Protein 3N3Y (pdb70)

InterPro domains:
  IPR003669 Thymidylate synthase ThyX [MF_01408] (1-208)
  IPR003669 Thymidylate synthase ThyX [PF02511] (9-193)
  IPR003669 Thymidylate synthase ThyX [PS51331] (1-208)
  IPR003669 Thymidylate synthase ThyX [PTHR34934] (7-204)
  IPR003669 Thymidylate synthase ThyX [TIGR02170] (8-204)
  IPR003669 Thymidylate synthase ThyX [cd20175] (8-194)
  IPR036098 Thymidylate synthase ThyX superfamily [G3DSA:3.30.1360.170] (1-208)
  IPR036098 Thymidylate synthase ThyX superfamily [SSF69796] (1-206)

Nearest PDB structures (foldseek):
  3n3y-assembly1_D  TM=1.003E+00  e=6.667E-36  Helicobacter pylori SS1
  3n3y-assembly1_C  TM=1.003E+00  e=1.849E-35  Helicobacter pylori SS1
  3ah5-assembly2_E  TM=1.001E+00  e=2.858E-34  Helicobacter pylori 26695
  3gwc-assembly1_B  TM=7.736E-01  e=7.427E-09  Mycobacterium tuberculosis
  6j61-assembly1_B  TM=7.685E-01  e=5.100E-09  Thermus thermophilus HB8

Sequence (834 aa):
FMEVICKHYTPLDIASQAIRTCWQSFEYSDDGGCKDKELIHRVGNIFRHSSTLEHLYYNFEIKGLSRGALQELSRHRIASLSVKSSRYTLRELKEVESFLPLNETNLERAREFLVFVDNEKVNAMSVLALENLRVLLSEHNIKNDLAKYAMPESYKTHLAYSINARSLQNLLTLRSSNKALKEMQDLAKALFDALPGEHQYLFEDCLKHFMEVICKHYTPLDIASQAIRTCWQSFEYSDDGGCKDKELIHRVGNIFRHSSTLEHLYYNFEIKGLSRGALQELSRHRIASLSVKSSRYTLRELKEVESFLPLNETNLERAREFLVFVDNEKVNAMSVLALENLRVLLSEHNIKNDLAKYAMPESYKTHLAYSINARSLQNLLTLRSSNKALKEMQDLAKALFDALPGEHQYLFEDCLKHFMEVICKHYTPLDIASQAIRTCWQSFEYSDGGCKDKELIHRVGNIFRHSSTLEHLYYNFEIKGLSRGALQELSRHRIASLSVKSSRYTLRELKEVESFLPLNETNLERAREFLVFVDNEKVNAMSVLALENLRVLLSEHNIKNDLAKYAMPESYKTHLAYSINARSLQNLLTLRSSNKALKEMQDLAKALFDALPGEHQYLFEDCLKHMEVICKHYTPLDIASQAIRTCWQSFEYSDDGGCKDKELIHRVGNIFRHSSTLEHLYYNFEIKGLSRGALQELSRHRIASLSVKSSRYTLRELKEVESFLPLNETNLERAREFLVFVDNEKVNAMSVLALENLRVLLSEHNIKNDLAKYAMPESYKTHLAYSINARSSLQNLLTLRSSNKALKEMQDLAKALFDALPGEHQYLFEDCLKH

Organism: Helicobacter pylori (NCBI:txid210)

CATH classification: 3.30.1360.170

Foldseek 3Di:
DKAKAFPDKDPLVQLLVLVCVVVVVCVPDDPSDPVSLVVSQPQCPPVVRVVSQQSMKIKMKIWQAFLLVVVVVVVLPQKDKDKDDLQPCVLVLLPDDALPPPDDVSLVVCSVFFDDDPDPVVSNVQSVLVRVLSCCCHVVVDHSVPSVVSHDRRTIMIMIMMHTPSSLLVQLLVQCDPVHDPSSVVVSVNNLVNDDPSPSVNRVCSNPD/DKAKAWPDKDDQVQLLVVVCVVVVVPVQDDPCPPSSLVCCLVQCVVVVRVVSQQSMKTKMKIWQAFLLVVVVVVVLPQKDKDKDDLLPCVCVLQPDDALPPVDPVSLVVCSVFFADDDDPVVSVVLSVLVRVLSCCCHVVVDHSVVSCVSHDRRTIMIMMMMHTRSSLLVQLLVQCDPPHDPSSVVVSVNVLVNDDPSCNVNRVVSNPD/DWAKAWPDKDDLVQLLVLLCVVVVVCVPDDVDDCRLVVCLVQCPPVVRVCSQQRMKTKMKIWFAFLLVVVVVVVLPQKDKDKDDLQPCVCVLQPDDALPPPDPVSLVVCSVFFDDDPDVVVSNVLSVLVRVLSCCCHVVVDHSVVSVVSHDRRTIMIMMMMHTLSSLLVQLLVQLDPPHDPSSVVVSVNNLVNDDPSCNVNRPVSNPD/DAKAWPDKDDLVQLLVLLCVVVVPVVPDDRPDPVSLVSCQVQCPPVVRVVSQQSMKIKMKDWQAFLLVVVVVVVLPQKDKDKDDLQPPVCVLLDDDALPPVDPVSLVVCSVFFDDDPDPVVSVVQSVLVRVLSCCCHVVVDHSVPSVVSHDRRTIMIMIMMHTLSSLLVQLLVQLDPVHDVSSVVVSVNNLVNDDPSCNVNRVVSNPD

Structure (mmCIF, N/CA/C/O backbone):
data_3N3Y
#
_entry.id   3N3Y
#
_cell.length_a   65.525
_cell.length_b   79.956
_cell.length_c   96.405
_cell.angle_alpha   90.000
_cell.angle_beta   103.140
_cell.angle_gamma   90.000
#
_symmetry.space_group_name_H-M   'P 1 21 1'
#
loop_
_entity.id
_entity.type
_entity.pdbx_description
1 polymer 'Thymidylate synthase thyX'
2 non-polymer "2'-DEOXYURIDINE 5'-MONOPHOSPHATE"
3 non-polymer 'FLAVIN-ADENINE DINUCLEOTIDE'
4 water water
#
loop_
_atom_site.group_PDB
_atom_site.id
_atom_site.type_symbol
_atom_site.label_atom_id
_atom_site.label_alt_id
_atom_site.label_comp_id
_atom_site.label_asym_id
_atom_site.label_entity_id
_atom_site.label_seq_id
_atom_site.pdbx_PDB_ins_code
_atom_site.Cartn_x
_atom_site.Cartn_y
_atom_site.Cartn_z
_atom_site.occupancy
_atom_site.B_iso_or_equiv
_atom_site.auth_seq_id
_atom_site.auth_comp_id
_atom_site.auth_asym_id
_atom_site.auth_atom_id
_atom_site.pdbx_PDB_model_num
ATOM 1 N N . PHE A 1 8 ? 3.371 6.518 34.354 1.00 57.77 0 PHE A N 1
ATOM 2 C CA . PHE A 1 8 ? 2.821 5.895 33.153 1.00 55.66 0 PHE A CA 1
ATOM 3 C C . PHE A 1 8 ? 2.005 4.645 33.516 1.00 53.86 0 PHE A C 1
ATOM 4 O O . PHE A 1 8 ? 1.202 4.169 32.711 1.00 53.78 0 PHE A O 1
ATOM 12 N N . MET A 1 9 ? 2.210 4.110 34.721 1.00 47.57 1 MET A N 1
ATOM 13 C CA . MET A 1 9 ? 1.341 3.035 35.215 1.00 48.12 1 MET A CA 1
ATOM 14 C C . MET A 1 9 ? 0.057 3.625 35.824 1.00 43.42 1 MET A C 1
ATOM 15 O O . MET A 1 9 ? 0.089 4.700 36.411 1.00 45.19 1 MET A O 1
ATOM 20 N N . GLU A 1 10 ? -1.066 2.936 35.642 1.00 37.60 2 GLU A N 1
ATOM 21 C CA . GLU A 1 10 ? -2.373 3.430 36.091 1.00 42.45 2 GLU A CA 1
ATOM 22 C C . GLU A 1 10 ? -2.778 2.916 37.486 1.00 40.98 2 GLU A C 1
ATOM 23 O O . GLU A 1 10 ? -2.913 1.705 37.705 1.00 37.58 2 GLU A O 1
ATOM 29 N N . VAL A 1 11 ? -2.972 3.843 38.422 1.00 39.83 3 VAL A N 1
ATOM 30 C CA . VAL A 1 11 ? -3.431 3.507 39.769 1.00 36.41 3 VAL A CA 1
ATOM 31 C C . VAL A 1 11 ? -4.796 4.108 40.101 1.00 40.47 3 VAL A C 1
ATOM 32 O O . VAL A 1 11 ? -4.965 5.324 40.060 1.00 41.48 3 VAL A O 1
ATOM 36 N N . ILE A 1 12 ? -5.753 3.248 40.449 1.00 38.50 4 ILE A N 1
ATOM 37 C CA . ILE A 1 12 ? -7.078 3.664 40.906 1.00 40.40 4 ILE A CA 1
ATOM 38 C C . ILE A 1 12 ? -7.270 3.312 42.378 1.00 38.92 4 ILE A C 1
ATOM 39 O O . ILE A 1 12 ? -6.989 2.183 42.795 1.00 37.45 4 ILE A O 1
ATOM 44 N N . CYS A 1 13 ? -7.755 4.262 43.167 1.00 36.90 5 CYS A N 1
ATOM 45 C CA . CYS A 1 13 ? -8.235 3.929 44.504 1.00 35.46 5 CYS A CA 1
ATOM 46 C C . CYS A 1 13 ? -9.714 3.582 44.419 1.00 42.50 5 CYS A C 1
ATOM 47 O O . CYS A 1 13 ? -10.537 4.453 44.158 1.00 46.90 5 CYS A O 1
ATOM 50 N N . LYS A 1 14 ? -10.044 2.308 44.622 1.00 35.02 6 LYS A N 1
ATOM 51 C CA . LYS A 1 14 ? -11.396 1.820 44.410 1.00 34.63 6 LYS A CA 1
ATOM 52 C C . LYS A 1 14 ? -12.268 1.921 45.672 1.00 39.69 6 LYS A C 1
ATOM 53 O O . LYS A 1 14 ? -13.492 1.988 45.596 1.00 37.90 6 LYS A O 1
ATOM 59 N N . HIS A 1 15 ? -11.641 1.909 46.836 1.00 37.53 7 HIS A N 1
ATOM 60 C CA . HIS A 1 15 ? -12.387 2.093 48.064 1.00 33.56 7 HIS A CA 1
ATOM 61 C C . HIS A 1 15 ? -11.477 2.554 49.165 1.00 31.69 7 HIS A C 1
ATOM 62 O O . HIS A 1 15 ? -10.311 2.178 49.215 1.00 29.46 7 HIS A O 1
ATOM 69 N N . TYR A 1 16 ? -12.011 3.394 50.040 1.00 31.44 8 TYR A N 1
ATOM 70 C CA . TYR A 1 16 ? -11.250 3.858 51.190 1.00 33.30 8 TYR A CA 1
ATOM 71 C C . TYR A 1 16 ? -12.143 4.002 52.406 1.00 36.41 8 TYR A C 1
ATOM 72 O O . TYR A 1 16 ? -13.371 3.997 52.306 1.00 36.23 8 TYR A O 1
ATOM 81 N N . THR A 1 17 ? -11.498 4.126 53.556 1.00 39.71 9 THR A N 1
ATOM 82 C CA . THR A 1 17 ? -12.172 4.211 54.833 1.00 34.63 9 THR A CA 1
ATOM 83 C C . THR A 1 17 ? -12.415 5.674 55.169 1.00 38.88 9 THR A C 1
ATOM 84 O O . THR A 1 17 ? -11.475 6.476 55.183 1.00 39.73 9 THR A O 1
ATOM 88 N N . PRO A 1 18 ? -13.680 6.029 55.441 1.00 39.16 10 PRO A N 1
ATOM 89 C CA . PRO A 1 18 ? -14.009 7.400 55.847 1.00 38.52 10 PRO A CA 1
ATOM 90 C C . PRO A 1 18 ? -13.074 7.820 56.966 1.00 36.27 10 PRO A C 1
ATOM 91 O O . PRO A 1 18 ? -12.805 7.000 57.841 1.00 37.28 10 PRO A O 1
ATOM 95 N N . LEU A 1 19 ? -12.572 9.050 56.925 1.00 31.80 11 LEU A N 1
ATOM 96 C CA . LEU A 1 19 ? -11.675 9.572 57.963 1.00 39.30 11 LEU A CA 1
ATOM 97 C C . LEU A 1 19 ? -12.224 9.500 59.397 1.00 40.45 11 LEU A C 1
ATOM 98 O O . LEU A 1 19 ? -11.467 9.360 60.353 1.00 41.93 11 LEU A O 1
ATOM 103 N N . ASP A 1 20 ? -13.531 9.651 59.557 1.00 40.70 12 ASP A N 1
ATOM 104 C CA . ASP A 1 20 ? -14.109 9.686 60.896 1.00 44.26 12 ASP A CA 1
ATOM 105 C C . ASP A 1 20 ? -13.818 8.384 61.640 1.00 42.30 12 ASP A C 1
ATOM 106 O O . ASP A 1 20 ? -13.712 8.382 62.862 1.00 42.99 12 ASP A O 1
ATOM 111 N N . ILE A 1 21 ? -13.692 7.278 60.910 1.00 37.98 13 ILE A N 1
ATOM 112 C CA . ILE A 1 21 ? -13.299 6.027 61.545 1.00 41.35 13 ILE A CA 1
ATOM 113 C C . ILE A 1 21 ? -12.027 6.238 62.364 1.00 39.13 13 ILE A C 1
ATOM 114 O O . ILE A 1 21 ? -11.920 5.778 63.505 1.00 40.30 13 ILE A O 1
ATOM 119 N N . ALA A 1 22 ? -11.073 6.955 61.784 1.00 37.68 14 ALA A N 1
ATOM 120 C CA . ALA A 1 22 ? -9.812 7.225 62.458 1.00 35.08 14 ALA A CA 1
ATOM 121 C C . ALA A 1 22 ? -10.003 8.114 63.676 1.00 36.09 14 ALA A C 1
ATOM 122 O O . ALA A 1 22 ? -9.537 7.776 64.758 1.00 37.96 14 ALA A O 1
ATOM 124 N N . SER A 1 23 ? -10.693 9.244 63.520 1.00 38.95 15 SER A N 1
ATOM 125 C CA . SER A 1 23 ? -10.858 10.168 64.663 1.00 43.46 15 SER A CA 1
ATOM 126 C C . SER A 1 23 ? -11.686 9.585 65.825 1.00 37.81 15 SER A C 1
ATOM 127 O O . SER A 1 23 ? -11.375 9.812 66.984 1.00 37.71 15 SER A O 1
ATOM 130 N N . GLN A 1 24 ? -12.730 8.825 65.516 1.00 38.66 16 GLN A N 1
ATOM 131 C CA . GLN A 1 24 ? -13.457 8.110 66.559 1.00 39.58 16 GLN A CA 1
ATOM 132 C C . GLN A 1 24 ? -12.524 7.145 67.308 1.00 42.86 16 GLN A C 1
ATOM 133 O O . GLN A 1 24 ? -12.617 7.001 68.526 1.00 42.50 16 GLN A O 1
ATOM 139 N N . ALA A 1 25 ? -11.618 6.493 66.580 1.00 41.18 17 ALA A N 1
ATOM 140 C CA . ALA A 1 25 ? -10.668 5.567 67.192 1.00 40.48 17 ALA A CA 1
ATOM 141 C C . ALA A 1 25 ? -9.713 6.284 68.138 1.00 38.82 17 ALA A C 1
ATOM 142 O O . ALA A 1 25 ? -9.375 5.778 69.208 1.00 37.75 17 ALA A O 1
ATOM 144 N N . ILE A 1 26 ? -9.264 7.460 67.732 1.00 36.91 18 ILE A N 1
ATOM 145 C CA . ILE A 1 26 ? -8.311 8.204 68.534 1.00 42.05 18 ILE A CA 1
ATOM 146 C C . ILE A 1 26 ? -8.951 8.688 69.841 1.00 45.99 18 ILE A C 1
ATOM 147 O O . ILE A 1 26 ? -8.335 8.643 70.915 1.00 39.78 18 ILE A O 1
ATOM 152 N N . ARG A 1 27 ? -10.198 9.136 69.735 1.00 40.00 19 ARG A N 1
ATOM 153 C CA . ARG A 1 27 ? -10.903 9.684 70.875 1.00 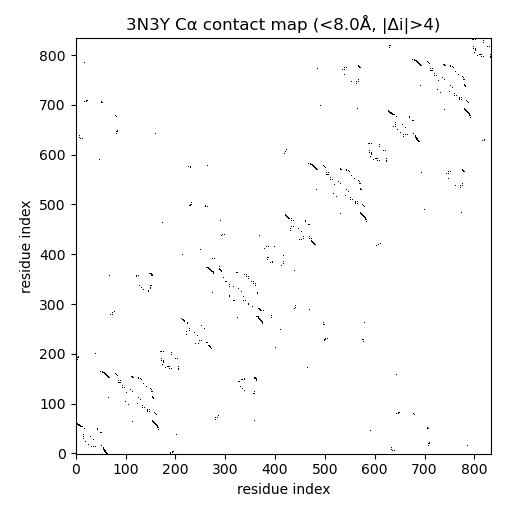41.57 19 ARG A CA 1
ATOM 154 C C . ARG A 1 27 ? -11.290 8.582 71.856 1.00 44.37 19 ARG A C 1
ATOM 155 O O . ARG A 1 27 ? -11.439 8.837 73.049 1.00 44.11 19 ARG A O 1
ATOM 163 N N . THR A 1 28 ? -11.435 7.358 71.349 1.00 42.39 20 THR A N 1
ATOM 164 C CA . THR A 1 28 ? -11.746 6.217 72.190 1.00 40.52 20 THR A CA 1
ATOM 165 C C . THR A 1 28 ? -10.681 6.005 73.265 1.00 41.09 20 THR A C 1
ATOM 166 O O . THR A 1 28 ? -10.998 5.605 74.381 1.00 38.58 20 THR A O 1
ATOM 170 N N . CYS A 1 29 ? -9.425 6.282 72.928 1.00 38.54 21 CYS A N 1
ATOM 171 C CA . CYS A 1 29 ? -8.317 5.992 73.835 1.00 39.96 21 CYS A CA 1
ATOM 172 C C . CYS A 1 29 ? -8.389 6.823 75.103 1.00 39.72 21 CYS A C 1
ATOM 173 O O . CYS A 1 29 ? -8.219 6.299 76.196 1.00 41.38 21 CYS A O 1
ATOM 176 N N . TRP A 1 30 ? -8.636 8.120 74.949 1.00 46.42 22 TRP A N 1
ATOM 177 C CA . TRP A 1 30 ? -8.719 9.029 76.087 1.00 47.05 22 TRP A CA 1
ATOM 178 C C . TRP A 1 30 ? -10.152 9.445 76.360 1.00 44.09 22 TRP A C 1
ATOM 179 O O . TRP A 1 30 ? -10.394 10.308 77.192 1.00 43.07 22 TRP A O 1
ATOM 190 N N . GLN A 1 31 ? -11.095 8.831 75.649 1.00 45.05 23 GLN A N 1
ATOM 191 C CA . GLN A 1 31 ? -12.523 9.071 75.877 1.00 51.43 23 GLN A CA 1
ATOM 192 C C . GLN A 1 31 ? -12.889 10.561 75.809 1.00 49.10 23 GLN A C 1
ATOM 193 O O . GLN A 1 31 ? -13.616 11.068 76.662 1.00 58.17 23 GLN A O 1
ATOM 199 N N . SER A 1 32 ? -12.392 11.243 74.785 1.00 42.57 24 SER A N 1
ATOM 200 C CA . SER A 1 32 ? -12.518 12.688 74.656 1.00 45.50 24 SER A CA 1
ATOM 201 C C . SER A 1 32 ? -13.561 13.080 73.609 1.00 49.05 24 SER A C 1
ATOM 202 O O . SER A 1 32 ? -13.409 14.086 72.922 1.00 48.14 24 SER A O 1
ATOM 205 N N . PHE A 1 33 ? -14.615 12.280 73.481 1.00 45.87 25 PHE A N 1
ATOM 206 C CA . PHE A 1 33 ? -15.667 12.557 72.507 1.00 52.87 25 PHE A CA 1
ATOM 207 C C . PHE A 1 33 ? -16.303 13.938 72.713 1.00 57.79 25 PHE A C 1
ATOM 208 O O . PHE A 1 33 ? -16.851 14.518 71.783 1.00 60.95 25 PHE A O 1
ATOM 216 N N . GLU A 1 34 ? -16.224 14.451 73.937 1.00 59.06 26 GLU A N 1
ATOM 217 C CA . GLU A 1 34 ? -16.752 15.768 74.266 1.00 65.55 26 GLU A CA 1
ATOM 218 C C . GLU A 1 34 ? -16.103 16.845 73.400 1.00 62.82 26 GLU A C 1
ATOM 219 O O . GLU A 1 34 ? -16.745 17.837 73.054 1.00 61.54 26 GLU A O 1
ATOM 225 N N . TYR A 1 35 ? -14.830 16.648 73.058 1.00 58.20 27 TYR A N 1
ATOM 226 C CA . TYR A 1 35 ? -14.084 17.631 72.276 1.00 58.69 27 TYR A CA 1
ATOM 227 C C . TYR A 1 35 ? -14.294 17.467 70.768 1.00 56.97 27 TYR A C 1
ATOM 228 O O . TYR A 1 35 ? -13.745 18.230 69.968 1.00 52.53 27 TYR A O 1
ATOM 237 N N . SER A 1 36 ? -15.091 16.472 70.390 1.00 55.91 28 SER A N 1
ATOM 238 C CA . SER A 1 36 ? -15.304 16.130 68.983 1.00 53.55 28 SER A CA 1
ATOM 239 C C . SER A 1 36 ? -16.191 17.157 68.281 1.00 57.15 28 SER A C 1
ATOM 240 O O . SER A 1 36 ? -17.107 17.708 68.884 1.00 56.07 28 SER A O 1
ATOM 243 N N . ASP A 1 37 ? -15.923 17.413 67.007 1.00 53.68 29 ASP A N 1
ATOM 244 C CA . ASP A 1 37 ? -16.767 18.329 66.249 1.00 58.10 29 ASP A CA 1
ATOM 245 C C . ASP A 1 37 ? -17.531 17.671 65.088 1.00 57.08 29 ASP A C 1
ATOM 246 O O . ASP A 1 37 ? -17.832 18.325 64.081 1.00 55.77 29 ASP A O 1
ATOM 251 N N . ASP A 1 38 ? -17.845 16.384 65.237 1.00 51.80 30 ASP A N 1
ATOM 252 C CA . ASP A 1 38 ? -18.785 15.714 64.342 1.00 54.03 30 ASP A CA 1
ATOM 253 C C . ASP A 1 38 ? -18.171 15.519 62.946 1.00 58.02 30 ASP A C 1
ATOM 254 O O . ASP A 1 38 ? -18.876 15.565 61.931 1.00 52.80 30 ASP A O 1
ATOM 259 N N . GLY A 1 39 ? -16.855 15.304 62.906 1.00 56.09 31 GLY A N 1
ATOM 260 C CA . GLY A 1 39 ? -16.139 15.114 61.654 1.00 58.07 31 GLY A CA 1
ATOM 261 C C . GLY A 1 39 ? -15.633 16.402 61.015 1.00 60.81 31 GLY A C 1
ATOM 262 O O . GLY A 1 39 ? -15.217 16.399 59.854 1.00 60.95 31 GLY A O 1
ATOM 263 N N . GLY A 1 40 ? -15.669 17.502 61.767 1.00 57.74 32 GLY A N 1
ATOM 264 C CA . GLY A 1 40 ? -15.186 18.789 61.286 1.00 55.93 32 GLY A CA 1
ATOM 265 C C . GLY A 1 40 ? -13.667 18.914 61.256 1.00 52.32 32 GLY A C 1
ATOM 266 O O . GLY A 1 40 ? -12.948 17.923 61.414 1.00 52.89 32 GLY A O 1
ATOM 267 N N . CYS A 1 41 ? -13.177 20.138 61.063 1.00 52.00 33 CYS A N 1
ATOM 268 C CA . CYS A 1 41 ? -11.744 20.374 60.876 1.00 51.42 33 CYS A CA 1
ATOM 269 C C . CYS A 1 41 ? -10.891 20.007 62.098 1.00 48.34 33 CYS A C 1
ATOM 270 O O . CYS A 1 41 ? -9.745 19.591 61.958 1.00 45.72 33 CYS A O 1
ATOM 273 N N . LYS A 1 42 ? -11.456 20.156 63.293 1.00 51.64 34 LYS A N 1
ATOM 274 C CA . LYS A 1 42 ? -10.754 19.765 64.518 1.00 54.77 34 LYS A CA 1
ATOM 275 C C . LYS A 1 42 ? -10.592 18.249 64.617 1.00 51.59 34 LYS A C 1
ATOM 276 O O . LYS A 1 42 ? -9.608 17.762 65.171 1.00 49.64 34 LYS A O 1
ATOM 282 N N . ASP A 1 43 ? -11.558 17.505 64.088 1.00 48.34 35 ASP A N 1
ATOM 283 C CA . ASP A 1 43 ? -11.422 16.052 64.028 1.00 50.67 35 ASP A CA 1
ATOM 284 C C . ASP A 1 43 ? -10.342 15.654 63.012 1.00 51.34 35 ASP A C 1
ATOM 285 O O . ASP A 1 43 ? -9.521 14.775 63.297 1.00 42.76 35 ASP A O 1
ATOM 290 N N . LYS A 1 44 ? -10.336 16.306 61.842 1.00 47.47 36 LYS A N 1
ATOM 291 C CA . LYS A 1 44 ? -9.308 16.045 60.828 1.00 48.21 36 LYS A CA 1
ATOM 292 C C . LYS A 1 44 ? -7.937 16.387 61.379 1.00 48.02 36 LYS A C 1
ATOM 293 O O . LYS A 1 44 ? -6.967 15.670 61.157 1.00 42.65 36 LYS A O 1
ATOM 299 N N . GLU A 1 45 ? -7.864 17.502 62.094 1.00 46.98 37 GLU A N 1
ATOM 300 C CA . GLU A 1 45 ? -6.606 17.952 62.654 1.00 46.41 37 GLU A CA 1
ATOM 301 C C . GLU A 1 45 ? -6.057 16.913 63.612 1.00 51.02 37 GLU A C 1
ATOM 302 O O . GLU A 1 45 ? -4.849 16.676 63.657 1.00 54.23 37 GLU A O 1
ATOM 308 N N . LEU A 1 46 ? -6.954 16.290 64.371 1.00 41.67 38 LEU A N 1
ATOM 309 C CA . LEU A 1 46 ? -6.571 15.307 65.384 1.00 49.08 38 LEU A CA 1
ATOM 310 C C . LEU A 1 46 ? -5.897 14.059 64.791 1.00 46.05 38 LEU A C 1
ATOM 311 O O . LEU A 1 46 ? -4.911 13.554 65.336 1.00 41.24 38 LEU A O 1
ATOM 316 N N . ILE A 1 47 ? -6.430 13.573 63.673 1.00 42.69 39 ILE A N 1
ATOM 317 C CA . ILE A 1 47 ? -5.883 12.394 63.024 1.00 44.59 39 ILE A CA 1
ATOM 318 C C . ILE A 1 47 ? -4.431 12.647 62.647 1.00 48.73 39 ILE A C 1
ATOM 319 O O . ILE A 1 47 ? -3.557 11.804 62.847 1.00 46.43 39 ILE A O 1
ATOM 324 N N . HIS A 1 48 ? -4.178 13.840 62.130 1.00 49.13 40 HIS A N 1
ATOM 325 C CA . HIS A 1 48 ? -2.856 14.202 61.664 1.00 48.55 40 HIS A CA 1
ATOM 326 C C . HIS A 1 48 ? -1.856 14.345 62.804 1.00 49.11 40 HIS A C 1
ATOM 327 O O . HIS A 1 48 ? -0.740 13.840 62.722 1.00 51.57 40 HIS A O 1
ATOM 334 N N . ARG A 1 49 ? -2.251 15.031 63.871 1.00 48.79 41 ARG A N 1
ATOM 335 C CA . ARG A 1 49 ? -1.321 15.308 64.959 1.00 50.08 41 ARG A CA 1
ATOM 336 C C . ARG A 1 49 ? -0.968 14.068 65.783 1.00 49.51 41 ARG A C 1
ATOM 337 O O . ARG A 1 49 ? 0.207 13.825 66.071 1.00 50.88 41 ARG A O 1
ATOM 345 N N . VAL A 1 50 ? -1.983 13.293 66.160 1.00 45.47 42 VAL A N 1
ATOM 346 C CA . VAL A 1 50 ? -1.770 12.059 66.930 1.00 48.98 42 VAL A CA 1
ATOM 347 C C . VAL A 1 50 ? -1.208 10.926 66.057 1.00 45.88 42 VAL A C 1
ATOM 348 O O . VAL A 1 50 ? -0.287 10.212 66.457 1.00 45.32 42 VAL A O 1
ATOM 352 N N . GLY A 1 51 ? -1.771 10.764 64.866 1.00 45.05 43 GLY A N 1
ATOM 353 C CA . GLY A 1 51 ? -1.282 9.776 63.922 1.00 45.83 43 GLY A CA 1
ATOM 354 C C . GLY A 1 51 ? 0.219 9.853 63.673 1.00 47.45 43 GLY A C 1
ATOM 355 O O . GLY A 1 51 ? 0.830 8.873 63.258 1.00 51.52 43 GLY A O 1
ATOM 356 N N . ASN A 1 52 ? 0.822 11.009 63.939 1.00 51.39 44 ASN A N 1
ATOM 357 C CA . ASN A 1 52 ? 2.250 11.199 63.675 1.00 47.88 44 ASN A CA 1
ATOM 358 C C . ASN A 1 52 ? 3.140 11.206 64.919 1.00 48.34 44 ASN A C 1
ATOM 359 O O . ASN A 1 52 ? 4.347 11.396 64.812 1.00 50.57 44 ASN A O 1
ATOM 364 N N . ILE A 1 53 ? 2.547 11.024 66.097 1.00 47.39 45 ILE A N 1
ATOM 365 C CA . ILE A 1 53 ? 3.333 10.678 67.273 1.00 47.85 45 ILE A CA 1
ATOM 366 C C . ILE A 1 53 ? 3.605 9.194 67.124 1.00 48.33 45 ILE A C 1
ATOM 367 O O . ILE A 1 53 ? 2.664 8.414 66.952 1.00 43.41 45 ILE A O 1
ATOM 372 N N . PHE A 1 54 ? 4.870 8.787 67.187 1.00 49.76 46 PHE A N 1
ATOM 373 C CA . PHE A 1 54 ? 5.169 7.394 66.895 1.00 45.11 46 PHE A CA 1
ATOM 374 C C . PHE A 1 54 ? 4.398 6.408 67.767 1.00 46.75 46 PHE A C 1
ATOM 375 O O . PHE A 1 54 ? 3.804 5.456 67.247 1.00 42.96 46 PHE A O 1
ATOM 383 N N . ARG A 1 55 ? 4.397 6.635 69.079 1.00 41.50 47 ARG A N 1
ATOM 384 C CA . ARG A 1 55 ? 3.750 5.700 69.994 1.00 44.83 47 ARG A CA 1
ATOM 385 C C . ARG A 1 55 ? 2.270 5.517 69.661 1.00 44.07 47 ARG A C 1
ATOM 386 O O . ARG A 1 55 ? 1.664 4.526 70.053 1.00 42.14 47 ARG A O 1
ATOM 394 N N . HIS A 1 56 ? 1.696 6.463 68.919 1.00 42.54 48 HIS A N 1
ATOM 395 C CA . HIS A 1 56 ? 0.268 6.420 68.632 1.00 38.99 48 HIS A CA 1
ATOM 396 C C . HIS A 1 56 ? -0.081 6.236 67.156 1.00 36.80 48 HIS A C 1
ATOM 397 O O . HIS A 1 56 ? -1.245 6.389 66.772 1.00 36.64 48 HIS A O 1
ATOM 404 N N . SER A 1 57 ? 0.913 5.898 66.337 1.00 35.95 49 SER A N 1
ATOM 405 C CA . SER A 1 57 ? 0.689 5.732 64.896 1.00 36.68 49 SER A CA 1
ATOM 406 C C . SER A 1 57 ? -0.187 4.530 64.529 1.00 33.68 49 SER A C 1
ATOM 407 O O . SER A 1 57 ? -0.712 4.453 63.414 1.00 36.54 49 SER A O 1
ATOM 410 N N . SER A 1 58 ? -0.355 3.608 65.466 1.00 33.12 50 SER A N 1
ATOM 411 C CA . SER A 1 58 ? -1.248 2.471 65.266 1.00 34.76 50 SER A CA 1
ATOM 412 C C . SER A 1 58 ? -2.724 2.868 65.118 1.00 35.01 50 SER A C 1
ATOM 413 O O . SER A 1 58 ? -3.537 2.078 64.651 1.00 33.79 50 SER A O 1
ATOM 416 N N . THR A 1 59 ? -3.079 4.087 65.511 1.00 34.43 51 THR A N 1
ATOM 417 C CA . THR A 1 59 ? -4.431 4.591 65.245 1.00 36.79 51 THR A CA 1
ATOM 418 C C . THR A 1 59 ? -4.712 4.750 63.745 1.00 35.54 51 THR A C 1
ATOM 419 O O . THR A 1 59 ? -5.869 4.678 63.315 1.00 37.17 51 THR A O 1
ATOM 423 N N . LEU A 1 60 ? -3.661 4.976 62.958 1.00 30.30 52 LEU A N 1
ATOM 424 C CA . LEU A 1 60 ? -3.799 5.145 61.504 1.00 32.23 52 LEU A CA 1
ATOM 425 C C . LEU A 1 60 ? -4.165 3.841 60.793 1.00 33.01 52 LEU A C 1
ATOM 426 O O . LEU A 1 60 ? -4.682 3.857 59.676 1.00 32.04 52 LEU A O 1
ATOM 431 N N . GLU A 1 61 ? -3.901 2.717 61.450 1.00 30.42 53 GLU A N 1
ATOM 432 C CA . GLU A 1 61 ? -4.155 1.414 60.864 1.00 31.48 53 GLU A CA 1
ATOM 433 C C . GLU A 1 61 ? -5.631 1.178 60.597 1.00 31.05 53 GLU A C 1
ATOM 434 O O . GLU A 1 61 ? -5.986 0.256 59.870 1.00 31.98 53 GLU A O 1
ATOM 440 N N . HIS A 1 62 ? -6.494 2.000 61.183 1.00 28.74 54 HIS A N 1
ATOM 441 C CA . HIS A 1 62 ? -7.929 1.827 60.958 1.00 32.47 54 HIS A CA 1
ATOM 442 C C . HIS A 1 62 ? -8.358 2.306 59.582 1.00 29.52 54 HIS A C 1
ATOM 443 O O . HIS A 1 62 ? -9.424 1.927 59.106 1.00 31.35 54 HIS A O 1
ATOM 450 N N . LEU A 1 63 ? -7.532 3.148 58.961 1.00 27.95 55 LEU A N 1
ATOM 451 C CA . LEU A 1 63 ? -7.759 3.586 57.576 1.00 30.92 55 LEU A CA 1
ATOM 452 C C . LEU A 1 63 ? -7.157 2.596 56.583 1.00 27.79 55 LEU A C 1
ATOM 453 O O . LEU A 1 63 ? -5.955 2.344 56.606 1.00 29.79 55 LEU A O 1
ATOM 458 N N . TYR A 1 64 ? -8.006 2.056 55.716 1.00 27.20 56 TYR A N 1
ATOM 459 C CA . TYR A 1 64 ? -7.629 1.038 54.748 1.00 29.04 56 TYR A CA 1
ATOM 460 C C . TYR A 1 64 ? -7.916 1.492 53.315 1.00 29.87 56 TYR A C 1
ATOM 461 O O . TYR A 1 64 ? -8.962 2.064 53.040 1.00 30.45 56 TYR A O 1
ATOM 470 N N . TYR A 1 65 ? -7.008 1.199 52.396 1.00 28.73 57 TYR A N 1
ATOM 471 C CA . TYR A 1 65 ? -7.189 1.607 50.995 1.00 30.43 57 TYR A CA 1
ATOM 472 C C . TYR A 1 65 ? -7.097 0.436 50.030 1.00 28.95 57 TYR A C 1
ATOM 473 O O . TYR A 1 65 ? -6.126 -0.312 50.059 1.00 28.46 57 TYR A O 1
ATOM 482 N N . ASN A 1 66 ? -8.115 0.282 49.192 1.00 28.74 58 ASN A N 1
ATOM 483 C CA . ASN A 1 66 ? -8.102 -0.694 48.109 1.00 25.92 58 ASN A CA 1
ATOM 484 C C . ASN A 1 66 ? -7.754 -0.066 46.758 1.00 32.49 58 ASN A C 1
ATOM 485 O O . ASN A 1 66 ? -8.543 0.687 46.194 1.00 35.60 58 ASN A O 1
ATOM 490 N N . PHE A 1 67 ? -6.586 -0.411 46.230 1.00 29.72 59 PHE A N 1
ATOM 491 C CA . PHE A 1 67 ? -6.124 0.115 44.954 1.00 29.06 59 PHE A CA 1
ATOM 492 C C . PHE A 1 67 ? -6.170 -0.897 43.833 1.00 35.26 59 PHE A C 1
ATOM 493 O O . PHE A 1 67 ? -6.229 -2.107 44.051 1.00 31.89 59 PHE A O 1
ATOM 501 N N . GLU A 1 68 ? -6.114 -0.372 42.616 1.0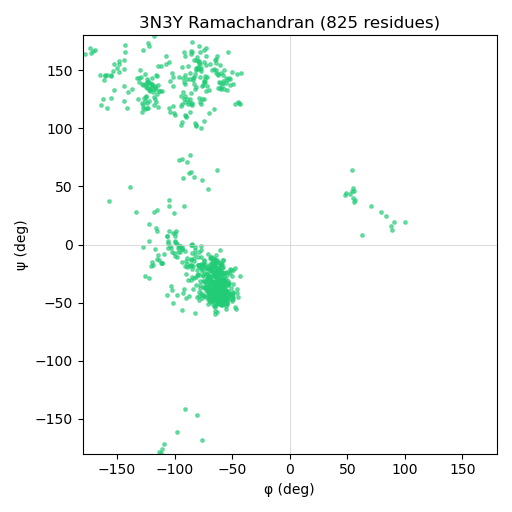0 35.85 60 GLU A N 1
ATOM 502 C CA . GLU A 1 68 ? -5.875 -1.190 41.448 1.00 36.71 60 GLU A CA 1
ATOM 503 C C . GLU A 1 68 ? -4.631 -0.625 40.770 1.00 34.31 60 GLU A C 1
ATOM 504 O O . GLU A 1 68 ? -4.514 0.582 40.605 1.00 33.76 60 GLU A O 1
ATOM 510 N N . ILE A 1 69 ? -3.694 -1.495 40.402 1.00 31.80 61 ILE A N 1
ATOM 511 C CA . ILE A 1 69 ? -2.468 -1.065 39.736 1.00 32.99 61 ILE A CA 1
ATOM 512 C C . ILE A 1 69 ? -2.306 -1.799 38.413 1.00 33.71 61 ILE A C 1
ATOM 513 O O . ILE A 1 69 ? -2.287 -3.034 38.382 1.00 31.01 61 ILE A O 1
ATOM 518 N N . LYS A 1 70 ? -2.215 -1.039 37.323 1.00 34.13 62 LYS A N 1
ATOM 519 C CA . LYS A 1 70 ? -2.037 -1.621 35.988 1.00 37.80 62 LYS A CA 1
ATOM 520 C C . LYS A 1 70 ? -0.743 -1.129 35.353 1.00 33.30 62 LYS A C 1
ATOM 521 O O . LYS A 1 70 ? -0.396 0.043 35.457 1.00 33.38 62 LYS A O 1
ATOM 527 N N . GLY A 1 71 ? -0.019 -2.042 34.721 1.00 32.03 63 GLY A N 1
ATOM 528 C CA . GLY A 1 71 ? 1.162 -1.670 33.962 1.00 31.95 63 GLY A CA 1
ATOM 529 C C . GLY A 1 71 ? 2.437 -1.518 34.769 1.00 32.13 63 GLY A C 1
ATOM 530 O O . GLY A 1 71 ? 3.346 -0.807 34.372 1.00 33.17 63 GLY A O 1
ATOM 531 N N . LEU A 1 72 ? 2.505 -2.185 35.912 1.00 30.94 64 LEU A N 1
ATOM 532 C CA . LEU A 1 72 ? 3.716 -2.204 36.708 1.00 28.61 64 LEU A CA 1
ATOM 533 C C . LEU A 1 72 ? 4.586 -3.357 36.179 1.00 30.47 64 LEU A C 1
ATOM 534 O O . LEU A 1 72 ? 4.063 -4.413 35.789 1.00 35.57 64 LEU A O 1
ATOM 539 N N . SER A 1 73 ? 5.897 -3.165 36.131 1.00 24.61 65 SER A N 1
ATOM 540 C CA . SER A 1 73 ? 6.776 -4.224 35.654 1.00 26.65 65 SER A CA 1
ATOM 541 C C . SER A 1 73 ? 6.906 -5.318 36.717 1.00 29.18 65 SER A C 1
ATOM 542 O O . SER A 1 73 ? 6.681 -5.065 37.905 1.00 25.11 65 SER A O 1
ATOM 545 N N . ARG A 1 74 ? 7.267 -6.526 36.286 1.00 26.52 66 ARG A N 1
ATOM 546 C CA . ARG A 1 74 ? 7.539 -7.624 37.214 1.00 26.72 66 ARG A CA 1
ATOM 547 C C . ARG A 1 74 ? 8.710 -7.273 38.122 1.00 27.78 66 ARG A C 1
ATOM 548 O O . ARG A 1 74 ? 8.733 -7.664 39.299 1.00 27.51 66 ARG A O 1
ATOM 556 N N . GLY A 1 75 ? 9.692 -6.560 37.563 1.00 26.84 67 GLY A N 1
ATOM 557 C CA . GLY A 1 75 ? 10.837 -6.114 38.328 1.00 25.25 67 GLY A CA 1
ATOM 558 C C . GLY A 1 75 ? 10.411 -5.255 39.507 1.00 29.51 67 GLY A C 1
ATOM 559 O O . GLY A 1 75 ? 10.925 -5.414 40.619 1.00 30.85 67 GLY A O 1
ATOM 560 N N . ALA A 1 76 ? 9.459 -4.354 39.274 1.00 23.98 68 ALA A N 1
ATOM 561 C CA . ALA A 1 76 ? 8.951 -3.491 40.351 1.00 30.15 68 ALA A CA 1
ATOM 562 C C . ALA A 1 76 ? 8.051 -4.271 41.308 1.00 28.86 68 ALA A C 1
ATOM 563 O O . ALA A 1 76 ? 7.988 -3.969 42.499 1.00 25.79 68 ALA A O 1
ATOM 565 N N . LEU A 1 77 ? 7.345 -5.267 40.778 1.00 25.37 69 LEU A N 1
ATOM 566 C CA . LEU A 1 77 ? 6.570 -6.174 41.615 1.00 26.80 69 LEU A CA 1
ATOM 567 C C . LEU A 1 77 ? 7.476 -6.869 42.644 1.00 28.79 69 LEU A C 1
ATOM 568 O O . LEU A 1 77 ? 7.082 -7.066 43.778 1.00 26.00 69 LEU A O 1
ATOM 573 N N . GLN A 1 78 ? 8.687 -7.242 42.234 1.00 28.90 70 GLN A N 1
ATOM 574 C CA . GLN A 1 78 ? 9.649 -7.873 43.148 1.00 29.25 70 GLN A CA 1
ATOM 575 C C . GLN A 1 78 ? 9.849 -7.005 44.379 1.00 28.16 70 GLN A C 1
ATOM 576 O O . GLN A 1 78 ? 9.911 -7.511 45.497 1.00 28.86 70 GLN A O 1
ATOM 582 N N . GLU A 1 79 ? 9.956 -5.695 44.171 1.00 25.40 71 GLU A N 1
ATOM 583 C CA . GLU A 1 79 ? 10.183 -4.763 45.274 1.00 27.60 71 GLU A CA 1
ATOM 584 C C . GLU A 1 79 ? 8.910 -4.449 46.068 1.00 26.62 71 GLU A C 1
ATOM 585 O O . GLU A 1 79 ? 8.940 -4.367 47.294 1.00 31.91 71 GLU A O 1
ATOM 591 N N . LEU A 1 80 ? 7.789 -4.268 45.381 1.00 26.65 72 LEU A N 1
ATOM 592 C CA . LEU A 1 80 ? 6.531 -3.999 46.075 1.00 27.52 72 LEU A CA 1
ATOM 593 C C . LEU A 1 80 ? 6.153 -5.171 46.994 1.00 28.49 72 LEU A C 1
ATOM 594 O O . LEU A 1 80 ? 5.755 -4.965 48.135 1.00 23.60 72 LEU A O 1
ATOM 599 N N . SER A 1 81 ? 6.303 -6.398 46.489 1.00 27.73 73 SER A N 1
ATOM 600 C CA . SER A 1 81 ? 6.109 -7.628 47.279 1.00 27.06 73 SER A CA 1
ATOM 601 C C . SER A 1 81 ? 6.846 -7.678 48.618 1.00 28.08 73 SER A C 1
ATOM 602 O O . SER A 1 81 ? 6.393 -8.366 49.536 1.00 28.77 73 SER A O 1
ATOM 605 N N . ARG A 1 82 ? 7.969 -6.962 48.731 1.00 24.91 74 ARG A N 1
ATOM 606 C CA . ARG A 1 82 ? 8.761 -6.957 49.976 1.00 28.26 74 ARG A CA 1
ATOM 607 C C . ARG A 1 82 ? 8.141 -6.137 51.121 1.00 28.09 74 ARG A C 1
ATOM 608 O O . ARG A 1 82 ? 8.559 -6.254 52.286 1.00 27.53 74 ARG A O 1
ATOM 616 N N . HIS A 1 83 ? 7.156 -5.305 50.802 1.00 25.16 75 HIS A N 1
ATOM 617 C CA . HIS A 1 83 ? 6.372 -4.657 51.858 1.00 28.33 75 HIS A CA 1
ATOM 618 C C . HIS A 1 83 ? 5.305 -5.619 52.365 1.00 25.68 75 HIS A C 1
ATOM 619 O O . HIS A 1 83 ? 4.285 -5.842 51.723 1.00 25.30 75 HIS A O 1
ATOM 626 N N . ARG A 1 84 ? 5.579 -6.206 53.522 1.00 22.03 76 ARG A N 1
ATOM 627 C CA . ARG A 1 84 ? 4.835 -7.353 53.998 1.00 27.55 76 ARG A CA 1
ATOM 628 C C . ARG A 1 84 ? 3.489 -6.983 54.622 1.00 27.90 76 ARG A C 1
ATOM 629 O O . ARG A 1 84 ? 2.555 -7.797 54.655 1.00 25.75 76 ARG A O 1
ATOM 637 N N . ILE A 1 85 ? 3.386 -5.762 55.124 1.00 25.03 77 ILE A N 1
ATOM 638 C CA . ILE A 1 85 ? 2.149 -5.362 55.765 1.00 26.36 77 ILE A CA 1
ATOM 639 C C . ILE A 1 85 ? 1.199 -4.753 54.756 1.00 28.17 77 ILE A C 1
ATOM 640 O O . ILE A 1 85 ? 0.956 -3.545 54.750 1.00 26.58 77 ILE A O 1
ATOM 645 N N . ALA A 1 86 ? 0.683 -5.631 53.893 1.00 25.50 78 ALA A N 1
ATOM 646 C CA . ALA A 1 86 ? -0.221 -5.264 52.821 1.00 28.33 78 ALA A CA 1
ATOM 647 C C . ALA A 1 86 ? -0.805 -6.542 52.227 1.00 27.56 78 ALA A C 1
ATOM 648 O O . ALA A 1 86 ? -0.330 -7.630 52.513 1.00 27.47 78 ALA A O 1
ATOM 650 N N . SER A 1 87 ? -1.837 -6.394 51.406 1.00 28.35 79 SER A N 1
ATOM 651 C CA . SER A 1 87 ? -2.488 -7.511 50.740 1.00 28.11 79 SER A CA 1
ATOM 652 C C . SER A 1 87 ? -2.410 -7.305 49.230 1.00 29.00 79 SER A C 1
ATOM 653 O O . SER A 1 87 ? -2.700 -6.220 48.738 1.00 29.83 79 SER A O 1
ATOM 656 N N . LEU A 1 88 ? -2.004 -8.345 48.507 1.00 28.00 80 LEU A N 1
ATOM 657 C CA . LEU A 1 88 ? -1.856 -8.282 47.054 1.00 27.10 80 LEU A CA 1
ATOM 658 C C . LEU A 1 88 ? -2.605 -9.432 46.413 1.00 27.43 80 LEU A C 1
ATOM 659 O O . LEU A 1 88 ? -2.536 -10.559 46.907 1.00 28.32 80 LEU A O 1
ATOM 664 N N . SER A 1 89 ? -3.296 -9.154 45.310 1.00 23.85 81 SER A N 1
ATOM 665 C CA . SER A 1 89 ? -3.742 -10.199 44.392 1.00 26.32 81 SER A CA 1
ATOM 666 C C . SER A 1 89 ? -3.234 -9.850 42.994 1.00 28.08 81 SER A C 1
ATOM 667 O O . SER A 1 89 ? -3.609 -8.836 42.411 1.00 26.07 81 SER A O 1
ATOM 670 N N . VAL A 1 90 ? -2.381 -10.713 42.464 1.00 27.05 82 VAL A N 1
ATOM 671 C CA . VAL A 1 90 ? -1.587 -10.401 41.293 1.00 25.93 82 VAL A CA 1
ATOM 672 C C . VAL A 1 90 ? -1.896 -11.335 40.147 1.00 25.39 82 VAL A C 1
ATOM 673 O O . VAL A 1 90 ? -1.933 -12.555 40.323 1.00 27.66 82 VAL A O 1
ATOM 677 N N . LYS A 1 91 ? -2.121 -10.745 38.977 1.00 26.94 83 LYS A N 1
ATOM 678 C CA . LYS A 1 91 ? -2.164 -11.465 37.702 1.00 28.23 83 LYS A CA 1
ATOM 679 C C . LYS A 1 91 ? -1.033 -12.486 37.625 1.00 30.77 83 LYS A C 1
ATOM 680 O O . LYS A 1 91 ? 0.144 -12.132 37.703 1.00 30.56 83 LYS A O 1
ATOM 686 N N . SER A 1 92 ? -1.394 -13.749 37.453 1.00 26.77 84 SER A N 1
ATOM 687 C CA . SER A 1 92 ? -0.430 -14.841 37.482 1.00 29.20 84 SER A CA 1
ATOM 688 C C . SER A 1 92 ? 0.069 -15.186 36.085 1.00 32.20 84 SER A C 1
ATOM 689 O O . SER A 1 92 ? -0.708 -15.551 35.202 1.00 31.07 84 SER A O 1
ATOM 692 N N . SER A 1 93 ? 1.373 -15.075 35.886 1.00 29.49 85 SER A N 1
ATOM 693 C CA . SER A 1 93 ? 1.956 -15.472 34.615 1.00 33.80 85 SER A CA 1
ATOM 694 C C . SER A 1 93 ? 1.772 -16.978 34.355 1.00 34.12 85 SER A C 1
ATOM 695 O O . SER A 1 93 ? 1.672 -17.401 33.206 1.00 31.82 85 SER A O 1
ATOM 698 N N . ARG A 1 94 ? 1.740 -17.783 35.416 1.00 29.33 86 ARG A N 1
ATOM 699 C CA . ARG A 1 94 ? 1.519 -19.220 35.259 1.00 32.83 86 ARG A CA 1
ATOM 700 C C . ARG A 1 94 ? 0.176 -19.523 34.576 1.00 36.46 86 ARG A C 1
ATOM 701 O O . ARG A 1 94 ? 0.007 -20.579 33.971 1.00 39.76 86 ARG A O 1
ATOM 709 N N . TYR A 1 95 ? -0.784 -18.611 34.671 1.00 34.89 87 TYR A N 1
ATOM 710 C CA . TYR A 1 95 ? -2.104 -18.887 34.116 1.00 37.31 87 TYR A CA 1
ATOM 711 C C . TYR A 1 95 ? -2.610 -17.901 33.069 1.00 37.59 87 TYR A C 1
ATOM 712 O O . TYR A 1 95 ? -3.719 -18.051 32.578 1.00 41.67 87 TYR A O 1
ATOM 721 N N . THR A 1 96 ? -1.800 -16.913 32.707 1.00 33.11 88 THR A N 1
ATOM 722 C CA . THR A 1 96 ? -2.254 -15.902 31.761 1.00 35.71 88 THR A CA 1
ATOM 723 C C . THR A 1 96 ? -1.317 -15.691 30.565 1.00 37.87 88 THR A C 1
ATOM 724 O O . THR A 1 96 ? -1.608 -14.870 29.690 1.00 37.76 88 THR A O 1
ATOM 728 N N . LEU A 1 97 ? -0.188 -16.397 30.540 1.00 35.95 89 LEU A N 1
ATOM 729 C CA . LEU A 1 97 ? 0.830 -16.170 29.503 1.00 37.16 89 LEU A CA 1
ATOM 730 C C . LEU A 1 97 ? 0.326 -16.455 28.091 1.00 38.89 89 LEU A C 1
ATOM 731 O O . LEU A 1 97 ? 0.827 -15.891 27.124 1.00 42.13 89 LEU A O 1
ATOM 736 N N . ARG A 1 98 ? -0.667 -17.330 27.979 1.00 39.71 90 ARG A N 1
ATOM 737 C CA . ARG A 1 98 ? -1.269 -17.668 26.691 1.00 47.05 90 ARG A CA 1
ATOM 738 C C . ARG A 1 98 ? -1.859 -16.447 25.952 1.00 52.60 90 ARG A C 1
ATOM 739 O O . ARG A 1 98 ? -2.167 -16.511 24.754 1.00 48.22 90 ARG A O 1
ATOM 747 N N . GLU A 1 99 ? -2.004 -15.335 26.668 1.00 45.01 91 GLU A N 1
ATOM 748 C CA . GLU A 1 99 ? -2.370 -14.068 26.041 1.00 48.21 91 GLU A CA 1
ATOM 749 C C . GLU A 1 99 ? -1.458 -13.710 24.853 1.00 49.35 91 GLU A C 1
ATOM 750 O O . GLU A 1 99 ? -1.856 -12.946 23.965 1.00 51.34 91 GLU A O 1
ATOM 756 N N . LEU A 1 100 ? -0.237 -14.247 24.851 1.00 46.21 92 LEU A N 1
ATOM 757 C CA . LEU A 1 100 ? 0.756 -13.967 23.797 1.00 48.01 92 LEU A CA 1
ATOM 758 C C . LEU A 1 100 ? 0.591 -14.865 22.567 1.00 49.83 92 LEU A C 1
ATOM 759 O O . LEU A 1 100 ? 1.074 -14.549 21.481 1.00 50.11 92 LEU A O 1
ATOM 764 N N . LYS A 1 101 ? -0.070 -15.997 22.759 1.00 50.98 93 LYS A N 1
ATOM 765 C CA . LYS A 1 101 ? -0.310 -16.951 21.691 1.00 57.05 93 LYS A CA 1
ATOM 766 C C . LYS A 1 101 ? -0.982 -16.262 20.510 1.00 59.78 93 LYS A C 1
ATOM 767 O O . LYS A 1 101 ? -0.762 -16.618 19.353 1.00 59.96 93 LYS A O 1
ATOM 773 N N . GLU A 1 102 ? -1.778 -15.246 20.816 1.00 60.26 94 GLU A N 1
ATOM 774 C CA . GLU A 1 102 ? -2.685 -14.662 19.843 1.00 60.69 94 GLU A CA 1
ATOM 775 C C . GLU A 1 102 ? -2.139 -13.459 19.073 1.00 58.64 94 GLU A C 1
ATOM 776 O O . GLU A 1 102 ? -2.806 -12.951 18.179 1.00 69.55 94 GLU A O 1
ATOM 782 N N . VAL A 1 103 ? -0.936 -12.999 19.398 1.00 58.18 95 VAL A N 1
ATOM 783 C CA . VAL A 1 103 ? -0.429 -11.764 18.788 1.00 52.07 95 VAL A CA 1
ATOM 784 C C . VAL A 1 103 ? 0.632 -11.985 17.707 1.00 51.54 95 VAL A C 1
ATOM 785 O O . VAL A 1 103 ? 1.309 -13.019 17.691 1.00 52.77 95 VAL A O 1
ATOM 789 N N . GLU A 1 104 ? 0.769 -11.001 16.814 1.00 52.01 96 GLU A N 1
ATOM 790 C CA . GLU A 1 104 ? 1.724 -11.057 15.702 1.00 51.98 96 GLU A CA 1
ATOM 791 C C . GLU A 1 104 ? 3.131 -10.744 16.170 1.00 49.66 96 GLU A C 1
ATOM 792 O O . GLU A 1 104 ? 3.312 -10.061 17.178 1.00 40.33 96 GLU A O 1
ATOM 798 N N . SER A 1 105 ? 4.117 -11.225 15.412 1.00 48.55 97 SER A N 1
ATOM 799 C CA . SER A 1 105 ? 5.526 -11.003 15.722 1.00 46.65 97 SER A CA 1
ATOM 800 C C . SER A 1 105 ? 5.825 -9.533 15.981 1.00 41.38 97 SER A C 1
ATOM 801 O O . SER A 1 105 ? 5.185 -8.660 15.407 1.00 37.39 97 SER A O 1
ATOM 804 N N . PHE A 1 106 ? 6.798 -9.267 16.849 1.00 41.81 98 PHE A N 1
ATOM 805 C CA . PHE A 1 106 ? 7.240 -7.894 17.113 1.00 37.57 98 PHE A CA 1
ATOM 806 C C . PHE A 1 106 ? 8.515 -7.546 16.328 1.00 42.19 98 PHE A C 1
ATOM 807 O O . PHE A 1 106 ? 9.051 -6.444 16.456 1.00 42.17 98 PHE A O 1
ATOM 815 N N . LEU A 1 107 ? 9.004 -8.500 15.535 1.00 42.14 99 LEU A N 1
ATOM 816 C CA . LEU A 1 107 ? 10.141 -8.270 14.644 1.00 43.39 99 LEU A CA 1
ATOM 817 C C . LEU A 1 107 ? 9.644 -8.057 13.212 1.00 41.53 99 LEU A C 1
ATOM 818 O O . LEU A 1 107 ? 8.675 -8.682 12.790 1.00 43.32 99 LEU A O 1
ATOM 823 N N . PRO A 1 108 ? 10.308 -7.168 12.464 1.00 41.07 100 PRO A N 1
ATOM 824 C CA . PRO A 1 108 ? 11.516 -6.478 12.911 1.00 38.44 100 PRO A CA 1
ATOM 825 C C . PRO A 1 108 ? 11.179 -5.314 13.821 1.00 38.62 100 PRO A C 1
ATOM 826 O O . PRO A 1 108 ? 10.057 -4.806 13.801 1.00 40.63 100 PRO A O 1
ATOM 830 N N . LEU A 1 109 ? 12.148 -4.909 14.628 1.00 35.44 101 LEU A N 1
ATOM 831 C CA . LEU A 1 109 ? 11.995 -3.728 15.454 1.00 37.67 101 LEU A CA 1
ATOM 832 C C . LEU A 1 109 ? 11.759 -2.559 14.529 1.00 43.50 101 LEU A C 1
ATOM 833 O O . LEU A 1 109 ? 12.432 -2.419 13.505 1.00 42.39 101 LEU A O 1
ATOM 838 N N . ASN A 1 110 ? 10.776 -1.745 14.873 1.00 40.18 102 ASN A N 1
ATOM 839 C CA . ASN A 1 110 ? 10.503 -0.511 14.167 1.00 42.60 102 ASN A CA 1
ATOM 840 C C . ASN A 1 110 ? 9.424 0.197 14.956 1.00 44.96 102 ASN A C 1
ATOM 841 O O . ASN A 1 110 ? 8.832 -0.401 15.859 1.00 44.58 102 ASN A O 1
ATOM 846 N N . GLU A 1 111 ? 9.171 1.459 14.629 1.00 43.79 103 GLU A N 1
ATOM 847 C CA . GLU A 1 111 ? 8.304 2.305 15.440 1.00 47.36 103 GLU A CA 1
ATOM 848 C C . GLU A 1 111 ? 6.952 1.680 15.789 1.00 46.54 103 GLU A C 1
ATOM 849 O O . GLU A 1 111 ? 6.492 1.777 16.932 1.00 45.78 103 GLU A O 1
ATOM 855 N N . THR A 1 112 ? 6.325 1.045 14.807 1.00 40.18 104 THR A N 1
ATOM 856 C CA . THR A 1 112 ? 5.030 0.411 15.002 1.00 38.70 104 THR A CA 1
ATOM 857 C C . THR A 1 112 ? 5.111 -0.790 15.946 1.00 40.59 104 THR A C 1
ATOM 858 O O . THR A 1 112 ? 4.290 -0.937 16.844 1.00 38.50 104 THR A O 1
ATOM 862 N N . ASN A 1 113 ? 6.078 -1.669 15.714 1.00 40.87 105 ASN A N 1
ATOM 863 C CA . ASN A 1 113 ? 6.238 -2.853 16.553 1.00 40.55 105 ASN A CA 1
ATOM 864 C C . ASN A 1 113 ? 6.696 -2.499 17.964 1.00 36.18 105 ASN A C 1
ATOM 865 O O . ASN A 1 113 ? 6.343 -3.174 18.916 1.00 36.79 105 ASN A O 1
ATOM 870 N N . LEU A 1 114 ? 7.476 -1.433 18.084 1.00 39.45 106 LEU A N 1
ATOM 871 C CA . LEU A 1 114 ? 7.919 -0.955 19.383 1.00 36.57 106 LEU A CA 1
ATOM 872 C C . LEU A 1 114 ? 6.717 -0.424 20.158 1.00 41.61 106 LEU A C 1
ATOM 873 O O . LEU A 1 114 ? 6.615 -0.627 21.363 1.00 41.56 106 LEU A O 1
ATOM 878 N N . GLU A 1 115 ? 5.796 0.241 19.466 1.00 43.14 107 GLU A N 1
ATOM 879 C CA . GLU A 1 115 ? 4.596 0.722 20.125 1.00 43.60 107 GLU A CA 1
ATOM 880 C C . GLU A 1 115 ? 3.736 -0.459 20.540 1.00 40.18 107 GLU A C 1
ATOM 881 O O . GLU A 1 115 ? 3.253 -0.509 21.666 1.00 40.86 107 GLU A O 1
ATOM 887 N N . ARG A 1 116 ? 3.556 -1.415 19.635 1.00 37.86 108 ARG A N 1
ATOM 888 C CA . ARG A 1 116 ? 2.781 -2.618 19.941 1.00 39.54 108 ARG A CA 1
ATOM 889 C C . ARG A 1 116 ? 3.286 -3.356 21.198 1.00 39.24 108 ARG A C 1
ATOM 890 O O . ARG A 1 116 ? 2.499 -3.838 22.003 1.00 37.57 108 ARG A O 1
ATOM 898 N N . ALA A 1 117 ? 4.604 -3.447 21.343 1.00 39.42 109 ALA A N 1
ATOM 899 C CA . ALA A 1 117 ? 5.215 -4.183 22.436 1.00 37.82 109 ALA A CA 1
ATOM 900 C C . ALA A 1 117 ? 4.990 -3.509 23.786 1.00 34.30 109 ALA A C 1
ATOM 901 O O . ALA A 1 117 ? 5.065 -4.158 24.822 1.00 31.19 109 ALA A O 1
ATOM 903 N N . ARG A 1 118 ? 4.710 -2.211 23.768 1.00 36.17 110 ARG A N 1
ATOM 904 C CA . ARG A 1 118 ? 4.499 -1.478 25.010 1.00 38.05 110 ARG A CA 1
ATOM 905 C C . ARG A 1 118 ? 3.230 -1.897 25.710 1.00 36.73 110 ARG A C 1
ATOM 906 O O . ARG A 1 118 ? 3.019 -1.541 26.857 1.00 40.42 110 ARG A O 1
ATOM 914 N N . GLU A 1 119 ? 2.380 -2.647 25.025 1.00 31.79 111 GLU A N 1
ATOM 915 C CA . GLU A 1 119 ? 1.218 -3.209 25.695 1.00 36.95 111 GLU A CA 1
ATOM 916 C C . GLU A 1 119 ? 1.647 -4.248 26.725 1.00 33.41 111 GLU A C 1
ATOM 917 O O . GLU A 1 119 ? 0.945 -4.486 27.696 1.00 37.44 111 GLU A O 1
ATOM 923 N N . PHE A 1 120 ? 2.792 -4.878 26.503 1.00 33.21 112 PHE A N 1
ATOM 924 C CA . PHE A 1 120 ? 3.225 -5.979 27.350 1.00 30.90 112 PHE A CA 1
ATOM 925 C C . PHE A 1 120 ? 4.470 -5.661 28.155 1.00 29.47 112 PHE A C 1
ATOM 926 O O . PHE A 1 120 ? 4.819 -6.400 29.061 1.00 29.21 112 PHE A O 1
ATOM 934 N N . LEU A 1 121 ? 5.156 -4.579 27.810 1.00 29.01 113 LEU A N 1
ATOM 935 C CA . LEU A 1 121 ? 6.434 -4.265 28.441 1.00 27.55 113 LEU A CA 1
ATOM 936 C C . LEU A 1 121 ? 6.455 -2.873 29.024 1.00 27.13 113 LEU A C 1
ATOM 937 O O . LEU A 1 121 ? 5.854 -1.963 28.480 1.00 31.91 113 LEU A O 1
ATOM 942 N N . VAL A 1 122 ? 7.175 -2.705 30.122 1.00 29.60 114 VAL A N 1
ATOM 943 C CA . VAL A 1 122 ? 7.467 -1.379 30.644 1.00 24.76 114 VAL A CA 1
ATOM 944 C C . VAL A 1 122 ? 8.749 -0.862 29.997 1.00 29.65 114 VAL A C 1
ATOM 945 O O . VAL A 1 122 ? 9.806 -1.478 30.108 1.00 32.83 114 VAL A O 1
ATOM 949 N N . PHE A 1 123 ? 8.667 0.273 29.321 1.00 31.40 115 PHE A N 1
ATOM 950 C CA . PHE A 1 123 ? 9.861 0.854 28.713 1.00 33.53 115 PHE A CA 1
ATOM 951 C C . PHE A 1 123 ? 10.505 1.798 29.696 1.00 34.64 115 PHE A C 1
ATOM 952 O O . PHE A 1 123 ? 9.814 2.448 30.482 1.00 36.45 115 PHE A O 1
ATOM 960 N N . VAL A 1 124 ? 11.828 1.857 29.667 1.00 31.80 116 VAL A N 1
ATOM 961 C CA . VAL A 1 124 ? 12.558 2.824 30.475 1.00 36.19 116 VAL A CA 1
ATOM 962 C C . VAL A 1 124 ? 13.223 3.852 29.566 1.00 38.24 116 VAL A C 1
ATOM 963 O O . VAL A 1 124 ? 13.083 3.790 28.340 1.00 33.78 116 VAL A O 1
ATOM 967 N N . ASP A 1 125 ? 13.945 4.801 30.135 1.00 40.51 117 ASP A N 1
ATOM 968 C CA . ASP A 1 125 ? 14.578 5.818 29.328 1.00 41.93 117 ASP A CA 1
ATOM 969 C C . ASP A 1 125 ? 15.951 5.438 28.814 1.00 46.80 117 ASP A C 1
ATOM 970 O O . ASP A 1 125 ? 16.943 6.048 29.139 1.00 49.42 117 ASP A O 1
ATOM 975 N N . ASN A 1 126 ? 15.982 4.382 28.034 1.00 42.50 118 ASN A N 1
ATOM 976 C CA . ASN A 1 126 ? 17.083 4.003 27.224 1.00 40.33 118 ASN A CA 1
ATOM 977 C C . ASN A 1 126 ? 16.549 3.177 26.095 1.00 39.35 118 ASN A C 1
ATOM 978 O O . ASN A 1 126 ? 15.918 2.195 26.312 1.00 37.91 118 ASN A O 1
ATOM 983 N N . GLU A 1 127 ? 16.848 3.552 24.881 1.00 37.84 119 GLU A N 1
ATOM 984 C CA . GLU A 1 127 ? 16.364 2.840 23.721 1.00 40.35 119 GLU A CA 1
ATOM 985 C C . GLU A 1 127 ? 16.882 1.427 23.559 1.00 35.21 119 GLU A C 1
ATOM 986 O O . GLU A 1 127 ? 16.207 0.581 23.049 1.00 34.42 119 GLU A O 1
ATOM 992 N N . LYS A 1 128 ? 18.123 1.232 23.935 1.00 31.50 120 LYS A N 1
ATOM 993 C CA . LYS A 1 128 ? 18.794 -0.051 23.789 1.00 32.57 120 LYS A CA 1
ATOM 994 C C . LYS A 1 128 ? 18.173 -1.084 24.715 1.00 32.80 120 LYS A C 1
ATOM 995 O O . LYS A 1 128 ? 17.867 -2.207 24.295 1.00 33.34 120 LYS A O 1
ATOM 1001 N N . VAL A 1 129 ? 17.999 -0.708 25.978 1.00 31.42 121 VAL A N 1
ATOM 1002 C CA . VAL A 1 129 ? 17.390 -1.611 26.953 1.00 32.00 121 VAL A CA 1
ATOM 1003 C C . VAL A 1 129 ? 16.011 -2.035 26.460 1.00 27.27 121 VAL A C 1
ATOM 1004 O O . VAL A 1 129 ? 15.682 -3.204 26.473 1.00 26.71 121 VAL A O 1
ATOM 1008 N N . ASN A 1 130 ? 15.227 -1.075 25.986 1.00 28.19 122 ASN A N 1
ATOM 1009 C CA . ASN A 1 130 ? 13.884 -1.362 25.517 1.00 27.86 122 ASN A CA 1
ATOM 1010 C C . ASN A 1 130 ? 13.884 -2.333 24.334 1.00 31.48 122 ASN A C 1
ATOM 1011 O O . ASN A 1 130 ? 13.027 -3.235 24.241 1.00 27.21 122 ASN A O 1
ATOM 1016 N N . ALA A 1 131 ? 14.855 -2.157 23.442 1.00 28.20 123 ALA A N 1
ATOM 1017 C CA . ALA A 1 131 ? 15.010 -3.063 22.307 1.00 33.53 123 ALA A CA 1
ATOM 1018 C C . ALA A 1 131 ? 15.267 -4.488 22.785 1.00 28.88 123 ALA A C 1
ATOM 1019 O O . ALA A 1 131 ? 14.654 -5.441 22.284 1.00 29.59 123 ALA A O 1
ATOM 1021 N N . MET A 1 132 ? 16.168 -4.642 23.752 1.00 28.46 124 MET A N 1
ATOM 1022 C CA . MET A 1 132 ? 16.386 -5.961 24.346 1.00 28.38 124 MET A CA 1
ATOM 1023 C C . MET A 1 132 ? 15.106 -6.548 24.988 1.00 30.59 124 MET A C 1
ATOM 1024 O O . MET A 1 132 ? 14.835 -7.754 24.865 1.00 32.18 124 MET A O 1
ATOM 1029 N N . SER A 1 133 ? 14.302 -5.720 25.645 1.00 25.19 125 SER A N 1
ATOM 1030 C CA . SER A 1 133 ? 13.085 -6.265 26.255 1.00 29.26 125 SER A CA 1
ATOM 1031 C C . SER A 1 133 ? 12.174 -6.834 25.190 1.00 27.43 125 SER A C 1
ATOM 1032 O O . SER A 1 133 ? 11.603 -7.908 25.372 1.00 29.06 125 SER A O 1
ATOM 1035 N N . VAL A 1 134 ? 12.046 -6.114 24.080 1.00 26.72 126 VAL A N 1
ATOM 1036 C CA . VAL A 1 134 ? 11.248 -6.592 22.949 1.00 26.15 126 VAL A CA 1
ATOM 1037 C C . VAL A 1 134 ? 11.816 -7.883 22.348 1.00 29.03 126 VAL A C 1
ATOM 1038 O O . VAL A 1 134 ? 11.066 -8.811 22.056 1.00 27.95 126 VAL A O 1
ATOM 1042 N N . LEU A 1 135 ? 13.136 -7.958 22.196 1.00 26.67 127 LEU A N 1
ATOM 1043 C CA . LEU A 1 135 ? 13.752 -9.202 21.739 1.00 29.54 127 LEU A CA 1
ATOM 1044 C C . LEU A 1 135 ? 13.334 -10.368 22.639 1.00 27.92 127 LEU A C 1
ATOM 1045 O O . LEU A 1 135 ? 12.947 -11.430 22.150 1.00 26.79 127 LEU A O 1
ATOM 1050 N N . ALA A 1 136 ? 13.408 -10.150 23.954 1.00 29.28 128 ALA A N 1
ATOM 1051 C CA . ALA A 1 136 ? 13.043 -11.165 24.945 1.00 26.12 128 ALA A CA 1
ATOM 1052 C C . ALA A 1 136 ? 11.570 -11.514 24.846 1.00 23.93 128 ALA A C 1
ATOM 1053 O O . ALA A 1 136 ? 11.192 -12.677 24.967 1.00 25.35 128 ALA A O 1
ATOM 1055 N N . LEU A 1 137 ? 10.745 -10.496 24.630 1.00 24.03 129 LEU A N 1
ATOM 1056 C CA . LEU A 1 137 ? 9.310 -10.687 24.503 1.00 25.91 129 LEU A CA 1
ATOM 1057 C C . LEU A 1 137 ? 9.004 -11.513 23.267 1.00 30.93 129 LEU A C 1
ATOM 1058 O O . LEU A 1 137 ? 8.148 -12.396 23.299 1.00 30.25 129 LEU A O 1
ATOM 1063 N N . GLU A 1 138 ? 9.714 -11.225 22.176 1.00 32.06 130 GLU A N 1
ATOM 1064 C CA . GLU A 1 138 ? 9.554 -11.987 20.940 1.00 33.79 130 GLU A CA 1
ATOM 1065 C C . GLU A 1 138 ? 9.929 -13.465 21.133 1.00 32.17 130 GLU A C 1
ATOM 1066 O O . GLU A 1 138 ? 9.164 -14.341 20.763 1.00 33.33 130 GLU A O 1
ATOM 1072 N N . ASN A 1 139 ? 11.087 -13.744 21.727 1.00 30.12 131 ASN A N 1
ATOM 1073 C CA . ASN A 1 139 ? 11.423 -15.133 22.060 1.00 31.11 131 ASN A CA 1
ATOM 1074 C C . ASN A 1 139 ? 10.361 -15.824 22.917 1.00 33.47 131 ASN A C 1
ATOM 1075 O O . ASN A 1 139 ? 10.043 -16.996 22.687 1.00 30.41 131 ASN A O 1
ATOM 1080 N N . LEU A 1 140 ? 9.817 -15.094 23.893 1.00 29.35 132 LEU A N 1
ATOM 1081 C CA . LEU A 1 140 ? 8.753 -15.607 24.754 1.00 28.49 132 LEU A CA 1
ATOM 1082 C C . LEU A 1 140 ? 7.523 -15.945 23.920 1.00 33.09 132 LEU A C 1
ATOM 1083 O O . LEU A 1 140 ? 6.909 -16.995 24.097 1.00 31.66 132 LEU A O 1
ATOM 1088 N N . ARG A 1 141 ? 7.168 -15.040 23.010 1.00 35.86 133 ARG A N 1
ATOM 1089 C CA . ARG A 1 141 ? 6.024 -15.248 22.126 1.00 39.37 133 ARG A CA 1
ATOM 1090 C C . ARG A 1 141 ? 6.204 -16.517 21.299 1.00 41.17 133 ARG A C 1
ATOM 1091 O O . ARG A 1 141 ? 5.298 -17.337 21.211 1.00 41.10 133 ARG A O 1
ATOM 1099 N N . VAL A 1 142 ? 7.385 -16.678 20.712 1.00 37.36 134 VAL A N 1
ATOM 1100 C CA . VAL A 1 142 ? 7.700 -17.882 19.958 1.00 38.22 134 VAL A CA 1
ATOM 1101 C C . VAL A 1 142 ? 7.571 -19.180 20.789 1.00 43.32 134 VAL A C 1
ATOM 1102 O O . VAL A 1 142 ? 6.985 -20.158 20.322 1.00 41.95 134 VAL A O 1
ATOM 1106 N N . LEU A 1 143 ? 8.095 -19.189 22.015 1.00 37.61 135 LEU A N 1
ATOM 1107 C CA . LEU A 1 143 ? 8.012 -20.383 22.857 1.00 38.97 135 LEU A CA 1
ATOM 1108 C C . LEU A 1 143 ? 6.574 -20.819 23.042 1.00 40.11 135 LEU A C 1
ATOM 1109 O O . LEU A 1 143 ? 6.252 -22.004 22.952 1.00 39.72 135 LEU A O 1
ATOM 1114 N N . LEU A 1 144 ? 5.717 -19.842 23.304 1.00 39.11 136 LEU A N 1
ATOM 1115 C CA . LEU A 1 144 ? 4.308 -20.084 23.570 1.00 42.15 136 LEU A CA 1
ATOM 1116 C C . LEU A 1 144 ? 3.484 -20.414 22.327 1.00 50.74 136 LEU A C 1
ATOM 1117 O O . LEU A 1 144 ? 2.500 -21.155 22.410 1.00 51.79 136 LEU A O 1
ATOM 1122 N N . SER A 1 145 ? 3.879 -19.848 21.188 1.00 45.19 137 SER A N 1
ATOM 1123 C CA . SER A 1 145 ? 2.998 -19.750 20.034 1.00 48.58 137 SER A CA 1
ATOM 1124 C C . SER A 1 145 ? 3.312 -20.770 18.953 1.00 54.04 137 SER A C 1
ATOM 1125 O O . SER A 1 145 ? 2.417 -21.284 18.282 1.00 60.01 137 SER A O 1
ATOM 1128 N N . GLU A 1 146 ? 4.590 -21.062 18.781 1.00 53.45 138 GLU A N 1
ATOM 1129 C CA . GLU A 1 146 ? 5.005 -21.978 17.743 1.00 48.89 138 GLU A CA 1
ATOM 1130 C C . GLU A 1 146 ? 5.335 -23.348 18.329 1.00 51.35 138 GLU A C 1
ATOM 1131 O O . GLU A 1 146 ? 4.997 -24.373 17.747 1.00 57.51 138 GLU A O 1
ATOM 1137 N N . HIS A 1 147 ? 5.960 -23.373 19.498 1.00 47.61 139 HIS A N 1
ATOM 1138 C CA . HIS A 1 147 ? 6.303 -24.646 20.132 1.00 44.64 139 HIS A CA 1
ATOM 1139 C C . HIS A 1 147 ? 5.272 -25.084 21.178 1.00 43.37 139 HIS A C 1
ATOM 1140 O O . HIS A 1 147 ? 5.357 -26.181 21.726 1.00 42.12 139 HIS A O 1
ATOM 1147 N N . ASN A 1 148 ? 4.305 -24.221 21.457 1.00 42.38 140 ASN A N 1
ATOM 1148 C CA . ASN A 1 148 ? 3.275 -24.531 22.437 1.00 46.11 140 ASN A CA 1
ATOM 1149 C C . ASN A 1 148 ? 3.807 -25.062 23.767 1.00 44.45 140 ASN A C 1
ATOM 1150 O O . ASN A 1 148 ? 3.272 -26.028 24.314 1.00 42.41 140 ASN A O 1
ATOM 1155 N N . ILE A 1 149 ? 4.854 -24.434 24.290 1.00 41.16 141 ILE A N 1
ATOM 1156 C CA . ILE A 1 149 ? 5.408 -24.854 25.576 1.00 40.94 141 ILE A CA 1
ATOM 1157 C C . ILE A 1 149 ? 4.528 -24.327 26.718 1.00 34.60 141 ILE A C 1
ATOM 1158 O O . ILE A 1 149 ? 3.941 -23.252 26.613 1.00 36.81 141 ILE A O 1
ATOM 1163 N N . LYS A 1 150 ? 4.392 -25.122 27.772 1.00 36.89 142 LYS A N 1
ATOM 1164 C CA . LYS A 1 150 ? 3.583 -24.754 28.929 1.00 38.20 142 LYS A CA 1
ATOM 1165 C C . LYS A 1 150 ? 4.049 -23.446 29.577 1.00 34.31 142 LYS A C 1
ATOM 1166 O O . LYS A 1 150 ? 5.247 -23.147 29.602 1.00 31.51 142 LYS A O 1
ATOM 1172 N N . ASN A 1 151 ? 3.095 -22.686 30.105 1.00 31.54 143 ASN A N 1
ATOM 1173 C CA . ASN A 1 151 ? 3.381 -21.457 30.850 1.00 33.52 143 ASN A CA 1
ATOM 1174 C C . ASN A 1 151 ? 4.444 -21.607 31.938 1.00 34.79 143 ASN A C 1
ATOM 1175 O O . ASN A 1 151 ? 5.349 -20.781 32.021 1.00 28.67 143 ASN A O 1
ATOM 1180 N N . ASP A 1 152 ? 4.326 -22.660 32.757 1.00 30.78 144 ASP A N 1
ATOM 1181 C CA . ASP A 1 152 ? 5.263 -22.942 33.856 1.00 32.21 144 ASP A CA 1
ATOM 1182 C C . ASP A 1 152 ? 6.736 -23.026 33.438 1.00 31.57 144 ASP A C 1
ATOM 1183 O O . ASP A 1 152 ? 7.625 -22.805 34.263 1.00 33.51 144 ASP A O 1
ATOM 1188 N N . LEU A 1 153 ? 6.982 -23.378 32.178 1.00 28.85 145 LEU A N 1
ATOM 1189 C CA . LEU A 1 153 ? 8.330 -23.487 31.640 1.00 32.12 145 LEU A CA 1
ATOM 1190 C C . LEU A 1 153 ? 8.676 -22.222 30.884 1.00 29.90 145 LEU A C 1
ATOM 1191 O O . LEU A 1 153 ? 9.777 -21.684 31.010 1.00 30.87 145 LEU A O 1
ATOM 1196 N N . ALA A 1 154 ? 7.732 -21.742 30.092 1.00 29.35 146 ALA A N 1
ATOM 1197 C CA . ALA A 1 154 ? 8.013 -20.588 29.256 1.00 31.59 146 ALA A CA 1
ATOM 1198 C C . ALA A 1 154 ? 8.328 -19.347 30.104 1.00 30.96 146 ALA A C 1
ATOM 1199 O O . ALA A 1 154 ? 9.219 -18.572 29.758 1.00 31.08 146 ALA A O 1
ATOM 1201 N N . LYS A 1 155 ? 7.631 -19.181 31.229 1.00 30.77 147 LYS A N 1
ATOM 1202 C CA . LYS A 1 155 ? 7.847 -18.011 32.093 1.00 30.33 147 LYS A CA 1
ATOM 1203 C C . LYS A 1 155 ? 9.325 -17.760 32.479 1.00 28.81 147 LYS A C 1
ATOM 1204 O O . LYS A 1 155 ? 9.683 -16.645 32.828 1.00 34.10 147 LYS A O 1
ATOM 1210 N N . TYR A 1 156 ? 10.170 -18.789 32.388 1.00 29.36 148 TYR A N 1
ATOM 1211 C CA . TYR A 1 156 ? 11.614 -18.662 32.606 1.00 30.38 148 TYR A CA 1
ATOM 1212 C C . TYR A 1 156 ? 12.328 -17.755 31.600 1.00 31.12 148 TYR A C 1
ATOM 1213 O O . TYR A 1 156 ? 13.401 -17.226 31.885 1.00 31.56 148 TYR A O 1
ATOM 1222 N N . ALA A 1 157 ? 11.720 -17.549 30.441 1.00 24.67 149 ALA A N 1
ATOM 1223 C CA . ALA A 1 157 ? 12.321 -16.694 29.425 1.00 28.42 149 ALA A CA 1
ATOM 1224 C C . ALA A 1 157 ? 11.801 -15.255 29.484 1.00 28.24 149 ALA A C 1
ATOM 1225 O O . ALA A 1 157 ? 12.206 -14.417 28.708 1.00 29.32 149 ALA A O 1
ATOM 1227 N N . MET A 1 158 ? 10.885 -14.977 30.395 1.00 26.15 150 MET A N 1
ATOM 1228 C CA . MET A 1 158 ? 10.234 -13.682 30.427 1.00 27.25 150 MET A CA 1
ATOM 1229 C C . MET A 1 158 ? 11.136 -12.587 31.028 1.00 28.73 150 MET A C 1
ATOM 1230 O O . MET A 1 158 ? 11.794 -12.804 32.042 1.00 26.38 150 MET A O 1
ATOM 1235 N N . PRO A 1 159 ? 11.172 -11.401 30.398 1.00 25.85 151 PRO A N 1
ATOM 1236 C CA . PRO A 1 159 ? 11.991 -10.31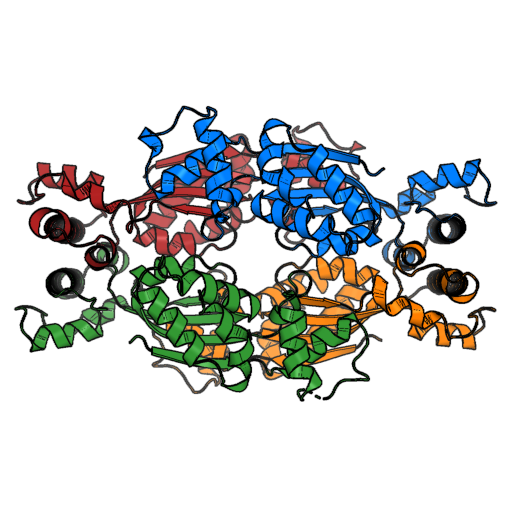9 30.946 1.00 26.56 151 PRO A CA 1
ATOM 1237 C C . PRO A 1 159 ? 11.287 -9.655 32.135 1.00 30.52 151 PRO A C 1
ATOM 1238 O O . PRO A 1 159 ? 10.056 -9.693 32.235 1.00 31.07 151 PRO A O 1
ATOM 1242 N N . GLU A 1 160 ? 12.059 -9.042 33.019 1.00 28.82 152 GLU A N 1
ATOM 1243 C CA . GLU A 1 160 ? 11.483 -8.365 34.183 1.00 31.12 152 GLU A CA 1
ATOM 1244 C C . GLU A 1 160 ? 10.638 -7.143 33.825 1.00 26.10 152 GLU A C 1
ATOM 1245 O O . GLU A 1 160 ? 9.835 -6.700 34.629 1.00 31.14 152 GLU A O 1
ATOM 1251 N N . SER A 1 161 ? 10.805 -6.603 32.626 1.00 24.15 153 SER A N 1
ATOM 1252 C CA . SER A 1 161 ? 9.997 -5.466 32.227 1.00 26.62 153 SER A CA 1
ATOM 1253 C C . SER A 1 161 ? 8.580 -5.872 31.833 1.00 26.35 153 SER A C 1
ATOM 1254 O O . SER A 1 161 ? 7.761 -5.029 31.498 1.00 30.35 153 SER A O 1
ATOM 1257 N N . TYR A 1 162 ? 8.290 -7.163 31.873 1.00 28.19 154 TYR A N 1
ATOM 1258 C CA . TYR A 1 162 ? 6.962 -7.635 31.524 1.00 27.68 154 TYR A CA 1
ATOM 1259 C C . TYR A 1 162 ? 5.900 -7.045 32.462 1.00 29.08 154 TYR A C 1
ATOM 1260 O O . TYR A 1 162 ? 6.074 -7.021 33.677 1.00 25.27 154 TYR A O 1
ATOM 1269 N N . LYS A 1 163 ? 4.798 -6.584 31.888 1.00 25.87 155 LYS A N 1
ATOM 1270 C CA . LYS A 1 163 ? 3.752 -5.943 32.675 1.00 32.18 155 LYS A CA 1
ATOM 1271 C C . LYS A 1 163 ? 2.902 -6.888 33.520 1.00 29.04 155 LYS A C 1
ATOM 1272 O O . LYS A 1 163 ? 2.543 -7.981 33.106 1.00 30.52 155 LYS A O 1
ATOM 1278 N N . THR A 1 164 ? 2.591 -6.435 34.719 1.00 28.91 156 THR A N 1
ATOM 1279 C CA . THR A 1 164 ? 1.672 -7.147 35.581 1.00 33.72 156 THR A CA 1
ATOM 1280 C C . THR A 1 164 ? 0.506 -6.224 35.980 1.00 31.28 156 THR A C 1
ATOM 1281 O O . THR A 1 164 ? 0.519 -5.024 35.688 1.00 32.54 156 THR A O 1
ATOM 1285 N N . HIS A 1 165 ? -0.478 -6.798 36.666 1.00 31.09 157 HIS A N 1
ATOM 1286 C CA . HIS A 1 165 ? -1.703 -6.114 37.068 1.00 28.72 157 HIS A CA 1
ATOM 1287 C C . HIS A 1 165 ? -2.068 -6.675 38.443 1.00 31.05 157 HIS A C 1
ATOM 1288 O O . HIS A 1 165 ? -1.945 -7.882 38.682 1.00 29.80 157 HIS A O 1
ATOM 1295 N N . LEU A 1 166 ? -2.466 -5.809 39.368 1.00 27.36 158 LEU A N 1
ATOM 1296 C CA . LEU A 1 166 ? -2.809 -6.289 40.696 1.00 29.25 158 LEU A CA 1
ATOM 1297 C C . LEU A 1 166 ? -3.820 -5.439 41.443 1.00 26.75 158 LEU A C 1
ATOM 1298 O O . LEU A 1 166 ? -3.977 -4.250 41.184 1.00 26.30 158 LEU A O 1
ATOM 1303 N N . ALA A 1 167 ? -4.514 -6.086 42.369 1.00 26.79 159 ALA A N 1
ATOM 1304 C CA . ALA A 1 167 ? -5.219 -5.395 43.428 1.00 26.15 159 ALA A CA 1
ATOM 1305 C C . ALA A 1 167 ? -4.269 -5.325 44.626 1.00 27.62 159 ALA A C 1
ATOM 1306 O O . ALA A 1 167 ? -3.642 -6.321 45.021 1.00 27.16 159 ALA A O 1
ATOM 1308 N N . TYR A 1 168 ? -4.149 -4.136 45.185 1.00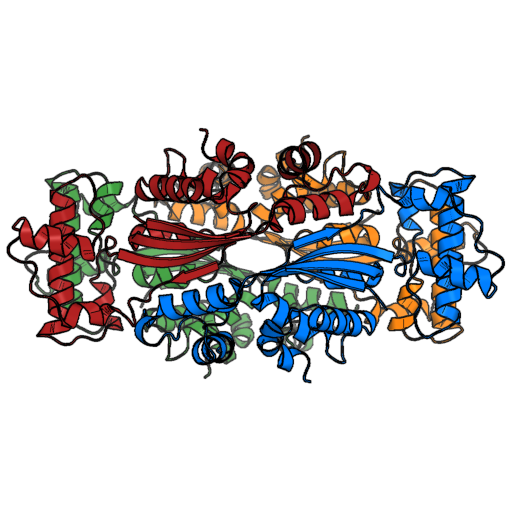 24.96 160 TYR A N 1
ATOM 1309 C CA . TYR A 1 168 ? -3.255 -3.897 46.296 1.00 26.39 160 TYR A CA 1
ATOM 1310 C C . TYR A 1 168 ? -4.044 -3.213 47.408 1.00 27.57 160 TYR A C 1
ATOM 1311 O O . TYR A 1 168 ? -4.610 -2.149 47.194 1.00 28.33 160 TYR A O 1
ATOM 1320 N N . SER A 1 169 ? -4.084 -3.810 48.594 1.00 25.76 161 SER A N 1
ATOM 1321 C CA . SER A 1 169 ? -4.763 -3.175 49.724 1.00 26.13 161 SER A CA 1
ATOM 1322 C C . SER A 1 169 ? -3.800 -2.941 50.864 1.00 29.38 161 SER A C 1
ATOM 1323 O O . SER A 1 169 ? -2.978 -3.799 51.189 1.00 30.69 161 SER A O 1
ATOM 1326 N N . ILE A 1 170 ? -3.913 -1.779 51.486 1.00 28.37 162 ILE A N 1
ATOM 1327 C CA . ILE A 1 170 ? -2.949 -1.377 52.486 1.00 25.25 162 ILE A CA 1
ATOM 1328 C C . ILE A 1 170 ? -3.579 -0.368 53.465 1.00 28.98 162 ILE A C 1
ATOM 1329 O O . ILE A 1 170 ? -4.426 0.456 53.075 1.00 25.50 162 ILE A O 1
ATOM 1334 N N . ASN A 1 171 ? -3.187 -0.443 54.735 1.00 26.70 163 ASN A N 1
ATOM 1335 C CA . ASN A 1 171 ? -3.670 0.529 55.713 1.00 29.26 163 ASN A CA 1
ATOM 1336 C C . ASN A 1 171 ? -2.810 1.799 55.727 1.00 28.08 163 ASN A C 1
ATOM 1337 O O . ASN A 1 171 ? -1.721 1.813 55.157 1.00 27.72 163 ASN A O 1
ATOM 1342 N N . ALA A 1 172 ? -3.296 2.862 56.366 1.00 28.78 164 ALA A N 1
ATOM 1343 C CA . ALA A 1 172 ? -2.644 4.185 56.264 1.00 26.04 164 ALA A CA 1
ATOM 1344 C C . ALA A 1 172 ? -1.274 4.252 56.907 1.00 27.38 164 ALA A C 1
ATOM 1345 O O . ALA A 1 172 ? -0.401 4.951 56.423 1.00 33.93 164 ALA A O 1
ATOM 1347 N N . ARG A 1 173 ? -1.074 3.523 57.995 1.00 29.30 165 ARG A N 1
ATOM 1348 C CA . ARG A 1 173 ? 0.228 3.490 58.637 1.00 25.51 165 ARG A CA 1
ATOM 1349 C C . ARG A 1 173 ? 1.274 2.783 57.770 1.00 28.85 165 ARG A C 1
ATOM 1350 O O . ARG A 1 173 ? 2.424 3.214 57.673 1.00 29.42 165 ARG A O 1
ATOM 1358 N N . SER A 1 174 ? 0.884 1.677 57.154 1.00 29.70 166 SER A N 1
ATOM 1359 C CA . SER A 1 174 ? 1.804 0.963 56.278 1.00 29.77 166 SER A CA 1
ATOM 1360 C C . SER A 1 174 ? 2.024 1.767 55.005 1.00 27.58 166 SER A C 1
ATOM 1361 O O . SER A 1 174 ? 3.141 1.850 54.503 1.00 28.19 166 SER A O 1
ATOM 1364 N N . LEU A 1 175 ? 0.957 2.370 54.496 1.00 26.93 167 LEU A N 1
ATOM 1365 C CA . LEU A 1 175 ? 1.074 3.222 53.312 1.00 29.49 167 LEU A CA 1
ATOM 1366 C C . LEU A 1 175 ? 2.056 4.361 53.543 1.00 30.25 167 LEU A C 1
ATOM 1367 O O . LEU A 1 175 ? 2.823 4.695 52.645 1.00 31.10 167 LEU A O 1
ATOM 1372 N N . GLN A 1 176 ? 2.065 4.936 54.746 1.00 28.03 168 GLN A N 1
ATOM 1373 C CA . GLN A 1 176 ? 3.041 5.993 55.032 1.00 34.07 168 GLN A CA 1
ATOM 1374 C C . GLN A 1 176 ? 4.461 5.475 54.888 1.00 31.89 168 GLN A C 1
ATOM 1375 O O . GLN A 1 176 ? 5.296 6.145 54.300 1.00 30.35 168 GLN A O 1
ATOM 1381 N N . ASN A 1 177 ? 4.731 4.306 55.478 1.00 30.08 169 ASN A N 1
ATOM 1382 C CA . ASN A 1 177 ? 6.032 3.651 55.389 1.00 30.68 169 ASN A CA 1
ATOM 1383 C C . ASN A 1 177 ? 6.425 3.448 53.910 1.00 32.22 169 ASN A C 1
ATOM 1384 O O . ASN A 1 177 ? 7.469 3.908 53.473 1.00 33.16 169 ASN A O 1
ATOM 1389 N N . LEU A 1 178 ? 5.558 2.784 53.149 1.00 31.51 170 LEU A N 1
ATOM 1390 C CA . LEU A 1 178 ? 5.753 2.589 51.718 1.00 31.72 170 LEU A CA 1
ATOM 1391 C C . LEU A 1 178 ? 6.146 3.888 50.994 1.00 35.46 170 LEU A C 1
ATOM 1392 O O . LEU A 1 178 ? 7.165 3.925 50.297 1.00 33.39 170 LEU A O 1
ATOM 1397 N N . LEU A 1 179 ? 5.342 4.940 51.167 1.00 34.02 171 LEU A N 1
ATOM 1398 C CA . LEU A 1 179 ? 5.573 6.209 50.482 1.00 33.45 171 LEU A CA 1
ATOM 1399 C C . LEU A 1 179 ? 6.921 6.805 50.834 1.00 35.93 171 LEU A C 1
ATOM 1400 O O . LEU A 1 179 ? 7.623 7.313 49.962 1.00 39.64 171 LEU A O 1
ATOM 1405 N N . THR A 1 180 ? 7.298 6.717 52.101 1.00 32.57 172 THR A N 1
ATOM 1406 C CA . THR A 1 180 ? 8.595 7.219 52.535 1.00 38.94 172 THR A CA 1
ATOM 1407 C C . THR A 1 180 ? 9.773 6.470 51.896 1.00 40.53 172 THR A C 1
ATOM 1408 O O . THR A 1 180 ? 10.679 7.088 51.340 1.00 41.17 172 THR A O 1
ATOM 1412 N N . LEU A 1 181 ? 9.759 5.141 51.984 1.00 41.17 173 LEU A N 1
ATOM 1413 C CA . LEU A 1 181 ? 10.854 4.317 51.455 1.00 37.73 173 LEU A CA 1
ATOM 1414 C C . LEU A 1 181 ? 10.988 4.406 49.923 1.00 38.56 173 LEU A C 1
ATOM 1415 O O . LEU A 1 181 ? 12.094 4.393 49.393 1.00 41.32 173 LEU A O 1
ATOM 1420 N N . ARG A 1 182 ? 9.864 4.499 49.219 1.00 33.80 174 ARG A N 1
ATOM 1421 C CA . ARG A 1 182 ? 9.871 4.341 47.771 1.00 37.25 174 ARG A CA 1
ATOM 1422 C C . ARG A 1 182 ? 9.840 5.656 46.983 1.00 37.84 174 ARG A C 1
ATOM 1423 O O . ARG A 1 182 ? 10.037 5.641 45.777 1.00 37.80 174 ARG A O 1
ATOM 1431 N N . SER A 1 183 ? 9.602 6.775 47.662 1.00 37.33 175 SER A N 1
ATOM 1432 C CA . SER A 1 183 ? 9.671 8.089 47.037 1.00 39.31 175 SER A CA 1
ATOM 1433 C C . SER A 1 183 ? 11.069 8.677 47.229 1.00 44.50 175 SER A C 1
ATOM 1434 O O . SER A 1 183 ? 11.379 9.761 46.731 1.00 48.30 175 SER A O 1
ATOM 1437 N N . SER A 1 184 ? 11.904 7.957 47.968 1.00 41.76 176 SER A N 1
ATOM 1438 C CA . SER A 1 184 ? 13.285 8.364 48.199 1.00 41.30 176 SER A CA 1
ATOM 1439 C C . SER A 1 184 ? 14.130 8.369 46.917 1.00 43.26 176 SER A C 1
ATOM 1440 O O . SER A 1 184 ? 13.797 7.690 45.932 1.00 40.33 176 SER A O 1
ATOM 1443 N N . ASN A 1 185 ? 15.238 9.108 46.927 1.00 38.90 177 ASN A N 1
ATOM 1444 C CA . ASN A 1 185 ? 16.124 9.123 45.757 1.00 39.53 177 ASN A CA 1
ATOM 1445 C C . ASN A 1 185 ? 16.996 7.871 45.663 1.00 35.48 177 ASN A C 1
ATOM 1446 O O . ASN A 1 185 ? 17.661 7.666 44.671 1.00 40.28 177 ASN A O 1
ATOM 1451 N N . LYS A 1 186 ? 17.020 7.059 46.713 1.00 39.30 178 LYS A N 1
ATOM 1452 C CA . LYS A 1 186 ? 17.716 5.774 46.676 1.00 42.52 178 LYS A CA 1
ATOM 1453 C C . LYS A 1 186 ? 16.866 4.731 45.952 1.00 40.26 178 LYS A C 1
ATOM 1454 O O . LYS A 1 186 ? 17.371 3.708 45.509 1.00 36.85 178 LYS A O 1
ATOM 1460 N N . ALA A 1 187 ? 15.567 4.999 45.848 1.00 40.25 179 ALA A N 1
ATOM 1461 C CA . ALA A 1 187 ? 14.622 4.044 45.287 1.00 35.90 179 ALA A CA 1
ATOM 1462 C C . ALA A 1 187 ? 14.654 3.974 43.754 1.00 37.02 179 ALA A C 1
ATOM 1463 O O . ALA A 1 187 ? 14.965 4.953 43.059 1.00 39.13 179 ALA A O 1
ATOM 1465 N N . LEU A 1 188 ? 14.310 2.803 43.239 1.00 34.08 180 LEU A N 1
ATOM 1466 C CA . LEU A 1 188 ? 14.201 2.593 41.804 1.00 37.73 180 LEU A CA 1
ATOM 1467 C C . LEU A 1 188 ? 13.203 3.576 41.190 1.00 34.31 180 LEU A C 1
ATOM 1468 O O . LEU A 1 188 ? 12.099 3.770 41.714 1.00 33.24 180 LEU A O 1
ATOM 1473 N N . LYS A 1 189 ? 13.596 4.197 40.081 1.00 32.71 181 LYS A N 1
ATOM 1474 C CA . LYS A 1 189 ? 12.756 5.188 39.418 1.00 30.20 181 LYS A CA 1
ATOM 1475 C C . LYS A 1 189 ? 11.297 4.741 39.284 1.00 35.47 181 LYS A C 1
ATOM 1476 O O . LYS A 1 189 ? 10.382 5.532 39.486 1.00 36.09 181 LYS A O 1
ATOM 1482 N N . GLU A 1 190 ? 11.072 3.476 38.937 1.00 35.66 182 GLU A N 1
ATOM 1483 C CA . GLU A 1 190 ? 9.707 3.011 38.730 1.00 34.52 182 GLU A CA 1
ATOM 1484 C C . GLU A 1 190 ? 8.919 2.996 40.036 1.00 32.60 182 GLU A C 1
ATOM 1485 O O . GLU A 1 190 ? 7.711 3.225 40.045 1.00 32.50 182 GLU A O 1
ATOM 1491 N N . MET A 1 191 ? 9.611 2.702 41.129 1.00 29.43 183 MET A N 1
ATOM 1492 C CA . MET A 1 191 ? 9.001 2.705 42.448 1.00 31.89 183 MET A CA 1
ATOM 1493 C C . MET A 1 191 ? 8.701 4.127 42.942 1.00 34.68 183 MET A C 1
ATOM 1494 O O . MET A 1 191 ? 7.738 4.342 43.687 1.00 32.60 183 MET A O 1
ATOM 1499 N N . GLN A 1 192 ? 9.514 5.096 42.530 1.00 33.08 184 GLN A N 1
ATOM 1500 C CA . GLN A 1 192 ? 9.216 6.494 42.853 1.00 36.86 184 GLN A CA 1
ATOM 1501 C C . GLN A 1 192 ? 7.957 6.926 42.105 1.00 33.21 184 GLN A C 1
ATOM 1502 O O . GLN A 1 192 ? 7.092 7.593 42.663 1.00 35.25 184 GLN A O 1
ATOM 1508 N N . ASP A 1 193 ? 7.836 6.514 40.853 1.00 28.68 185 ASP A N 1
ATOM 1509 C CA . ASP A 1 193 ? 6.626 6.802 40.102 1.00 30.96 185 ASP A CA 1
ATOM 1510 C C . ASP A 1 193 ? 5.401 6.099 40.694 1.00 33.26 185 ASP A C 1
ATOM 1511 O O . ASP A 1 193 ? 4.301 6.648 40.687 1.00 31.87 185 ASP A O 1
ATOM 1516 N N . LEU A 1 194 ? 5.583 4.876 41.187 1.00 31.38 186 LEU A N 1
ATOM 1517 C CA . LEU A 1 194 ? 4.471 4.158 41.800 1.00 31.84 186 LEU A CA 1
ATOM 1518 C C . LEU A 1 194 ? 4.029 4.873 43.069 1.00 33.66 186 LEU A C 1
ATOM 1519 O O . LEU A 1 194 ? 2.832 5.010 43.320 1.00 30.82 186 LEU A O 1
ATOM 1524 N N . ALA A 1 195 ? 4.998 5.330 43.860 1.00 28.74 187 ALA A N 1
ATOM 1525 C CA . ALA A 1 195 ? 4.681 6.059 45.072 1.00 34.03 187 ALA A CA 1
ATOM 1526 C C . ALA A 1 195 ? 3.850 7.299 44.715 1.00 36.98 187 ALA A C 1
ATOM 1527 O O . ALA A 1 195 ? 2.780 7.534 45.288 1.00 34.56 187 ALA A O 1
ATOM 1529 N N . LYS A 1 196 ? 4.317 8.062 43.735 1.00 34.51 188 LYS A N 1
ATOM 1530 C CA . LYS A 1 196 ? 3.606 9.261 43.325 1.00 34.21 188 LYS A CA 1
ATOM 1531 C C . LYS A 1 196 ? 2.221 8.905 42.807 1.00 37.50 188 LYS A C 1
ATOM 1532 O O . LYS A 1 196 ? 1.234 9.546 43.156 1.00 37.08 188 LYS A O 1
ATOM 1538 N N . ALA A 1 197 ? 2.143 7.883 41.966 1.00 30.61 189 ALA A N 1
ATOM 1539 C CA . ALA A 1 197 ? 0.853 7.474 41.428 1.00 32.73 189 ALA A CA 1
ATOM 1540 C C . ALA A 1 197 ? -0.149 7.028 42.521 1.00 35.33 189 ALA A C 1
ATOM 1541 O O . ALA A 1 197 ? -1.362 7.205 42.371 1.00 35.47 189 ALA A O 1
ATOM 1543 N N . LEU A 1 198 ? 0.357 6.453 43.613 1.00 32.11 190 LEU A N 1
ATOM 1544 C CA . LEU A 1 198 ? -0.510 5.981 44.700 1.00 34.81 190 LEU A CA 1
ATOM 1545 C C . LEU A 1 198 ? -1.023 7.179 45.500 1.00 34.13 190 LEU A C 1
ATOM 1546 O O . LEU A 1 198 ? -2.187 7.238 45.859 1.00 33.23 190 LEU A O 1
ATOM 1551 N N . PHE A 1 199 ? -0.130 8.116 45.787 1.00 32.50 191 PHE A N 1
ATOM 1552 C CA . PHE A 1 199 ? -0.511 9.353 46.432 1.00 39.05 191 PHE A CA 1
ATOM 1553 C C . PHE A 1 199 ? -1.611 10.034 45.639 1.00 42.46 191 PHE A C 1
ATOM 1554 O O . PHE A 1 199 ? -2.644 10.419 46.189 1.00 40.77 191 PHE A O 1
ATOM 1562 N N . ASP A 1 200 ? -1.397 10.170 44.337 1.00 35.29 192 ASP A N 1
ATOM 1563 C CA . ASP A 1 200 ? -2.360 10.885 43.516 1.00 37.71 192 ASP A CA 1
ATOM 1564 C C . ASP A 1 200 ? -3.707 10.171 43.418 1.00 40.16 192 ASP A C 1
ATOM 1565 O O . ASP A 1 200 ? -4.722 10.819 43.137 1.00 37.99 192 ASP A O 1
ATOM 1570 N N . ALA A 1 201 ? -3.725 8.852 43.641 1.00 35.56 193 ALA A N 1
ATOM 1571 C CA . ALA A 1 201 ? -4.988 8.097 43.583 1.00 35.62 193 ALA A CA 1
ATOM 1572 C C . ALA A 1 201 ? -5.824 8.272 44.853 1.00 33.48 193 ALA A C 1
ATOM 1573 O O . ALA A 1 201 ? -7.015 7.976 44.869 1.00 34.86 193 ALA A O 1
ATOM 1575 N N . LEU A 1 202 ? -5.194 8.739 45.922 1.00 31.77 194 LEU A N 1
ATOM 1576 C CA . LEU A 1 202 ? -5.906 8.908 47.185 1.00 37.06 194 LEU A CA 1
ATOM 1577 C C . LEU A 1 202 ? -7.002 9.960 47.041 1.00 37.82 194 LEU A C 1
ATOM 1578 O O . LEU A 1 202 ? -6.862 10.896 46.246 1.00 40.90 194 LEU A O 1
ATOM 1583 N N . PRO A 1 203 ? -8.089 9.819 47.817 1.00 43.88 195 PRO A N 1
ATOM 1584 C CA . PRO A 1 203 ? -9.076 10.906 47.858 1.00 43.30 195 PRO A CA 1
ATOM 1585 C C . PRO A 1 203 ? -8.372 12.158 48.369 1.00 37.54 195 PRO A C 1
ATOM 1586 O O . PRO A 1 203 ? -7.560 12.037 49.280 1.00 37.53 195 PRO A O 1
ATOM 1590 N N . GLY A 1 204 ? -8.650 13.321 47.781 1.00 39.68 196 GLY A N 1
ATOM 1591 C CA . GLY A 1 204 ? -8.019 14.560 48.213 1.00 40.98 196 GLY A CA 1
ATOM 1592 C C . GLY A 1 204 ? -8.168 14.825 49.706 1.00 37.41 196 GLY A C 1
ATOM 1593 O O . GLY A 1 204 ? -7.268 15.374 50.345 1.00 38.78 196 GLY A O 1
ATOM 1594 N N . GLU A 1 205 ? -9.307 14.420 50.263 1.00 37.67 197 GLU A N 1
ATOM 1595 C CA . GLU A 1 205 ? -9.597 14.664 51.676 1.00 42.71 197 GLU A CA 1
ATOM 1596 C C . GLU A 1 205 ? -8.659 13.904 52.623 1.00 45.93 197 GLU A C 1
ATOM 1597 O O . GLU A 1 205 ? -8.446 14.338 53.758 1.00 45.41 197 GLU A O 1
ATOM 1603 N N . HIS A 1 206 ? -8.087 12.788 52.150 1.00 39.92 198 HIS A N 1
ATOM 1604 C CA . HIS A 1 206 ? -7.113 12.023 52.942 1.00 40.43 198 HIS A CA 1
ATOM 1605 C C . HIS A 1 206 ? -5.656 12.418 52.653 1.00 38.66 198 HIS A C 1
ATOM 1606 O O . HIS A 1 206 ? -4.746 12.060 53.402 1.00 29.99 198 HIS A O 1
ATOM 1613 N N . GLN A 1 207 ? -5.421 13.130 51.555 1.00 38.51 199 GLN A N 1
ATOM 1614 C CA . GLN A 1 207 ? -4.040 13.330 51.114 1.00 38.32 199 GLN A CA 1
ATOM 1615 C C . GLN A 1 207 ? -3.147 14.088 52.098 1.00 41.59 199 GLN A C 1
ATOM 1616 O O . GLN A 1 207 ? -1.931 13.958 52.046 1.00 42.23 199 GLN A O 1
ATOM 1622 N N . TYR A 1 208 ? -3.737 14.843 53.021 1.00 43.12 200 TYR A N 1
ATOM 1623 C CA . TYR A 1 208 ? -2.925 15.601 53.978 1.00 44.08 200 TYR A CA 1
ATOM 1624 C C . TYR A 1 208 ? -2.176 14.725 54.978 1.00 43.91 200 TYR A C 1
ATOM 1625 O O . TYR A 1 208 ? -1.185 15.155 55.567 1.00 43.76 200 TYR A O 1
ATOM 1634 N N . LEU A 1 209 ? -2.647 13.497 55.170 1.00 40.89 201 LEU A N 1
ATOM 1635 C CA . LEU A 1 209 ? -2.011 12.589 56.122 1.00 45.55 201 LEU A CA 1
ATOM 1636 C C . LEU A 1 209 ? -0.694 12.081 55.574 1.00 42.48 201 LEU A C 1
ATOM 1637 O O . LEU A 1 209 ? 0.195 11.700 56.328 1.00 46.58 201 LEU A O 1
ATOM 1642 N N . PHE A 1 210 ? -0.583 12.083 54.249 1.00 42.83 202 PHE A N 1
ATOM 1643 C CA . PHE A 1 210 ? 0.539 11.458 53.569 1.00 49.09 202 PHE A CA 1
ATOM 1644 C C . PHE A 1 210 ? 1.440 12.470 52.897 1.00 54.17 202 PHE A C 1
ATOM 1645 O O . PHE A 1 210 ? 2.566 12.145 52.535 1.00 58.12 202 PHE A O 1
ATOM 1653 N N . GLU A 1 211 ? 0.943 13.694 52.737 1.00 52.21 203 GLU A N 1
ATOM 1654 C CA . GLU A 1 211 ? 1.629 14.700 51.923 1.00 64.01 203 GLU A CA 1
ATOM 1655 C C . GLU A 1 211 ? 3.137 14.785 52.191 1.00 67.20 203 GLU A C 1
ATOM 1656 O O . GLU A 1 211 ? 3.933 14.958 51.261 1.00 67.63 203 GLU A O 1
ATOM 1662 N N . ASP A 1 212 ? 3.521 14.640 53.456 1.00 63.08 204 ASP A N 1
ATOM 1663 C CA . ASP A 1 212 ? 4.899 14.884 53.882 1.00 70.44 204 ASP A CA 1
ATOM 1664 C C . ASP A 1 212 ? 5.827 13.658 53.815 1.00 69.98 204 ASP A C 1
ATOM 1665 O O . ASP A 1 212 ? 7.046 13.793 53.957 1.00 70.43 204 ASP A O 1
ATOM 1670 N N . CYS A 1 213 ? 5.252 12.471 53.611 1.00 64.64 205 CYS A N 1
ATOM 1671 C CA . CYS A 1 213 ? 6.044 11.259 53.356 1.00 65.83 205 CYS A CA 1
ATOM 1672 C C . CYS A 1 213 ? 6.928 11.432 52.119 1.00 60.27 205 CYS A C 1
ATOM 1673 O O . CYS A 1 213 ? 8.089 11.015 52.109 1.00 55.86 205 CYS A O 1
ATOM 1676 N N . LEU A 1 214 ? 6.354 12.054 51.090 1.00 64.27 206 LEU A N 1
ATOM 1677 C CA . LEU A 1 214 ? 7.011 12.262 49.799 1.00 64.83 206 LEU A CA 1
ATOM 1678 C C . LEU A 1 214 ? 8.082 13.353 49.851 1.00 69.06 206 LEU A C 1
ATOM 1679 O O . LEU A 1 214 ? 8.875 13.502 48.917 1.00 65.62 206 LEU A O 1
ATOM 1684 N N . LYS A 1 215 ? 8.084 14.125 50.936 1.00 71.25 207 LYS A N 1
ATOM 1685 C CA . LYS A 1 215 ? 9.085 15.169 51.143 1.00 74.94 207 LYS A CA 1
ATOM 1686 C C . LYS A 1 215 ? 10.403 14.563 51.622 1.00 78.42 207 LYS A C 1
ATOM 1687 O O . LYS A 1 215 ? 10.453 13.874 52.650 1.00 79.76 207 LYS A O 1
ATOM 1693 N N . HIS A 1 216 ? 11.469 14.819 50.869 1.00 80.37 208 HIS A N 1
ATOM 1694 C CA . HIS A 1 216 ? 12.802 14.355 51.242 1.00 84.82 208 HIS A CA 1
ATOM 1695 C C . HIS A 1 216 ? 13.808 15.506 51.128 1.00 91.69 208 HIS A C 1
ATOM 1696 O O . HIS A 1 216 ? 13.611 16.442 50.343 1.00 87.05 208 HIS A O 1
ATOM 1704 N N . PHE B 1 8 ? 19.653 -29.241 41.863 1.00 60.31 0 PHE B N 1
ATOM 1705 C CA . PHE B 1 8 ? 20.633 -28.285 41.339 1.00 62.27 0 PHE B CA 1
ATOM 1706 C C . PHE B 1 8 ? 20.729 -26.971 42.144 1.00 62.82 0 PHE B C 1
ATOM 1707 O O . PHE B 1 8 ? 21.569 -26.113 41.859 1.00 60.67 0 PHE B O 1
ATOM 1715 N N . MET B 1 9 ? 19.868 -26.816 43.142 1.00 53.92 1 MET B N 1
ATOM 1716 C CA . MET B 1 9 ? 19.884 -25.631 43.998 1.00 49.39 1 MET B CA 1
ATOM 1717 C C . MET B 1 9 ? 20.224 -26.036 45.438 1.00 47.42 1 MET B C 1
ATOM 1718 O O . MET B 1 9 ? 19.881 -27.128 45.885 1.00 43.09 1 MET B O 1
ATOM 1723 N N . GLU B 1 10 ? 20.930 -25.175 46.158 1.00 42.20 2 GLU B N 1
ATOM 1724 C CA . GLU B 1 10 ? 21.430 -25.582 47.463 1.00 44.00 2 GLU B CA 1
ATOM 1725 C C . GLU B 1 10 ? 20.863 -24.749 48.592 1.00 37.08 2 GLU B C 1
ATOM 1726 O O . GLU B 1 10 ? 20.928 -23.521 48.565 1.00 37.56 2 GLU B O 1
ATOM 1732 N N . VAL B 1 11 ? 20.310 -25.438 49.580 1.00 36.78 3 VAL B N 1
ATOM 1733 C CA . VAL B 1 11 ? 19.812 -24.817 50.793 1.00 32.87 3 VAL B CA 1
ATOM 1734 C C . VAL B 1 11 ? 20.611 -25.285 52.002 1.00 36.17 3 VAL B C 1
ATOM 1735 O O . VAL B 1 11 ? 20.777 -26.483 52.211 1.00 38.67 3 VAL B O 1
ATOM 1739 N N . ILE B 1 12 ? 21.085 -24.344 52.812 1.00 35.99 4 ILE B N 1
ATOM 1740 C CA . ILE B 1 12 ? 21.775 -24.687 54.055 1.00 35.84 4 ILE B CA 1
ATOM 1741 C C . ILE B 1 12 ? 21.108 -24.080 55.303 1.00 34.19 4 ILE B C 1
ATOM 1742 O O . ILE B 1 12 ? 20.699 -22.914 55.320 1.00 30.46 4 ILE B O 1
ATOM 1747 N N . CYS B 1 13 ? 20.968 -24.900 56.335 1.00 34.67 5 CYS B N 1
ATOM 1748 C CA . CYS B 1 13 ? 20.468 -24.427 57.614 1.00 34.94 5 CYS B CA 1
ATOM 1749 C C . CYS B 1 13 ? 21.656 -23.993 58.443 1.00 36.19 5 CYS B C 1
ATOM 1750 O O . CYS B 1 13 ? 22.452 -24.814 58.873 1.00 36.46 5 CYS B O 1
ATOM 1753 N N . LYS B 1 14 ? 21.786 -22.693 58.641 1.00 32.21 6 LYS B N 1
ATOM 1754 C CA . LYS B 1 14 ? 22.940 -22.158 59.330 1.00 32.19 6 LYS B CA 1
ATOM 1755 C C . LYS B 1 14 ? 22.762 -22.149 60.844 1.00 36.84 6 LYS B C 1
ATOM 1756 O O . LYS B 1 14 ? 23.732 -22.279 61.578 1.00 39.21 6 LYS B O 1
ATOM 1762 N N . HIS B 1 15 ? 21.530 -22.007 61.313 1.00 33.54 7 HIS B N 1
ATOM 1763 C CA . HIS B 1 15 ? 21.281 -21.994 62.747 1.00 32.91 7 HIS B CA 1
ATOM 1764 C C . HIS B 1 15 ? 19.833 -22.290 63.007 1.00 31.31 7 HIS B C 1
ATOM 1765 O O . HIS B 1 15 ? 18.974 -21.893 62.228 1.00 31.62 7 HIS B O 1
ATOM 1772 N N . TYR B 1 16 ? 19.566 -22.994 64.100 1.00 31.13 8 TYR B N 1
ATOM 1773 C CA . TYR B 1 16 ? 18.203 -23.321 64.478 1.00 32.31 8 TYR B CA 1
ATOM 1774 C C . TYR B 1 16 ? 18.045 -23.295 65.998 1.00 36.29 8 TYR B C 1
ATOM 1775 O O . TYR B 1 16 ? 18.998 -23.519 66.728 1.00 38.56 8 TYR B O 1
ATOM 1784 N N . THR B 1 17 ? 16.835 -22.990 66.451 1.00 32.66 9 THR B N 1
ATOM 1785 C CA . THR B 1 17 ? 16.497 -22.969 67.861 1.00 32.47 9 THR B CA 1
ATOM 1786 C C . THR B 1 17 ? 16.423 -24.401 68.397 1.00 35.19 9 THR B C 1
ATOM 1787 O O . THR B 1 17 ? 15.816 -25.278 67.767 1.00 33.32 9 THR B O 1
ATOM 1791 N N . PRO B 1 18 ? 17.067 -24.650 69.550 1.00 33.54 10 PRO B N 1
ATOM 1792 C CA . PRO B 1 18 ? 16.996 -25.973 70.182 1.00 32.33 10 PRO B CA 1
ATOM 1793 C C . PRO B 1 18 ? 15.547 -26.344 70.468 1.00 37.94 10 PRO B C 1
ATOM 1794 O O . PRO B 1 18 ? 14.783 -25.467 70.839 1.00 35.99 10 PRO B O 1
ATOM 1798 N N . LEU B 1 19 ? 15.177 -27.607 70.273 1.00 40.61 11 LEU B N 1
ATOM 1799 C CA . LEU B 1 19 ? 13.801 -28.068 70.484 1.00 39.39 11 LEU B CA 1
ATOM 1800 C C . LEU B 1 19 ? 13.219 -27.818 71.890 1.00 48.11 11 LEU B C 1
ATOM 1801 O O . LEU B 1 19 ? 12.008 -27.627 72.047 1.00 45.93 11 LEU B O 1
ATOM 1806 N N . ASP B 1 20 ? 14.060 -27.851 72.918 1.00 46.70 12 ASP B N 1
ATOM 1807 C CA . ASP B 1 20 ? 13.539 -27.718 74.270 1.00 50.11 12 ASP B CA 1
ATOM 1808 C C . ASP B 1 20 ? 13.021 -26.309 74.547 1.00 48.46 12 ASP B C 1
ATOM 1809 O O . ASP B 1 20 ? 12.209 -26.119 75.452 1.00 49.31 12 ASP B O 1
ATOM 1814 N N . ILE B 1 21 ? 13.478 -25.331 73.766 1.00 44.16 13 ILE B N 1
ATOM 1815 C CA . ILE B 1 21 ? 12.913 -23.984 73.826 1.00 46.44 13 ILE B CA 1
ATOM 1816 C C . ILE B 1 21 ? 11.397 -23.994 73.606 1.00 43.41 13 ILE B C 1
ATOM 1817 O O . ILE B 1 21 ? 10.661 -23.274 74.276 1.00 44.53 13 ILE B O 1
ATOM 1822 N N . ALA B 1 22 ? 10.927 -24.807 72.669 1.00 41.73 14 ALA B N 1
ATOM 1823 C CA . ALA B 1 22 ? 9.494 -24.918 72.446 1.00 43.90 14 ALA B CA 1
ATOM 1824 C C . ALA B 1 22 ? 8.788 -25.700 73.552 1.00 47.71 14 ALA B C 1
ATOM 1825 O O . ALA B 1 22 ? 7.672 -25.365 73.936 1.00 47.44 14 ALA B O 1
ATOM 1827 N N . SER B 1 23 ? 9.419 -26.746 74.071 1.00 52.45 15 SER B N 1
ATOM 1828 C CA . SER B 1 23 ? 8.773 -27.509 75.146 1.00 54.97 15 SER B CA 1
ATOM 1829 C C . SER B 1 23 ? 8.635 -26.680 76.431 1.00 50.34 15 SER B C 1
ATOM 1830 O O . SER B 1 23 ? 7.604 -26.732 77.097 1.00 50.23 15 SER B O 1
ATOM 1833 N N . GLN B 1 24 ? 9.660 -25.897 76.755 1.00 48.46 16 GLN B N 1
ATOM 1834 C CA . GLN B 1 24 ? 9.614 -25.021 77.922 1.00 51.26 16 GLN B CA 1
ATOM 1835 C C . GLN B 1 24 ? 8.515 -23.968 77.802 1.00 54.56 16 GLN B C 1
ATOM 1836 O O . GLN B 1 24 ? 8.000 -23.490 78.806 1.00 60.29 16 GLN B O 1
ATOM 1842 N N . ALA B 1 25 ? 8.161 -23.601 76.577 1.00 47.95 17 ALA B N 1
ATOM 1843 C CA . ALA B 1 25 ? 7.083 -22.645 76.363 1.00 50.15 17 ALA B CA 1
ATOM 1844 C C . ALA B 1 25 ? 5.695 -23.270 76.548 1.00 56.04 17 ALA B C 1
ATOM 1845 O O . ALA B 1 25 ? 4.812 -22.653 77.144 1.00 58.85 17 ALA B O 1
ATOM 1847 N N . ILE B 1 26 ? 5.497 -24.485 76.042 1.00 55.05 18 ILE B N 1
ATOM 1848 C CA . ILE B 1 26 ? 4.207 -25.154 76.193 1.00 57.74 18 ILE B CA 1
ATOM 1849 C C . ILE B 1 26 ? 3.884 -25.341 77.672 1.00 61.56 18 ILE B C 1
ATOM 1850 O O . ILE B 1 26 ? 2.769 -25.064 78.117 1.00 57.62 18 ILE B O 1
ATOM 1855 N N . ARG B 1 27 ? 4.880 -25.798 78.427 1.00 60.52 19 ARG B N 1
ATOM 1856 C CA . ARG B 1 27 ? 4.711 -26.074 79.850 1.00 67.85 19 ARG B CA 1
ATOM 1857 C C . ARG B 1 27 ? 4.497 -24.814 80.701 1.00 68.09 19 ARG B C 1
ATOM 1858 O O . ARG B 1 27 ? 4.156 -24.915 81.883 1.00 69.28 19 ARG B O 1
ATOM 1866 N N . THR B 1 28 ? 4.700 -23.640 80.103 1.00 62.52 20 THR B N 1
ATOM 1867 C CA . THR B 1 28 ? 4.539 -22.368 80.813 1.00 62.53 20 THR B CA 1
ATOM 1868 C C . THR B 1 28 ? 3.075 -21.934 80.879 1.00 59.34 20 THR B C 1
ATOM 1869 O O . THR B 1 28 ? 2.670 -21.233 81.813 1.00 57.81 20 THR B O 1
ATOM 1873 N N . CYS B 1 29 ? 2.290 -22.357 79.887 1.00 60.14 21 CYS B N 1
ATOM 1874 C CA . CYS B 1 29 ? 0.870 -21.999 79.805 1.00 59.27 21 CYS B CA 1
ATOM 1875 C C . CYS B 1 29 ? 0.061 -22.605 80.950 1.00 59.41 21 CYS B C 1
ATOM 1876 O O . CYS B 1 29 ? -0.667 -21.903 81.666 1.00 51.50 21 CYS B O 1
ATOM 1879 N N . TRP B 1 30 ? 0.192 -23.917 81.112 1.00 65.64 22 TRP B N 1
ATOM 1880 C CA . TRP B 1 30 ? -0.577 -24.648 82.117 1.00 71.85 22 TRP B CA 1
ATOM 1881 C C . TRP B 1 30 ? 0.287 -25.033 83.324 1.00 70.21 22 TRP B C 1
ATOM 1882 O O . TRP B 1 30 ? -0.133 -25.816 84.175 1.00 69.01 22 TRP B O 1
ATOM 1893 N N . GLN B 1 31 ? 1.484 -24.450 83.390 1.00 70.51 23 GLN B N 1
ATOM 1894 C CA . GLN B 1 31 ? 2.428 -24.681 84.486 1.00 74.25 23 GLN B CA 1
ATOM 1895 C C . GLN B 1 31 ? 2.739 -26.162 84.687 1.00 79.10 23 GLN B C 1
ATOM 1896 O O . GLN B 1 31 ? 2.849 -26.632 85.822 1.00 81.22 23 GLN B O 1
ATOM 1902 N N . SER B 1 32 ? 2.885 -26.891 83.583 1.00 75.07 24 SER B N 1
ATOM 1903 C CA . SER B 1 32 ? 3.139 -28.324 83.646 1.00 76.48 24 SER B CA 1
ATOM 1904 C C . SER B 1 32 ? 4.638 -28.638 83.637 1.00 83.11 24 SER B C 1
ATOM 1905 O O . SER B 1 32 ? 5.062 -29.665 83.101 1.00 84.86 24 SER B O 1
ATOM 1908 N N . PHE B 1 33 ? 5.433 -27.752 84.236 1.00 80.17 25 PHE B N 1
ATOM 1909 C CA . PHE B 1 33 ? 6.879 -27.953 84.344 1.00 85.18 25 PHE B CA 1
ATOM 1910 C C . PHE B 1 33 ? 7.211 -29.193 85.173 1.00 95.59 25 PHE B C 1
ATOM 1911 O O . PHE B 1 33 ? 8.351 -29.663 85.185 1.00 95.67 25 PHE B O 1
ATOM 1919 N N . GLU B 1 34 ? 6.201 -29.707 85.870 1.00 99.79 26 GLU B N 1
ATOM 1920 C CA . GLU B 1 34 ? 6.326 -30.901 86.700 1.00 101.72 26 GLU B CA 1
ATOM 1921 C C . GLU B 1 34 ? 6.678 -32.145 85.875 1.00 102.01 26 GLU B C 1
ATOM 1922 O O . GLU B 1 34 ? 7.471 -32.981 86.310 1.00 102.88 26 GLU B O 1
ATOM 1928 N N . TYR B 1 35 ? 6.096 -32.256 84.682 1.00 100.55 27 TYR B N 1
ATOM 1929 C CA . TYR B 1 35 ? 6.262 -33.449 83.850 1.00 101.13 27 TYR B CA 1
ATOM 1930 C C . TYR B 1 35 ? 7.285 -33.271 82.724 1.00 97.79 27 TYR B C 1
ATOM 1931 O O . TYR B 1 35 ? 7.197 -33.933 81.689 1.00 95.22 27 TYR B O 1
ATOM 1940 N N . SER B 1 36 ? 8.254 -32.384 82.937 1.00 99.13 28 SER B N 1
ATOM 1941 C CA . SER B 1 36 ? 9.322 -32.152 81.964 1.00 98.47 28 SER B CA 1
ATOM 1942 C C . SER B 1 36 ? 10.413 -33.217 82.099 1.00 99.52 28 SER B C 1
ATOM 1943 O O . SER B 1 36 ? 10.611 -33.778 83.180 1.00 97.95 28 SER B O 1
ATOM 1946 N N . ASP B 1 37 ? 11.113 -33.501 81.003 1.00 100.87 29 ASP B N 1
ATOM 1947 C CA . ASP B 1 37 ? 12.191 -34.493 81.025 1.00 100.97 29 ASP B CA 1
ATOM 1948 C C . ASP B 1 37 ? 13.420 -34.072 80.214 1.00 98.39 29 ASP B C 1
ATOM 1949 O O . ASP B 1 37 ? 13.927 -34.843 79.399 1.00 99.73 29 ASP B O 1
ATOM 1954 N N . ASP B 1 38 ? 13.895 -32.851 80.449 1.00 99.00 30 ASP B N 1
ATOM 1955 C CA . ASP B 1 38 ? 15.099 -32.336 79.790 1.00 103.36 30 ASP B CA 1
ATOM 1956 C C . ASP B 1 38 ? 14.970 -32.213 78.267 1.00 99.80 30 ASP B C 1
ATOM 1957 O O . ASP B 1 38 ? 15.952 -31.933 77.577 1.00 95.82 30 ASP B O 1
ATOM 1962 N N . GLY B 1 39 ? 13.761 -32.421 77.750 1.00 97.78 31 GLY B N 1
ATOM 1963 C CA . GLY B 1 39 ? 13.510 -32.321 76.321 1.00 97.94 31 GLY B CA 1
ATOM 1964 C C . GLY B 1 39 ? 13.447 -33.658 75.592 1.00 99.02 31 GLY B C 1
ATOM 1965 O O . GLY B 1 39 ? 13.589 -33.718 74.364 1.00 96.36 31 GLY B O 1
ATOM 1966 N N . GLY B 1 40 ? 13.226 -34.732 76.345 1.00 93.87 32 GLY B N 1
ATOM 1967 C CA . GLY B 1 40 ? 13.191 -36.068 75.778 1.00 90.75 32 GLY B CA 1
ATOM 1968 C C . GLY B 1 40 ? 11.874 -36.421 75.113 1.00 91.43 32 GLY B C 1
ATOM 1969 O O . GLY B 1 40 ? 11.208 -35.559 74.537 1.00 87.36 32 GLY B O 1
ATOM 1970 N N . CYS B 1 41 ? 11.504 -37.698 75.204 1.00 94.78 33 CYS B N 1
ATOM 1971 C CA . CYS B 1 41 ? 10.303 -38.224 74.556 1.00 93.82 33 CYS B CA 1
ATOM 1972 C C . CYS B 1 41 ? 9.010 -37.626 75.120 1.00 90.49 33 CYS B C 1
ATOM 1973 O O . CYS B 1 41 ? 7.998 -37.538 74.421 1.00 86.69 33 CYS B O 1
ATOM 1976 N N . LYS B 1 42 ? 9.041 -37.227 76.386 1.00 89.99 34 LYS B N 1
ATOM 1977 C CA . LYS B 1 42 ? 7.891 -36.568 76.992 1.00 91.74 34 LYS B CA 1
ATOM 1978 C C . LYS B 1 42 ? 7.711 -35.144 76.445 1.00 87.88 34 LYS B C 1
ATOM 1979 O O . LYS B 1 42 ? 6.589 -34.708 76.185 1.00 86.67 34 LYS B O 1
ATOM 1985 N N . ASP B 1 43 ? 8.823 -34.434 76.260 1.00 87.17 35 ASP B N 1
ATOM 1986 C CA . ASP B 1 43 ? 8.796 -33.056 75.767 1.00 85.17 35 ASP B CA 1
ATOM 1987 C C . ASP B 1 43 ? 8.568 -32.961 74.254 1.00 80.63 35 ASP B C 1
ATOM 1988 O O . ASP B 1 43 ? 7.882 -32.052 73.775 1.00 71.07 35 ASP B O 1
ATOM 1993 N N . LYS B 1 44 ? 9.152 -33.896 73.508 1.00 78.68 36 LYS B N 1
ATOM 1994 C CA . LYS B 1 44 ? 9.029 -33.902 72.056 1.00 73.15 36 LYS B CA 1
ATOM 1995 C C . LYS B 1 44 ? 7.639 -34.328 71.589 1.00 72.68 36 LYS B C 1
ATOM 1996 O O . LYS B 1 44 ? 7.100 -33.772 70.625 1.00 60.95 36 LYS B O 1
ATOM 2002 N N . GLU B 1 45 ? 7.066 -35.317 72.271 1.00 77.09 37 GLU B N 1
ATOM 2003 C CA . GLU B 1 45 ? 5.686 -35.720 72.023 1.00 78.26 37 GLU B CA 1
ATOM 2004 C C . GLU B 1 45 ? 4.754 -34.526 72.223 1.00 76.56 37 GLU B C 1
ATOM 2005 O O . GLU B 1 45 ? 3.818 -34.311 71.442 1.00 70.70 37 GLU B O 1
ATOM 2011 N N . LEU B 1 46 ? 5.034 -33.750 73.269 1.00 74.04 38 LEU B N 1
ATOM 2012 C CA . LEU B 1 46 ? 4.239 -32.577 73.621 1.00 71.43 38 LEU B CA 1
ATOM 2013 C C . LEU B 1 46 ? 4.241 -31.515 72.518 1.00 68.8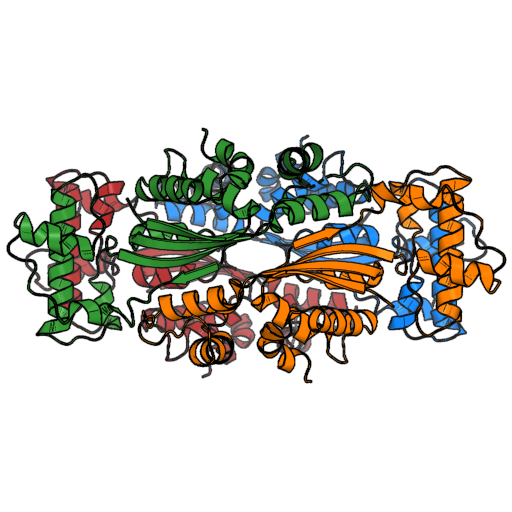1 38 LEU B C 1
ATOM 2014 O O . LEU B 1 46 ? 3.193 -30.952 72.196 1.00 65.71 38 LEU B O 1
ATOM 2019 N N . ILE B 1 47 ? 5.419 -31.246 71.955 1.00 64.49 39 ILE B N 1
ATOM 2020 C CA . ILE B 1 47 ? 5.575 -30.226 70.917 1.00 66.69 39 ILE B CA 1
ATOM 2021 C C . ILE B 1 47 ? 4.737 -30.557 69.695 1.00 66.13 39 ILE B C 1
ATOM 2022 O O . ILE B 1 47 ? 3.982 -29.719 69.196 1.00 62.58 39 ILE B O 1
ATOM 2027 N N . HIS B 1 48 ? 4.902 -31.785 69.213 1.00 63.47 40 HIS B N 1
ATOM 2028 C CA . HIS B 1 48 ? 4.156 -32.293 68.071 1.00 68.40 40 HIS B CA 1
ATOM 2029 C C . HIS B 1 48 ? 2.664 -32.244 68.365 1.00 68.50 40 HIS B C 1
ATOM 2030 O O . HIS B 1 48 ? 1.887 -31.698 67.583 1.00 69.04 40 HIS B O 1
ATOM 2037 N N . ARG B 1 49 ? 2.278 -32.805 69.508 1.00 67.50 41 ARG B N 1
ATOM 2038 C CA . ARG B 1 49 ? 0.872 -32.922 69.889 1.00 69.31 41 ARG B CA 1
ATOM 2039 C C . ARG B 1 49 ? 0.164 -31.574 70.090 1.00 68.61 41 ARG B C 1
ATOM 2040 O O . ARG B 1 49 ? -0.838 -31.290 69.427 1.00 63.83 41 ARG B O 1
ATOM 2048 N N . VAL B 1 50 ? 0.682 -30.753 71.003 1.00 67.80 42 VAL B N 1
ATOM 2049 C CA . VAL B 1 50 ? 0.067 -29.462 71.325 1.00 66.45 42 VAL B CA 1
ATOM 2050 C C . VAL B 1 50 ? 0.209 -28.452 70.186 1.00 66.46 42 VAL B C 1
ATOM 2051 O O . VAL B 1 50 ? -0.764 -27.806 69.796 1.00 64.26 42 VAL B O 1
ATOM 2055 N N . GLY B 1 51 ? 1.423 -28.327 69.656 1.00 64.71 43 GLY B N 1
ATOM 2056 C CA . GLY B 1 51 ? 1.699 -27.404 68.570 1.00 61.17 43 GLY B CA 1
ATOM 2057 C C . GLY B 1 51 ? 0.846 -27.649 67.341 1.00 63.45 43 GLY B C 1
ATOM 2058 O O . GLY B 1 51 ? 0.515 -26.718 66.603 1.00 62.02 43 GLY B O 1
ATOM 2059 N N . ASN B 1 52 ? 0.487 -28.907 67.114 1.00 65.16 44 ASN B N 1
ATOM 2060 C CA . ASN B 1 52 ? -0.405 -29.241 66.007 1.00 68.94 44 ASN B CA 1
ATOM 2061 C C . ASN B 1 52 ? -1.883 -28.896 66.279 1.00 68.28 44 ASN B C 1
ATOM 2062 O O . ASN B 1 52 ? -2.659 -28.713 65.337 1.00 63.40 44 ASN B O 1
ATOM 2067 N N . ILE B 1 53 ? -2.261 -28.791 67.557 1.00 67.11 45 ILE B N 1
ATOM 2068 C CA . ILE B 1 53 ? -3.579 -28.261 67.935 1.00 66.70 45 ILE B CA 1
ATOM 2069 C C . ILE B 1 53 ? -3.655 -26.783 67.551 1.00 64.80 45 ILE B C 1
ATOM 2070 O O . ILE B 1 53 ? -2.903 -25.964 68.082 1.00 61.76 45 ILE B O 1
ATOM 2075 N N . PHE B 1 54 ? -4.562 -26.432 66.645 1.00 64.17 46 PHE B N 1
ATOM 2076 C CA . PHE B 1 54 ? -4.540 -25.086 66.077 1.00 62.65 46 PHE B CA 1
ATOM 2077 C C . PHE B 1 54 ? -4.597 -23.940 67.094 1.00 60.59 46 PHE B C 1
ATOM 2078 O O . PHE B 1 54 ? -3.871 -22.955 66.947 1.00 57.66 46 PHE B O 1
ATOM 2086 N N . ARG B 1 55 ? -5.451 -24.049 68.110 1.00 60.33 47 ARG B N 1
ATOM 2087 C CA . ARG B 1 55 ? -5.554 -22.972 69.098 1.00 59.80 47 ARG B CA 1
ATOM 2088 C C . ARG B 1 55 ? -4.221 -22.750 69.844 1.00 60.47 47 ARG B C 1
ATOM 2089 O O . ARG B 1 55 ? -4.019 -21.698 70.462 1.00 56.31 47 ARG B O 1
ATOM 2097 N N . HIS B 1 56 ? -3.313 -23.730 69.752 1.00 61.52 48 HIS B N 1
ATOM 2098 C CA . HIS B 1 56 ? -2.003 -23.666 70.414 1.00 58.83 48 HIS B CA 1
ATOM 2099 C C . HIS B 1 56 ? -0.797 -23.800 69.471 1.00 59.68 48 HIS B C 1
ATOM 2100 O O . HIS B 1 56 ? 0.316 -24.086 69.926 1.00 59.54 48 HIS B O 1
ATOM 2107 N N . SER B 1 57 ? -1.004 -23.606 68.170 1.00 54.70 49 SER B N 1
ATOM 2108 C CA . SER B 1 57 ? 0.105 -23.712 67.223 1.00 55.06 49 SER B CA 1
ATOM 2109 C C . SER B 1 57 ? 1.096 -22.562 67.446 1.00 49.81 49 SER B C 1
ATOM 2110 O O . SER B 1 57 ? 2.259 -22.635 67.033 1.00 41.43 49 SER B O 1
ATOM 2113 N N . SER B 1 58 ? 0.622 -21.521 68.129 1.00 45.26 50 SER B N 1
ATOM 2114 C CA . SER B 1 58 ? 1.463 -20.429 68.624 1.00 45.73 50 SER B CA 1
ATOM 2115 C C . SER B 1 58 ? 2.794 -20.876 69.257 1.00 45.47 50 SER B C 1
ATOM 2116 O O . SER B 1 58 ? 3.757 -20.107 69.265 1.00 44.36 50 SER B O 1
ATOM 2119 N N . THR B 1 59 ? 2.841 -22.095 69.796 1.00 40.22 51 THR B N 1
ATOM 2120 C CA . THR B 1 59 ? 4.036 -22.602 70.480 1.00 40.98 51 THR B CA 1
ATOM 2121 C C . THR B 1 59 ? 5.198 -22.927 69.547 1.00 38.39 51 THR B C 1
ATOM 2122 O O . THR B 1 59 ? 6.346 -22.982 69.981 1.00 39.84 51 THR B O 1
ATOM 2126 N N . LEU B 1 60 ? 4.893 -23.143 68.271 1.00 41.81 52 LEU B N 1
ATOM 2127 C CA . LEU B 1 60 ? 5.907 -23.432 67.254 1.00 36.20 52 LEU B CA 1
ATOM 2128 C C . LEU B 1 60 ? 6.670 -22.185 66.835 1.00 32.13 52 LEU B C 1
ATOM 2129 O O . LEU B 1 60 ? 7.780 -22.287 66.315 1.00 27.49 52 LEU B O 1
ATOM 2134 N N . GLU B 1 61 ? 6.074 -21.017 67.070 1.00 30.67 53 GLU B N 1
ATOM 2135 C CA . GLU B 1 61 ? 6.692 -19.751 66.691 1.00 32.59 53 GLU B CA 1
ATOM 2136 C C . GLU B 1 61 ? 7.972 -19.452 67.458 1.00 33.19 53 GLU B C 1
ATOM 2137 O O . GLU B 1 61 ? 8.686 -18.522 67.091 1.00 32.04 53 GLU B O 1
ATOM 2143 N N . HIS B 1 62 ? 8.249 -20.206 68.526 1.00 27.93 54 HIS B N 1
ATOM 2144 C CA . HIS B 1 62 ? 9.471 -19.984 69.306 1.00 29.18 54 HIS B CA 1
ATOM 2145 C C . HIS B 1 62 ? 10.693 -20.599 68.639 1.00 28.45 54 HIS B C 1
ATOM 2146 O O . HIS B 1 62 ? 11.824 -20.244 68.958 1.00 27.91 54 HIS B O 1
ATOM 2153 N N . LEU B 1 63 ? 10.457 -21.519 67.714 1.00 28.70 55 LEU B N 1
ATOM 2154 C CA . LEU B 1 63 ? 11.537 -22.113 66.935 1.00 26.85 55 LEU B CA 1
ATOM 2155 C C . LEU B 1 63 ? 11.834 -21.306 65.662 1.00 29.05 55 LEU B C 1
ATOM 2156 O O . LEU B 1 63 ? 10.954 -21.057 64.831 1.00 26.73 55 LEU B O 1
ATOM 2161 N N . TYR B 1 64 ? 13.092 -20.919 65.516 1.00 26.98 56 TYR B N 1
ATOM 2162 C CA . TYR B 1 64 ? 13.532 -20.122 64.396 1.00 27.07 56 TYR B CA 1
ATOM 2163 C C . TYR B 1 64 ? 14.596 -20.841 63.577 1.00 28.26 56 TYR B C 1
ATOM 2164 O O . TYR B 1 64 ? 15.446 -21.529 64.132 1.00 32.82 56 TYR B O 1
ATOM 2173 N N . TYR B 1 65 ? 14.554 -20.666 62.257 1.00 26.48 57 TYR B N 1
ATOM 2174 C CA . TYR B 1 65 ? 15.516 -21.301 61.356 1.00 28.16 57 TYR B CA 1
ATOM 2175 C C . TYR B 1 65 ? 16.168 -20.263 60.472 1.00 26.48 57 TYR B C 1
ATOM 2176 O O . TYR B 1 65 ? 15.476 -19.481 59.838 1.00 28.04 57 TYR B O 1
ATOM 2185 N N . ASN B 1 66 ? 17.495 -20.237 60.461 1.00 25.01 58 ASN B N 1
ATOM 2186 C CA . ASN B 1 66 ? 18.241 -19.374 59.553 1.00 26.16 58 ASN B CA 1
ATOM 2187 C C . ASN B 1 66 ? 18.822 -20.208 58.417 1.00 29.78 58 ASN B C 1
ATOM 2188 O O . ASN B 1 66 ? 19.658 -21.085 58.632 1.00 29.94 58 ASN B O 1
ATOM 2193 N N . PHE B 1 67 ? 18.340 -19.952 57.210 1.00 31.61 59 PHE B N 1
ATOM 2194 C CA . PHE B 1 67 ? 18.773 -20.681 56.025 1.00 25.61 59 PHE B CA 1
ATOM 2195 C C . PHE B 1 67 ? 19.559 -19.778 55.114 1.00 28.86 59 PHE B C 1
ATOM 2196 O O . PHE B 1 67 ? 19.371 -18.558 55.108 1.00 29.13 59 PHE B O 1
ATOM 2204 N N . GLU B 1 68 ? 20.438 -20.392 54.336 1.00 28.43 60 GLU B N 1
ATOM 2205 C CA . GLU B 1 68 ? 21.013 -19.770 53.158 1.00 29.55 60 GLU B CA 1
ATOM 2206 C C . GLU B 1 68 ? 20.517 -20.561 51.933 1.00 31.40 60 GLU B C 1
ATOM 2207 O O . GLU B 1 68 ? 20.466 -21.788 51.969 1.00 28.28 60 GLU B O 1
ATOM 2213 N N . ILE B 1 69 ? 20.127 -19.852 50.873 1.00 26.18 61 ILE B N 1
ATOM 2214 C CA . ILE B 1 69 ? 19.543 -20.460 49.687 1.00 24.62 61 ILE B CA 1
ATOM 2215 C C . ILE B 1 69 ? 20.293 -20.003 48.434 1.00 30.77 61 ILE B C 1
ATOM 2216 O O . ILE B 1 69 ? 20.356 -18.805 48.128 1.00 29.11 61 ILE B O 1
ATOM 2221 N N . LYS B 1 70 ? 20.862 -20.961 47.709 1.00 31.06 62 LYS B N 1
ATOM 2222 C CA . LYS B 1 70 ? 21.658 -20.644 46.531 1.00 34.86 62 LYS B CA 1
ATOM 2223 C C . LYS B 1 70 ? 21.049 -21.274 45.302 1.00 33.95 62 LYS B C 1
ATOM 2224 O O . LYS B 1 70 ? 20.654 -22.439 45.332 1.00 40.64 62 LYS B O 1
ATOM 2230 N N . GLY B 1 71 ? 20.962 -20.501 44.227 1.00 33.50 63 GLY B N 1
ATOM 2231 C CA . GLY B 1 71 ? 20.572 -21.046 42.942 1.00 35.01 63 GLY B CA 1
ATOM 2232 C C . GLY B 1 71 ? 19.081 -21.025 42.659 1.00 33.51 63 GLY B C 1
ATOM 2233 O O . GLY B 1 71 ? 18.580 -21.761 41.809 1.00 36.05 63 GLY B O 1
ATOM 2234 N N . LEU B 1 72 ? 18.363 -20.191 43.389 1.00 31.70 64 LEU B N 1
ATOM 2235 C CA . LEU B 1 72 ? 16.950 -19.997 43.130 1.00 32.04 64 LEU B CA 1
ATOM 2236 C C . LEU B 1 72 ? 16.818 -18.956 42.012 1.00 29.31 64 LEU B C 1
ATOM 2237 O O . LEU B 1 72 ? 17.600 -18.016 41.960 1.00 32.54 64 LEU B O 1
ATOM 2242 N N . SER B 1 73 ? 15.840 -19.117 41.127 1.00 22.12 65 SER B N 1
ATOM 2243 C CA . SER B 1 73 ? 15.578 -18.121 40.087 1.00 26.54 65 SER B CA 1
ATOM 2244 C C . SER B 1 73 ? 14.802 -16.909 40.638 1.00 25.67 65 SER B C 1
ATOM 2245 O O . SER B 1 73 ? 14.113 -17.019 41.642 1.00 26.05 65 SER B O 1
ATOM 2248 N N . ARG B 1 74 ? 14.897 -15.775 39.955 1.00 23.00 66 ARG B N 1
ATOM 2249 C CA . ARG B 1 74 ? 14.066 -14.597 40.256 1.00 26.79 66 ARG B CA 1
ATOM 2250 C C . ARG B 1 74 ? 12.569 -14.898 40.115 1.00 24.40 66 ARG B C 1
ATOM 2251 O O . ARG B 1 74 ? 11.744 -14.364 40.854 1.00 28.17 66 ARG B O 1
ATOM 2259 N N . GLY B 1 75 ? 12.218 -15.760 39.167 1.00 26.24 67 GLY B N 1
ATOM 2260 C CA . GLY B 1 75 ? 10.850 -16.216 39.025 1.00 24.21 67 GLY B CA 1
ATOM 2261 C C . GLY B 1 75 ? 10.340 -16.860 40.301 1.00 26.34 67 GLY B C 1
ATOM 2262 O O . GLY B 1 75 ? 9.256 -16.530 40.769 1.00 26.99 67 GLY B O 1
ATOM 2263 N N . ALA B 1 76 ? 11.130 -17.769 40.873 1.00 26.44 68 ALA B N 1
ATOM 2264 C CA . ALA B 1 76 ? 10.761 -18.436 42.135 1.00 28.17 68 ALA B CA 1
ATOM 2265 C C . ALA B 1 76 ? 10.772 -17.443 43.286 1.00 26.09 68 ALA B C 1
ATOM 2266 O O . ALA B 1 76 ? 9.922 -17.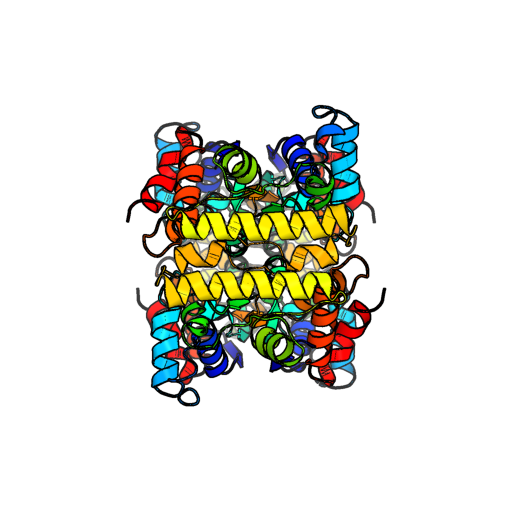495 44.168 1.00 24.69 68 ALA B O 1
ATOM 2268 N N . LEU B 1 77 ? 11.733 -16.529 43.259 1.00 24.51 69 LEU B N 1
ATOM 2269 C CA . LEU B 1 77 ? 11.813 -15.479 44.263 1.00 25.59 69 LEU B CA 1
ATOM 2270 C C . LEU B 1 77 ? 10.525 -14.636 44.350 1.00 25.54 69 LEU B C 1
ATOM 2271 O O . LEU B 1 77 ? 10.162 -14.191 45.425 1.00 30.31 69 LEU B O 1
ATOM 2276 N N . GLN B 1 78 ? 9.843 -14.408 43.234 1.00 23.37 70 GLN B N 1
ATOM 2277 C CA . GLN B 1 78 ? 8.579 -13.661 43.264 1.00 27.03 70 GLN B CA 1
ATOM 2278 C C . GLN B 1 78 ? 7.556 -14.385 44.132 1.00 27.31 70 GLN B C 1
ATOM 2279 O O . GLN B 1 78 ? 6.781 -13.759 44.839 1.00 26.70 70 GLN B O 1
ATOM 2285 N N . GLU B 1 79 ? 7.580 -15.714 44.079 1.00 25.27 71 GLU B N 1
ATOM 2286 C CA . GLU B 1 79 ? 6.610 -16.530 44.783 1.00 26.47 71 GLU B CA 1
ATOM 2287 C C . GLU B 1 79 ? 6.987 -16.666 46.261 1.00 25.06 71 GLU B C 1
ATOM 2288 O O . GLU B 1 79 ? 6.149 -16.498 47.141 1.00 22.74 71 GLU B O 1
ATOM 2294 N N . LEU B 1 80 ? 8.260 -16.930 46.525 1.00 23.77 72 LEU B N 1
ATOM 2295 C CA . LEU B 1 80 ? 8.746 -17.019 47.895 1.00 25.95 72 LEU B CA 1
ATOM 2296 C C . LEU B 1 80 ? 8.514 -15.714 48.676 1.00 25.34 72 LEU B C 1
ATOM 2297 O O . LEU B 1 80 ? 8.189 -15.744 49.859 1.00 25.95 72 LEU B O 1
ATOM 2302 N N . SER B 1 81 ? 8.686 -14.576 48.003 1.00 24.42 73 SER B N 1
ATOM 2303 C CA . SER B 1 81 ? 8.514 -13.255 48.617 1.00 27.25 73 SER B CA 1
ATOM 2304 C C . SER B 1 81 ? 7.110 -13.006 49.151 1.00 26.78 73 SER B C 1
ATOM 2305 O O . SER B 1 81 ? 6.908 -12.090 49.929 1.00 29.27 73 SER B O 1
ATOM 2308 N N . ARG B 1 82 ? 6.142 -13.793 48.695 1.00 27.20 74 ARG B N 1
ATOM 2309 C CA . ARG B 1 82 ? 4.744 -13.576 49.050 1.00 25.25 74 ARG B CA 1
ATOM 2310 C C . ARG B 1 82 ? 4.427 -14.197 50.407 1.00 24.80 74 ARG B C 1
ATOM 2311 O O . ARG B 1 82 ? 3.362 -13.954 50.966 1.00 26.25 74 ARG B O 1
ATOM 2319 N N . HIS B 1 83 ? 5.340 -15.016 50.927 1.00 23.28 75 HIS B N 1
ATOM 2320 C CA . HIS B 1 83 ? 5.208 -15.463 52.310 1.00 22.47 75 HIS B CA 1
ATOM 2321 C C . HIS B 1 83 ? 5.747 -14.383 53.214 1.00 26.36 75 HIS B C 1
ATOM 2322 O O . HIS B 1 83 ? 6.964 -14.208 53.377 1.00 23.59 75 HIS B O 1
ATOM 2329 N N . ARG B 1 84 ? 4.799 -13.667 53.800 1.00 22.39 76 ARG B N 1
ATOM 2330 C CA . ARG B 1 84 ? 5.066 -12.441 54.506 1.00 25.48 76 ARG B CA 1
ATOM 2331 C C . ARG B 1 84 ? 5.650 -12.668 55.896 1.00 25.60 76 ARG B C 1
ATOM 2332 O O . ARG B 1 84 ? 6.414 -11.839 56.378 1.00 23.79 76 ARG B O 1
ATOM 2340 N N . ILE B 1 85 ? 5.284 -13.770 56.544 1.00 24.22 77 ILE B N 1
ATOM 2341 C CA . ILE B 1 85 ? 5.813 -14.038 57.875 1.00 23.66 77 ILE B CA 1
ATOM 2342 C C . ILE B 1 85 ? 7.157 -14.763 57.825 1.00 22.75 77 ILE B C 1
ATOM 2343 O O . ILE B 1 85 ? 7.236 -15.969 58.069 1.00 22.46 77 ILE B O 1
ATOM 2348 N N . ALA B 1 86 ? 8.204 -14.002 57.529 1.00 20.42 78 ALA B N 1
ATOM 2349 C CA . ALA B 1 86 ? 9.540 -14.532 57.304 1.00 20.86 78 ALA B CA 1
ATOM 2350 C C . ALA B 1 86 ? 10.440 -13.345 57.042 1.00 24.32 78 ALA B C 1
ATOM 2351 O O . ALA B 1 86 ? 9.951 -12.255 56.778 1.00 23.80 78 ALA B O 1
ATOM 2353 N N . SER B 1 87 ? 11.745 -13.556 57.139 1.00 23.07 79 SER B N 1
ATOM 2354 C CA . SER B 1 87 ? 12.719 -12.512 56.866 1.00 25.92 79 SER B CA 1
ATOM 2355 C C . SER B 1 87 ? 13.640 -12.963 55.740 1.00 29.62 79 SER B C 1
ATOM 2356 O O . SER B 1 87 ? 14.103 -14.104 55.728 1.00 27.40 79 SER B O 1
ATOM 2359 N N . LEU B 1 88 ? 13.869 -12.065 54.788 1.00 24.60 80 LEU B N 1
ATOM 2360 C CA . LEU B 1 88 ? 14.686 -12.337 53.617 1.00 28.65 80 LEU B CA 1
ATOM 2361 C C . LEU B 1 88 ? 15.753 -11.262 53.480 1.00 30.43 80 LEU B C 1
ATOM 2362 O O . LEU B 1 88 ? 15.460 -10.076 53.627 1.00 29.39 80 LEU B O 1
ATOM 2367 N N . SER B 1 89 ? 16.974 -11.675 53.163 1.00 26.42 81 SER B N 1
ATOM 2368 C CA . SER B 1 89 ? 17.970 -10.743 52.651 1.00 29.83 81 SER B CA 1
ATOM 2369 C C . SER B 1 89 ? 18.449 -11.249 51.291 1.00 31.17 81 SER B C 1
ATOM 2370 O O . SER B 1 89 ? 19.026 -12.320 51.173 1.00 25.57 81 SER B O 1
ATOM 2373 N N . VAL B 1 90 ? 18.204 -10.458 50.263 1.00 29.14 82 VAL B N 1
ATOM 2374 C CA . VAL B 1 90 ? 18.378 -10.923 48.909 1.00 29.47 82 VAL B CA 1
ATOM 2375 C C . VAL B 1 90 ? 19.473 -10.143 48.184 1.00 29.55 82 VAL B C 1
ATOM 2376 O O . VAL B 1 90 ? 19.533 -8.915 48.268 1.00 29.97 82 VAL B O 1
ATOM 2380 N N . LYS B 1 91 ? 20.345 -10.886 47.503 1.00 33.33 83 LYS B N 1
ATOM 2381 C CA . LYS B 1 91 ? 21.249 -10.358 46.477 1.00 31.28 83 LYS B CA 1
ATOM 2382 C C . LYS B 1 91 ? 20.479 -9.408 45.576 1.00 33.93 83 LYS B C 1
ATOM 2383 O O . LYS B 1 91 ? 19.473 -9.789 44.965 1.00 32.94 83 LYS B O 1
ATOM 2389 N N . SER B 1 92 ? 20.944 -8.166 45.512 1.00 32.55 84 SER B N 1
ATOM 2390 C CA . SER B 1 92 ? 20.292 -7.135 44.720 1.00 36.86 84 SER B CA 1
ATOM 2391 C C . SER B 1 92 ? 20.899 -7.011 43.315 1.00 38.44 84 SER B C 1
ATOM 2392 O O . SER B 1 92 ? 22.114 -6.883 43.157 1.00 38.98 84 SER B O 1
ATOM 2395 N N . SER B 1 93 ? 20.051 -7.065 42.292 1.00 38.86 85 SER B N 1
ATOM 2396 C CA . SER B 1 93 ? 20.519 -6.878 40.917 1.00 35.10 85 SER B CA 1
ATOM 2397 C C . SER B 1 93 ? 20.880 -5.411 40.681 1.00 36.63 85 SER B C 1
ATOM 2398 O O . SER B 1 93 ? 21.744 -5.095 39.872 1.00 38.10 85 SER B O 1
ATOM 2401 N N . ARG B 1 94 ? 20.204 -4.516 41.392 1.00 36.24 86 ARG B N 1
ATOM 2402 C CA . ARG B 1 94 ? 20.510 -3.099 41.310 1.00 40.10 86 ARG B CA 1
ATOM 2403 C C . ARG B 1 94 ? 21.971 -2.837 41.670 1.00 41.38 86 ARG B C 1
ATOM 2404 O O . ARG B 1 94 ? 22.571 -1.890 41.179 1.00 40.97 86 ARG B O 1
ATOM 2412 N N . TYR B 1 95 ? 22.538 -3.683 42.526 1.00 43.70 87 TYR B N 1
ATOM 2413 C CA . TYR B 1 95 ? 23.900 -3.472 43.011 1.00 46.14 87 TYR B CA 1
ATOM 2414 C C . TYR B 1 95 ? 24.908 -4.497 42.501 1.00 43.05 87 TYR B C 1
ATOM 2415 O O . TYR B 1 95 ? 26.110 -4.278 42.599 1.00 45.79 87 TYR B O 1
ATOM 2424 N N . THR B 1 96 ? 24.442 -5.622 41.972 1.00 41.17 88 THR B N 1
ATOM 2425 C CA . THR B 1 96 ? 25.374 -6.711 41.710 1.00 35.80 88 THR B CA 1
ATOM 2426 C C . THR B 1 96 ? 25.518 -7.088 40.249 1.00 37.22 88 THR B C 1
ATOM 2427 O O . THR B 1 96 ? 26.338 -7.939 39.916 1.00 37.74 88 THR B O 1
ATOM 2431 N N . LEU B 1 97 ? 24.734 -6.456 39.381 1.00 39.10 89 LEU B N 1
ATOM 2432 C CA . LEU B 1 97 ? 24.716 -6.816 37.954 1.00 40.95 89 LEU B CA 1
ATOM 2433 C C . LEU B 1 97 ? 26.034 -6.618 37.204 1.00 39.67 89 LEU B C 1
ATOM 2434 O O . LEU B 1 97 ? 26.244 -7.214 36.151 1.00 41.91 89 LEU B O 1
ATOM 2439 N N . ARG B 1 98 ? 26.914 -5.772 37.736 1.00 43.21 90 ARG B N 1
ATOM 2440 C CA . ARG B 1 98 ? 28.226 -5.549 37.134 1.00 44.55 90 ARG B CA 1
ATOM 2441 C C . ARG B 1 98 ? 29.026 -6.840 37.079 1.00 43.29 90 ARG B C 1
ATOM 2442 O O . ARG B 1 98 ? 30.128 -6.874 36.528 1.00 46.71 90 ARG B O 1
ATOM 2450 N N . GLU B 1 99 ? 28.464 -7.901 37.647 1.00 40.36 91 GLU B N 1
ATOM 2451 C CA . GLU B 1 99 ? 29.123 -9.198 37.658 1.00 38.85 91 GLU B CA 1
ATOM 2452 C C . GLU B 1 99 ? 29.257 -9.759 36.244 1.00 40.17 91 GLU B C 1
ATOM 2453 O O . GLU B 1 99 ? 30.115 -10.592 35.987 1.00 44.29 91 GLU B O 1
ATOM 2459 N N . LEU B 1 100 ? 28.399 -9.297 35.340 1.00 37.29 92 LEU B N 1
ATOM 2460 C CA . LEU B 1 100 ? 28.396 -9.774 33.964 1.00 41.45 92 LEU B CA 1
ATOM 2461 C C . LEU B 1 100 ? 29.398 -9.019 33.098 1.00 44.59 92 LEU B C 1
ATOM 2462 O O . LEU B 1 100 ? 29.760 -9.480 32.019 1.00 47.13 92 LEU B O 1
ATOM 2467 N N . LYS B 1 101 ? 29.831 -7.858 33.575 1.00 43.78 93 LYS B N 1
ATOM 2468 C CA . LYS B 1 101 ? 30.694 -6.975 32.803 1.00 52.36 93 LYS B CA 1
ATOM 2469 C C . LYS B 1 101 ? 32.023 -7.640 32.478 1.00 53.63 93 LYS B C 1
ATOM 2470 O O . LYS B 1 101 ? 32.643 -7.337 31.463 1.00 59.37 93 LYS B O 1
ATOM 2476 N N . GLU B 1 102 ? 32.447 -8.567 33.327 1.00 56.10 94 GLU B N 1
ATOM 2477 C CA . GLU B 1 102 ? 33.744 -9.205 33.148 1.00 62.72 94 GLU B CA 1
ATOM 2478 C C . GLU B 1 102 ? 33.757 -10.394 32.170 1.00 62.38 94 GLU B C 1
ATOM 2479 O O . GLU B 1 102 ? 34.710 -10.559 31.404 1.00 66.40 94 GLU B O 1
ATOM 2485 N N . VAL B 1 103 ? 32.697 -11.200 32.185 1.00 57.75 95 VAL B N 1
ATOM 2486 C CA . VAL B 1 103 ? 32.685 -12.494 31.496 1.00 56.59 95 VAL B CA 1
ATOM 2487 C C . VAL B 1 103 ? 32.563 -12.414 29.968 1.00 55.76 95 VAL B C 1
ATOM 2488 O O . VAL B 1 103 ? 32.238 -11.364 29.408 1.00 56.38 95 VAL B O 1
ATOM 2492 N N . GLU B 1 104 ? 32.816 -13.547 29.312 1.00 58.01 96 GLU B N 1
ATOM 2493 C CA . GLU B 1 104 ? 32.847 -13.650 27.848 1.00 54.32 96 GLU B CA 1
ATOM 2494 C C . GLU B 1 104 ? 31.462 -13.836 27.234 1.00 48.11 96 GLU B C 1
ATOM 2495 O O . GLU B 1 104 ? 30.537 -14.274 27.906 1.00 49.38 96 GLU B O 1
ATOM 2501 N N . SER B 1 105 ? 31.338 -13.515 25.950 1.00 45.74 97 SER B N 1
ATOM 2502 C CA . SER B 1 105 ? 30.127 -13.802 25.191 1.00 46.18 97 SER B CA 1
ATOM 2503 C C . SER B 1 105 ? 29.637 -15.227 25.435 1.00 47.21 97 SER B C 1
ATOM 2504 O O . SER B 1 105 ? 30.436 -16.140 25.651 1.00 45.49 97 SER B O 1
ATOM 2507 N N . PHE B 1 106 ? 28.318 -15.409 25.404 1.00 43.17 98 PHE B N 1
ATOM 2508 C CA . PHE B 1 106 ? 27.731 -16.743 25.472 1.00 39.89 98 PHE B CA 1
ATOM 2509 C C . PHE B 1 106 ? 27.332 -17.229 24.075 1.00 41.23 98 PHE B C 1
ATOM 2510 O O . PHE B 1 106 ? 26.696 -18.269 23.924 1.00 39.18 98 PHE B O 1
ATOM 2518 N N . LEU B 1 107 ? 27.711 -16.466 23.052 1.00 44.08 99 LEU B N 1
ATOM 2519 C CA . LEU B 1 107 ? 27.493 -16.880 21.667 1.00 47.67 99 LEU B CA 1
ATOM 2520 C C . LEU B 1 107 ? 28.804 -17.365 21.062 1.00 47.63 99 LEU B C 1
ATOM 2521 O O . LEU B 1 107 ? 29.858 -16.770 21.310 1.00 48.16 99 LEU B O 1
ATOM 2526 N N . PRO B 1 108 ? 28.748 -18.439 20.254 1.00 52.50 100 PRO B N 1
ATOM 2527 C CA . PRO B 1 108 ? 27.536 -19.156 19.825 1.00 50.18 100 PRO B CA 1
ATOM 2528 C C . PRO B 1 108 ? 27.005 -20.083 20.903 1.00 49.87 100 PRO B C 1
ATOM 2529 O O . PRO B 1 108 ? 27.721 -20.381 21.862 1.00 48.75 100 PRO B O 1
ATOM 2533 N N . LEU B 1 109 ? 25.768 -20.547 20.733 1.00 49.46 101 LEU B N 1
ATOM 2534 C CA . LEU B 1 109 ? 25.134 -21.432 21.713 1.00 50.64 101 LEU B CA 1
ATOM 2535 C C . LEU B 1 109 ? 25.653 -22.872 21.650 1.00 58.74 101 LEU B C 1
ATOM 2536 O O . LEU B 1 109 ? 24.876 -23.821 21.490 1.00 60.25 101 LEU B O 1
ATOM 2541 N N . ASN B 1 110 ? 26.964 -23.039 21.780 1.00 59.30 102 ASN B N 1
ATOM 2542 C CA . ASN B 1 110 ? 27.534 -24.378 21.824 1.00 60.76 102 ASN B CA 1
ATOM 2543 C C . ASN B 1 110 ? 27.484 -24.950 23.242 1.00 58.29 102 ASN B C 1
ATOM 2544 O O . ASN B 1 110 ? 27.094 -24.258 24.189 1.00 54.74 102 ASN B O 1
ATOM 2549 N N . GLU B 1 111 ? 27.876 -26.213 23.378 1.00 57.23 103 GLU B N 1
ATOM 2550 C CA . GLU B 1 111 ? 27.756 -26.944 24.637 1.00 58.92 103 GLU B CA 1
ATOM 2551 C C . GLU B 1 111 ? 28.547 -26.288 25.761 1.00 55.66 103 GLU B C 1
ATOM 2552 O O . GLU B 1 111 ? 28.153 -26.341 26.925 1.00 55.79 103 GLU B O 1
ATOM 2558 N N . THR B 1 112 ? 29.673 -25.687 25.403 1.00 51.25 104 THR B N 1
ATOM 2559 C CA . THR B 1 112 ? 30.547 -25.043 26.371 1.00 53.75 104 THR B CA 1
ATOM 2560 C C . THR B 1 112 ? 29.913 -23.771 26.951 1.00 54.64 104 THR B C 1
ATOM 2561 O O . THR B 1 112 ? 29.904 -23.568 28.174 1.00 47.62 104 THR B O 1
ATOM 2565 N N . ASN B 1 113 ? 29.379 -22.927 26.070 1.00 46.25 105 ASN B N 1
ATOM 2566 C CA . ASN B 1 113 ? 28.717 -21.697 26.490 1.00 46.77 105 ASN B CA 1
ATOM 2567 C C . ASN B 1 113 ? 27.398 -21.934 27.232 1.00 46.88 105 ASN B C 1
ATOM 2568 O O . ASN B 1 113 ? 26.993 -21.110 28.045 1.00 44.59 105 ASN B O 1
ATOM 2573 N N . LEU B 1 114 ? 26.736 -23.053 26.945 1.00 45.80 106 LEU B N 1
ATOM 2574 C CA . LEU B 1 114 ? 25.515 -23.424 27.648 1.00 46.91 106 LEU B CA 1
ATOM 2575 C C . LEU B 1 114 ? 25.813 -23.678 29.112 1.00 49.52 106 LEU B C 1
ATOM 2576 O O . LEU B 1 114 ? 25.151 -23.135 29.998 1.00 48.28 106 LEU B O 1
ATOM 2581 N N . GLU B 1 115 ? 26.813 -24.506 29.369 1.00 46.03 107 GLU B N 1
ATOM 2582 C CA . GLU B 1 115 ? 27.172 -24.791 30.744 1.00 50.90 107 GLU B CA 1
ATOM 2583 C C . GLU B 1 115 ? 27.641 -23.515 31.443 1.00 45.26 107 GLU B C 1
ATOM 2584 O O . GLU B 1 115 ? 27.270 -23.266 32.587 1.00 45.28 107 GLU B O 1
ATOM 2590 N N . ARG B 1 116 ? 28.440 -22.703 30.754 1.00 44.22 108 ARG B N 1
ATOM 2591 C CA . ARG B 1 116 ? 28.896 -21.433 31.324 1.00 46.66 108 ARG B CA 1
ATOM 2592 C C . ARG B 1 116 ? 27.709 -20.568 31.763 1.00 40.72 108 ARG B C 1
ATOM 2593 O O . ARG B 1 116 ? 27.737 -19.946 32.817 1.00 40.33 108 ARG B O 1
ATOM 2601 N N . ALA B 1 117 ? 26.670 -20.548 30.938 1.00 42.88 109 ALA B N 1
ATOM 2602 C CA . ALA B 1 117 ? 25.488 -19.739 31.193 1.00 40.36 109 ALA B CA 1
ATOM 2603 C C . ALA B 1 117 ? 24.696 -20.249 32.385 1.00 38.24 109 ALA B C 1
ATOM 2604 O O . ALA B 1 117 ? 23.956 -19.488 32.998 1.00 37.70 109 ALA B O 1
ATOM 2606 N N . ARG B 1 118 ? 24.855 -21.527 32.723 1.00 41.46 110 ARG B N 1
ATOM 2607 C CA . ARG B 1 118 ? 24.148 -22.092 33.876 1.00 41.52 110 ARG B CA 1
ATOM 2608 C C . ARG B 1 118 ? 24.552 -21.460 35.196 1.00 41.40 110 ARG B C 1
ATOM 2609 O O . ARG B 1 118 ? 23.818 -21.557 36.181 1.00 39.87 110 ARG B O 1
ATOM 2617 N N . GLU B 1 119 ? 25.722 -20.841 35.241 1.00 37.25 111 GLU B N 1
ATOM 2618 C CA . GLU B 1 119 ? 26.154 -20.234 36.495 1.00 39.43 111 GLU B CA 1
ATOM 2619 C C . GLU B 1 119 ? 25.338 -18.985 36.820 1.00 34.30 111 GLU B C 1
ATOM 2620 O O . GLU B 1 119 ? 25.324 -18.530 37.955 1.00 35.52 111 GLU B O 1
ATOM 2626 N N . PHE B 1 120 ? 24.673 -18.427 35.816 1.00 34.24 112 PHE B N 1
ATOM 2627 C CA . PHE B 1 120 ? 23.889 -17.217 36.005 1.00 31.60 112 PHE B CA 1
ATOM 2628 C C . PHE B 1 120 ? 22.407 -17.509 35.879 1.00 29.57 112 PHE B C 1
ATOM 2629 O O . PHE B 1 120 ? 21.585 -16.691 36.267 1.00 33.81 112 PHE B O 1
ATOM 2637 N N . LEU B 1 121 ? 22.064 -18.662 35.317 1.00 30.28 113 LEU B N 1
ATOM 2638 C CA . LEU B 1 121 ? 20.675 -18.958 34.978 1.00 28.60 113 LEU B CA 1
ATOM 2639 C C . LEU B 1 121 ? 20.225 -20.297 35.500 1.00 29.15 113 LEU B C 1
ATOM 2640 O O . LEU B 1 121 ? 20.986 -21.256 35.513 1.00 31.91 113 LEU B O 1
ATOM 2645 N N . VAL B 1 122 ? 18.967 -20.350 35.906 1.00 27.15 114 VAL B N 1
ATOM 2646 C CA . VAL B 1 122 ? 18.318 -21.589 36.249 1.00 26.24 114 VAL B CA 1
ATOM 2647 C C . VAL B 1 122 ? 17.785 -22.207 34.964 1.00 34.81 114 VAL B C 1
ATOM 2648 O O . VAL B 1 122 ? 17.012 -21.570 34.232 1.00 30.72 114 VAL B O 1
ATOM 2652 N N . PHE B 1 123 ? 18.223 -23.431 34.672 1.00 30.96 115 PHE B N 1
ATOM 2653 C CA . PHE B 1 123 ? 17.725 -24.165 33.504 1.00 34.12 115 PHE B CA 1
ATOM 2654 C C . PHE B 1 123 ? 16.524 -25.041 33.880 1.00 33.27 115 PHE B C 1
ATOM 2655 O O . PHE B 1 123 ? 16.511 -25.656 34.936 1.00 35.15 115 PHE B O 1
ATOM 2663 N N . VAL B 1 124 ? 15.514 -25.097 33.020 1.00 33.55 116 VAL B N 1
ATOM 2664 C CA . VAL B 1 124 ? 14.383 -25.983 33.271 1.00 32.62 116 VAL B CA 1
ATOM 2665 C C . VAL B 1 124 ? 14.392 -27.152 32.295 1.00 40.25 116 VAL B C 1
ATOM 2666 O O . VAL B 1 124 ? 15.340 -27.328 31.529 1.00 35.80 116 VAL B O 1
ATOM 2670 N N . ASP B 1 125 ? 13.320 -27.936 32.320 1.00 44.33 117 ASP B N 1
ATOM 2671 C CA . ASP B 1 125 ? 13.251 -29.178 31.566 1.00 44.29 117 ASP B CA 1
ATOM 2672 C C . ASP B 1 125 ? 12.624 -28.943 30.203 1.00 46.19 117 ASP B C 1
ATOM 2673 O O . ASP B 1 125 ? 11.601 -29.533 29.845 1.00 48.54 117 ASP B O 1
ATOM 2678 N N . ASN B 1 126 ? 13.254 -28.044 29.462 1.00 44.37 118 ASN B N 1
ATOM 2679 C CA . ASN B 1 126 ? 12.943 -27.788 28.071 1.00 38.40 118 ASN B CA 1
ATOM 2680 C C . ASN B 1 126 ? 14.105 -27.011 27.453 1.00 41.10 118 ASN B C 1
ATOM 2681 O O . ASN B 1 126 ? 14.460 -25.913 27.910 1.00 39.91 118 ASN B O 1
ATOM 2686 N N . GLU B 1 127 ? 14.705 -27.608 26.434 1.00 40.86 119 GLU B N 1
ATOM 2687 C CA . GLU B 1 127 ? 15.915 -27.104 25.790 1.00 44.18 119 GLU B CA 1
ATOM 2688 C C . GLU B 1 127 ? 15.694 -25.780 25.059 1.00 36.17 119 GLU B C 1
ATOM 2689 O O . GLU B 1 127 ? 16.594 -24.950 24.970 1.00 38.46 119 GLU B O 1
ATOM 2695 N N . LYS B 1 128 ? 14.493 -25.587 24.536 1.00 33.23 120 LYS B N 1
ATOM 2696 C CA . LYS B 1 128 ? 14.166 -24.363 23.823 1.00 33.26 120 LYS B CA 1
ATOM 2697 C C . LYS B 1 128 ? 14.068 -23.162 24.772 1.00 36.15 120 LYS B C 1
ATOM 2698 O O . LYS B 1 128 ? 14.544 -22.071 24.456 1.00 31.95 120 LYS B O 1
ATOM 2704 N N . VAL B 1 129 ? 13.444 -23.374 25.929 1.00 31.91 121 VAL B N 1
ATOM 2705 C CA . VAL B 1 129 ? 13.322 -22.330 26.932 1.00 30.66 121 VAL B CA 1
ATOM 2706 C C . VAL B 1 129 ? 14.712 -21.873 27.374 1.00 34.20 121 VAL B C 1
ATOM 2707 O O . VAL B 1 129 ? 15.028 -20.673 27.360 1.00 31.89 121 VAL B O 1
ATOM 2711 N N . ASN B 1 130 ? 15.542 -22.838 27.753 1.00 30.45 122 ASN B N 1
ATOM 2712 C CA . ASN B 1 130 ? 16.891 -22.557 28.197 1.00 30.35 122 ASN B CA 1
ATOM 2713 C C . ASN B 1 130 ? 17.658 -21.756 27.152 1.00 33.25 122 ASN B C 1
ATOM 2714 O O . ASN B 1 130 ? 18.424 -20.856 27.492 1.00 30.22 122 ASN B O 1
ATOM 2719 N N . ALA B 1 131 ? 17.453 -22.086 25.881 1.00 29.20 123 ALA B N 1
ATOM 2720 C CA . ALA B 1 131 ? 18.183 -21.406 24.818 1.00 34.41 123 ALA B CA 1
ATOM 2721 C C . ALA B 1 131 ? 17.781 -19.944 24.758 1.00 28.80 123 ALA B C 1
ATOM 2722 O O . ALA B 1 131 ? 18.631 -19.096 24.569 1.00 28.54 123 ALA B O 1
ATOM 2724 N N . MET B 1 132 ? 16.490 -19.662 24.926 1.00 29.73 124 MET B N 1
ATOM 2725 C CA . MET B 1 132 ? 15.998 -18.280 25.007 1.00 28.25 124 MET B CA 1
ATOM 2726 C C . MET B 1 132 ? 16.527 -17.542 26.242 1.00 29.39 124 MET B C 1
ATOM 2727 O O . MET B 1 132 ? 16.860 -16.351 26.177 1.00 29.52 124 MET B O 1
ATOM 2732 N N . SER B 1 133 ? 16.605 -18.247 27.368 1.00 27.09 125 SER B N 1
ATOM 2733 C CA . SER B 1 133 ? 17.157 -17.654 28.584 1.00 29.17 125 SER B CA 1
ATOM 2734 C C . SER B 1 133 ? 18.572 -17.191 28.326 1.00 27.16 125 SER B C 1
ATOM 2735 O O . SER B 1 133 ? 18.950 -16.096 28.721 1.00 28.70 125 SER B O 1
ATOM 2738 N N . VAL B 1 134 ? 19.351 -18.032 27.650 1.00 28.40 126 VAL B N 1
ATOM 2739 C CA . VAL B 1 134 ? 20.743 -17.698 27.345 1.00 27.08 126 VAL B CA 1
ATOM 2740 C C . VAL B 1 134 ? 20.856 -16.520 26.382 1.00 27.11 126 VAL B C 1
ATOM 2741 O O . VAL B 1 134 ? 21.760 -15.701 26.510 1.00 27.88 126 VAL B O 1
ATOM 2745 N N . LEU B 1 135 ? 19.938 -16.439 25.422 1.00 26.05 127 LEU B N 1
ATOM 2746 C CA . LEU B 1 135 ? 19.881 -15.294 24.515 1.00 24.29 127 LEU B CA 1
ATOM 2747 C C . LEU B 1 135 ? 19.552 -13.992 25.255 1.00 27.25 127 LEU B C 1
ATOM 2748 O O . LEU B 1 135 ? 20.108 -12.938 24.954 1.00 26.73 127 LEU B O 1
ATOM 2753 N N . ALA B 1 136 ? 18.643 -14.071 26.229 1.00 30.06 128 ALA B N 1
ATOM 2754 C CA . ALA B 1 136 ? 18.314 -12.914 27.059 1.00 26.59 128 ALA B CA 1
ATOM 2755 C C . ALA B 1 136 ? 19.519 -12.560 27.913 1.00 27.92 128 ALA B C 1
ATOM 2756 O O . ALA B 1 136 ? 19.832 -11.390 28.103 1.00 24.38 128 ALA B O 1
ATOM 2758 N N . LEU B 1 137 ? 20.205 -13.582 28.412 1.00 27.41 129 LEU B N 1
ATOM 2759 C CA . LEU B 1 137 ? 21.395 -13.355 29.212 1.00 28.52 129 LEU B CA 1
ATOM 2760 C C . LEU B 1 137 ? 22.483 -12.632 28.401 1.00 32.01 129 LEU B C 1
ATOM 2761 O O . LEU B 1 137 ? 23.133 -11.704 28.899 1.00 29.91 129 LEU B O 1
ATOM 2766 N N . GLU B 1 138 ? 22.674 -13.043 27.148 1.00 31.79 130 GLU B N 1
ATOM 2767 C CA . GLU B 1 138 ? 23.708 -12.427 26.321 1.00 35.04 130 GLU B CA 1
ATOM 2768 C C . GLU B 1 138 ? 23.378 -10.958 25.975 1.00 33.88 130 GLU B C 1
ATOM 2769 O O . GLU B 1 138 ? 24.250 -10.096 26.020 1.00 32.84 130 GLU B O 1
ATOM 2775 N N . ASN B 1 139 ? 22.122 -10.675 25.650 1.00 29.87 131 ASN B N 1
ATOM 2776 C CA . ASN B 1 139 ? 21.678 -9.292 25.492 1.00 30.49 131 ASN B CA 1
ATOM 2777 C C . ASN B 1 139 ? 21.892 -8.430 26.752 1.00 35.44 131 ASN B C 1
ATOM 2778 O O . ASN B 1 139 ? 22.258 -7.264 26.648 1.00 32.98 131 ASN B O 1
ATOM 2783 N N . LEU B 1 140 ? 21.661 -9.003 27.936 1.00 32.49 132 LEU B N 1
ATOM 2784 C CA . LEU B 1 140 ? 21.905 -8.292 29.186 1.00 30.13 132 LEU B CA 1
ATOM 2785 C C . LEU B 1 140 ? 23.395 -7.997 29.346 1.00 32.93 132 LEU B C 1
ATOM 2786 O O . LEU B 1 140 ? 23.768 -6.883 29.680 1.00 30.76 132 LEU B O 1
ATOM 2791 N N . ARG B 1 141 ? 24.241 -8.994 29.091 1.00 33.41 133 ARG B N 1
ATOM 2792 C CA . ARG B 1 141 ? 25.691 -8.817 29.140 1.00 34.71 133 ARG B CA 1
ATOM 2793 C C . ARG B 1 141 ? 26.135 -7.726 28.168 1.00 35.76 133 ARG B C 1
ATOM 2794 O O . ARG B 1 141 ? 26.983 -6.897 28.481 1.00 36.72 133 ARG B O 1
ATOM 2802 N N . VAL B 1 142 ? 25.545 -7.724 26.986 1.00 34.18 134 VAL B N 1
ATOM 2803 C CA . VAL B 1 142 ? 25.860 -6.699 25.995 1.00 37.66 134 VAL B CA 1
ATOM 2804 C C . VAL B 1 142 ? 25.498 -5.293 26.475 1.00 39.08 134 VAL B C 1
ATOM 2805 O O . VAL B 1 142 ? 26.297 -4.367 26.349 1.00 39.73 134 VAL B O 1
ATOM 2809 N N . LEU B 1 143 ? 24.297 -5.137 27.024 1.00 33.14 135 LEU B N 1
ATOM 2810 C CA . LEU B 1 143 ? 23.889 -3.858 27.578 1.00 33.58 135 LEU B CA 1
ATOM 2811 C C . LEU B 1 143 ? 24.887 -3.360 28.627 1.00 35.73 135 LEU B C 1
ATOM 2812 O O . LEU B 1 143 ? 25.230 -2.179 28.658 1.00 33.49 135 LEU B O 1
ATOM 2817 N N . LEU B 1 144 ? 25.363 -4.272 29.465 1.00 32.57 136 LEU B N 1
ATOM 2818 C CA . LEU B 1 144 ? 26.183 -3.904 30.612 1.00 40.20 136 LEU B CA 1
ATOM 2819 C C . LEU B 1 144 ? 27.642 -3.715 30.253 1.00 42.86 136 LEU B C 1
ATOM 2820 O O . LEU B 1 144 ? 28.343 -2.949 30.899 1.00 47.39 136 LEU B O 1
ATOM 2825 N N . SER B 1 145 ? 28.102 -4.427 29.233 1.00 46.83 137 SER B N 1
ATOM 2826 C CA . SER B 1 145 ? 29.532 -4.518 28.975 1.00 47.60 137 SER B CA 1
ATOM 2827 C C . SER B 1 145 ? 29.932 -3.699 27.759 1.00 51.23 137 SER B C 1
ATOM 2828 O O . SER B 1 145 ? 30.934 -2.989 27.770 1.00 54.21 137 SER B O 1
ATOM 2831 N N . GLU B 1 146 ? 29.137 -3.794 26.709 1.00 47.17 138 GLU B N 1
ATOM 2832 C CA . GLU B 1 146 ? 29.433 -3.062 25.500 1.00 45.05 138 GLU B CA 1
ATOM 2833 C C . GLU B 1 146 ? 28.896 -1.630 25.547 1.00 49.84 138 GLU B C 1
ATOM 2834 O O . GLU B 1 146 ? 29.455 -0.741 24.909 1.00 51.48 138 GLU B O 1
ATOM 2840 N N . HIS B 1 147 ? 27.820 -1.400 26.299 1.00 46.25 139 HIS B N 1
ATOM 2841 C CA . HIS B 1 147 ? 27.216 -0.071 26.346 1.00 42.80 139 HIS B CA 1
ATOM 2842 C C . HIS B 1 147 ? 27.322 0.588 27.718 1.00 39.16 139 HIS B C 1
ATOM 2843 O O . HIS B 1 147 ? 27.012 1.769 27.875 1.00 42.12 139 HIS B O 1
ATOM 2850 N N . ASN B 1 148 ? 27.766 -0.172 28.707 1.00 38.93 140 ASN B N 1
ATOM 2851 C CA . ASN B 1 148 ? 27.958 0.383 30.032 1.00 43.75 140 ASN B CA 1
ATOM 2852 C C . ASN B 1 148 ? 26.693 1.030 30.598 1.00 41.50 140 ASN B C 1
ATOM 2853 O O . ASN B 1 148 ? 26.757 2.072 31.253 1.00 41.17 140 ASN B O 1
ATOM 2858 N N . ILE B 1 149 ? 25.542 0.433 30.309 1.00 34.35 141 ILE B N 1
ATOM 2859 C CA . ILE B 1 149 ? 24.276 0.941 30.796 1.00 33.82 141 ILE B CA 1
ATOM 2860 C C . ILE B 1 149 ? 24.241 0.651 32.294 1.00 33.42 141 ILE B C 1
ATOM 2861 O O . ILE B 1 149 ? 24.776 -0.361 32.739 1.00 34.59 141 ILE B O 1
ATOM 2866 N N . LYS B 1 150 ? 23.656 1.555 33.074 1.00 33.60 142 LYS B N 1
ATOM 2867 C CA . LYS B 1 150 ? 23.524 1.341 34.518 1.00 31.37 142 LYS B CA 1
ATOM 2868 C C . LYS B 1 150 ? 22.625 0.149 34.879 1.00 32.97 142 LYS B C 1
ATOM 2869 O O . LYS B 1 150 ? 21.670 -0.166 34.171 1.00 29.99 142 LYS B O 1
ATOM 2875 N N . ASN B 1 151 ? 22.958 -0.514 35.983 1.00 33.18 143 ASN B N 1
ATOM 2876 C CA . ASN B 1 151 ? 22.168 -1.622 36.518 1.00 33.86 143 ASN B CA 1
ATOM 2877 C C . ASN B 1 151 ? 20.655 -1.357 36.550 1.00 34.77 143 ASN B C 1
ATOM 2878 O O . ASN B 1 151 ? 19.864 -2.208 36.136 1.00 32.97 143 ASN B O 1
ATOM 2883 N N . ASP B 1 152 ? 20.267 -0.171 37.007 1.00 32.95 144 ASP B N 1
ATOM 2884 C CA . ASP B 1 152 ? 18.859 0.185 37.188 1.00 34.18 144 ASP B CA 1
ATOM 2885 C C . ASP B 1 152 ? 18.057 0.161 35.901 1.00 36.17 144 ASP B C 1
ATOM 2886 O O . ASP B 1 152 ? 16.844 -0.099 35.925 1.00 35.52 144 ASP B O 1
ATOM 2891 N N . LEU B 1 153 ? 18.725 0.453 34.785 1.00 29.60 145 LEU B N 1
ATOM 2892 C CA . LEU B 1 153 ? 18.085 0.373 33.492 1.00 30.36 145 LEU B CA 1
ATOM 2893 C C . LEU B 1 153 ? 18.200 -1.047 32.929 1.00 28.96 145 LEU B C 1
ATOM 2894 O O . LEU B 1 153 ? 17.231 -1.595 32.418 1.00 29.50 145 LEU B O 1
ATOM 2899 N N . ALA B 1 154 ? 19.382 -1.638 33.032 1.00 28.00 146 ALA B N 1
ATOM 2900 C CA . ALA B 1 154 ? 19.638 -2.912 32.366 1.00 32.15 146 ALA B CA 1
ATOM 2901 C C . ALA B 1 154 ? 18.773 -4.052 32.925 1.00 27.63 146 ALA B C 1
ATOM 2902 O O . ALA B 1 154 ? 18.334 -4.927 32.177 1.00 29.81 146 ALA B O 1
ATOM 2904 N N . LYS B 1 155 ? 18.515 -4.014 34.228 1.00 27.26 147 LYS B N 1
ATOM 2905 C CA . LYS B 1 155 ? 17.778 -5.071 34.910 1.00 28.83 147 LYS B CA 1
ATOM 2906 C C . LYS B 1 155 ? 16.434 -5.344 34.236 1.00 27.23 147 LYS B C 1
ATOM 2907 O O . LYS B 1 155 ? 15.879 -6.422 34.365 1.00 30.48 147 LYS B O 1
ATOM 2913 N N . TYR B 1 156 ? 15.926 -4.357 33.513 1.00 25.96 148 TYR B N 1
ATOM 2914 C CA . TYR B 1 156 ? 14.670 -4.485 32.797 1.00 28.30 148 TYR B CA 1
ATOM 2915 C C . TYR B 1 156 ? 14.714 -5.526 31.679 1.00 30.75 148 TYR B C 1
ATOM 2916 O O . TYR B 1 156 ? 13.673 -6.072 31.303 1.00 29.36 148 TYR B O 1
ATOM 2925 N N . ALA B 1 157 ? 15.915 -5.818 31.177 1.00 27.01 149 ALA B N 1
ATOM 2926 C CA . ALA B 1 157 ? 16.080 -6.825 30.127 1.00 29.76 149 ALA B CA 1
ATOM 2927 C C . ALA B 1 157 ? 16.519 -8.160 30.707 1.00 29.49 149 ALA B C 1
ATOM 2928 O O . ALA B 1 157 ? 16.917 -9.059 29.979 1.00 28.26 149 ALA B O 1
ATOM 2930 N N . MET B 1 158 ? 16.459 -8.280 32.025 1.00 26.87 150 MET B N 1
ATOM 2931 C CA . MET B 1 158 ? 16.886 -9.500 32.688 1.00 25.93 150 MET B CA 1
ATOM 2932 C C . MET B 1 158 ? 15.771 -10.547 32.641 1.00 29.22 150 MET B C 1
ATOM 2933 O O . MET B 1 158 ? 14.610 -10.217 32.860 1.00 29.37 150 MET B O 1
ATOM 2938 N N . PRO B 1 159 ? 16.121 -11.814 32.327 1.00 31.52 151 PRO B N 1
ATOM 2939 C CA . PRO B 1 159 ? 15.142 -12.909 32.321 1.00 27.67 151 PRO B CA 1
ATOM 2940 C C . PRO B 1 159 ? 14.882 -13.461 33.715 1.00 28.13 151 PRO B C 1
ATOM 2941 O O . PRO B 1 159 ? 15.757 -13.467 34.581 1.00 28.27 151 PRO B O 1
ATOM 2945 N N . GLU B 1 160 ? 13.678 -13.961 33.923 1.00 29.26 152 GLU B N 1
ATOM 2946 C CA . GLU B 1 160 ? 13.300 -14.430 35.242 1.00 30.59 152 GLU B CA 1
ATOM 2947 C C . GLU B 1 160 ? 14.043 -15.698 35.678 1.00 26.31 152 GLU B C 1
ATOM 2948 O O . GLU B 1 160 ? 14.020 -16.069 36.863 1.00 27.86 152 GLU B O 1
ATOM 2954 N N . SER B 1 161 ? 14.731 -16.337 34.739 1.00 24.20 153 SER B N 1
ATOM 2955 C CA . SER B 1 161 ? 15.551 -17.503 35.060 1.00 26.37 153 SER B CA 1
ATOM 2956 C C . SER B 1 161 ? 16.862 -17.084 35.719 1.00 25.99 153 SER B C 1
ATOM 2957 O O . SER B 1 161 ? 17.647 -17.922 36.125 1.00 26.61 153 SER B O 1
ATOM 2960 N N . TYR B 1 162 ? 17.108 -15.787 35.807 1.00 25.01 154 TYR B N 1
ATOM 2961 C CA . TYR B 1 162 ? 18.357 -15.318 36.384 1.00 26.43 154 TYR B CA 1
ATOM 2962 C C . TYR B 1 162 ? 18.471 -15.747 37.841 1.00 25.66 154 TYR B C 1
ATOM 2963 O O . TYR B 1 162 ? 17.526 -15.630 38.606 1.00 25.57 154 TYR B O 1
ATOM 2972 N N . LYS B 1 163 ? 19.635 -16.245 38.222 1.00 26.39 155 LYS B N 1
ATOM 2973 C CA . LYS B 1 163 ? 19.822 -16.777 39.565 1.00 25.98 155 LYS B CA 1
ATOM 2974 C C . LYS B 1 163 ? 19.920 -15.690 40.612 1.00 31.33 155 LYS B C 1
ATOM 2975 O O . LYS B 1 163 ? 20.543 -14.669 40.386 1.00 28.99 155 LYS B O 1
ATOM 2981 N N . THR B 1 164 ? 19.300 -15.921 41.766 1.00 29.12 156 THR B N 1
ATOM 2982 C CA . THR B 1 164 ? 19.482 -15.053 42.905 1.00 28.45 156 THR B CA 1
ATOM 2983 C C . THR B 1 164 ? 20.111 -15.857 44.054 1.00 28.92 156 THR B C 1
ATOM 2984 O O . THR B 1 164 ? 20.341 -17.053 43.933 1.00 28.73 156 THR B O 1
ATOM 2988 N N . HIS B 1 165 ? 20.347 -15.193 45.175 1.00 30.38 157 HIS B N 1
ATOM 2989 C CA . HIS B 1 165 ? 20.988 -15.791 46.334 1.00 27.99 157 HIS B CA 1
ATOM 2990 C C . HIS B 1 165 ? 20.476 -15.037 47.548 1.00 31.40 157 HIS B C 1
ATOM 2991 O O . HIS B 1 165 ? 20.425 -13.805 47.546 1.00 32.94 157 HIS B O 1
ATOM 2998 N N . LEU B 1 166 ? 20.066 -15.766 48.577 1.00 29.32 158 LEU B N 1
ATOM 2999 C CA . LEU B 1 166 ? 19.482 -15.116 49.734 1.00 27.45 158 LEU B CA 1
ATOM 3000 C C . LEU B 1 166 ? 19.710 -15.804 51.075 1.00 30.25 158 LEU B C 1
ATOM 3001 O O . LEU B 1 166 ? 19.976 -17.005 51.168 1.00 28.27 158 LEU B O 1
ATOM 3006 N N . ALA B 1 167 ? 19.594 -14.991 52.113 1.00 28.88 159 ALA B N 1
ATOM 3007 C CA . ALA B 1 167 ? 19.508 -15.455 53.479 1.00 28.11 159 ALA B CA 1
ATOM 3008 C C . ALA B 1 167 ? 18.041 -15.371 53.865 1.00 26.54 159 ALA B C 1
ATOM 3009 O O . ALA B 1 167 ? 17.352 -14.391 53.575 1.00 27.78 159 ALA B O 1
ATOM 3011 N N . TYR B 1 168 ? 17.563 -16.409 54.528 1.00 28.87 160 TYR B N 1
ATOM 3012 C CA . TYR B 1 168 ? 16.153 -16.552 54.763 1.00 25.32 160 TYR B CA 1
ATOM 3013 C C . TYR B 1 168 ? 15.930 -17.165 56.119 1.00 26.67 160 TYR B C 1
ATOM 3014 O O . TYR B 1 168 ? 16.419 -18.256 56.390 1.00 26.60 160 TYR B O 1
ATOM 3023 N N . SER B 1 169 ? 15.162 -16.468 56.950 1.00 20.06 161 SER B N 1
ATOM 3024 C CA . SER B 1 169 ? 14.882 -16.893 58.302 1.00 23.69 161 SER B CA 1
ATOM 3025 C C . SER B 1 169 ? 13.375 -16.978 58.501 1.00 26.36 161 SER B C 1
ATOM 3026 O O . SER B 1 169 ? 12.623 -16.133 58.004 1.00 25.32 161 SER B O 1
ATOM 3029 N N . ILE B 1 170 ? 12.941 -17.979 59.261 1.00 23.95 162 ILE B N 1
ATOM 3030 C CA . ILE B 1 170 ? 11.527 -18.300 59.352 1.00 23.91 162 ILE B CA 1
ATOM 3031 C C . ILE B 1 170 ? 11.266 -19.130 60.596 1.00 26.75 162 ILE B C 1
ATOM 3032 O O . ILE B 1 170 ? 12.062 -20.013 60.941 1.00 25.62 162 ILE B O 1
ATOM 3037 N N . ASN B 1 171 ? 10.146 -18.869 61.264 1.00 22.32 163 ASN B N 1
ATOM 3038 C CA . ASN B 1 171 ? 9.807 -19.679 62.423 1.00 25.14 163 ASN B CA 1
ATOM 3039 C C . ASN B 1 171 ? 9.080 -20.968 62.022 1.00 27.23 163 ASN B C 1
ATOM 3040 O O . ASN B 1 171 ? 8.654 -21.127 60.869 1.00 24.19 163 ASN B O 1
ATOM 3045 N N . ALA B 1 172 ? 8.985 -21.911 62.950 1.00 25.52 164 ALA B N 1
ATOM 3046 C CA . ALA B 1 172 ? 8.488 -23.231 62.588 1.00 23.49 164 ALA B CA 1
ATOM 3047 C C . ALA B 1 172 ? 7.029 -23.210 62.138 1.00 25.09 164 ALA B C 1
ATOM 3048 O O . ALA B 1 172 ? 6.643 -23.979 61.268 1.00 26.63 164 ALA B O 1
ATOM 3050 N N . ARG B 1 173 ? 6.219 -22.334 62.729 1.00 24.26 165 ARG B N 1
ATOM 3051 C CA . ARG B 1 173 ? 4.809 -22.281 62.381 1.00 23.75 165 ARG B CA 1
ATOM 3052 C C . ARG B 1 173 ? 4.657 -21.786 60.949 1.00 24.87 165 ARG B C 1
ATOM 3053 O O . ARG B 1 173 ? 3.929 -22.361 60.147 1.00 25.96 165 ARG B O 1
ATOM 3061 N N . SER B 1 174 ? 5.349 -20.706 60.631 1.00 22.96 166 SER B N 1
ATOM 3062 C CA . SER B 1 174 ? 5.310 -20.182 59.278 1.00 26.74 166 SER B CA 1
ATOM 3063 C C . SER B 1 174 ? 5.961 -21.167 58.289 1.00 23.81 166 SER B C 1
ATOM 3064 O O . SER B 1 174 ? 5.479 -21.325 57.170 1.00 23.52 166 SER B O 1
ATOM 3067 N N . LEU B 1 175 ? 7.019 -21.858 58.717 1.00 23.26 167 LEU B N 1
ATOM 3068 C CA . LEU B 1 175 ? 7.692 -22.837 57.847 1.00 23.97 167 LEU B CA 1
ATOM 3069 C C . LEU B 1 175 ? 6.781 -24.028 57.521 1.00 24.97 167 LEU B C 1
ATOM 3070 O O . LEU B 1 175 ? 6.810 -24.557 56.412 1.00 28.68 167 LEU B O 1
ATOM 3075 N N . GLN B 1 176 ? 5.950 -24.424 58.471 1.00 23.16 168 GLN B N 1
ATOM 3076 C CA . GLN B 1 176 ? 4.961 -25.465 58.189 1.00 30.18 168 GLN B CA 1
ATOM 3077 C C . GLN B 1 176 ? 3.982 -25.032 57.095 1.00 30.57 168 GLN B C 1
ATOM 3078 O O . GLN B 1 176 ? 3.645 -25.809 56.208 1.00 28.14 168 GLN B O 1
ATOM 3084 N N . ASN B 1 177 ? 3.512 -23.793 57.195 1.00 29.08 169 ASN B N 1
ATOM 3085 C CA . ASN B 1 177 ? 2.646 -23.201 56.185 1.00 28.67 169 ASN B CA 1
ATOM 3086 C C . ASN B 1 177 ? 3.316 -23.176 54.815 1.00 30.47 169 ASN B C 1
ATOM 3087 O O . ASN B 1 177 ? 2.743 -23.635 53.820 1.00 30.17 169 ASN B O 1
ATOM 3092 N N . LEU B 1 178 ? 4.531 -22.634 54.772 1.00 27.65 170 LEU B N 1
ATOM 3093 C CA . LEU B 1 178 ? 5.291 -22.553 53.536 1.00 24.06 170 LEU B CA 1
ATOM 3094 C C . LEU B 1 178 ? 5.425 -23.939 52.882 1.00 28.74 170 LEU B C 1
ATOM 3095 O O . LEU B 1 178 ? 5.129 -24.105 51.695 1.00 27.25 170 LEU B O 1
ATOM 3100 N N . LEU B 1 179 ? 5.859 -24.930 53.663 1.00 28.37 171 LEU B N 1
ATOM 3101 C CA . LEU B 1 179 ? 6.019 -26.311 53.170 1.00 28.18 171 LEU B CA 1
ATOM 3102 C C . LEU B 1 179 ? 4.718 -26.950 52.707 1.00 28.63 171 LEU B C 1
ATOM 3103 O O . LEU B 1 179 ? 4.698 -27.653 51.707 1.00 31.66 171 LEU B O 1
ATOM 3108 N N . THR B 1 180 ? 3.630 -26.703 53.422 1.00 29.24 172 THR B N 1
ATOM 3109 C CA . THR B 1 180 ? 2.342 -27.231 53.000 1.00 28.88 172 THR B CA 1
ATOM 3110 C C . THR B 1 180 ? 1.931 -26.632 51.649 1.00 32.06 172 THR B C 1
ATOM 3111 O O . THR B 1 180 ? 1.490 -27.341 50.752 1.00 33.03 172 THR B O 1
ATOM 3115 N N . LEU B 1 181 ? 2.097 -25.323 51.499 1.00 29.20 173 LEU B N 1
ATOM 3116 C CA . LEU B 1 181 ? 1.612 -24.639 50.305 1.00 31.82 173 LEU B CA 1
ATOM 3117 C C . LEU B 1 181 ? 2.454 -24.939 49.045 1.00 27.81 173 LEU B C 1
ATOM 3118 O O . LEU B 1 181 ? 1.931 -25.020 47.948 1.00 27.66 173 LEU B O 1
ATOM 3123 N N . ARG B 1 182 ? 3.753 -25.117 49.226 1.00 24.87 174 ARG B N 1
ATOM 3124 C CA . ARG B 1 182 ? 4.677 -25.172 48.105 1.00 25.91 174 ARG B CA 1
ATOM 3125 C C . ARG B 1 182 ? 5.157 -26.588 47.743 1.00 28.70 174 ARG B C 1
ATOM 3126 O O . ARG B 1 182 ? 5.891 -26.743 46.779 1.00 27.67 174 ARG B O 1
ATOM 3134 N N . SER B 1 183 ? 4.745 -27.604 48.511 1.00 30.30 175 SER B N 1
ATOM 3135 C CA . SER B 1 183 ? 5.031 -28.999 48.168 1.00 33.09 175 SER B CA 1
ATOM 3136 C C . SER B 1 183 ? 3.843 -29.601 47.431 1.00 35.74 175 SER B C 1
ATOM 3137 O O . SER B 1 183 ? 3.884 -30.740 46.980 1.00 36.90 175 SER B O 1
ATOM 3140 N N . SER B 1 184 ? 2.796 -28.803 47.288 1.00 34.20 176 SER B N 1
ATOM 3141 C CA . SER B 1 184 ? 1.580 -29.243 46.633 1.00 34.65 176 SER B CA 1
ATOM 3142 C C . SER B 1 184 ? 1.850 -29.433 45.152 1.00 35.39 176 SER B C 1
ATOM 3143 O O . SER B 1 184 ? 2.770 -28.826 44.611 1.00 34.82 176 SER B O 1
ATOM 3146 N N . ASN B 1 185 ? 1.049 -30.284 44.515 1.00 33.64 177 ASN B N 1
ATOM 3147 C CA . ASN B 1 185 ? 1.134 -30.525 43.078 1.00 42.53 177 ASN B CA 1
ATOM 3148 C C . ASN B 1 185 ? 0.811 -29.253 42.295 1.00 39.39 177 ASN B C 1
ATOM 3149 O O . ASN B 1 185 ? 1.257 -29.082 41.167 1.00 40.62 177 ASN B O 1
ATOM 3154 N N . LYS B 1 186 ? 0.037 -28.363 42.900 1.00 38.94 178 LYS B N 1
ATOM 3155 C CA . LYS B 1 186 ? -0.330 -27.119 42.234 1.00 38.11 178 LYS B CA 1
ATOM 3156 C C . LYS B 1 186 ? 0.769 -26.041 42.278 1.00 34.27 178 LYS B C 1
ATOM 3157 O O . LYS B 1 186 ? 0.677 -25.047 41.576 1.00 33.27 178 LYS B O 1
ATOM 3163 N N . ALA B 1 187 ? 1.810 -26.244 43.081 1.00 34.38 179 ALA B N 1
ATOM 3164 C CA . ALA B 1 187 ? 2.918 -25.286 43.121 1.00 29.95 179 ALA B CA 1
ATOM 3165 C C . ALA B 1 187 ? 3.861 -25.481 41.949 1.00 31.56 179 ALA B C 1
ATOM 3166 O O . ALA B 1 187 ? 3.985 -26.586 41.407 1.00 34.22 179 ALA B O 1
ATOM 3168 N N . LEU B 1 188 ? 4.525 -24.396 41.570 1.00 29.19 180 LEU B N 1
ATOM 3169 C CA . LEU B 1 188 ? 5.555 -24.410 40.537 1.00 30.83 180 LEU B CA 1
ATOM 3170 C C . LEU B 1 188 ? 6.647 -25.435 40.872 1.00 29.91 180 LEU B C 1
ATOM 3171 O O . LEU B 1 188 ? 7.003 -25.620 42.046 1.00 28.95 180 LEU B O 1
ATOM 3176 N N . LYS B 1 189 ? 7.174 -26.101 39.850 1.00 27.43 181 LYS B N 1
ATOM 3177 C CA . LYS B 1 189 ? 8.143 -27.174 40.065 1.00 26.97 181 LYS B CA 1
ATOM 3178 C C . LYS B 1 189 ? 9.355 -26.728 40.893 1.00 31.74 181 LYS B C 1
ATOM 3179 O O . LYS B 1 189 ? 9.770 -27.430 41.823 1.00 30.54 181 LYS B O 1
ATOM 3185 N N . GLU B 1 190 ? 9.924 -25.563 40.565 1.00 29.35 182 GLU B N 1
ATOM 3186 C CA . GLU B 1 190 ? 11.041 -25.032 41.349 1.00 27.82 182 GLU B CA 1
ATOM 3187 C C . GLU B 1 190 ? 10.687 -24.815 42.835 1.00 29.22 182 GLU B C 1
ATOM 3188 O O . GLU B 1 190 ? 11.529 -25.005 43.717 1.00 27.33 182 GLU B O 1
ATOM 3194 N N . MET B 1 191 ? 9.451 -24.406 43.112 1.00 26.88 183 MET B N 1
ATOM 3195 C CA . MET B 1 191 ? 9.033 -24.178 44.497 1.00 26.42 183 MET B CA 1
ATOM 3196 C C . MET B 1 191 ? 8.826 -25.496 45.268 1.00 31.02 183 MET B C 1
ATOM 3197 O O . MET B 1 191 ? 9.133 -25.573 46.463 1.00 31.04 183 MET B O 1
ATOM 3202 N N . GLN B 1 192 ? 8.307 -26.522 44.589 1.00 27.28 184 GLN B N 1
ATOM 3203 C CA . GLN B 1 192 ? 8.214 -27.851 45.184 1.00 30.84 184 GLN B CA 1
ATOM 3204 C C . GLN B 1 192 ? 9.615 -28.315 45.554 1.00 32.62 184 GLN B C 1
ATOM 3205 O O . GLN B 1 192 ? 9.846 -28.825 46.655 1.00 30.98 184 GLN B O 1
ATOM 3211 N N . ASP B 1 193 ? 10.545 -28.122 44.624 1.00 27.35 185 ASP B N 1
ATOM 3212 C CA . ASP B 1 193 ? 11.952 -28.427 44.851 1.00 32.16 185 ASP B CA 1
ATOM 3213 C C . ASP B 1 193 ? 12.574 -27.639 46.024 1.00 33.61 185 ASP B C 1
ATOM 3214 O O . ASP B 1 193 ? 13.280 -28.219 46.864 1.00 30.99 185 ASP B O 1
ATOM 3219 N N . LEU B 1 194 ? 12.331 -26.330 46.087 1.00 31.47 186 LEU B N 1
ATOM 3220 C CA . LEU B 1 194 ? 12.719 -25.564 47.288 1.00 30.29 186 LEU B CA 1
ATOM 3221 C C . LEU B 1 194 ? 12.121 -26.146 48.589 1.00 24.70 186 LEU B C 1
ATOM 3222 O O . LEU B 1 194 ? 12.792 -26.210 49.622 1.00 27.58 186 LEU B O 1
ATOM 3227 N N . ALA B 1 195 ? 10.866 -26.574 48.552 1.00 25.56 187 ALA B N 1
ATOM 3228 C CA . ALA B 1 195 ? 10.232 -27.099 49.772 1.00 28.62 187 ALA B CA 1
ATOM 3229 C C . ALA B 1 195 ? 10.978 -28.327 50.306 1.00 29.96 187 ALA B C 1
ATOM 3230 O O . ALA B 1 195 ? 11.317 -28.406 51.498 1.00 30.13 187 ALA B O 1
ATOM 3232 N N . LYS B 1 196 ? 11.209 -29.285 49.415 1.00 28.89 188 LYS B N 1
ATOM 3233 C CA . LYS B 1 196 ? 11.966 -30.491 49.736 1.00 32.53 188 LYS B CA 1
ATOM 3234 C C . LYS B 1 196 ? 13.365 -30.156 50.267 1.00 32.68 188 LYS B C 1
ATOM 3235 O O . LYS B 1 196 ? 13.801 -30.722 51.271 1.00 32.28 188 LYS B O 1
ATOM 3241 N N . ALA B 1 197 ? 14.067 -29.241 49.595 1.00 25.18 189 ALA B N 1
ATOM 3242 C CA . ALA B 1 197 ? 15.398 -28.835 50.042 1.00 26.75 189 ALA B CA 1
ATOM 3243 C C . ALA B 1 197 ? 15.415 -28.119 51.415 1.00 31.11 189 ALA B C 1
ATOM 3244 O O . ALA B 1 197 ? 16.339 -28.310 52.212 1.00 30.38 189 ALA B O 1
ATOM 3246 N N . LEU B 1 198 ? 14.417 -27.290 51.700 1.00 27.61 190 LEU B N 1
ATOM 3247 C CA . LEU B 1 198 ? 14.385 -26.657 53.009 1.00 25.31 190 LEU B CA 1
ATOM 3248 C C . LEU B 1 198 ? 14.237 -27.752 54.052 1.00 29.15 190 LEU B C 1
ATOM 3249 O O . LEU B 1 198 ? 14.917 -27.738 55.079 1.00 29.32 190 LEU B O 1
ATOM 3254 N N . PHE B 1 199 ? 13.319 -28.684 53.792 1.00 29.60 191 PHE B N 1
ATOM 3255 C CA . PHE B 1 199 ? 13.020 -29.763 54.733 1.00 31.57 191 PHE B CA 1
ATOM 3256 C C . PHE B 1 199 ? 14.255 -30.639 54.961 1.00 30.53 191 PHE B C 1
ATOM 3257 O O . PHE B 1 199 ? 14.601 -30.952 56.094 1.00 31.32 191 PHE B O 1
ATOM 3265 N N . ASP B 1 200 ? 14.918 -31.004 53.868 1.00 29.04 192 ASP B N 1
ATOM 3266 C CA . ASP B 1 200 ? 16.126 -31.827 53.910 1.00 32.13 192 ASP B CA 1
ATOM 3267 C C . ASP B 1 200 ? 17.257 -31.123 54.646 1.00 37.17 192 ASP B C 1
ATOM 3268 O O . ASP B 1 200 ? 18.133 -31.779 55.188 1.00 38.99 192 ASP B O 1
ATOM 3273 N N . ALA B 1 201 ? 17.243 -29.790 54.656 1.00 32.61 193 ALA B N 1
ATOM 3274 C CA . ALA B 1 201 ? 18.296 -29.036 55.322 1.00 31.84 193 ALA B CA 1
ATOM 3275 C C . ALA B 1 201 ? 18.096 -28.980 56.842 1.00 32.76 193 ALA B C 1
ATOM 3276 O O . ALA B 1 201 ? 19.027 -28.666 57.578 1.00 35.31 193 ALA B O 1
ATOM 3278 N N . LEU B 1 202 ? 16.884 -29.274 57.303 1.00 34.01 194 LEU B N 1
ATOM 3279 C CA . LEU B 1 202 ? 16.568 -29.242 58.740 1.00 37.55 194 LEU B CA 1
ATOM 3280 C C . LEU B 1 202 ? 17.332 -30.318 59.523 1.00 36.64 194 LEU B C 1
ATOM 3281 O O . LEU B 1 202 ? 17.633 -31.377 58.983 1.00 35.03 194 LEU B O 1
ATOM 3286 N N . PRO B 1 203 ? 17.625 -30.049 60.808 1.00 37.18 195 PRO B N 1
ATOM 3287 C CA . PRO B 1 203 ? 18.200 -31.067 61.706 1.00 32.71 195 PRO B CA 1
ATOM 3288 C C . PRO B 1 203 ? 17.256 -32.266 61.766 1.00 32.68 195 PRO B C 1
ATOM 3289 O O . PRO B 1 203 ? 16.044 -32.062 61.796 1.00 32.81 195 PRO B O 1
ATOM 3293 N N . GLY B 1 204 ? 17.781 -33.489 61.761 1.00 33.05 196 GLY B N 1
ATOM 3294 C CA . GLY B 1 204 ? 16.917 -34.660 61.738 1.00 31.95 196 GLY B CA 1
ATOM 3295 C C . GLY B 1 204 ? 15.956 -34.677 62.908 1.00 34.42 196 GLY B C 1
ATOM 3296 O O . GLY B 1 204 ? 14.801 -35.091 62.789 1.00 39.07 196 GLY B O 1
ATOM 3297 N N . GLU B 1 205 ? 16.445 -34.221 64.051 1.00 32.37 197 GLU B N 1
ATOM 3298 C CA . GLU B 1 205 ? 15.632 -34.064 65.266 1.00 45.34 197 GLU B CA 1
ATOM 3299 C C . GLU B 1 205 ? 14.336 -33.246 65.092 1.00 42.76 197 GLU B C 1
ATOM 3300 O O . GLU B 1 205 ? 13.328 -33.503 65.753 1.00 41.97 197 GLU B O 1
ATOM 3306 N N . HIS B 1 206 ? 14.375 -32.248 64.212 1.00 41.17 198 HIS B N 1
ATOM 3307 C CA . HIS B 1 206 ? 13.251 -31.329 64.043 1.00 44.58 198 HIS B CA 1
ATOM 3308 C C . HIS B 1 206 ? 12.282 -31.804 62.972 1.00 40.93 198 HIS B C 1
ATOM 3309 O O . HIS B 1 206 ? 11.139 -31.349 62.920 1.00 36.99 198 HIS B O 1
ATOM 3316 N N . GLN B 1 207 ? 12.745 -32.706 62.109 1.00 38.81 199 GLN B N 1
ATOM 3317 C CA . GLN B 1 207 ? 11.980 -33.055 60.909 1.00 39.92 199 GLN B CA 1
ATOM 3318 C C . GLN B 1 207 ? 10.592 -33.623 61.178 1.00 40.00 199 GLN B C 1
ATOM 3319 O O . GLN B 1 207 ? 9.706 -33.506 60.331 1.00 41.03 199 GLN B O 1
ATOM 3325 N N . TYR B 1 208 ? 10.389 -34.222 62.351 1.00 37.30 200 TYR B N 1
ATOM 3326 C CA . TYR B 1 208 ? 9.088 -34.806 62.656 1.00 38.34 200 TYR B CA 1
ATOM 3327 C C . TYR B 1 208 ? 7.972 -33.756 62.734 1.00 40.62 200 TYR B C 1
ATOM 3328 O O . TYR B 1 208 ? 6.801 -34.082 62.545 1.00 40.30 200 TYR B O 1
ATOM 3337 N N . LEU B 1 209 ? 8.330 -32.503 63.009 1.00 34.55 201 LEU B N 1
ATOM 3338 C CA . LEU B 1 209 ? 7.331 -31.434 63.057 1.00 39.78 201 LEU B CA 1
ATOM 3339 C C . LEU B 1 209 ? 6.821 -31.018 61.662 1.00 38.06 201 LEU B C 1
ATOM 3340 O O . LEU B 1 209 ? 5.781 -30.375 61.551 1.00 40.02 201 LEU B O 1
ATOM 3345 N N . PHE B 1 210 ? 7.552 -31.387 60.614 1.00 34.11 202 PHE B N 1
ATOM 3346 C CA . PHE B 1 210 ? 7.263 -30.909 59.262 1.00 35.66 202 PHE B CA 1
ATOM 3347 C C . PHE B 1 210 ? 6.941 -31.997 58.240 1.00 39.81 202 PHE B C 1
ATOM 3348 O O . PHE B 1 210 ? 6.414 -31.691 57.177 1.00 39.25 202 PHE B O 1
ATOM 3356 N N . GLU B 1 211 ? 7.245 -33.253 58.560 1.00 42.45 203 GLU B N 1
ATOM 3357 C CA . GLU B 1 211 ? 7.078 -34.362 57.614 1.00 44.05 203 GLU B CA 1
ATOM 3358 C C . GLU B 1 211 ? 5.674 -34.421 56.996 1.00 44.65 203 GLU B C 1
ATOM 3359 O O . GLU B 1 211 ? 5.528 -34.654 55.793 1.00 45.15 203 GLU B O 1
ATOM 3365 N N . ASP B 1 212 ? 4.645 -34.195 57.806 1.00 41.95 204 ASP B N 1
ATOM 3366 C CA . ASP B 1 212 ? 3.271 -34.294 57.316 1.00 47.77 204 ASP B CA 1
ATOM 3367 C C . ASP B 1 212 ? 2.897 -33.162 56.359 1.00 45.50 204 ASP B C 1
ATOM 3368 O O . ASP B 1 212 ? 2.037 -33.341 55.494 1.00 42.48 204 ASP B O 1
ATOM 3373 N N . CYS B 1 213 ? 3.551 -32.010 56.507 1.00 38.47 205 CYS B N 1
ATOM 3374 C CA . CYS B 1 213 ? 3.397 -30.907 55.549 1.00 41.83 205 CYS B CA 1
ATOM 3375 C C . CYS B 1 213 ? 3.659 -31.333 54.112 1.00 41.54 205 CYS B C 1
ATOM 3376 O O . CYS B 1 213 ? 3.034 -30.822 53.186 1.00 42.53 205 CYS B O 1
ATOM 3379 N N . LEU B 1 214 ? 4.583 -32.269 53.933 1.00 40.09 206 LEU B N 1
ATOM 3380 C CA . LEU B 1 214 ? 4.961 -32.717 52.606 1.00 38.50 206 LEU B CA 1
ATOM 3381 C C . LEU B 1 214 ? 4.031 -33.799 52.046 1.00 44.13 206 LEU B C 1
ATOM 3382 O O . LEU B 1 214 ? 4.007 -34.028 50.838 1.00 47.65 206 LEU B O 1
ATOM 3387 N N . LYS B 1 215 ? 3.271 -34.455 52.919 1.00 45.70 207 LYS B N 1
ATOM 3388 C CA . LYS B 1 215 ? 2.290 -35.458 52.493 1.00 47.91 207 LYS B CA 1
ATOM 3389 C C . LYS B 1 215 ? 1.059 -34.779 51.906 1.00 45.55 207 LYS B C 1
ATOM 3390 O O . LYS B 1 215 ? 0.425 -33.945 52.563 1.00 47.65 207 LYS B O 1
ATOM 3396 N N . HIS B 1 216 ? 0.701 -35.140 50.684 1.00 45.54 208 HIS B N 1
ATOM 3397 C CA . HIS B 1 216 ? -0.494 -34.559 50.071 1.00 55.80 208 HIS B CA 1
ATOM 3398 C C . HIS B 1 216 ? -1.482 -35.628 49.607 1.00 62.20 208 HIS B C 1
ATOM 3399 O O . HIS B 1 216 ? -1.897 -36.466 50.409 1.00 61.45 208 HIS B O 1
ATOM 3407 N N . PHE C 1 8 ? 12.494 -5.498 89.080 1.00 58.35 0 PHE C N 1
ATOM 3408 C CA . PHE C 1 8 ? 12.468 -6.584 90.059 1.00 63.77 0 PHE C CA 1
ATOM 3409 C C . PHE C 1 8 ? 11.712 -7.825 89.541 1.00 61.88 0 PHE C C 1
ATOM 3410 O O . PHE C 1 8 ? 11.575 -8.828 90.244 1.00 63.47 0 PHE C O 1
ATOM 3418 N N . MET C 1 9 ? 11.235 -7.778 88.302 1.00 57.91 1 MET C N 1
ATOM 3419 C CA . MET C 1 9 ? 10.772 -9.015 87.673 1.00 55.78 1 MET C CA 1
ATOM 3420 C C . MET C 1 9 ? 11.996 -9.758 87.118 1.00 47.58 1 MET C C 1
ATOM 3421 O O . MET C 1 9 ? 13.050 -9.163 86.921 1.00 50.34 1 MET C O 1
ATOM 3426 N N . GLU C 1 10 ? 11.868 -11.057 86.899 1.00 42.34 2 GLU C N 1
ATOM 3427 C CA . GLU C 1 10 ? 13.017 -11.859 86.499 1.00 46.67 2 GLU C CA 1
ATOM 3428 C C . GLU C 1 10 ? 13.011 -12.235 85.008 1.00 43.05 2 GLU C C 1
ATOM 3429 O O . GLU C 1 10 ? 12.118 -12.941 84.538 1.00 38.80 2 GLU C O 1
ATOM 3435 N N . VAL C 1 11 ? 14.018 -11.759 84.283 1.00 39.14 3 VAL C N 1
ATOM 3436 C CA . VAL C 1 11 ? 14.135 -11.994 82.845 1.00 38.97 3 VAL C CA 1
ATOM 3437 C C . VAL C 1 11 ? 15.390 -12.769 82.435 1.00 42.10 3 VAL C C 1
ATOM 3438 O O . VAL C 1 11 ? 16.516 -12.319 82.658 1.00 38.71 3 VAL C O 1
ATOM 3442 N N . ILE C 1 12 ? 15.180 -13.921 81.806 1.00 40.36 4 ILE C N 1
ATOM 3443 C CA . ILE C 1 12 ? 16.271 -14.758 81.315 1.00 41.26 4 ILE C CA 1
ATOM 3444 C C . ILE C 1 12 ? 16.262 -14.930 79.787 1.00 40.77 4 ILE C C 1
ATOM 3445 O O . ILE C 1 12 ? 15.219 -15.192 79.185 1.00 36.90 4 ILE C O 1
ATOM 3450 N N . CYS C 1 13 ? 17.431 -14.809 79.166 1.00 43.56 5 CYS C N 1
ATOM 3451 C CA . CYS C 1 13 ? 17.578 -15.123 77.743 1.00 34.76 5 CYS C CA 1
ATOM 3452 C C . CYS C 1 13 ? 18.026 -16.570 77.598 1.00 38.71 5 CYS C C 1
ATOM 3453 O O . CYS C 1 13 ? 19.177 -16.892 77.865 1.00 47.22 5 CYS C O 1
ATOM 3456 N N . LYS C 1 14 ? 17.113 -17.443 77.189 1.00 36.47 6 LYS C N 1
ATOM 3457 C CA . LYS C 1 14 ? 17.397 -18.866 77.093 1.00 34.78 6 LYS C CA 1
ATOM 3458 C C . LYS C 1 14 ? 18.184 -19.245 75.838 1.00 42.32 6 LYS C C 1
ATOM 3459 O O . LYS C 1 14 ? 18.871 -20.266 75.827 1.00 43.16 6 LYS C O 1
ATOM 3465 N N . HIS C 1 15 ? 18.058 -18.441 74.783 1.00 35.81 7 HIS C N 1
ATOM 3466 C CA . HIS C 1 15 ? 18.761 -18.691 73.532 1.00 32.90 7 HIS C CA 1
ATOM 3467 C C . HIS C 1 15 ? 18.757 -17.463 72.642 1.00 35.59 7 HIS C C 1
ATOM 3468 O O . HIS C 1 15 ? 17.797 -16.689 72.610 1.00 34.53 7 HIS C O 1
ATOM 3475 N N . TYR C 1 16 ? 19.842 -17.295 71.906 1.00 36.35 8 TYR C N 1
ATOM 3476 C CA . TYR C 1 16 ? 19.945 -16.208 70.959 1.00 36.52 8 TYR C CA 1
ATOM 3477 C C . TYR C 1 16 ? 20.719 -16.664 69.733 1.00 38.33 8 TYR C C 1
ATOM 3478 O O . TYR C 1 16 ? 21.469 -17.640 69.773 1.00 36.58 8 TYR C O 1
ATOM 3487 N N . THR C 1 17 ? 20.513 -15.935 68.650 1.00 35.58 9 THR C N 1
ATOM 3488 C CA . THR C 1 17 ? 21.155 -16.183 67.376 1.00 39.09 9 THR C CA 1
ATOM 3489 C C . THR C 1 17 ? 22.553 -15.560 67.354 1.00 39.60 9 THR C C 1
ATOM 3490 O O . THR C 1 17 ? 22.733 -14.406 67.753 1.00 36.63 9 THR C O 1
ATOM 3494 N N . PRO C 1 18 ? 23.550 -16.320 66.886 1.00 39.97 10 PRO C N 1
ATOM 3495 C CA . PRO C 1 18 ? 24.905 -15.773 66.734 1.00 39.17 10 PRO C CA 1
ATOM 3496 C C . PRO C 1 18 ? 24.894 -14.506 65.877 1.00 42.08 10 PRO C C 1
ATOM 3497 O O . PRO C 1 18 ? 24.150 -14.437 64.903 1.00 41.75 10 PRO C O 1
ATOM 3501 N N . LEU C 1 19 ? 25.701 -13.517 66.235 1.00 40.02 11 LEU C N 1
ATOM 3502 C CA . LEU C 1 19 ? 25.776 -12.288 65.457 1.00 42.36 11 LEU C CA 1
ATOM 3503 C C . LEU C 1 19 ? 26.179 -12.502 64.002 1.00 40.67 11 LEU C C 1
ATOM 3504 O O . LEU C 1 19 ? 25.810 -11.720 63.132 1.00 46.07 11 LEU C O 1
ATOM 3509 N N . ASP C 1 20 ? 26.962 -13.537 63.739 1.00 45.62 12 ASP C N 1
ATOM 3510 C CA . ASP C 1 20 ? 27.484 -13.753 62.391 1.00 48.35 12 ASP C CA 1
ATOM 3511 C C . ASP C 1 20 ? 26.358 -14.052 61.402 1.00 47.42 12 ASP C C 1
ATOM 3512 O O . ASP C 1 20 ? 26.561 -14.003 60.192 1.00 50.63 12 ASP C O 1
ATOM 3517 N N . ILE C 1 21 ? 25.175 -14.366 61.916 1.00 41.28 13 ILE C N 1
ATOM 3518 C CA . ILE C 1 21 ? 24.046 -14.635 61.045 1.00 42.06 13 ILE C CA 1
ATOM 3519 C C . ILE C 1 21 ? 23.535 -13.364 60.372 1.00 41.88 13 ILE C C 1
ATOM 3520 O O . ILE C 1 21 ? 23.157 -13.398 59.205 1.00 41.45 13 ILE C O 1
ATOM 3525 N N . ALA C 1 22 ? 23.543 -12.243 61.092 1.00 39.42 14 ALA C N 1
ATOM 3526 C CA . ALA C 1 22 ? 23.148 -10.967 60.499 1.00 35.35 14 ALA C CA 1
ATOM 3527 C C . ALA C 1 22 ? 24.226 -10.392 59.582 1.00 45.50 14 ALA C C 1
ATOM 3528 O O . ALA C 1 22 ? 23.919 -9.771 58.561 1.00 42.57 14 ALA C O 1
ATOM 3530 N N . SER C 1 23 ? 25.490 -10.565 59.945 1.00 45.30 15 SER C N 1
ATOM 3531 C CA . SER C 1 23 ? 26.546 -10.046 59.082 1.00 45.71 15 SER C CA 1
ATOM 3532 C C . SER C 1 23 ? 26.519 -10.797 57.735 1.00 44.61 15 SER C C 1
ATOM 3533 O O . SER C 1 23 ? 26.666 -10.186 56.679 1.00 43.75 15 SER C O 1
ATOM 3536 N N . GLN C 1 24 ? 26.294 -12.108 57.780 1.00 37.97 16 GLN C N 1
ATOM 3537 C CA . GLN C 1 24 ? 26.159 -12.904 56.565 1.00 42.55 16 GLN C CA 1
ATOM 3538 C C . GLN C 1 24 ? 24.957 -12.453 55.723 1.00 45.14 16 GLN C C 1
ATOM 3539 O O . GLN C 1 24 ? 25.072 -12.272 54.511 1.00 49.00 16 GLN C O 1
ATOM 3545 N N . ALA C 1 25 ? 23.809 -12.255 56.360 1.00 40.22 17 ALA C N 1
ATOM 3546 C CA . ALA C 1 25 ? 22.637 -11.762 55.639 1.00 39.34 17 ALA C CA 1
ATOM 3547 C C . ALA C 1 25 ? 22.890 -10.412 54.979 1.00 40.70 17 ALA C C 1
ATOM 3548 O O . ALA C 1 25 ? 22.498 -10.197 53.836 1.00 43.20 17 ALA C O 1
ATOM 3550 N N . ILE C 1 26 ? 23.526 -9.499 55.707 1.00 42.09 18 ILE C N 1
ATOM 3551 C CA . ILE C 1 26 ? 23.848 -8.180 55.170 1.00 46.70 18 ILE C CA 1
ATOM 3552 C C . ILE C 1 26 ? 24.725 -8.294 53.921 1.00 52.66 18 ILE C C 1
ATOM 3553 O O . ILE C 1 26 ? 24.427 -7.691 52.881 1.00 50.96 18 ILE C O 1
ATOM 3558 N N . ARG C 1 27 ? 25.800 -9.075 54.031 1.00 52.17 19 ARG C N 1
ATOM 3559 C CA . ARG C 1 27 ? 26.737 -9.270 52.927 1.00 53.30 19 ARG C CA 1
ATOM 3560 C C . ARG C 1 27 ? 26.098 -9.957 51.725 1.00 53.57 19 ARG C C 1
ATOM 3561 O O . ARG C 1 27 ? 26.554 -9.776 50.599 1.00 56.33 19 ARG C O 1
ATOM 3569 N N . THR C 1 28 ? 25.050 -10.745 51.962 1.00 47.98 20 THR C N 1
ATOM 3570 C CA . THR C 1 28 ? 24.357 -11.433 50.875 1.00 46.39 20 THR C CA 1
ATOM 3571 C C . THR C 1 28 ? 23.731 -10.449 49.880 1.00 46.79 20 THR C C 1
ATOM 3572 O O . THR C 1 28 ? 23.662 -10.738 48.684 1.00 45.91 20 THR C O 1
ATOM 3576 N N . CYS C 1 29 ? 23.291 -9.291 50.375 1.00 43.32 21 CYS C N 1
ATOM 3577 C CA . CYS C 1 29 ? 22.689 -8.254 49.525 1.00 50.19 21 CYS C CA 1
ATOM 3578 C C . CYS C 1 29 ? 23.634 -7.695 48.446 1.00 50.15 21 CYS C C 1
ATOM 3579 O O . CYS C 1 29 ? 23.227 -7.502 47.290 1.00 45.91 21 CYS C O 1
ATOM 3582 N N . TRP C 1 30 ? 24.884 -7.435 48.826 1.00 54.48 22 TRP C N 1
ATOM 3583 C CA . TRP C 1 30 ? 25.854 -6.800 47.926 1.00 59.46 22 TRP C CA 1
ATOM 3584 C C . TRP C 1 30 ? 26.888 -7.757 47.346 1.00 56.56 22 TRP C C 1
ATOM 3585 O O . TRP C 1 30 ? 27.733 -7.344 46.554 1.00 57.20 22 TRP C O 1
ATOM 3596 N N . GLN C 1 31 ? 26.818 -9.026 47.739 1.00 59.21 23 GLN C N 1
ATOM 3597 C CA . GLN C 1 31 ? 27.810 -10.022 47.323 1.00 64.95 23 GLN C CA 1
ATOM 3598 C C . GLN C 1 31 ? 29.224 -9.574 47.699 1.00 73.48 23 GLN C C 1
ATOM 3599 O O . GLN C 1 31 ? 30.162 -9.668 46.900 1.00 72.71 23 GLN C O 1
ATOM 3605 N N . SER C 1 32 ? 29.361 -9.101 48.936 1.00 74.47 24 SER C N 1
ATOM 3606 C CA . SER C 1 32 ? 30.600 -8.492 49.408 1.00 81.88 24 SER C CA 1
ATOM 3607 C C . SER C 1 32 ? 31.256 -9.250 50.571 1.00 86.45 24 SER C C 1
ATOM 3608 O O . SER C 1 32 ? 31.971 -8.652 51.378 1.00 90.69 24 SER C O 1
ATOM 3611 N N . PHE C 1 33 ? 31.023 -10.561 50.650 1.00 84.25 25 PHE C N 1
ATOM 3612 C CA . PHE C 1 33 ? 31.615 -11.386 51.710 1.00 90.79 25 PHE C CA 1
ATOM 3613 C C . PHE C 1 33 ? 33.144 -11.342 51.664 1.00 95.72 25 PHE C C 1
ATOM 3614 O O . PHE C 1 33 ? 33.819 -11.703 52.637 1.00 91.59 25 PHE C O 1
ATOM 3622 N N . GLU C 1 34 ? 33.665 -10.898 50.520 1.00 97.90 26 GLU C N 1
ATOM 3623 C CA . GLU C 1 34 ? 35.101 -10.816 50.245 1.00 102.64 26 GLU C CA 1
ATOM 3624 C C . GLU C 1 34 ? 35.888 -9.967 51.256 1.00 103.36 26 GLU C C 1
ATOM 3625 O O . GLU C 1 34 ? 37.069 -10.228 51.510 1.00 93.23 26 GLU C O 1
ATOM 3631 N N . TYR C 1 35 ? 35.231 -8.959 51.830 1.00 103.73 27 TYR C N 1
ATOM 3632 C CA . TYR C 1 35 ? 35.870 -8.063 52.799 1.00 103.46 27 TYR C CA 1
ATOM 3633 C C . TYR C 1 35 ? 35.493 -8.425 54.243 1.00 94.63 27 TYR C C 1
ATOM 3634 O O . TYR C 1 35 ? 35.796 -7.679 55.182 1.00 87.60 27 TYR C O 1
ATOM 3643 N N . SER C 1 36 ? 34.845 -9.577 54.412 1.00 94.34 28 SER C N 1
ATOM 3644 C CA . SER C 1 36 ? 34.288 -9.973 55.706 1.00 94.04 28 SER C CA 1
ATOM 3645 C C . SER C 1 36 ? 35.294 -10.680 56.614 1.00 93.03 28 SER C C 1
ATOM 3646 O O . SER C 1 36 ? 36.343 -11.150 56.157 1.00 87.64 28 SER C O 1
ATOM 3649 N N . ASP C 1 37 ? 34.953 -10.753 57.900 1.00 90.81 29 ASP C N 1
ATOM 3650 C CA . ASP C 1 37 ? 35.787 -11.418 58.900 1.00 89.46 29 ASP C CA 1
ATOM 3651 C C . ASP C 1 37 ? 34.981 -11.861 60.126 1.00 93.05 29 ASP C C 1
ATOM 3652 O O . ASP C 1 37 ? 34.540 -13.011 60.215 1.00 94.18 29 ASP C O 1
ATOM 3657 N N . GLY C 1 39 ? 32.685 -12.982 62.273 1.00 87.83 31 GLY C N 1
ATOM 3658 C CA . GLY C 1 39 ? 32.076 -11.780 62.814 1.00 86.28 31 GLY C CA 1
ATOM 3659 C C . GLY C 1 39 ? 33.061 -10.922 63.592 1.00 94.81 31 GLY C C 1
ATOM 3660 O O . GLY C 1 39 ? 32.907 -10.730 64.803 1.00 91.60 31 GLY C O 1
ATOM 3661 N N . GLY C 1 40 ? 34.068 -10.398 62.893 1.00 95.16 32 GLY C N 1
ATOM 3662 C CA . GLY C 1 40 ? 35.124 -9.620 63.522 1.00 92.95 32 GLY C CA 1
ATOM 3663 C C . GLY C 1 40 ? 34.870 -8.123 63.580 1.00 91.42 32 GLY C C 1
ATOM 3664 O O . GLY C 1 40 ? 33.743 -7.681 63.819 1.00 86.59 32 GLY C O 1
ATOM 3665 N N . CYS C 1 41 ? 35.929 -7.342 63.364 1.00 97.29 33 CYS C N 1
ATOM 3666 C CA . CYS C 1 41 ? 35.855 -5.878 63.438 1.00 96.64 33 CYS C CA 1
ATOM 3667 C C . CYS C 1 41 ? 34.927 -5.264 62.379 1.00 90.76 33 CYS C C 1
ATOM 3668 O O . CYS C 1 41 ? 34.145 -4.356 62.679 1.00 87.92 33 CYS C O 1
ATOM 3671 N N . LYS C 1 42 ? 35.012 -5.765 61.149 1.00 88.23 34 LYS C N 1
ATOM 3672 C CA . LYS C 1 42 ? 34.154 -5.278 60.075 1.00 86.92 34 LYS C CA 1
ATOM 3673 C C . LYS C 1 42 ? 32.699 -5.676 60.306 1.00 80.02 34 LYS C C 1
ATOM 3674 O O . LYS C 1 42 ? 31.795 -4.857 60.138 1.00 75.01 34 LYS C O 1
ATOM 3680 N N . ASP C 1 43 ? 32.487 -6.930 60.704 1.00 79.33 35 ASP C N 1
ATOM 3681 C CA . ASP C 1 43 ? 31.144 -7.503 60.805 1.00 77.25 35 ASP C CA 1
ATOM 3682 C C . ASP C 1 43 ? 30.272 -6.836 61.867 1.00 71.50 35 ASP C C 1
ATOM 3683 O O . ASP C 1 43 ? 29.188 -6.335 61.561 1.00 62.62 35 ASP C O 1
ATOM 3688 N N . LYS C 1 44 ? 30.735 -6.833 63.113 1.00 74.35 36 LYS C N 1
ATOM 3689 C CA . LYS C 1 44 ? 29.931 -6.275 64.199 1.00 70.98 36 LYS C CA 1
ATOM 3690 C C . LYS C 1 44 ? 29.548 -4.815 63.949 1.00 68.65 36 LYS C C 1
ATOM 3691 O O . LYS C 1 44 ? 28.413 -4.413 64.205 1.00 66.29 36 LYS C O 1
ATOM 3697 N N . GLU C 1 45 ? 30.480 -4.027 63.427 1.00 71.08 37 GLU C N 1
ATOM 3698 C CA . GLU C 1 45 ? 30.173 -2.638 63.115 1.00 69.43 37 GLU C CA 1
ATOM 3699 C C . GLU C 1 45 ? 29.309 -2.517 61.853 1.00 69.56 37 GLU C C 1
ATOM 3700 O O . GLU C 1 45 ? 28.485 -1.602 61.737 1.00 65.41 37 GLU C O 1
ATOM 3706 N N . LEU C 1 46 ? 29.498 -3.448 60.918 1.00 67.31 38 LEU C N 1
ATOM 3707 C CA . LEU C 1 46 ? 28.656 -3.540 59.725 1.00 65.30 38 LEU C CA 1
ATOM 3708 C C . LEU C 1 46 ? 27.188 -3.697 60.117 1.00 62.50 38 LEU C C 1
ATOM 3709 O O . LEU C 1 46 ? 26.319 -2.971 59.625 1.00 57.98 38 LEU C O 1
ATOM 3714 N N . ILE C 1 47 ? 26.928 -4.652 61.008 1.00 62.49 39 ILE C N 1
ATOM 3715 C CA . ILE C 1 47 ? 25.579 -4.921 61.490 1.00 60.92 39 ILE C CA 1
ATOM 3716 C C . ILE C 1 47 ? 24.963 -3.669 62.097 1.00 61.60 39 ILE C C 1
ATOM 3717 O O . ILE C 1 47 ? 23.832 -3.304 61.781 1.00 60.72 39 ILE C O 1
ATOM 3722 N N . HIS C 1 48 ? 25.719 -3.011 62.969 1.00 65.38 40 HIS C N 1
ATOM 3723 C CA . HIS C 1 48 ? 25.242 -1.804 63.633 1.00 66.74 40 HIS C CA 1
ATOM 3724 C C . HIS C 1 48 ? 24.965 -0.693 62.628 1.00 64.13 40 HIS C C 1
ATOM 3725 O O . HIS C 1 48 ? 23.932 -0.025 62.694 1.00 61.23 40 HIS C O 1
ATOM 3732 N N . ARG C 1 49 ? 25.890 -0.501 61.695 1.00 66.66 41 ARG C N 1
ATOM 3733 C CA . ARG C 1 49 ? 25.751 0.559 60.704 1.00 65.79 41 ARG C CA 1
ATOM 3734 C C . ARG C 1 49 ? 24.548 0.319 59.798 1.00 61.00 41 ARG C C 1
ATOM 3735 O O . ARG C 1 49 ? 23.633 1.140 59.745 1.00 59.02 41 ARG C O 1
ATOM 3743 N N . VAL C 1 50 ? 24.559 -0.816 59.099 1.00 63.64 42 VAL C N 1
ATOM 3744 C CA . VAL C 1 50 ? 23.525 -1.153 58.114 1.00 61.58 42 VAL C CA 1
ATOM 3745 C C . VAL C 1 50 ? 22.150 -1.394 58.759 1.00 61.59 42 VAL C C 1
ATOM 3746 O O . VAL C 1 50 ? 21.112 -0.964 58.231 1.00 55.90 42 VAL C O 1
ATOM 3750 N N . GLY C 1 51 ? 22.149 -2.080 59.897 1.00 56.31 43 GLY C N 1
ATOM 3751 C CA . GLY C 1 51 ? 20.925 -2.311 60.633 1.00 55.01 43 GLY C CA 1
ATOM 3752 C C . GLY C 1 51 ? 20.217 -1.005 60.930 1.00 57.24 43 GLY C C 1
ATOM 3753 O O . GLY C 1 51 ? 18.993 -0.948 60.919 1.00 55.20 43 GLY C O 1
ATOM 3754 N N . ASN C 1 52 ? 20.985 0.054 61.178 1.00 60.22 44 ASN C N 1
ATOM 3755 C CA . ASN C 1 52 ? 20.411 1.351 61.544 1.00 60.35 44 ASN C CA 1
ATOM 3756 C C . ASN C 1 52 ? 20.012 2.249 60.356 1.00 61.33 44 ASN C C 1
ATOM 3757 O O . ASN C 1 52 ? 19.527 3.368 60.545 1.00 58.54 44 ASN C O 1
ATOM 3762 N N . ILE C 1 53 ? 20.231 1.776 59.135 1.00 54.75 45 ILE C N 1
ATOM 3763 C CA . ILE C 1 53 ? 19.646 2.441 57.978 1.00 56.49 45 ILE C CA 1
ATOM 3764 C C . ILE C 1 53 ? 18.236 1.879 57.848 1.00 53.99 45 ILE C C 1
ATOM 3765 O O . ILE C 1 53 ? 18.068 0.670 57.691 1.00 51.62 45 ILE C O 1
ATOM 3770 N N . PHE C 1 54 ? 17.220 2.730 57.923 1.00 47.44 46 PHE C N 1
ATOM 3771 C CA . PHE C 1 54 ? 15.860 2.206 57.970 1.00 52.30 46 PHE C CA 1
ATOM 3772 C C . PHE C 1 54 ? 15.526 1.259 56.805 1.00 51.91 46 PHE C C 1
ATOM 3773 O O . PHE C 1 54 ? 14.881 0.223 57.011 1.00 49.57 46 PHE C O 1
ATOM 3781 N N . ARG C 1 55 ? 15.963 1.610 55.596 1.00 50.30 47 ARG C N 1
ATOM 3782 C CA . ARG C 1 55 ? 15.706 0.776 54.417 1.00 52.49 47 ARG C CA 1
ATOM 3783 C C . ARG C 1 55 ? 16.344 -0.628 54.503 1.00 49.11 47 ARG C C 1
ATOM 3784 O O . ARG C 1 55 ? 15.905 -1.550 53.821 1.00 47.02 47 ARG C O 1
ATOM 3792 N N . HIS C 1 56 ? 17.370 -0.783 55.338 1.00 47.55 48 HIS C N 1
ATOM 3793 C CA . HIS C 1 56 ? 18.036 -2.078 55.515 1.00 46.92 48 HIS C CA 1
ATOM 3794 C C . HIS C 1 56 ? 17.908 -2.652 56.930 1.00 46.48 48 HIS C C 1
ATOM 3795 O O . HIS C 1 56 ? 18.642 -3.580 57.294 1.00 45.61 48 HIS C O 1
ATOM 3802 N N . SER C 1 57 ? 16.999 -2.100 57.732 1.00 42.54 49 SER C N 1
ATOM 3803 C CA . SER C 1 57 ? 16.860 -2.549 59.118 1.00 47.26 49 SER C CA 1
ATOM 3804 C C . SER C 1 57 ? 16.311 -3.983 59.224 1.00 43.86 49 SER C C 1
ATOM 3805 O O . SER C 1 57 ? 16.478 -4.637 60.248 1.00 42.61 49 SER C O 1
ATOM 3808 N N . SER C 1 58 ? 15.668 -4.464 58.162 1.00 40.62 50 SER C N 1
ATOM 3809 C CA . SER C 1 58 ? 15.175 -5.846 58.111 1.00 42.33 50 SER C CA 1
ATOM 3810 C C . SER C 1 58 ? 16.291 -6.916 58.157 1.00 40.28 50 SER C C 1
ATOM 3811 O O . SER C 1 58 ? 16.011 -8.105 58.297 1.00 39.73 50 SER C O 1
ATOM 3814 N N . THR C 1 59 ? 17.545 -6.500 58.043 1.00 37.94 51 THR C N 1
ATOM 3815 C CA . THR C 1 59 ? 18.663 -7.432 58.191 1.00 34.37 51 THR C CA 1
ATOM 3816 C C . THR C 1 59 ? 18.773 -7.903 59.649 1.00 36.74 51 THR C C 1
ATOM 3817 O O . THR C 1 59 ? 19.320 -8.972 59.948 1.00 35.55 51 THR C O 1
ATOM 3821 N N . LEU C 1 60 ? 18.225 -7.098 60.552 1.00 35.34 52 LEU C N 1
ATOM 3822 C CA . LEU C 1 60 ? 18.260 -7.385 61.978 1.00 36.51 52 LEU C CA 1
ATOM 3823 C C . LEU C 1 60 ? 17.251 -8.443 62.362 1.00 32.73 52 LEU C C 1
ATOM 3824 O O . LEU C 1 60 ? 17.352 -9.041 63.433 1.00 32.66 52 LEU C O 1
ATOM 3829 N N . GLU C 1 61 ? 16.269 -8.659 61.495 1.00 33.35 53 GLU C N 1
ATOM 3830 C CA . GLU C 1 61 ? 15.216 -9.632 61.763 1.00 34.70 53 GLU C CA 1
ATOM 3831 C C . GLU C 1 61 ? 15.734 -11.076 61.790 1.00 31.54 53 GLU C C 1
ATOM 3832 O O . GLU C 1 61 ? 15.023 -11.977 62.211 1.00 31.38 53 GLU C O 1
ATOM 3838 N N . HIS C 1 62 ? 16.967 -11.290 61.342 1.00 28.99 54 HIS C N 1
ATOM 3839 C CA . HIS C 1 62 ? 17.539 -12.633 61.325 1.00 27.91 54 HIS C CA 1
ATOM 3840 C C . HIS C 1 62 ? 17.994 -13.061 62.710 1.00 28.34 54 HIS C C 1
ATOM 3841 O O . HIS C 1 62 ? 18.165 -14.244 62.966 1.00 30.03 54 HIS C O 1
ATOM 3848 N N . LEU C 1 63 ? 18.203 -12.082 63.585 1.00 28.15 55 LEU C N 1
ATOM 3849 C CA . LEU C 1 63 ? 18.594 -12.323 64.972 1.00 29.54 55 LEU C CA 1
ATOM 3850 C C . LEU C 1 63 ? 17.355 -12.526 65.836 1.00 28.58 55 LEU C C 1
ATOM 3851 O O . LEU C 1 63 ? 16.493 -11.650 65.915 1.00 31.09 55 LEU C O 1
ATOM 3856 N N . TYR C 1 64 ? 17.279 -13.670 66.496 1.00 27.51 56 TYR C N 1
ATOM 3857 C CA . TYR C 1 64 ? 16.108 -14.031 67.275 1.00 29.97 56 TYR C CA 1
ATOM 3858 C C . TYR C 1 64 ? 16.499 -14.317 68.726 1.00 31.62 56 TYR C C 1
ATOM 3859 O O . TYR C 1 64 ? 17.537 -14.937 68.981 1.00 31.63 56 TYR C O 1
ATOM 3868 N N . TYR C 1 65 ? 15.651 -13.887 69.663 1.00 31.60 57 TYR C N 1
ATOM 3869 C CA . TYR C 1 65 ? 15.922 -14.037 71.097 1.00 30.62 57 TYR C CA 1
ATOM 3870 C C . TYR C 1 65 ? 14.782 -14.737 71.805 1.00 27.77 57 TYR C C 1
ATOM 3871 O O . TYR C 1 65 ? 13.640 -14.290 71.738 1.00 28.92 57 TYR C O 1
ATOM 3880 N N . ASN C 1 66 ? 15.089 -15.834 72.482 1.00 29.82 58 ASN C N 1
ATOM 3881 C CA . ASN C 1 66 ? 14.089 -16.506 73.307 1.00 29.69 58 ASN C CA 1
ATOM 3882 C C . ASN C 1 66 ? 14.258 -16.163 74.791 1.00 33.41 58 ASN C C 1
ATOM 3883 O O . ASN C 1 66 ? 15.245 -16.537 75.412 1.00 34.88 58 ASN C O 1
ATOM 3888 N N . PHE C 1 67 ? 13.289 -15.450 75.356 1.00 35.53 59 PHE C N 1
ATOM 3889 C CA . PHE C 1 67 ? 13.343 -15.049 76.765 1.00 30.69 59 PHE C CA 1
ATOM 3890 C C . PHE C 1 67 ? 12.372 -15.815 77.629 1.00 31.54 59 PHE C C 1
ATOM 3891 O O . PHE C 1 67 ? 11.352 -16.300 77.150 1.00 37.08 59 PHE C O 1
ATOM 3899 N N . GLU C 1 68 ? 12.670 -15.901 78.917 1.00 34.14 60 GLU C N 1
ATOM 3900 C CA . GLU C 1 68 ? 11.647 -16.232 79.900 1.00 34.13 60 GLU C CA 1
ATOM 3901 C C . GLU C 1 68 ? 11.424 -15.013 80.819 1.00 37.49 60 GLU C C 1
ATOM 3902 O O . GLU C 1 68 ? 12.390 -14.399 81.289 1.00 35.77 60 GLU C O 1
ATOM 3908 N N . ILE C 1 69 ? 10.162 -14.643 81.039 1.00 31.64 61 ILE C N 1
ATOM 3909 C CA . ILE C 1 69 ? 9.818 -13.541 81.942 1.00 34.80 61 ILE C CA 1
ATOM 3910 C C . ILE C 1 69 ? 8.989 -14.072 83.116 1.00 35.92 61 ILE C C 1
ATOM 3911 O O . ILE C 1 69 ? 7.955 -14.719 82.921 1.00 33.60 61 ILE C O 1
ATOM 3916 N N . LYS C 1 70 ? 9.442 -13.802 84.334 1.00 39.74 62 LYS C N 1
ATOM 3917 C CA . LYS C 1 70 ? 8.729 -14.267 85.529 1.00 40.20 62 LYS C CA 1
ATOM 3918 C C . LYS C 1 70 ? 8.423 -13.094 86.437 1.00 35.48 62 LYS C C 1
ATOM 3919 O O . LYS C 1 70 ? 9.247 -12.196 86.591 1.00 38.73 62 LYS C O 1
ATOM 3925 N N . GLY C 1 71 ? 7.224 -13.076 87.006 1.00 35.01 63 GLY C N 1
ATOM 3926 C CA . GLY C 1 71 ? 6.840 -11.992 87.895 1.00 36.77 63 GLY C CA 1
ATOM 3927 C C . GLY C 1 71 ? 6.393 -10.683 87.253 1.00 36.48 63 GLY C C 1
ATOM 3928 O O . GLY C 1 71 ? 6.543 -9.611 87.848 1.00 38.04 63 GLY C O 1
ATOM 3929 N N . LEU C 1 72 ? 5.837 -10.765 86.050 1.00 31.92 64 LEU C N 1
ATOM 3930 C CA . LEU C 1 72 ? 5.235 -9.606 85.394 1.00 37.27 64 LEU C CA 1
ATOM 3931 C C . LEU C 1 72 ? 3.750 -9.507 85.790 1.00 33.12 64 LEU C C 1
ATOM 3932 O O . LEU C 1 72 ? 3.075 -10.526 85.920 1.00 33.05 64 LEU C O 1
ATOM 3937 N N . SER C 1 73 ? 3.231 -8.297 85.986 1.00 30.55 65 SER C N 1
ATOM 3938 C CA . SER C 1 73 ? 1.807 -8.171 86.308 1.00 30.02 65 SER C CA 1
ATOM 3939 C C . SER C 1 73 ? 0.875 -8.436 85.106 1.00 31.77 65 SER C C 1
ATOM 3940 O O . SER C 1 73 ? 1.262 -8.272 83.956 1.00 31.81 65 SER C O 1
ATOM 3943 N N . ARG C 1 74 ? -0.358 -8.846 85.374 1.00 32.17 66 ARG C N 1
ATOM 3944 C CA . ARG C 1 74 ? -1.336 -8.962 84.308 1.00 31.44 66 ARG C CA 1
ATOM 3945 C C . ARG C 1 74 ? -1.525 -7.599 83.651 1.00 35.02 66 ARG C C 1
ATOM 3946 O O . ARG C 1 74 ? -1.722 -7.513 82.443 1.00 36.76 66 ARG C O 1
ATOM 3954 N N . GLY C 1 75 ? -1.480 -6.534 84.451 1.00 32.35 67 GLY C N 1
ATOM 3955 C CA . GLY C 1 75 ? -1.576 -5.181 83.927 1.00 35.29 67 GLY C CA 1
ATOM 3956 C C . GLY C 1 75 ? -0.515 -4.829 82.881 1.00 35.83 67 GLY C C 1
ATOM 3957 O O . GLY C 1 75 ? -0.825 -4.259 81.833 1.00 36.00 67 GLY C O 1
ATOM 3958 N N . ALA C 1 76 ? 0.743 -5.152 83.174 1.00 33.15 68 ALA C N 1
ATOM 3959 C CA . ALA C 1 76 ? 1.838 -4.943 82.225 1.00 35.70 68 ALA C CA 1
ATOM 3960 C C . ALA C 1 76 ? 1.723 -5.903 81.037 1.00 32.85 68 ALA C C 1
ATOM 3961 O O . ALA C 1 76 ? 2.163 -5.601 79.941 1.00 29.28 68 ALA C O 1
ATOM 3963 N N . LEU C 1 77 ? 1.121 -7.062 81.271 1.00 33.59 69 LEU C N 1
ATOM 3964 C CA . LEU C 1 77 ? 0.894 -8.018 80.207 1.00 33.11 69 LEU C CA 1
ATOM 3965 C C . LEU C 1 77 ? -0.006 -7.414 79.132 1.00 34.25 69 LEU C C 1
ATOM 3966 O O . LEU C 1 77 ? 0.245 -7.612 77.950 1.00 33.11 69 LEU C O 1
ATOM 3971 N N . GLN C 1 78 ? -1.048 -6.687 79.539 1.00 32.18 70 GLN C N 1
ATOM 3972 C CA . GLN C 1 78 ? -1.969 -6.070 78.590 1.00 32.98 70 GLN C CA 1
ATOM 3973 C C . GLN C 1 78 ? -1.162 -5.253 77.589 1.00 35.34 70 GLN C C 1
ATOM 3974 O O . GLN C 1 78 ? -1.417 -5.285 76.378 1.00 34.95 70 GLN C O 1
ATOM 3980 N N . GLU C 1 79 ? -0.172 -4.536 78.110 1.00 33.08 71 GLU C N 1
ATOM 3981 C CA . GLU C 1 79 ? 0.626 -3.625 77.298 1.00 35.30 71 GLU C CA 1
ATOM 3982 C C . GLU C 1 79 ? 1.638 -4.373 76.447 1.00 32.41 71 GLU C C 1
ATOM 3983 O O . GLU C 1 79 ? 1.777 -4.107 75.253 1.00 37.95 71 GLU C O 1
ATOM 3989 N N . LEU C 1 80 ? 2.336 -5.318 77.059 1.00 31.11 72 LEU C N 1
ATOM 3990 C CA . LEU C 1 80 ? 3.312 -6.114 76.335 1.00 31.24 72 LEU C CA 1
ATOM 3991 C C . LEU C 1 80 ? 2.654 -6.845 75.158 1.00 29.69 72 LEU C C 1
ATOM 3992 O O . LEU C 1 80 ? 3.227 -6.922 74.084 1.00 27.98 72 LEU C O 1
ATOM 3997 N N . SER C 1 81 ? 1.441 -7.352 75.367 1.00 30.62 73 SER C N 1
ATOM 3998 C CA . SER C 1 81 ? 0.687 -8.033 74.314 1.00 32.09 73 SER C CA 1
ATOM 3999 C C . SER C 1 81 ? 0.408 -7.162 73.101 1.00 30.13 73 SER C C 1
ATOM 4000 O O . SER C 1 81 ? 0.047 -7.669 72.048 1.00 30.03 73 SER C O 1
ATOM 4003 N N . ARG C 1 82 ? 0.552 -5.851 73.245 1.00 29.62 74 ARG C N 1
ATOM 4004 C CA . ARG C 1 82 ? 0.237 -4.963 72.136 1.00 29.59 74 ARG C CA 1
ATOM 4005 C C . ARG C 1 82 ? 1.343 -4.973 71.075 1.00 29.01 74 ARG C C 1
ATOM 4006 O O . ARG C 1 82 ? 1.122 -4.563 69.933 1.00 31.84 74 ARG C O 1
ATOM 4014 N N . HIS C 1 83 ? 2.523 -5.472 71.442 1.00 26.97 75 HIS C N 1
ATOM 4015 C CA . HIS C 1 83 ? 3.584 -5.675 70.462 1.00 27.97 75 HIS C CA 1
ATOM 4016 C C . HIS C 1 83 ? 3.363 -6.983 69.730 1.00 28.19 75 HIS C C 1
ATOM 4017 O O . HIS C 1 83 ? 3.616 -8.060 70.264 1.00 26.77 75 HIS C O 1
ATOM 4024 N N . ARG C 1 84 ? 2.888 -6.851 68.496 1.00 24.81 76 ARG C N 1
ATOM 4025 C CA . ARG C 1 84 ? 2.312 -7.943 67.738 1.00 27.24 76 ARG C CA 1
ATOM 4026 C C . ARG C 1 84 ? 3.374 -8.718 66.975 1.00 30.03 76 ARG C C 1
ATOM 4027 O O . ARG C 1 84 ? 3.130 -9.828 66.542 1.00 27.47 76 ARG C O 1
ATOM 4035 N N . ILE C 1 85 ? 4.541 -8.115 66.787 1.00 30.06 77 ILE C N 1
ATOM 4036 C CA . ILE C 1 85 ? 5.619 -8.789 66.075 1.00 33.11 77 ILE C CA 1
ATOM 4037 C C . ILE C 1 85 ? 6.541 -9.427 67.111 1.00 27.10 77 ILE C C 1
ATOM 4038 O O . ILE C 1 85 ? 7.641 -8.950 67.379 1.00 26.64 77 ILE C O 1
ATOM 4043 N N . ALA C 1 86 ? 6.027 -10.492 67.708 1.00 24.70 78 ALA C N 1
ATOM 4044 C CA . ALA C 1 86 ? 6.661 -11.222 68.790 1.00 28.95 78 ALA C CA 1
ATOM 4045 C C . ALA C 1 86 ? 5.791 -12.454 69.019 1.00 30.37 78 ALA C C 1
ATOM 4046 O O . ALA C 1 86 ? 4.654 -12.525 68.532 1.00 24.94 78 ALA C O 1
ATOM 4048 N N . SER C 1 87 ? 6.339 -13.426 69.735 1.00 25.51 79 SER C N 1
ATOM 4049 C CA . SER C 1 87 ? 5.606 -14.623 70.109 1.00 27.85 79 SER C CA 1
ATOM 4050 C C . SER C 1 87 ? 5.631 -14.780 71.625 1.00 29.93 79 SER C C 1
ATOM 4051 O O . SER C 1 87 ? 6.678 -14.605 72.262 1.00 27.10 79 SER C O 1
ATOM 4054 N N . LEU C 1 88 ? 4.466 -15.080 72.188 1.00 28.54 80 LEU C N 1
ATOM 4055 C CA . LEU C 1 88 ? 4.284 -15.197 73.629 1.00 29.52 80 LEU C CA 1
ATOM 4056 C C . LEU C 1 88 ? 3.568 -16.479 73.944 1.00 30.00 80 LEU C C 1
ATOM 4057 O O . LEU C 1 88 ? 2.614 -16.830 73.257 1.00 29.75 80 LEU C O 1
ATOM 4062 N N . SER C 1 89 ? 3.994 -17.139 75.015 1.00 27.52 81 SER C N 1
ATOM 4063 C CA . SER C 1 89 ? 3.265 -18.265 75.588 1.00 31.55 81 SER C CA 1
ATOM 4064 C C . SER C 1 89 ? 3.095 -17.978 77.070 1.00 32.06 81 SER C C 1
ATOM 4065 O O . SER C 1 89 ? 4.063 -17.900 77.815 1.00 31.70 81 SER C O 1
ATOM 4068 N N . VAL C 1 90 ? 1.855 -17.791 77.484 1.00 32.81 82 VAL C N 1
ATOM 4069 C CA . VAL C 1 90 ? 1.574 -17.233 78.795 1.00 38.00 82 VAL C CA 1
ATOM 4070 C C . VAL C 1 90 ? 0.829 -18.224 79.672 1.00 39.78 82 VAL C C 1
ATOM 4071 O O . VAL C 1 90 ? -0.089 -18.917 79.211 1.00 33.55 82 VAL C O 1
ATOM 4075 N N . LYS C 1 91 ? 1.266 -18.294 80.930 1.00 43.28 83 LYS C N 1
ATOM 4076 C CA . LYS C 1 91 ? 0.554 -18.993 82.006 1.00 43.79 83 LYS C CA 1
ATOM 4077 C C . LYS C 1 91 ? -0.922 -18.615 82.006 1.00 42.61 83 LYS C C 1
ATOM 4078 O O . LYS C 1 91 ? -1.262 -17.439 82.136 1.00 43.55 83 LYS C O 1
ATOM 4084 N N . SER C 1 92 ? -1.800 -19.602 81.857 1.00 43.17 84 SER C N 1
ATOM 4085 C CA . SER C 1 92 ? -3.236 -19.330 81.748 1.00 48.65 84 SER C CA 1
ATOM 4086 C C . SER C 1 92 ? -3.926 -19.246 83.114 1.00 49.03 84 SER C C 1
ATOM 4087 O O . SER C 1 92 ? -3.838 -20.172 83.918 1.00 46.40 84 SER C O 1
ATOM 4090 N N . SER C 1 93 ? -4.613 -18.138 83.376 1.00 50.48 85 SER C N 1
ATOM 4091 C CA . SER C 1 93 ? -5.326 -18.003 84.642 1.00 46.66 85 SER C CA 1
ATOM 4092 C C . SER C 1 93 ? -6.554 -18.913 84.647 1.00 53.12 85 SER C C 1
ATOM 4093 O O . SER C 1 93 ? -7.008 -19.346 85.705 1.00 54.35 85 SER C O 1
ATOM 4096 N N . ARG C 1 94 ? -7.070 -19.227 83.459 1.00 51.76 86 ARG C N 1
ATOM 4097 C CA . ARG C 1 94 ? -8.232 -20.112 83.329 1.00 50.61 86 ARG C CA 1
ATOM 4098 C C . ARG C 1 94 ? -7.956 -21.560 83.761 1.00 50.49 86 ARG C C 1
ATOM 4099 O O . ARG C 1 94 ? -8.889 -22.345 83.938 1.00 51.07 86 ARG C O 1
ATOM 4107 N N . TYR C 1 95 ? -6.684 -21.914 83.920 1.00 54.34 87 TYR C N 1
ATOM 4108 C CA . TYR C 1 95 ? -6.314 -23.285 84.285 1.00 57.72 87 TYR C CA 1
ATOM 4109 C C . TYR C 1 95 ? -5.425 -23.396 85.532 1.00 55.27 87 TYR C C 1
ATOM 4110 O O . TYR C 1 95 ? -5.467 -24.406 86.233 1.00 65.49 87 TYR C O 1
ATOM 4119 N N . THR C 1 96 ? -4.646 -22.358 85.822 1.00 52.48 88 THR C N 1
ATOM 4120 C CA . THR C 1 96 ? -3.640 -22.441 86.879 1.00 54.31 88 THR C CA 1
ATOM 4121 C C . THR C 1 96 ? -4.056 -21.759 88.177 1.00 59.75 88 THR C C 1
ATOM 4122 O O . THR C 1 96 ? -3.339 -21.841 89.177 1.00 62.10 88 THR C O 1
ATOM 4126 N N . LEU C 1 97 ? -5.190 -21.064 88.161 1.00 56.33 89 LEU C N 1
ATOM 4127 C CA . LEU C 1 97 ? -5.656 -20.342 89.347 1.00 56.10 89 LEU C CA 1
ATOM 4128 C C . LEU C 1 97 ? -5.879 -21.251 90.577 1.00 57.28 89 LEU C C 1
ATOM 4129 O O . LEU C 1 97 ? -5.972 -20.765 91.704 1.00 56.23 89 LEU C O 1
ATOM 4134 N N . ARG C 1 98 ? -5.961 -22.562 90.344 1.00 60.90 90 ARG C N 1
ATOM 4135 C CA . ARG C 1 98 ? -6.073 -23.564 91.407 1.00 60.88 90 ARG C CA 1
ATOM 4136 C C . ARG C 1 98 ? -4.889 -23.474 92.367 1.00 61.01 90 ARG C C 1
ATOM 4137 O O . ARG C 1 98 ? -4.907 -24.062 93.448 1.00 60.41 90 ARG C O 1
ATOM 4145 N N . GLU C 1 99 ? -3.854 -22.751 91.955 1.00 57.51 91 GLU C N 1
ATOM 4146 C CA . GLU C 1 99 ? -2.683 -22.517 92.796 1.00 60.70 91 GLU C CA 1
ATOM 4147 C C . GLU C 1 99 ? -3.013 -21.849 94.142 1.00 62.10 91 GLU C C 1
ATOM 4148 O O . GLU C 1 99 ? -2.256 -21.970 95.110 1.00 59.26 91 GLU C O 1
ATOM 4154 N N . LEU C 1 100 ? -4.132 -21.133 94.196 1.00 58.41 92 LEU C N 1
ATOM 4155 C CA . LEU C 1 100 ? -4.496 -20.384 95.393 1.00 58.08 92 LEU C CA 1
ATOM 4156 C C . LEU C 1 100 ? -5.330 -21.219 96.347 1.00 57.78 92 LEU C C 1
ATOM 4157 O O . LEU C 1 100 ? -5.516 -20.853 97.503 1.00 57.96 92 LEU C O 1
ATOM 4162 N N . LYS C 1 101 ? -5.841 -22.337 95.852 1.00 61.19 93 LYS C N 1
ATOM 4163 C CA . LYS C 1 101 ? -6.755 -23.165 96.622 1.00 61.71 93 LYS C CA 1
ATOM 4164 C C . LYS C 1 101 ? -6.128 -23.684 97.923 1.00 66.89 93 LYS C C 1
ATOM 4165 O O . LYS C 1 101 ? -6.839 -23.984 98.884 1.00 63.79 93 LYS C O 1
ATOM 4171 N N . GLU C 1 102 ? -4.798 -23.758 97.962 1.00 68.13 94 GLU C N 1
ATOM 4172 C CA . GLU C 1 102 ? -4.091 -24.319 99.119 1.00 68.95 94 GLU C CA 1
ATOM 4173 C C . GLU C 1 102 ? -3.664 -23.321 100.206 1.00 65.96 94 GLU C C 1
ATOM 4174 O O . GLU C 1 102 ? -3.730 -23.639 101.393 1.00 71.16 94 GLU C O 1
ATOM 4180 N N . VAL C 1 103 ? -3.225 -22.127 99.813 1.00 60.93 95 VAL C N 1
ATOM 4181 C CA . VAL C 1 103 ? -2.621 -21.195 100.768 1.00 58.85 95 VAL C CA 1
ATOM 4182 C C . VAL C 1 103 ? -3.579 -20.713 101.864 1.00 61.95 95 VAL C C 1
ATOM 4183 O O . VAL C 1 103 ? -4.806 -20.723 101.694 1.00 59.64 95 VAL C O 1
ATOM 4187 N N . GLU C 1 104 ? -2.999 -20.301 102.991 1.00 59.57 96 GLU C N 1
ATOM 4188 C CA . GLU C 1 104 ? -3.766 -19.766 104.111 1.00 58.76 96 GLU C CA 1
ATOM 4189 C C . GLU C 1 104 ? -4.278 -18.370 103.779 1.00 54.76 96 GLU C C 1
ATOM 4190 O O . GLU C 1 104 ? -3.860 -17.774 102.778 1.00 52.28 96 GLU C O 1
ATOM 4196 N N . SER C 1 105 ? -5.177 -17.859 104.620 1.00 47.28 97 SER C N 1
ATOM 4197 C CA . SER C 1 105 ? -5.716 -16.513 104.460 1.00 49.26 97 SER C CA 1
ATOM 4198 C C . SER C 1 105 ? -4.593 -15.473 104.454 1.00 45.93 97 SER C C 1
ATOM 4199 O O . SER C 1 105 ? -3.539 -15.677 105.060 1.00 44.23 97 SER C O 1
ATOM 4202 N N . PHE C 1 106 ? -4.815 -14.368 103.749 1.00 42.18 98 PHE C N 1
ATOM 4203 C CA . PHE C 1 106 ? -3.851 -13.269 103.725 1.00 42.36 98 PHE C CA 1
ATOM 4204 C C . PHE C 1 106 ? -4.223 -12.186 104.721 1.00 41.37 98 PHE C C 1
ATOM 4205 O O . PHE C 1 106 ? -3.504 -11.204 104.883 1.00 39.06 98 PHE C O 1
ATOM 4213 N N . LEU C 1 107 ? -5.356 -12.387 105.386 1.00 41.66 99 LEU C N 1
ATOM 4214 C CA . LEU C 1 107 ? -5.824 -11.483 106.420 1.00 46.25 99 LEU C CA 1
ATOM 4215 C C . LEU C 1 107 ? -5.545 -12.091 107.797 1.00 47.17 99 LEU C C 1
ATOM 4216 O O . LEU C 1 107 ? -5.578 -13.315 107.956 1.00 48.94 99 LEU C O 1
ATOM 4221 N N . PRO C 1 108 ? -5.265 -11.240 108.795 1.00 45.31 100 PRO C N 1
ATOM 4222 C CA . PRO C 1 108 ? -5.202 -9.780 108.653 1.00 44.88 100 PRO C CA 1
ATOM 4223 C C . PRO C 1 108 ? -3.960 -9.298 107.905 1.00 44.64 100 PRO C C 1
ATOM 4224 O O . PRO C 1 108 ? -2.980 -10.041 107.771 1.00 47.78 100 PRO C O 1
ATOM 4228 N N . LEU C 1 109 ? -4.010 -8.058 107.426 1.00 39.56 101 LEU C N 1
ATOM 4229 C CA . LEU C 1 109 ? -2.855 -7.439 106.802 1.00 43.56 101 LEU C CA 1
ATOM 4230 C C . LEU C 1 109 ? -1.800 -7.136 107.853 1.00 43.88 101 LEU C C 1
ATOM 4231 O O . LEU C 1 109 ? -2.017 -6.325 108.746 1.00 52.79 101 LEU C O 1
ATOM 4236 N N . ASN C 1 110 ? -0.674 -7.826 107.767 1.00 43.91 102 ASN C N 1
ATOM 4237 C CA . ASN C 1 110 ? 0.478 -7.540 108.609 1.00 43.14 102 ASN C CA 1
ATOM 4238 C C . ASN C 1 110 ? 1.732 -7.736 107.782 1.00 48.41 102 ASN C C 1
ATOM 4239 O O . ASN C 1 110 ? 1.653 -8.214 106.656 1.00 49.11 102 ASN C O 1
ATOM 4244 N N . GLU C 1 111 ? 2.881 -7.365 108.328 1.00 46.49 103 GLU C N 1
ATOM 4245 C CA . GLU C 1 111 ? 4.137 -7.441 107.596 1.00 46.91 103 GLU C CA 1
ATOM 4246 C C . GLU C 1 111 ? 4.388 -8.848 107.027 1.00 52.57 103 GLU C C 1
ATOM 4247 O O . GLU C 1 111 ? 4.945 -9.001 105.930 1.00 56.60 103 GLU C O 1
ATOM 4253 N N . THR C 1 112 ? 3.965 -9.873 107.760 1.00 46.40 104 THR C N 1
ATOM 4254 C CA . THR C 1 112 ? 4.187 -11.259 107.346 1.00 46.07 104 THR C CA 1
ATOM 4255 C C . THR C 1 112 ? 3.305 -11.675 106.182 1.00 43.95 104 THR C C 1
ATOM 4256 O O . THR C 1 112 ? 3.769 -12.320 105.247 1.00 43.31 104 THR C O 1
ATOM 4260 N N . ASN C 1 113 ? 2.025 -11.335 106.261 1.00 40.28 105 ASN C N 1
ATOM 4261 C CA . ASN C 1 113 ? 1.078 -11.711 105.226 1.00 39.71 105 ASN C CA 1
ATOM 4262 C C . ASN C 1 113 ? 1.228 -10.874 103.961 1.00 44.21 105 ASN C C 1
ATOM 4263 O O . ASN C 1 113 ? 0.880 -11.320 102.870 1.00 41.92 105 ASN C O 1
ATOM 4268 N N . LEU C 1 114 ? 1.729 -9.654 104.123 1.00 42.36 106 LEU C N 1
ATOM 4269 C CA . LEU C 1 114 ? 2.013 -8.786 103.003 1.00 44.97 106 LEU C CA 1
ATOM 4270 C C . LEU C 1 114 ? 3.137 -9.425 102.210 1.00 48.28 106 LEU C C 1
ATOM 4271 O O . LEU C 1 114 ? 3.105 -9.455 100.983 1.00 44.56 106 LEU C O 1
ATOM 4276 N N . GLU C 1 115 ? 4.133 -9.935 102.926 1.00 48.90 107 GLU C N 1
ATOM 4277 C CA . GLU C 1 115 ? 5.241 -10.632 102.297 1.00 49.15 107 GLU C CA 1
ATOM 4278 C C . GLU C 1 115 ? 4.754 -11.874 101.539 1.00 46.39 107 GLU C C 1
ATOM 4279 O O . GLU C 1 115 ? 5.161 -12.101 100.406 1.00 45.60 107 GLU C O 1
ATOM 4285 N N . ARG C 1 116 ? 3.875 -12.660 102.158 1.00 44.06 108 ARG C N 1
ATOM 4286 C CA . ARG C 1 116 ? 3.310 -13.856 101.523 1.00 43.21 108 ARG C CA 1
ATOM 4287 C C . ARG C 1 116 ? 2.506 -13.514 100.268 1.00 44.04 108 ARG C C 1
ATOM 4288 O O . ARG C 1 116 ? 2.544 -14.253 99.285 1.00 46.96 108 ARG C O 1
ATOM 4296 N N . ALA C 1 117 ? 1.767 -12.406 100.308 1.00 43.04 109 ALA C N 1
ATOM 4297 C CA . ALA C 1 117 ? 0.950 -11.993 99.164 1.00 42.78 109 ALA C CA 1
ATOM 4298 C C . ALA C 1 117 ? 1.800 -11.608 97.947 1.00 40.41 109 ALA C C 1
ATOM 4299 O O . ALA C 1 117 ? 1.333 -11.696 96.813 1.00 36.42 109 ALA C O 1
ATOM 4301 N N . ARG C 1 118 ? 3.045 -11.200 98.188 1.00 38.47 110 ARG C N 1
ATOM 4302 C CA . ARG C 1 118 ? 3.972 -10.887 97.103 1.00 37.71 110 ARG C CA 1
ATOM 4303 C C . ARG C 1 118 ? 4.299 -12.081 96.206 1.00 42.62 110 ARG C C 1
ATOM 4304 O O . ARG C 1 118 ? 4.676 -11.900 95.049 1.00 47.04 110 ARG C O 1
ATOM 4312 N N . GLU C 1 119 ? 4.171 -13.294 96.730 1.00 40.41 111 GLU C N 1
ATOM 4313 C CA . GLU C 1 119 ? 4.371 -14.469 95.901 1.00 38.30 111 GLU C CA 1
ATOM 4314 C C . GLU C 1 119 ? 3.447 -14.411 94.684 1.00 41.48 111 GLU C C 1
ATOM 4315 O O . GLU C 1 119 ? 3.775 -14.937 93.620 1.00 40.41 111 GLU C O 1
ATOM 4321 N N . PHE C 1 120 ? 2.297 -13.759 94.849 1.00 41.67 112 PHE C N 1
ATOM 4322 C CA . PHE C 1 120 ? 1.238 -13.775 93.840 1.00 36.57 112 PHE C CA 1
ATOM 4323 C C . PHE C 1 120 ? 0.958 -12.412 93.210 1.00 34.98 112 PHE C C 1
ATOM 4324 O O . PHE C 1 120 ? 0.240 -12.336 92.223 1.00 37.13 112 PHE C O 1
ATOM 4332 N N . LEU C 1 121 ? 1.485 -11.339 93.792 1.00 32.09 113 LEU C N 1
ATOM 4333 C CA . LEU C 1 121 ? 1.157 -10.000 93.320 1.00 32.91 113 LEU C CA 1
ATOM 4334 C C . LEU C 1 121 ? 2.407 -9.183 93.100 1.00 37.89 113 LEU C C 1
ATOM 4335 O O . LEU C 1 121 ? 3.412 -9.392 93.776 1.00 37.41 113 LEU C O 1
ATOM 4340 N N . VAL C 1 122 ? 2.334 -8.257 92.147 1.00 32.58 114 VAL C N 1
ATOM 4341 C CA . VAL C 1 122 ? 3.370 -7.255 91.955 1.00 38.22 114 VAL C CA 1
ATOM 4342 C C . VAL C 1 122 ? 3.004 -6.026 92.799 1.00 40.13 114 VAL C C 1
ATOM 4343 O O . VAL C 1 122 ? 1.916 -5.465 92.629 1.00 39.79 114 VAL C O 1
ATOM 4347 N N . PHE C 1 123 ? 3.893 -5.612 93.703 1.00 37.94 115 PHE C N 1
ATOM 4348 C CA . PHE C 1 123 ? 3.662 -4.401 94.508 1.00 37.27 115 PHE C CA 1
ATOM 4349 C C . PHE C 1 123 ? 4.278 -3.177 93.842 1.00 38.50 115 PHE C C 1
ATOM 4350 O O . PHE C 1 123 ? 5.349 -3.257 93.248 1.00 43.36 115 PHE C O 1
ATOM 4358 N N . VAL C 1 124 ? 3.601 -2.044 93.960 1.00 42.67 116 VAL C N 1
ATOM 4359 C CA . VAL C 1 124 ? 4.080 -0.790 93.400 1.00 44.02 116 VAL C CA 1
ATOM 4360 C C . VAL C 1 124 ? 4.478 0.169 94.518 1.00 43.10 116 VAL C C 1
ATOM 4361 O O . VAL C 1 124 ? 4.414 -0.181 95.693 1.00 46.04 116 VAL C O 1
ATOM 4365 N N . ASP C 1 125 ? 4.857 1.379 94.181 1.00 51.35 117 ASP C N 1
ATOM 4366 C CA . ASP C 1 125 ? 5.289 2.330 95.176 1.00 54.17 117 ASP C CA 1
ATOM 4367 C C . ASP C 1 125 ? 4.166 3.084 95.883 1.00 54.88 117 ASP C C 1
ATOM 4368 O O . ASP C 1 125 ? 4.110 4.287 95.831 1.00 53.79 117 ASP C O 1
ATOM 4373 N N . ASN C 1 126 ? 3.271 2.358 96.527 1.00 48.24 118 ASN C N 1
ATOM 4374 C CA . ASN C 1 126 ? 2.299 2.913 97.423 1.00 46.32 118 ASN C CA 1
ATOM 4375 C C . ASN C 1 126 ? 1.759 1.799 98.296 1.00 46.39 118 ASN C C 1
ATOM 4376 O O . ASN C 1 126 ? 1.254 0.847 97.783 1.00 45.45 118 ASN C O 1
ATOM 4381 N N . GLU C 1 127 ? 1.815 1.916 99.605 1.00 44.32 119 GLU C N 1
ATOM 4382 C CA . GLU C 1 127 ? 1.309 0.864 100.482 1.00 42.59 119 GLU C CA 1
ATOM 4383 C C . GLU C 1 127 ? -0.167 0.678 100.375 1.00 42.20 119 GLU C C 1
ATOM 4384 O O . GLU C 1 127 ? -0.644 -0.395 100.528 1.00 39.26 119 GLU C O 1
ATOM 4390 N N . LYS C 1 128 ? -0.887 1.760 100.178 1.00 39.25 120 LYS C N 1
ATOM 4391 C CA . LYS C 1 128 ? -2.348 1.727 100.139 1.00 39.14 120 LYS C CA 1
ATOM 4392 C C . LYS C 1 128 ? -2.870 0.905 98.952 1.00 40.91 120 LYS C C 1
ATOM 4393 O O . LYS C 1 128 ? -3.782 0.074 99.111 1.00 36.19 120 LYS C O 1
ATOM 4399 N N . VAL C 1 129 ? -2.274 1.126 97.777 1.00 39.46 121 VAL C N 1
ATOM 4400 C CA . VAL C 1 129 ? -2.550 0.304 96.598 1.00 40.63 121 VAL C CA 1
ATOM 4401 C C . VAL C 1 129 ? -2.229 -1.162 96.878 1.00 34.37 121 VAL C C 1
ATOM 4402 O O . VAL C 1 129 ? -3.040 -2.044 96.622 1.00 35.27 121 VAL C O 1
ATOM 4406 N N . ASN C 1 130 ? -1.036 -1.411 97.402 1.00 35.24 122 ASN C N 1
ATOM 4407 C CA . ASN C 1 130 ? -0.606 -2.768 97.685 1.00 35.05 122 ASN C CA 1
ATOM 4408 C C . ASN C 1 130 ? -1.576 -3.486 98.638 1.00 36.82 122 ASN C C 1
ATOM 4409 O O . ASN C 1 130 ? -1.877 -4.660 98.442 1.00 36.21 122 ASN C O 1
ATOM 4414 N N . ALA C 1 131 ? -2.086 -2.770 99.643 1.00 36.07 123 ALA C N 1
ATOM 4415 C CA . ALA C 1 131 ? -3.062 -3.340 100.576 1.00 38.76 123 ALA C CA 1
ATOM 4416 C C . ALA C 1 131 ? -4.338 -3.750 99.856 1.00 33.03 123 ALA C C 1
ATOM 4417 O O . ALA C 1 131 ? -4.841 -4.850 100.067 1.00 35.50 123 ALA C O 1
ATOM 4419 N N . MET C 1 132 ? -4.857 -2.859 99.011 1.00 33.12 124 MET C N 1
ATOM 4420 C CA . MET C 1 132 ? -6.020 -3.171 98.179 1.00 33.61 124 MET C CA 1
ATOM 4421 C C . MET C 1 132 ? -5.791 -4.365 97.239 1.00 34.40 124 MET C C 1
ATOM 4422 O O . MET C 1 132 ? -6.712 -5.146 97.001 1.00 35.55 124 MET C O 1
ATOM 4427 N N . SER C 1 133 ? -4.581 -4.518 96.707 1.00 30.78 125 SER C N 1
ATOM 4428 C CA . SER C 1 133 ? -4.301 -5.694 95.877 1.00 36.84 125 SER C CA 1
ATOM 4429 C C . SER C 1 133 ? -4.457 -6.958 96.712 1.00 33.47 125 SER C C 1
ATOM 4430 O O . SER C 1 133 ? -5.053 -7.937 96.264 1.00 36.57 125 SER C O 1
ATOM 4433 N N . VAL C 1 134 ? -3.936 -6.930 97.934 1.00 33.83 126 VAL C N 1
ATOM 4434 C CA . VAL C 1 134 ? -4.034 -8.087 98.833 1.00 32.87 126 VAL C CA 1
ATOM 4435 C C . VAL C 1 134 ? -5.485 -8.392 99.203 1.00 30.76 126 VAL C C 1
ATOM 4436 O O . VAL C 1 134 ? -5.892 -9.544 99.257 1.00 30.53 126 VAL C O 1
ATOM 4440 N N . LEU C 1 135 ? -6.271 -7.349 99.430 1.00 32.14 127 LEU C N 1
ATOM 4441 C CA . LEU C 1 135 ? -7.685 -7.533 99.712 1.00 31.70 127 LEU C CA 1
ATOM 4442 C C . LEU C 1 135 ? -8.359 -8.258 98.563 1.00 36.87 127 LEU C C 1
ATOM 4443 O O . LEU C 1 135 ? -9.132 -9.192 98.785 1.00 37.51 127 LEU C O 1
ATOM 4448 N N . ALA C 1 136 ? -8.058 -7.843 97.331 1.00 34.51 128 ALA C N 1
ATOM 4449 C CA . ALA C 1 136 ? -8.651 -8.484 96.168 1.00 28.96 128 ALA C CA 1
ATOM 4450 C C . ALA C 1 136 ? -8.106 -9.903 96.007 1.00 32.68 128 ALA C C 1
ATOM 4451 O O . ALA C 1 136 ? -8.834 -10.830 95.648 1.00 35.65 128 ALA C O 1
ATOM 4453 N N . LEU C 1 137 ? -6.824 -10.082 96.287 1.00 30.75 129 LEU C N 1
ATOM 4454 C CA . LEU C 1 137 ? -6.257 -11.428 96.266 1.00 36.83 129 LEU C CA 1
ATOM 4455 C C . LEU C 1 137 ? -6.971 -12.354 97.253 1.00 34.85 129 LEU C C 1
ATOM 4456 O O . LEU C 1 137 ? -7.306 -13.484 96.917 1.00 39.28 129 LEU C O 1
ATOM 4461 N N . GLU C 1 138 ? -7.215 -11.868 98.465 1.00 38.60 130 GLU C N 1
ATOM 4462 C CA . GLU C 1 138 ? -7.878 -12.682 99.488 1.00 36.92 130 GLU C CA 1
ATOM 4463 C C . GLU C 1 138 ? -9.304 -13.058 99.093 1.00 37.14 130 GLU C C 1
ATOM 4464 O O . GLU C 1 138 ? -9.729 -14.190 99.302 1.00 41.06 130 GLU C O 1
ATOM 4470 N N . ASN C 1 139 ? -10.043 -12.114 98.522 1.00 33.95 131 ASN C N 1
ATOM 4471 C CA . ASN C 1 139 ? -11.374 -12.419 98.008 1.00 35.63 131 ASN C CA 1
ATOM 4472 C C . ASN C 1 139 ? -11.332 -13.461 96.902 1.00 41.17 131 ASN C C 1
ATOM 4473 O O . ASN C 1 139 ? -12.126 -14.400 96.886 1.00 42.24 131 ASN C O 1
ATOM 4478 N N . LEU C 1 140 ? -10.398 -13.290 95.977 1.00 38.52 132 LEU C N 1
ATOM 4479 C CA . LEU C 1 140 ? -10.173 -14.277 94.934 1.00 38.60 132 LEU C CA 1
ATOM 4480 C C . LEU C 1 140 ? -9.921 -15.662 95.538 1.00 38.34 132 LEU C C 1
ATOM 4481 O O . LEU C 1 140 ? -10.470 -16.661 95.078 1.00 39.17 132 LEU C O 1
ATOM 4486 N N . ARG C 1 141 ? -9.097 -15.712 96.580 1.00 39.15 133 ARG C N 1
ATOM 4487 C CA . ARG C 1 141 ? -8.780 -16.970 97.249 1.00 39.40 133 ARG C CA 1
ATOM 4488 C C . ARG C 1 141 ? -10.018 -17.611 97.868 1.00 43.23 133 ARG C C 1
ATOM 4489 O O . ARG C 1 141 ? -10.171 -18.825 97.851 1.00 45.52 133 ARG C O 1
ATOM 4497 N N . VAL C 1 142 ? -10.904 -16.789 98.409 1.00 39.40 134 VAL C N 1
ATOM 4498 C CA . VAL C 1 142 ? -12.121 -17.289 99.026 1.00 41.71 134 VAL C CA 1
ATOM 4499 C C . VAL C 1 142 ? -13.062 -17.912 98.007 1.00 46.55 134 VAL C C 1
ATOM 4500 O O . VAL C 1 142 ? -13.600 -18.992 98.231 1.00 53.33 134 VAL C O 1
ATOM 4504 N N . LEU C 1 143 ? -13.275 -17.216 96.897 1.00 44.75 135 LEU C N 1
ATOM 4505 C CA . LEU C 1 143 ? -14.119 -17.712 95.819 1.00 45.79 135 LEU C CA 1
ATOM 4506 C C . LEU C 1 143 ? -13.662 -19.090 95.371 1.00 45.70 135 LEU C C 1
ATOM 4507 O O . LEU C 1 143 ? -14.468 -19.968 95.080 1.00 44.57 135 LEU C O 1
ATOM 4512 N N . LEU C 1 144 ? -12.352 -19.265 95.310 1.00 41.96 136 LEU C N 1
ATOM 4513 C CA . LEU C 1 144 ? -11.768 -20.503 94.831 1.00 44.33 136 LEU C CA 1
ATOM 4514 C C . LEU C 1 144 ? -11.770 -21.640 95.854 1.00 51.75 136 LEU C C 1
ATOM 4515 O O . LEU C 1 144 ? -12.096 -22.782 95.526 1.00 54.42 136 LEU C O 1
ATOM 4520 N N . SER C 1 145 ? -11.398 -21.327 97.090 1.00 50.16 137 SER C N 1
ATOM 4521 C CA . SER C 1 145 ? -11.186 -22.349 98.106 1.00 57.04 137 SER C CA 1
ATOM 4522 C C . SER C 1 145 ? -12.454 -22.664 98.907 1.00 59.74 137 SER C C 1
ATOM 4523 O O . SER C 1 145 ? -12.795 -23.826 99.129 1.00 60.04 137 SER C O 1
ATOM 4526 N N . GLU C 1 146 ? -13.157 -21.626 99.332 1.00 57.54 138 GLU C N 1
ATOM 4527 C CA . GLU C 1 146 ? -14.322 -21.819 100.178 1.00 58.97 138 GLU C CA 1
ATOM 4528 C C . GLU C 1 146 ? -15.606 -22.027 99.384 1.00 59.20 138 GLU C C 1
ATOM 4529 O O . GLU C 1 146 ? -16.507 -22.742 99.826 1.00 60.88 138 GLU C O 1
ATOM 4535 N N . HIS C 1 147 ? -15.688 -21.425 98.204 1.00 55.64 139 HIS C N 1
ATOM 4536 C CA . HIS C 1 147 ? -16.908 -21.529 97.415 1.00 52.80 139 HIS C CA 1
ATOM 4537 C C . HIS C 1 147 ? -16.731 -22.457 96.234 1.00 49.83 139 HIS C C 1
ATOM 4538 O O . HIS C 1 147 ? -17.680 -22.724 95.502 1.00 50.91 139 HIS C O 1
ATOM 4545 N N . ASN C 1 148 ? -15.514 -22.959 96.063 1.00 46.61 140 ASN C N 1
ATOM 4546 C CA . ASN C 1 148 ? -15.214 -23.866 94.970 1.00 51.58 140 ASN C CA 1
ATOM 4547 C C . ASN C 1 148 ? -15.734 -23.400 93.592 1.00 54.07 140 ASN C C 1
ATOM 4548 O O . ASN C 1 148 ? -16.271 -24.192 92.815 1.00 56.86 140 ASN C O 1
ATOM 4553 N N . ILE C 1 149 ? -15.567 -22.115 93.296 1.00 50.37 141 ILE C N 1
ATOM 4554 C CA . ILE C 1 149 ? -16.018 -21.539 92.033 1.00 49.07 141 ILE C CA 1
ATOM 4555 C C . ILE C 1 149 ? -14.996 -21.776 90.912 1.00 41.61 141 ILE C C 1
ATOM 4556 O O . ILE C 1 149 ? -13.795 -21.660 91.133 1.00 44.33 141 ILE C O 1
ATOM 4561 N N . LYS C 1 150 ? -15.470 -22.132 89.718 1.00 41.34 142 LYS C N 1
ATOM 4562 C CA . LYS C 1 150 ? -14.567 -22.390 88.586 1.00 44.46 142 LYS C CA 1
ATOM 4563 C C . LYS C 1 150 ? -13.688 -21.197 88.198 1.00 40.62 142 LYS C C 1
ATOM 4564 O O . LYS C 1 150 ? -14.092 -20.040 88.339 1.00 38.47 142 LYS C O 1
ATOM 4570 N N . ASN C 1 151 ? -12.481 -21.498 87.723 1.00 38.72 143 ASN C N 1
ATOM 4571 C CA . ASN C 1 151 ? -11.521 -20.480 87.302 1.00 38.07 143 ASN C CA 1
ATOM 4572 C C . ASN C 1 151 ? -12.122 -19.444 86.353 1.00 42.51 143 ASN C C 1
ATOM 4573 O O . ASN C 1 151 ? -11.865 -18.240 86.487 1.00 37.29 143 ASN C O 1
ATOM 4578 N N . ASP C 1 152 ? -12.938 -19.918 85.412 1.00 40.17 144 ASP C N 1
ATOM 4579 C CA . ASP C 1 152 ? -13.494 -19.061 84.371 1.00 44.91 144 ASP C CA 1
ATOM 4580 C C . ASP C 1 152 ? -14.407 -17.968 84.918 1.00 44.82 144 ASP C C 1
ATOM 4581 O O . ASP C 1 152 ? -14.569 -16.923 84.287 1.00 45.13 144 ASP C O 1
ATOM 4586 N N . LEU C 1 153 ? -15.013 -18.213 86.077 1.00 42.12 145 LEU C N 1
ATOM 4587 C CA . LEU C 1 153 ? -15.836 -17.193 86.722 1.00 43.11 145 LEU C CA 1
ATOM 4588 C C . LEU C 1 153 ? -15.023 -16.377 87.704 1.00 40.79 145 LEU C C 1
ATOM 4589 O O . LEU C 1 153 ? -15.148 -15.150 87.772 1.00 38.91 145 LEU C O 1
ATOM 4594 N N . ALA C 1 154 ? -14.176 -17.062 88.456 1.00 35.63 146 ALA C N 1
ATOM 4595 C CA . ALA C 1 154 ? -13.434 -16.406 89.516 1.00 39.21 146 ALA C CA 1
ATOM 4596 C C . ALA C 1 154 ? -12.408 -15.397 88.995 1.00 38.39 146 ALA C C 1
ATOM 4597 O O . ALA C 1 154 ? -12.146 -14.393 89.659 1.00 39.45 146 ALA C O 1
ATOM 4599 N N . LYS C 1 155 ? -11.834 -15.655 87.819 1.00 37.35 147 LYS C N 1
ATOM 4600 C CA . LYS C 1 155 ? -10.817 -14.764 87.250 1.00 35.54 147 LYS C CA 1
ATOM 4601 C C . LYS C 1 155 ? -11.299 -13.318 87.113 1.00 34.19 147 LYS C C 1
ATOM 4602 O O . LYS C 1 155 ? -10.500 -12.396 87.095 1.00 30.02 147 LYS C O 1
ATOM 4608 N N . TYR C 1 156 ? -12.610 -13.120 87.044 1.00 36.36 148 TYR C N 1
ATOM 4609 C CA . TYR C 1 156 ? -13.168 -11.769 86.963 1.00 36.22 148 TYR C CA 1
ATOM 4610 C C . TYR C 1 156 ? -12.930 -10.938 88.215 1.00 35.27 148 TYR C C 1
ATOM 4611 O O . TYR C 1 156 ? -13.020 -9.714 88.169 1.00 39.19 148 TYR C O 1
ATOM 4620 N N . ALA C 1 157 ? -12.618 -11.590 89.329 1.00 33.74 149 ALA C N 1
ATOM 4621 C CA . ALA C 1 157 ? -12.387 -10.858 90.578 1.00 38.85 149 ALA C CA 1
ATOM 4622 C C . ALA C 1 157 ? -10.900 -10.590 90.778 1.00 35.70 149 ALA C C 1
ATOM 4623 O O . ALA C 1 157 ? -10.494 -9.954 91.746 1.00 35.41 149 ALA C O 1
ATOM 4625 N N . MET C 1 158 ? -10.091 -11.073 89.843 1.00 36.36 150 MET C N 1
ATOM 4626 C CA . MET C 1 158 ? -8.641 -10.972 89.948 1.00 37.61 150 MET C CA 1
ATOM 4627 C C . MET C 1 158 ? -8.152 -9.532 89.734 1.00 37.57 150 MET C C 1
ATOM 4628 O O . MET C 1 158 ? -8.624 -8.840 88.832 1.00 32.10 150 MET C O 1
ATOM 4633 N N . PRO C 1 159 ? -7.202 -9.076 90.571 1.00 33.84 151 PRO C N 1
ATOM 4634 C CA . PRO C 1 159 ? -6.589 -7.765 90.362 1.00 33.67 151 PRO C CA 1
ATOM 4635 C C . PRO C 1 159 ? -5.483 -7.814 89.289 1.00 34.65 151 PRO C C 1
ATOM 4636 O O . PRO C 1 159 ? -4.802 -8.830 89.091 1.00 33.21 151 PRO C O 1
ATOM 4640 N N . GLU C 1 160 ? -5.294 -6.694 88.611 1.00 37.64 152 GLU C N 1
ATOM 4641 C CA . GLU C 1 160 ? -4.330 -6.614 87.512 1.00 36.78 152 GLU C CA 1
ATOM 4642 C C . GLU C 1 160 ? -2.881 -6.722 87.981 1.00 34.03 152 GLU C C 1
ATOM 4643 O O . GLU C 1 160 ? -1.972 -6.901 87.175 1.00 34.70 152 GLU C O 1
ATOM 4649 N N . SER C 1 161 ? -2.667 -6.646 89.290 1.00 34.45 153 SER C N 1
ATOM 4650 C CA . SER C 1 161 ? -1.321 -6.807 89.825 1.00 36.35 153 SER C CA 1
ATOM 4651 C C . SER C 1 161 ? -0.967 -8.284 89.965 1.00 29.59 153 SER C C 1
ATOM 4652 O O . SER C 1 161 ? 0.152 -8.631 90.290 1.00 31.24 153 SER C O 1
ATOM 4655 N N . TYR C 1 162 ? -1.921 -9.158 89.691 1.00 31.15 154 TYR C N 1
ATOM 4656 C CA . TYR C 1 162 ? -1.637 -10.586 89.747 1.00 31.94 154 TYR C CA 1
ATOM 4657 C C . TYR C 1 162 ? -0.462 -10.957 88.851 1.00 35.17 154 TYR C C 1
ATOM 4658 O O . TYR C 1 162 ? -0.344 -10.462 87.726 1.00 28.56 154 TYR C O 1
ATOM 4667 N N . LYS C 1 163 ? 0.399 -11.841 89.339 1.00 31.97 155 LYS C N 1
ATOM 4668 C CA . LYS C 1 163 ? 1.605 -12.162 88.592 1.00 33.96 155 LYS C CA 1
ATOM 4669 C C . LYS C 1 163 ? 1.380 -13.188 87.495 1.00 40.91 155 LYS C C 1
ATOM 4670 O O . LYS C 1 163 ? 0.552 -14.094 87.614 1.00 37.11 155 LYS C O 1
ATOM 4676 N N . THR C 1 164 ? 2.136 -13.031 86.419 1.00 32.10 156 THR C N 1
ATOM 4677 C CA . THR C 1 164 ? 2.067 -13.962 85.322 1.00 35.42 156 THR C CA 1
ATOM 4678 C C . THR C 1 164 ? 3.492 -14.426 85.034 1.00 35.60 156 THR C C 1
ATOM 4679 O O . THR C 1 164 ? 4.455 -13.845 85.529 1.00 34.26 156 THR C O 1
ATOM 4683 N N . HIS C 1 165 ? 3.598 -15.472 84.230 1.00 37.48 157 HIS C N 1
ATOM 4684 C CA . HIS C 1 165 ? 4.851 -16.080 83.833 1.00 37.40 157 HIS C CA 1
ATOM 4685 C C . HIS C 1 165 ? 4.735 -16.381 82.318 1.00 37.65 157 HIS C C 1
ATOM 4686 O O . HIS C 1 165 ? 3.711 -16.889 81.858 1.00 30.23 157 HIS C O 1
ATOM 4693 N N . LEU C 1 166 ? 5.757 -16.035 81.537 1.00 33.50 158 LEU C N 1
ATOM 4694 C CA . LEU C 1 166 ? 5.697 -16.281 80.094 1.00 32.11 158 LEU C CA 1
ATOM 4695 C C . LEU C 1 166 ? 7.023 -16.535 79.417 1.00 31.91 158 LEU C C 1
ATOM 4696 O O . LEU C 1 166 ? 8.059 -16.053 79.859 1.00 29.78 158 LEU C O 1
ATOM 4701 N N . ALA C 1 167 ? 6.955 -17.307 78.331 1.00 32.74 159 ALA C N 1
ATOM 4702 C CA . ALA C 1 167 ? 8.016 -17.383 77.339 1.00 30.70 159 ALA C CA 1
ATOM 4703 C C . ALA C 1 167 ? 7.781 -16.341 76.231 1.00 30.28 159 ALA C C 1
ATOM 4704 O O . ALA C 1 167 ? 6.656 -16.150 75.755 1.00 27.90 159 ALA C O 1
ATOM 4706 N N . TYR C 1 168 ? 8.853 -15.685 75.812 1.00 29.76 160 TYR C N 1
ATOM 4707 C CA . TYR C 1 168 ? 8.741 -14.538 74.927 1.00 31.26 160 TYR C CA 1
ATOM 4708 C C . TYR C 1 168 ? 9.847 -14.529 73.882 1.00 29.69 160 TYR C C 1
ATOM 4709 O O . TYR C 1 168 ? 11.018 -14.431 74.213 1.00 29.75 160 TYR C O 1
ATOM 4718 N N . SER C 1 169 ? 9.462 -14.620 72.615 1.00 27.89 161 SER C N 1
ATOM 4719 C CA . SER C 1 169 ? 10.423 -14.679 71.534 1.00 28.09 161 SER C CA 1
ATOM 4720 C C . SER C 1 169 ? 10.229 -13.509 70.581 1.00 27.65 161 SER C C 1
ATOM 4721 O O . SER C 1 169 ? 9.110 -13.159 70.248 1.00 31.28 161 SER C O 1
ATOM 4724 N N . ILE C 1 170 ? 11.329 -12.915 70.140 1.00 27.09 162 ILE C N 1
ATOM 4725 C CA . ILE C 1 170 ? 11.274 -11.659 69.408 1.00 25.82 162 ILE C CA 1
ATOM 4726 C C . ILE C 1 170 ? 12.589 -11.473 68.630 1.00 29.50 162 ILE C C 1
ATOM 4727 O O . ILE C 1 170 ? 13.646 -11.920 69.081 1.00 29.57 162 ILE C O 1
ATOM 4732 N N . ASN C 1 171 ? 12.517 -10.857 67.453 1.00 24.06 163 ASN C N 1
ATOM 4733 C CA . ASN C 1 171 ? 13.719 -10.594 66.678 1.00 28.87 163 ASN C CA 1
ATOM 4734 C C . ASN C 1 171 ? 14.310 -9.222 67.006 1.00 30.15 163 ASN C C 1
ATOM 4735 O O . ASN C 1 171 ? 13.627 -8.364 67.568 1.00 29.63 163 ASN C O 1
ATOM 4740 N N . ALA C 1 172 ? 15.575 -9.016 66.652 1.00 30.77 164 ALA C N 1
ATOM 4741 C CA . ALA C 1 172 ? 16.289 -7.793 67.036 1.00 28.52 164 ALA C CA 1
ATOM 4742 C C . ALA C 1 172 ? 15.571 -6.531 66.592 1.00 28.53 164 ALA C C 1
ATOM 4743 O O . ALA C 1 172 ? 15.535 -5.550 67.320 1.00 30.18 164 ALA C O 1
ATOM 4745 N N . ARG C 1 173 ? 15.016 -6.546 65.386 1.00 30.85 165 ARG C N 1
ATOM 4746 C CA . ARG C 1 173 ? 14.364 -5.358 64.865 1.00 30.49 165 ARG C CA 1
ATOM 4747 C C . ARG C 1 173 ? 13.138 -4.999 65.714 1.00 32.97 165 ARG C C 1
ATOM 4748 O O . ARG C 1 173 ? 12.924 -3.840 66.084 1.00 32.80 165 ARG C O 1
ATOM 4756 N N . SER C 1 174 ? 12.329 -6.001 66.020 1.00 28.63 166 SER C N 1
ATOM 4757 C CA . SER C 1 174 ? 11.152 -5.764 66.829 1.00 30.15 166 SER C CA 1
ATOM 4758 C C . SER C 1 174 ? 11.530 -5.410 68.276 1.00 29.63 166 SER C C 1
ATOM 4759 O O . SER C 1 174 ? 10.834 -4.643 68.926 1.00 29.84 166 SER C O 1
ATOM 4762 N N . LEU C 1 175 ? 12.629 -5.973 68.770 1.00 27.87 167 LEU C N 1
ATOM 4763 C CA . LEU C 1 175 ? 13.088 -5.673 70.114 1.00 29.62 167 LEU C CA 1
ATOM 4764 C C . LEU C 1 175 ? 13.562 -4.214 70.229 1.00 33.23 167 LEU C C 1
ATOM 4765 O O . LEU C 1 175 ? 13.255 -3.534 71.203 1.00 37.43 167 LEU C O 1
ATOM 4770 N N . GLN C 1 176 ? 14.289 -3.724 69.235 1.00 30.90 168 GLN C N 1
ATOM 4771 C CA . GLN C 1 176 ? 14.651 -2.308 69.213 1.00 35.51 168 GLN C CA 1
ATOM 4772 C C . GLN C 1 176 ? 13.405 -1.433 69.371 1.00 35.57 168 GLN C C 1
ATOM 4773 O O . GLN C 1 176 ? 13.406 -0.488 70.153 1.00 35.06 168 GLN C O 1
ATOM 4779 N N . ASN C 1 177 ? 12.352 -1.739 68.612 1.00 32.59 169 ASN C N 1
ATOM 4780 C CA . ASN C 1 177 ? 11.098 -0.996 68.715 1.00 32.78 169 ASN C CA 1
ATOM 4781 C C . ASN C 1 177 ? 10.525 -1.066 70.129 1.00 37.16 169 ASN C C 1
ATOM 4782 O O . ASN C 1 177 ? 10.067 -0.065 70.687 1.00 37.02 169 ASN C O 1
ATOM 4787 N N . LEU C 1 178 ? 10.576 -2.257 70.707 1.00 35.57 170 LEU C N 1
ATOM 4788 C CA . LEU C 1 178 ? 10.032 -2.504 72.033 1.00 31.41 170 LEU C CA 1
ATOM 4789 C C . LEU C 1 178 ? 10.762 -1.687 73.097 1.00 35.96 170 LEU C C 1
ATOM 4790 O O . LEU C 1 178 ? 10.126 -1.010 73.906 1.00 32.96 170 LEU C O 1
ATOM 4795 N N . LEU C 1 179 ? 12.093 -1.753 73.092 1.00 34.20 171 LEU C N 1
ATOM 4796 C CA . LEU C 1 179 ? 12.897 -0.989 74.044 1.00 36.01 171 LEU C CA 1
ATOM 4797 C C . LEU C 1 179 ? 12.739 0.521 73.872 1.00 36.56 171 LEU C C 1
ATOM 4798 O O . LEU C 1 179 ? 12.679 1.253 74.844 1.00 38.80 171 LEU C O 1
ATOM 4803 N N . THR C 1 180 ? 12.660 0.996 72.640 1.00 35.51 172 THR C N 1
ATOM 4804 C CA . THR C 1 180 ? 12.513 2.432 72.425 1.00 36.42 172 THR C CA 1
ATOM 4805 C C . THR C 1 180 ? 11.188 2.939 72.978 1.00 36.56 172 THR C C 1
ATOM 4806 O O . THR C 1 180 ? 11.135 3.965 73.657 1.00 43.02 172 THR C O 1
ATOM 4810 N N . LEU C 1 181 ? 10.114 2.220 72.673 1.00 35.69 173 LEU C N 1
ATOM 4811 C CA . LEU C 1 181 ? 8.786 2.643 73.070 1.00 34.34 173 LEU C CA 1
ATOM 4812 C C . LEU C 1 181 ? 8.583 2.523 74.583 1.00 38.61 173 LEU C C 1
ATOM 4813 O O . LEU C 1 181 ? 7.917 3.362 75.182 1.00 34.12 173 LEU C O 1
ATOM 4818 N N . ARG C 1 182 ? 9.166 1.492 75.195 1.00 33.89 174 ARG C N 1
ATOM 4819 C CA . ARG C 1 182 ? 8.815 1.137 76.564 1.00 32.23 174 ARG C CA 1
ATOM 4820 C C . ARG C 1 182 ? 9.806 1.696 77.590 1.00 41.77 174 ARG C C 1
ATOM 4821 O O . ARG C 1 182 ? 9.548 1.659 78.804 1.00 37.28 174 ARG C O 1
ATOM 4829 N N . SER C 1 183 ? 10.933 2.212 77.104 1.00 37.48 175 SER C N 1
ATOM 4830 C CA . SER C 1 183 ? 11.914 2.843 77.979 1.00 38.53 175 SER C CA 1
ATOM 4831 C C . SER C 1 183 ? 11.684 4.361 78.049 1.00 41.60 175 SER C C 1
ATOM 4832 O O . SER C 1 183 ? 12.379 5.066 78.767 1.00 42.02 175 SER C O 1
ATOM 4835 N N . SER C 1 184 ? 10.698 4.851 77.300 1.00 43.21 176 SER C N 1
ATOM 4836 C CA . SER C 1 184 ? 10.276 6.251 77.379 1.00 41.72 176 SER C CA 1
ATOM 4837 C C . SER C 1 184 ? 9.794 6.570 78.798 1.00 46.37 176 SER C C 1
ATOM 4838 O O . SER C 1 184 ? 9.363 5.676 79.531 1.00 47.99 176 SER C O 1
ATOM 4841 N N . ASN C 1 185 ? 9.875 7.836 79.192 1.00 45.12 177 ASN C N 1
ATOM 4842 C CA . ASN C 1 185 ? 9.344 8.257 80.482 1.00 48.17 177 ASN C CA 1
ATOM 4843 C C . ASN C 1 185 ? 7.827 8.414 80.388 1.00 49.24 177 ASN C C 1
ATOM 4844 O O . ASN C 1 185 ? 7.150 8.640 81.387 1.00 52.18 177 ASN C O 1
ATOM 4849 N N . LYS C 1 186 ? 7.297 8.284 79.178 1.00 44.15 178 LYS C N 1
ATOM 4850 C CA . LYS C 1 186 ? 5.856 8.257 78.982 1.00 46.70 178 LYS C CA 1
ATOM 4851 C C . LYS C 1 186 ? 5.267 6.859 79.241 1.00 44.74 178 LYS C C 1
ATOM 4852 O O . LYS C 1 186 ? 4.048 6.691 79.271 1.00 42.44 178 LYS C O 1
ATOM 4858 N N . ALA C 1 187 ? 6.127 5.865 79.438 1.00 38.63 179 ALA C N 1
ATOM 4859 C CA . ALA C 1 187 ? 5.659 4.502 79.662 1.00 39.49 179 ALA C CA 1
ATOM 4860 C C . ALA C 1 187 ? 5.386 4.192 81.142 1.00 45.43 179 ALA C C 1
ATOM 4861 O O . ALA C 1 187 ? 5.970 4.800 82.044 1.00 47.81 179 ALA C O 1
ATOM 4863 N N . LEU C 1 188 ? 4.490 3.239 81.376 1.00 41.19 180 LEU C N 1
ATOM 4864 C CA . LEU C 1 188 ? 4.266 2.694 82.706 1.00 43.56 180 LEU C CA 1
ATOM 4865 C C . LEU C 1 188 ? 5.598 2.255 83.300 1.00 40.16 180 LEU C C 1
ATOM 4866 O O . LEU C 1 188 ? 6.432 1.661 82.607 1.00 38.79 180 LEU C O 1
ATOM 4871 N N . LYS C 1 189 ? 5.792 2.566 84.576 1.00 37.71 181 LYS C N 1
ATOM 4872 C CA . LYS C 1 189 ? 7.023 2.250 85.288 1.00 38.22 181 LYS C CA 1
ATOM 4873 C C . LYS C 1 189 ? 7.431 0.797 85.116 1.00 40.22 181 LYS C C 1
ATOM 4874 O O . LYS C 1 189 ? 8.592 0.514 84.822 1.00 39.25 181 LYS C O 1
ATOM 4880 N N . GLU C 1 190 ? 6.485 -0.122 85.313 1.00 38.05 182 GLU C N 1
ATOM 4881 C CA . GLU C 1 190 ? 6.796 -1.552 85.228 1.00 37.83 182 GLU C CA 1
ATOM 4882 C C . GLU C 1 190 ? 7.353 -1.914 83.851 1.00 39.18 182 GLU C C 1
ATOM 4883 O O . GLU C 1 190 ? 8.279 -2.713 83.736 1.00 36.15 182 GLU C O 1
ATOM 4889 N N . MET C 1 191 ? 6.783 -1.311 82.811 1.00 34.44 183 MET C N 1
ATOM 4890 C CA . MET C 1 191 ? 7.254 -1.536 81.456 1.00 34.38 183 MET C CA 1
ATOM 4891 C C . MET C 1 191 ? 8.677 -0.996 81.258 1.00 35.79 183 MET C C 1
ATOM 4892 O O . MET C 1 191 ? 9.503 -1.637 80.601 1.00 35.13 183 MET C O 1
ATOM 4897 N N . GLN C 1 192 ? 8.963 0.161 81.848 1.00 32.64 184 GLN C N 1
ATOM 4898 C CA . GLN C 1 192 ? 10.316 0.701 81.841 1.00 35.85 184 GLN C CA 1
ATOM 4899 C C . GLN C 1 192 ? 11.254 -0.278 82.537 1.00 32.96 184 GLN C C 1
ATOM 4900 O O . GLN C 1 192 ? 12.369 -0.505 82.079 1.00 39.11 184 GLN C O 1
ATOM 4906 N N . ASP C 1 193 ? 10.795 -0.859 83.642 1.00 35.82 185 ASP C N 1
ATOM 4907 C CA . ASP C 1 193 ? 11.559 -1.878 84.366 1.00 37.16 185 ASP C CA 1
ATOM 4908 C C . ASP C 1 193 ? 11.818 -3.079 83.471 1.00 40.71 185 ASP C C 1
ATOM 4909 O O . ASP C 1 193 ? 12.951 -3.569 83.382 1.00 39.33 185 ASP C O 1
ATOM 4914 N N . LEU C 1 194 ? 10.761 -3.554 82.811 1.00 35.17 186 LEU C N 1
ATOM 4915 C CA . LEU C 1 194 ? 10.887 -4.694 81.904 1.00 38.48 186 LEU C CA 1
ATOM 4916 C C . LEU C 1 194 ? 11.857 -4.406 80.753 1.00 36.66 186 LEU C C 1
ATOM 4917 O O . LEU C 1 194 ? 12.690 -5.243 80.419 1.00 35.23 186 LEU C O 1
ATOM 4922 N N . ALA C 1 195 ? 11.757 -3.219 80.164 1.00 32.63 187 ALA C N 1
ATOM 4923 C CA . ALA C 1 195 ? 12.668 -2.849 79.082 1.00 39.30 187 ALA C CA 1
ATOM 4924 C C . ALA C 1 195 ? 14.126 -2.949 79.533 1.00 38.93 187 ALA C C 1
ATOM 4925 O O . ALA C 1 195 ? 14.971 -3.452 78.800 1.00 35.24 187 ALA C O 1
ATOM 4927 N N . LYS C 1 196 ? 14.415 -2.476 80.745 1.00 41.50 188 LYS C N 1
ATOM 4928 C CA . LYS C 1 196 ? 15.767 -2.546 81.293 1.00 39.91 188 LYS C CA 1
ATOM 4929 C C . LYS C 1 196 ? 16.181 -4.000 81.526 1.00 37.19 188 LYS C C 1
ATOM 4930 O O . LYS C 1 196 ? 17.282 -4.408 81.176 1.00 42.00 188 LYS C O 1
ATOM 4936 N N . ALA C 1 197 ? 15.285 -4.783 82.104 1.00 35.47 189 ALA C N 1
ATOM 4937 C CA . ALA C 1 197 ? 15.556 -6.188 82.371 1.00 34.84 189 ALA C CA 1
ATOM 4938 C C . ALA C 1 197 ? 15.843 -7.000 81.099 1.00 39.05 189 ALA C C 1
ATOM 4939 O O . ALA C 1 197 ? 16.703 -7.881 81.113 1.00 39.82 189 ALA C O 1
ATOM 4941 N N . LEU C 1 198 ? 15.117 -6.721 80.013 1.00 37.55 190 LEU C N 1
ATOM 4942 C CA . LEU C 1 198 ? 15.320 -7.443 78.749 1.00 40.45 190 LEU C CA 1
ATOM 4943 C C . LEU C 1 198 ? 16.681 -7.093 78.185 1.00 40.92 190 LEU C C 1
ATOM 4944 O O . LEU C 1 198 ? 17.439 -7.974 77.767 1.00 39.49 190 LEU C O 1
ATOM 4949 N N . PHE C 1 199 ? 16.978 -5.796 78.166 1.00 38.88 191 PHE C N 1
ATOM 4950 C CA . PHE C 1 199 ? 18.285 -5.328 77.743 1.00 38.36 191 PHE C CA 1
ATOM 4951 C C . PHE C 1 199 ? 19.391 -6.012 78.547 1.00 42.31 191 PHE C C 1
ATOM 4952 O O . PHE C 1 199 ? 20.329 -6.568 77.970 1.00 43.74 191 PHE C O 1
ATOM 4960 N N . ASP C 1 200 ? 19.270 -5.986 79.873 1.00 40.59 192 ASP C N 1
ATOM 4961 C CA . ASP C 1 200 ? 20.264 -6.600 80.750 1.00 42.60 192 ASP C CA 1
ATOM 4962 C C . ASP C 1 200 ? 20.423 -8.105 80.544 1.00 42.68 192 ASP C C 1
ATOM 4963 O O . ASP C 1 200 ? 21.509 -8.645 80.741 1.00 48.75 192 ASP C O 1
ATOM 4968 N N . ALA C 1 201 ? 19.345 -8.787 80.171 1.00 37.16 193 ALA C N 1
ATOM 4969 C CA . ALA C 1 201 ? 19.421 -10.223 79.930 1.00 36.00 193 ALA C CA 1
ATOM 4970 C C . ALA C 1 201 ? 20.108 -10.561 78.589 1.00 39.63 193 ALA C C 1
ATOM 4971 O O . ALA C 1 201 ? 20.527 -11.693 78.370 1.00 41.86 193 ALA C O 1
ATOM 4973 N N . LEU C 1 202 ? 20.228 -9.582 77.697 1.00 41.70 194 LEU C N 1
ATOM 4974 C CA . LEU C 1 202 ? 20.905 -9.806 76.420 1.00 42.09 194 LEU C CA 1
ATOM 4975 C C . LEU C 1 202 ? 22.371 -10.172 76.622 1.00 44.37 194 LEU C C 1
ATOM 4976 O O . LEU C 1 202 ? 23.019 -9.672 77.541 1.00 49.65 194 LEU C O 1
ATOM 4981 N N . PRO C 1 203 ? 22.906 -11.037 75.753 1.00 46.00 195 PRO C N 1
ATOM 4982 C CA . PRO C 1 203 ? 24.330 -11.361 75.843 1.00 46.24 195 PRO C CA 1
ATOM 4983 C C . PRO C 1 203 ? 25.118 -10.086 75.608 1.00 45.39 195 PRO C C 1
ATOM 4984 O O . PRO C 1 203 ? 24.664 -9.226 74.856 1.00 44.12 195 PRO C O 1
ATOM 4988 N N . GLY C 1 204 ? 26.261 -9.951 76.267 1.00 44.82 196 GLY C N 1
ATOM 4989 C CA . GLY C 1 204 ? 27.021 -8.721 76.203 1.00 43.34 196 GLY C CA 1
ATOM 4990 C C . GLY C 1 204 ? 27.369 -8.308 74.785 1.00 47.36 196 GLY C C 1
ATOM 4991 O O . GLY C 1 204 ? 27.264 -7.133 74.430 1.00 45.97 196 GLY C O 1
ATOM 4992 N N . GLU C 1 205 ? 27.769 -9.278 73.967 1.00 49.84 197 GLU C N 1
ATOM 4993 C CA . GLU C 1 205 ? 28.192 -8.991 72.601 1.00 47.29 197 GLU C CA 1
ATOM 4994 C C . GLU C 1 205 ? 27.097 -8.347 71.743 1.00 46.66 197 GLU C C 1
ATOM 4995 O O . GLU C 1 205 ? 27.404 -7.624 70.794 1.00 51.67 197 GLU C O 1
ATOM 5001 N N . HIS C 1 206 ? 25.829 -8.598 72.069 1.00 43.68 198 HIS C N 1
ATOM 5002 C CA . HIS C 1 206 ? 24.714 -8.055 71.283 1.00 42.50 198 HIS C CA 1
ATOM 5003 C C . HIS C 1 206 ? 24.256 -6.685 71.757 1.00 43.28 198 HIS C C 1
ATOM 5004 O O . HIS C 1 206 ? 23.553 -5.990 71.035 1.00 42.67 198 HIS C O 1
ATOM 5011 N N . GLN C 1 207 ? 24.637 -6.304 72.973 1.00 42.86 199 GLN C N 1
ATOM 5012 C CA . GLN C 1 207 ? 24.038 -5.138 73.611 1.00 38.23 199 GLN C CA 1
ATOM 5013 C C . GLN C 1 207 ? 24.239 -3.822 72.872 1.00 42.70 199 GLN C C 1
ATOM 5014 O O . GLN C 1 207 ? 23.349 -2.972 72.873 1.00 44.86 199 GLN C O 1
ATOM 5020 N N . TYR C 1 208 ? 25.380 -3.655 72.215 1.00 42.10 200 TYR C N 1
ATOM 5021 C CA . TYR C 1 208 ? 25.649 -2.405 71.509 1.00 44.78 200 TYR C CA 1
ATOM 5022 C C . TYR C 1 208 ? 24.593 -2.122 70.437 1.00 48.56 200 TYR C C 1
ATOM 5023 O O . TYR C 1 208 ? 24.413 -0.978 70.001 1.00 44.36 200 TYR C O 1
ATOM 5032 N N . LEU C 1 209 ? 23.887 -3.166 70.016 1.00 46.12 201 LEU C N 1
ATOM 5033 C CA . LEU C 1 209 ? 22.795 -2.994 69.063 1.00 45.65 201 LEU C CA 1
ATOM 5034 C C . LEU C 1 209 ? 21.561 -2.307 69.675 1.00 41.70 201 LEU C C 1
ATOM 5035 O O . LEU C 1 209 ? 20.738 -1.759 68.953 1.00 41.61 201 LEU C O 1
ATOM 5040 N N . PHE C 1 210 ? 21.429 -2.324 70.996 1.00 42.12 202 PHE C N 1
ATOM 5041 C CA . PHE C 1 210 ? 20.175 -1.868 71.608 1.00 46.74 202 PHE C CA 1
ATOM 5042 C C . PHE C 1 210 ? 20.298 -0.698 72.585 1.00 49.69 202 PHE C C 1
ATOM 5043 O O . PHE C 1 210 ? 19.305 -0.034 72.878 1.00 50.60 202 PHE C O 1
ATOM 5051 N N . GLU C 1 211 ? 21.505 -0.456 73.086 1.00 51.72 203 GLU C N 1
ATOM 5052 C CA . GLU C 1 211 ? 21.719 0.508 74.162 1.00 55.74 203 GLU C CA 1
ATOM 5053 C C . GLU C 1 211 ? 21.226 1.912 73.827 1.00 56.60 203 GLU C C 1
ATOM 5054 O O . GLU C 1 211 ? 20.722 2.625 74.697 1.00 57.27 203 GLU C O 1
ATOM 5060 N N . ASP C 1 212 ? 21.369 2.304 72.567 1.00 52.79 204 ASP C N 1
ATOM 5061 C CA . ASP C 1 212 ? 20.891 3.605 72.124 1.00 56.28 204 ASP C CA 1
ATOM 5062 C C . ASP C 1 212 ? 19.362 3.720 72.211 1.00 56.18 204 ASP C C 1
ATOM 5063 O O . ASP C 1 212 ? 18.818 4.818 72.366 1.00 55.30 204 ASP C O 1
ATOM 5068 N N . CYS C 1 213 ? 18.672 2.587 72.112 1.00 50.63 205 CYS C N 1
ATOM 5069 C CA . CYS C 1 213 ? 17.213 2.580 72.170 1.00 47.73 205 CYS C CA 1
ATOM 5070 C C . CYS C 1 213 ? 16.701 3.080 73.513 1.00 50.56 205 CYS C C 1
ATOM 5071 O O . CYS C 1 213 ? 15.596 3.616 73.603 1.00 46.77 205 CYS C O 1
ATOM 5074 N N . LEU C 1 214 ? 17.507 2.888 74.553 1.00 51.29 206 LEU C N 1
ATOM 5075 C CA . LEU C 1 214 ? 17.118 3.249 75.909 1.00 53.01 206 LEU C CA 1
ATOM 5076 C C . LEU C 1 214 ? 17.371 4.728 76.189 1.00 58.05 206 LEU C C 1
ATOM 5077 O O . LEU C 1 214 ? 16.859 5.287 77.162 1.00 54.66 206 LEU C O 1
ATOM 5082 N N . LYS C 1 215 ? 18.152 5.357 75.317 1.00 58.77 207 LYS C N 1
ATOM 5083 C CA . LYS C 1 215 ? 18.554 6.746 75.505 1.00 62.25 207 LYS C CA 1
ATOM 5084 C C . LYS C 1 215 ? 17.593 7.729 74.857 1.00 63.54 207 LYS C C 1
ATOM 5085 O O . LYS C 1 215 ? 17.494 7.824 73.628 1.00 66.66 207 LYS C O 1
ATOM 5091 N N . HIS C 1 216 ? 16.887 8.466 75.703 1.00 68.15 208 HIS C N 1
ATOM 5092 C CA . HIS C 1 216 ? 16.025 9.539 75.243 1.00 69.06 208 HIS C CA 1
ATOM 5093 C C . HIS C 1 216 ? 16.527 10.857 75.840 1.00 78.59 208 HIS C C 1
ATOM 5094 O O . HIS C 1 216 ? 16.568 11.891 75.163 1.00 81.17 208 HIS C O 1
ATOM 5102 N N . MET D 1 9 ? -23.204 -6.147 76.329 1.00 38.90 1 MET D N 1
ATOM 5103 C CA . MET D 1 9 ? -21.997 -5.970 75.516 1.00 51.53 1 MET D CA 1
ATOM 5104 C C . MET D 1 9 ? -22.360 -5.562 74.099 1.00 49.15 1 MET D C 1
ATOM 5105 O O . MET D 1 9 ? -23.079 -6.277 73.404 1.00 53.87 1 MET D O 1
ATOM 5110 N N . GLU D 1 10 ? -21.840 -4.418 73.672 1.00 43.60 2 GLU D N 1
ATOM 5111 C CA . GLU D 1 10 ? -22.337 -3.759 72.477 1.00 44.95 2 GLU D CA 1
ATOM 5112 C C . GLU D 1 10 ? -21.306 -3.704 71.353 1.00 43.08 2 GLU D C 1
ATOM 5113 O O . GLU D 1 10 ? -20.242 -3.087 71.486 1.00 40.33 2 GLU D O 1
ATOM 5119 N N . VAL D 1 11 ? -21.643 -4.338 70.240 1.00 40.63 3 VAL D N 1
ATOM 5120 C CA . VAL D 1 11 ? -20.763 -4.386 69.085 1.00 41.62 3 VAL D CA 1
ATOM 5121 C C . VAL D 1 11 ? -21.462 -3.817 67.863 1.00 40.76 3 VAL D C 1
ATOM 5122 O O . VAL D 1 11 ? -22.528 -4.296 67.474 1.00 42.44 3 VAL D O 1
ATOM 5126 N N . ILE D 1 12 ? -20.843 -2.802 67.264 1.00 37.42 4 ILE D N 1
ATOM 5127 C CA . ILE D 1 12 ? -21.362 -2.147 66.070 1.00 37.46 4 ILE D CA 1
ATOM 5128 C C . ILE D 1 12 ? -20.331 -2.160 64.931 1.00 36.46 4 ILE D C 1
ATOM 5129 O O . ILE D 1 12 ? -19.138 -1.963 65.156 1.00 31.04 4 ILE D O 1
ATOM 5134 N N . CYS D 1 13 ? -20.790 -2.416 63.711 1.00 39.10 5 CYS D N 1
ATOM 5135 C CA . CYS D 1 13 ? -19.916 -2.320 62.541 1.00 39.19 5 CYS D CA 1
ATOM 5136 C C . CYS D 1 13 ? -20.068 -0.937 61.920 1.00 41.39 5 CYS D C 1
ATOM 5137 O O . CYS D 1 13 ? -21.062 -0.662 61.248 1.00 44.50 5 CYS D O 1
ATOM 5140 N N . LYS D 1 14 ? -19.087 -0.073 62.166 1.00 35.85 6 LYS D N 1
ATOM 5141 C CA . LYS D 1 14 ? -19.098 1.285 61.652 1.00 36.13 6 LYS D CA 1
ATOM 5142 C C . LYS D 1 14 ? -18.860 1.370 60.135 1.00 40.68 6 LYS D C 1
ATOM 5143 O O . LYS D 1 14 ? -19.510 2.154 59.447 1.00 40.77 6 LYS D O 1
ATOM 5149 N N . HIS D 1 15 ? -17.936 0.571 59.613 1.00 41.18 7 HIS D N 1
ATOM 5150 C CA . HIS D 1 15 ? -17.680 0.559 58.172 1.00 36.59 7 HIS D CA 1
ATOM 5151 C C . HIS D 1 15 ? -17.249 -0.816 57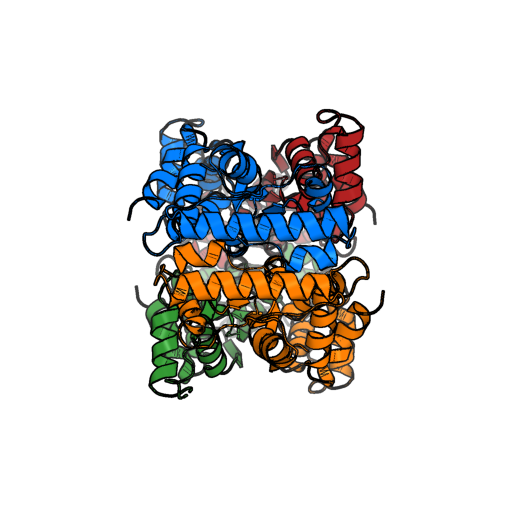.680 1.00 35.90 7 HIS D C 1
ATOM 5152 O O . HIS D 1 15 ? -16.727 -1.631 58.439 1.00 33.38 7 HIS D O 1
ATOM 5159 N N . TYR D 1 16 ? -17.479 -1.077 56.401 1.00 35.86 8 TYR D N 1
ATOM 5160 C CA . TYR D 1 16 ? -17.057 -2.333 55.821 1.00 34.71 8 TYR D CA 1
ATOM 5161 C C . TYR D 1 16 ? -16.848 -2.202 54.326 1.00 37.66 8 TYR D C 1
ATOM 5162 O O . TYR D 1 16 ? -17.570 -1.473 53.657 1.00 33.39 8 TYR D O 1
ATOM 5171 N N . THR D 1 17 ? -15.859 -2.940 53.823 1.00 38.96 9 THR D N 1
ATOM 5172 C CA . THR D 1 17 ? -15.515 -2.968 52.409 1.00 34.56 9 THR D CA 1
ATOM 5173 C C . THR D 1 17 ? -16.594 -3.673 51.583 1.00 40.04 9 THR D C 1
ATOM 5174 O O . THR D 1 17 ? -17.050 -4.765 51.944 1.00 36.74 9 THR D O 1
ATOM 5178 N N . PRO D 1 18 ? -17.000 -3.056 50.457 1.00 38.29 10 PRO D N 1
ATOM 5179 C CA . PRO D 1 18 ? -17.992 -3.686 49.584 1.00 35.12 10 PRO D CA 1
ATOM 5180 C C . PRO D 1 18 ? -17.476 -5.016 49.044 1.00 37.19 10 PRO D C 1
ATOM 5181 O O . PRO D 1 18 ? -16.306 -5.119 48.695 1.00 35.83 10 PRO D O 1
ATOM 5185 N N . LEU D 1 19 ? -18.355 -6.012 48.977 1.00 36.83 11 LEU D N 1
ATOM 5186 C CA . LEU D 1 19 ? -18.012 -7.338 48.479 1.00 36.98 11 LEU D CA 1
ATOM 5187 C C . LEU D 1 19 ? -17.273 -7.374 47.134 1.00 42.91 11 LEU D C 1
ATOM 5188 O O . LEU D 1 19 ? -16.443 -8.257 46.908 1.00 41.60 11 LEU D O 1
ATOM 5193 N N . ASP D 1 20 ? -17.585 -6.449 46.230 1.00 43.35 12 ASP D N 1
ATOM 5194 C CA . ASP D 1 20 ? -17.026 -6.533 44.880 1.00 48.17 12 ASP D CA 1
ATOM 5195 C C . ASP D 1 20 ? -15.533 -6.180 44.816 1.00 41.57 12 ASP D C 1
ATOM 5196 O O . ASP D 1 20 ? -14.845 -6.554 43.869 1.00 40.16 12 ASP D O 1
ATOM 5201 N N . ILE D 1 21 ? -15.044 -5.465 45.825 1.00 37.70 13 ILE D N 1
ATOM 5202 C CA . ILE D 1 21 ? -13.611 -5.286 45.986 1.00 37.79 13 ILE D CA 1
ATOM 5203 C C . ILE D 1 21 ? -12.898 -6.647 45.998 1.00 39.05 13 ILE D C 1
ATOM 5204 O O . ILE D 1 21 ? -11.882 -6.831 45.324 1.00 42.31 13 ILE D O 1
ATOM 5209 N N . ALA D 1 22 ? -13.446 -7.602 46.742 1.00 35.07 14 ALA D N 1
ATOM 5210 C CA . ALA D 1 22 ? -12.855 -8.934 46.831 1.00 40.15 14 ALA D CA 1
ATOM 5211 C C . ALA D 1 22 ? -13.006 -9.738 45.550 1.00 37.18 14 ALA D C 1
ATOM 5212 O O . ALA D 1 22 ? -12.105 -10.481 45.179 1.00 37.64 14 ALA D O 1
ATOM 5214 N N . SER D 1 23 ? -14.155 -9.610 44.891 1.00 38.46 15 SER D N 1
ATOM 5215 C CA . SER D 1 23 ? -14.376 -10.306 43.622 1.00 42.13 15 SER D CA 1
ATOM 5216 C C . SER D 1 23 ? -13.509 -9.750 42.490 1.00 37.52 15 SER D C 1
ATOM 5217 O O . SER D 1 23 ? -13.082 -10.500 41.615 1.00 43.51 15 SER D O 1
ATOM 5220 N N . GLN D 1 24 ? -13.247 -8.446 42.501 1.00 38.79 16 GLN D N 1
ATOM 5221 C CA . GLN D 1 24 ? -12.327 -7.858 41.525 1.00 40.53 16 GLN D CA 1
ATOM 5222 C C . GLN D 1 24 ? -10.903 -8.368 41.745 1.00 38.75 16 GLN D C 1
ATOM 5223 O O . GLN D 1 24 ? -10.174 -8.584 40.790 1.00 35.28 16 GLN D O 1
ATOM 5229 N N . ALA D 1 25 ? -10.508 -8.570 43.002 1.00 34.54 17 ALA D N 1
ATOM 5230 C CA . ALA D 1 25 ? -9.171 -9.078 43.275 1.00 35.06 17 ALA D CA 1
ATOM 5231 C C . ALA D 1 25 ? -9.021 -10.490 42.720 1.00 34.47 17 ALA D C 1
ATOM 5232 O O . ALA D 1 25 ? -8.116 -10.764 41.940 1.00 36.29 17 ALA D O 1
ATOM 5234 N N . ILE D 1 26 ? -9.931 -11.375 43.106 1.00 34.96 18 ILE D N 1
ATOM 5235 C CA . ILE D 1 26 ? -9.937 -12.745 42.603 1.00 35.88 18 ILE D CA 1
ATOM 5236 C C . ILE D 1 26 ? -9.828 -12.825 41.074 1.00 41.19 18 ILE D C 1
ATOM 5237 O O . ILE D 1 26 ? -9.043 -13.620 40.544 1.00 39.41 18 ILE D O 1
ATOM 5242 N N . ARG D 1 27 ? -10.601 -11.997 40.373 1.00 38.34 19 ARG D N 1
ATOM 5243 C CA . ARG D 1 27 ? -10.627 -12.035 38.909 1.00 42.19 19 ARG D CA 1
ATOM 5244 C C . ARG D 1 27 ? -9.329 -11.507 38.316 1.00 41.43 19 ARG D C 1
ATOM 5245 O O . ARG D 1 27 ? -8.948 -11.893 37.217 1.00 43.10 19 ARG D O 1
ATOM 5253 N N . THR D 1 28 ? -8.658 -10.621 39.046 1.00 40.58 20 THR D N 1
ATOM 5254 C CA . THR D 1 28 ? -7.358 -10.100 38.631 1.00 38.42 20 THR D CA 1
ATOM 5255 C C . THR D 1 28 ? -6.283 -11.182 38.444 1.00 38.05 20 THR D C 1
ATOM 5256 O O . THR D 1 28 ? -5.495 -11.122 37.503 1.00 35.24 20 THR D O 1
ATOM 5260 N N . CYS D 1 29 ? -6.244 -12.152 39.354 1.00 36.65 21 CYS D N 1
ATOM 5261 C CA . CYS D 1 29 ? -5.232 -13.205 39.312 1.00 38.51 21 CYS D CA 1
ATOM 5262 C C . CYS D 1 29 ? -5.302 -13.996 38.011 1.00 39.48 21 CYS D C 1
ATOM 5263 O O . CYS D 1 29 ? -4.279 -14.214 37.354 1.00 35.76 21 CYS D O 1
ATOM 5266 N N . TRP D 1 30 ? -6.504 -14.429 37.641 1.00 37.50 22 TRP D N 1
ATOM 5267 C CA . TRP D 1 30 ? -6.661 -15.254 36.443 1.00 46.70 22 TRP D CA 1
ATOM 5268 C C . TRP D 1 30 ? -7.144 -14.473 35.212 1.00 48.30 22 TRP D C 1
ATOM 5269 O O . TRP D 1 30 ? -7.345 -15.053 34.137 1.00 40.17 22 TRP D O 1
ATOM 5280 N N . GLN D 1 31 ? -7.303 -13.157 35.383 1.00 46.53 23 GLN D N 1
ATOM 5281 C CA . GLN D 1 31 ? -7.796 -12.275 34.332 1.00 44.23 23 GLN D CA 1
ATOM 5282 C C . GLN D 1 31 ? -9.137 -12.750 33.780 1.00 47.10 23 GLN D C 1
ATOM 5283 O O . GLN D 1 31 ? -9.323 -12.831 32.568 1.00 51.03 23 GLN D O 1
ATOM 5289 N N . SER D 1 32 ? -10.075 -13.053 34.672 1.00 50.31 24 SER D N 1
ATOM 5290 C CA . SER D 1 32 ? -11.345 -13.654 34.266 1.00 55.01 24 SER D CA 1
ATOM 5291 C C . SER D 1 32 ? -12.520 -12.672 34.302 1.00 54.49 24 SER D C 1
ATOM 5292 O O . SER D 1 32 ? -13.638 -13.055 34.652 1.00 53.16 24 SER D O 1
ATOM 5295 N N . PHE D 1 33 ? -12.257 -11.422 33.912 1.00 53.86 25 PHE D N 1
ATOM 5296 C CA . PHE D 1 33 ? -13.254 -10.343 33.933 1.00 57.35 25 PHE D CA 1
ATOM 5297 C C . PHE D 1 33 ? -14.399 -10.527 32.923 1.00 62.42 25 PHE D C 1
ATOM 5298 O O . PHE D 1 33 ? -15.522 -10.090 33.174 1.00 67.32 25 PHE D O 1
ATOM 5306 N N . GLU D 1 34 ? -14.114 -11.156 31.783 1.00 64.93 26 GLU D N 1
ATOM 5307 C CA . GLU D 1 34 ? -15.168 -11.515 30.832 1.00 69.36 26 GLU D CA 1
ATOM 5308 C C . GLU D 1 34 ? -16.333 -12.241 31.516 1.00 70.91 26 GLU D C 1
ATOM 5309 O O . GLU D 1 34 ? -17.503 -11.977 31.213 1.00 73.10 26 GLU D O 1
ATOM 5315 N N . TYR D 1 35 ? -16.008 -13.141 32.445 1.00 66.22 27 TYR D N 1
ATOM 5316 C CA . TYR D 1 35 ? -17.012 -13.994 33.090 1.00 64.07 27 TYR D CA 1
ATOM 5317 C C . TYR D 1 35 ? -17.710 -13.355 34.301 1.00 65.86 27 TYR D C 1
ATOM 5318 O O . TYR D 1 35 ? -18.571 -13.975 34.935 1.00 63.80 27 TYR D O 1
ATOM 5327 N N . SER D 1 36 ? -17.342 -12.117 34.612 1.00 63.76 28 SER D N 1
ATOM 5328 C CA . SER D 1 36 ? -17.957 -11.391 35.719 1.00 66.68 28 SER D CA 1
ATOM 5329 C C . SER D 1 36 ? -19.450 -11.156 35.489 1.00 70.61 28 SER D C 1
ATOM 5330 O O . SER D 1 36 ? -19.935 -11.252 34.360 1.00 71.14 28 SER D O 1
ATOM 5333 N N . ASP D 1 37 ? -20.173 -10.848 36.565 1.00 72.10 29 ASP D N 1
ATOM 5334 C CA . ASP D 1 37 ? -21.577 -10.440 36.464 1.00 76.36 29 ASP D CA 1
ATOM 5335 C C . ASP D 1 37 ? -21.877 -9.199 37.314 1.00 74.13 29 ASP D C 1
ATOM 5336 O O . ASP D 1 37 ? -23.003 -9.004 37.783 1.00 69.55 29 ASP D O 1
ATOM 5341 N N . ASP D 1 38 ? -20.853 -8.371 37.504 1.00 75.28 30 ASP D N 1
ATOM 5342 C CA . ASP D 1 38 ? -20.979 -7.120 38.254 1.00 76.61 30 ASP D CA 1
ATOM 5343 C C . ASP D 1 38 ? -21.555 -7.294 39.659 1.00 75.53 30 ASP D C 1
ATOM 5344 O O . ASP D 1 38 ? -22.633 -6.778 39.968 1.00 78.25 30 ASP D O 1
ATOM 5349 N N . GLY D 1 39 ? -20.824 -8.010 40.508 1.00 71.86 31 GLY D N 1
ATOM 5350 C CA . GLY D 1 39 ? -21.259 -8.248 41.872 1.00 73.71 31 GLY D CA 1
ATOM 5351 C C . GLY D 1 39 ? -22.627 -8.901 41.957 1.00 72.09 31 GLY D C 1
ATOM 5352 O O . GLY D 1 39 ? -23.431 -8.572 42.822 1.00 77.85 31 GLY D O 1
ATOM 5353 N N . GLY D 1 40 ? -22.895 -9.829 41.049 1.00 73.48 32 GLY D N 1
ATOM 5354 C CA . GLY D 1 40 ? -24.134 -10.579 41.080 1.00 71.04 32 GLY D CA 1
ATOM 5355 C C . GLY D 1 40 ? -23.941 -11.929 41.745 1.00 74.16 32 GLY D C 1
ATOM 5356 O O . GLY D 1 40 ? -22.969 -12.142 42.469 1.00 71.61 32 GLY D O 1
ATOM 5357 N N . CYS D 1 41 ? -24.875 -12.840 41.491 1.00 75.26 33 CYS D N 1
ATOM 5358 C CA . CYS D 1 41 ? -24.847 -14.189 42.050 1.00 75.06 33 CYS D CA 1
ATOM 5359 C C . CYS D 1 41 ? -23.472 -14.859 41.936 1.00 70.91 33 CYS D C 1
ATOM 5360 O O . CYS D 1 41 ? -22.910 -15.302 42.941 1.00 67.65 33 CYS D O 1
ATOM 5363 N N . LYS D 1 42 ? -22.946 -14.924 40.712 1.00 63.87 34 LYS D N 1
ATOM 5364 C CA . LYS D 1 42 ? -21.667 -15.577 40.413 1.00 69.04 34 LYS D CA 1
ATOM 5365 C C . LYS D 1 42 ? -20.448 -14.925 41.072 1.00 63.22 34 LYS D C 1
ATOM 5366 O O . LYS D 1 42 ? -19.546 -15.625 41.529 1.00 58.25 34 LYS D O 1
ATOM 5372 N N . ASP D 1 43 ? -20.405 -13.593 41.077 1.00 60.95 35 ASP D N 1
ATOM 5373 C CA . ASP D 1 43 ? -19.326 -12.863 41.736 1.00 61.04 35 ASP D CA 1
ATOM 5374 C C . ASP D 1 43 ? -19.325 -13.188 43.227 1.00 59.15 35 ASP D C 1
ATOM 5375 O O . ASP D 1 43 ? -18.268 -13.411 43.825 1.00 48.98 35 ASP D O 1
ATOM 5380 N N . LYS D 1 44 ? -20.523 -13.226 43.808 1.00 57.32 36 LYS D N 1
ATOM 5381 C CA . LYS D 1 44 ? -20.707 -13.511 45.222 1.00 56.97 36 LYS D CA 1
ATOM 5382 C C . LYS D 1 44 ? -20.273 -14.930 45.585 1.00 55.50 36 LYS D C 1
ATOM 5383 O O . LYS D 1 44 ? -19.577 -15.135 46.570 1.00 52.24 36 LYS D O 1
ATOM 5389 N N . GLU D 1 45 ? -20.676 -15.910 44.788 1.00 57.10 37 GLU D N 1
ATOM 5390 C CA . GLU D 1 45 ? -20.269 -17.289 45.044 1.00 62.27 37 GLU D CA 1
ATOM 5391 C C . GLU D 1 45 ? -18.778 -17.503 44.786 1.00 55.06 37 GLU D C 1
ATOM 5392 O O . GLU D 1 45 ? -18.143 -18.338 45.432 1.00 49.94 37 GLU D O 1
ATOM 5398 N N . LEU D 1 46 ? -18.232 -16.734 43.846 1.00 49.66 38 LEU D N 1
ATOM 5399 C CA . LEU D 1 46 ? -16.802 -16.758 43.551 1.00 51.37 38 LEU D CA 1
ATOM 5400 C C . LEU D 1 46 ? -15.983 -16.427 44.801 1.00 45.48 38 LEU D C 1
ATOM 5401 O O . LEU D 1 46 ? -15.042 -17.138 45.157 1.00 41.63 38 LEU D O 1
ATOM 5406 N N . ILE D 1 47 ? -16.347 -15.336 45.461 1.00 47.65 39 ILE D N 1
ATOM 5407 C CA . ILE D 1 47 ? -15.660 -14.917 46.672 1.00 46.55 39 ILE D CA 1
ATOM 5408 C C . ILE D 1 47 ? -15.676 -16.033 47.713 1.00 48.19 39 ILE D C 1
ATOM 5409 O O . ILE D 1 47 ? -14.677 -16.301 48.362 1.00 47.39 39 ILE D O 1
ATOM 5414 N N . HIS D 1 48 ? -16.811 -16.702 47.841 1.00 47.64 40 HIS D N 1
ATOM 5415 C CA . HIS D 1 48 ? -16.962 -17.731 48.846 1.00 49.94 40 HIS D CA 1
ATOM 5416 C C . HIS D 1 48 ? -16.161 -18.991 48.524 1.00 48.75 40 HIS D C 1
ATOM 5417 O O . HIS D 1 48 ? -15.394 -19.473 49.367 1.00 47.15 40 HIS D O 1
ATOM 5424 N N . ARG D 1 49 ? -16.330 -19.514 47.311 1.00 50.26 41 ARG D N 1
ATOM 5425 C CA . ARG D 1 49 ? -15.643 -20.742 46.902 1.00 50.84 41 ARG D CA 1
ATOM 5426 C C . ARG D 1 49 ? -14.128 -20.579 46.883 1.00 47.13 41 ARG D C 1
ATOM 5427 O O . ARG D 1 49 ? -13.409 -21.410 47.433 1.00 45.23 41 ARG D O 1
ATOM 5435 N N . VAL D 1 50 ? -13.649 -19.511 46.250 1.00 45.29 42 VAL D N 1
ATOM 5436 C CA . VAL D 1 50 ? -12.208 -19.300 46.089 1.00 46.39 42 VAL D CA 1
ATOM 5437 C C . VAL D 1 50 ? -11.563 -18.813 47.381 1.00 44.29 42 VAL D C 1
ATOM 5438 O O . VAL D 1 50 ? -10.490 -19.279 47.764 1.00 42.30 42 VAL D O 1
ATOM 5442 N N . GLY D 1 51 ? -12.220 -17.872 48.046 1.00 42.30 43 GLY D N 1
ATOM 5443 C CA . GLY D 1 51 ? -11.721 -17.345 49.305 1.00 46.03 43 GLY D CA 1
ATOM 5444 C C . GLY D 1 51 ? -11.516 -18.431 50.351 1.00 46.93 43 GLY D C 1
ATOM 5445 O O . GLY D 1 51 ? -10.676 -18.302 51.244 1.00 48.63 43 GLY D O 1
ATOM 5446 N N . ASN D 1 52 ? -12.276 -19.514 50.238 1.00 45.46 44 ASN D N 1
ATOM 5447 C CA . ASN D 1 52 ? -12.130 -20.628 51.164 1.00 44.95 44 ASN D CA 1
ATOM 5448 C C . ASN D 1 52 ? -11.131 -21.748 50.754 1.00 48.68 44 ASN D C 1
ATOM 5449 O O . ASN D 1 52 ? -10.871 -22.664 51.534 1.00 47.28 44 ASN D O 1
ATOM 5454 N N . ILE D 1 53 ? -10.573 -21.672 49.545 1.00 43.07 45 ILE D N 1
ATOM 5455 C CA . ILE D 1 53 ? -9.411 -22.489 49.194 1.00 47.69 45 ILE D CA 1
ATOM 5456 C C . ILE D 1 53 ? -8.208 -21.876 49.909 1.00 45.02 45 ILE D C 1
ATOM 5457 O O . ILE D 1 53 ? -7.935 -20.686 49.723 1.00 39.52 45 ILE D O 1
ATOM 5462 N N . PHE D 1 54 ? -7.481 -22.660 50.704 1.00 40.63 46 PHE D N 1
ATOM 5463 C CA . PHE D 1 54 ? -6.433 -22.070 51.540 1.00 43.13 46 PHE D CA 1
ATOM 5464 C C . PHE D 1 54 ? -5.336 -21.295 50.782 1.00 41.80 46 PHE D C 1
ATOM 5465 O O . PHE D 1 54 ? -4.896 -20.237 51.244 1.00 39.53 46 PHE D O 1
ATOM 5473 N N . ARG D 1 55 ? -4.906 -21.805 49.630 1.00 40.44 47 ARG D N 1
ATOM 5474 C CA . ARG D 1 55 ? -3.861 -21.130 48.856 1.00 41.16 47 ARG D CA 1
ATOM 5475 C C . ARG D 1 55 ? -4.327 -19.774 48.308 1.00 40.42 47 ARG D C 1
ATOM 5476 O O . ARG D 1 55 ? -3.511 -18.885 48.078 1.00 37.70 47 ARG D O 1
ATOM 5484 N N . HIS D 1 56 ? -5.638 -19.613 48.123 1.00 38.56 48 HIS D N 1
ATOM 5485 C CA . HIS D 1 56 ? -6.194 -18.351 47.637 1.00 37.34 48 HIS D CA 1
ATOM 5486 C C . HIS D 1 56 ? -6.923 -17.521 48.698 1.00 36.72 48 HIS D C 1
ATOM 5487 O O . HIS D 1 56 ? -7.540 -16.513 48.367 1.00 35.67 48 HIS D O 1
ATOM 5494 N N . SER D 1 57 ? -6.848 -17.931 49.965 1.00 36.21 49 SER D N 1
ATOM 5495 C CA . SER D 1 57 ? -7.619 -17.258 51.013 1.00 35.98 49 SER D CA 1
ATOM 5496 C C . SER D 1 57 ? -7.117 -15.838 51.326 1.00 34.12 49 SER D C 1
ATOM 5497 O O . SER D 1 57 ? -7.828 -15.046 51.953 1.00 34.54 49 SER D O 1
ATOM 5500 N N . SER D 1 58 ? -5.896 -15.518 50.898 1.00 31.29 50 SER D N 1
ATOM 5501 C CA . SER D 1 58 ? -5.397 -14.150 51.026 1.00 33.56 50 SER D CA 1
ATOM 5502 C C . SER D 1 58 ? -6.217 -13.179 50.171 1.00 34.26 50 SER D C 1
ATOM 5503 O O . SER D 1 58 ? -6.096 -11.961 50.334 1.00 29.06 50 SER D O 1
ATOM 5506 N N . THR D 1 59 ? -7.051 -13.712 49.272 1.00 29.30 51 THR D N 1
ATOM 5507 C CA . THR D 1 59 ? -8.018 -12.869 48.564 1.00 32.33 51 THR D CA 1
ATOM 5508 C C . THR D 1 59 ? -9.005 -12.134 49.510 1.00 31.58 51 THR D C 1
ATOM 5509 O O . THR D 1 59 ? -9.442 -11.027 49.202 1.00 34.53 51 THR D O 1
ATOM 5513 N N . LEU D 1 60 ? -9.321 -12.736 50.660 1.00 30.58 52 LEU D N 1
ATOM 5514 C CA . LEU D 1 60 ? -10.289 -12.181 51.628 1.00 30.85 52 LEU D CA 1
ATOM 5515 C C . LEU D 1 60 ? -9.733 -11.004 52.446 1.00 32.22 52 LEU D C 1
ATOM 5516 O O . LEU D 1 60 ? -10.498 -10.253 53.064 1.00 30.12 52 LEU D O 1
ATOM 5521 N N . GLU D 1 61 ? -8.407 -10.872 52.458 1.00 26.98 53 GLU D N 1
ATOM 5522 C CA . GLU D 1 61 ? -7.727 -9.789 53.138 1.00 25.39 53 GLU D CA 1
ATOM 5523 C C . GLU D 1 61 ? -8.085 -8.415 52.601 1.00 31.31 53 GLU D C 1
ATOM 5524 O O . GLU D 1 61 ? -7.853 -7.415 53.279 1.00 33.05 53 GLU D O 1
ATOM 5530 N N . HIS D 1 62 ? -8.610 -8.348 51.379 1.00 27.98 54 HIS D N 1
ATOM 5531 C CA . HIS D 1 62 ? -9.014 -7.060 50.809 1.00 28.58 54 HIS D CA 1
ATOM 5532 C C . HIS D 1 62 ? -10.282 -6.491 51.492 1.00 29.20 54 HIS D C 1
ATOM 5533 O O . HIS D 1 62 ? -10.466 -5.279 51.548 1.00 26.73 54 HIS D O 1
ATOM 5540 N N . LEU D 1 63 ? -11.136 -7.375 52.013 1.00 28.32 55 LEU D N 1
ATOM 5541 C CA . LEU D 1 63 ? -12.302 -6.974 52.827 1.00 31.74 55 LEU D CA 1
ATOM 5542 C C . LEU D 1 63 ? -11.915 -6.579 54.259 1.00 29.67 55 LEU D C 1
ATOM 5543 O O . LEU D 1 63 ? -11.373 -7.384 55.020 1.00 29.65 55 LEU D O 1
ATOM 5548 N N . TYR D 1 64 ? -12.238 -5.347 54.625 1.00 29.13 56 TYR D N 1
ATOM 5549 C CA . TYR D 1 64 ? -11.868 -4.798 55.916 1.00 29.71 56 TYR D CA 1
ATOM 5550 C C . TYR D 1 64 ? -13.105 -4.325 56.670 1.00 34.10 56 TYR D C 1
ATOM 5551 O O . TYR D 1 64 ? -13.999 -3.714 56.084 1.00 34.25 56 TYR D O 1
ATOM 5560 N N . TYR D 1 65 ? -13.135 -4.575 57.976 1.00 29.77 57 TYR D N 1
ATOM 5561 C CA . TYR D 1 65 ? -14.276 -4.207 58.796 1.00 30.41 57 TYR D CA 1
ATOM 5562 C C . TYR D 1 65 ? -13.855 -3.333 59.960 1.00 29.57 57 TYR D C 1
ATOM 5563 O O . TYR D 1 65 ? -12.938 -3.698 60.691 1.00 32.15 57 TYR D O 1
ATOM 5572 N N . ASN D 1 66 ? -14.504 -2.186 60.126 1.00 25.68 58 ASN D N 1
ATOM 5573 C CA . ASN D 1 66 ? -14.265 -1.346 61.309 1.00 33.34 58 ASN D CA 1
ATOM 5574 C C . ASN D 1 66 ? -15.369 -1.491 62.374 1.00 36.20 58 ASN D C 1
ATOM 5575 O O . ASN D 1 66 ? -16.538 -1.204 62.108 1.00 36.30 58 ASN D O 1
ATOM 5580 N N . PHE D 1 67 ? -15.001 -1.947 63.567 1.00 31.87 59 PHE D N 1
ATOM 5581 C CA . PHE D 1 67 ? -15.978 -2.148 64.643 1.00 32.70 59 PHE D CA 1
ATOM 5582 C C . PHE D 1 67 ? -15.765 -1.215 65.819 1.00 31.80 59 PHE D C 1
ATOM 5583 O O . PHE D 1 67 ? -14.642 -0.774 66.076 1.00 31.41 59 PHE D O 1
ATOM 5591 N N . GLU D 1 68 ? -16.856 -0.945 66.538 1.00 34.38 60 GLU D N 1
ATOM 5592 C CA . GLU D 1 68 ? -16.799 -0.381 67.888 1.00 36.69 60 GLU D CA 1
ATOM 5593 C C . GLU D 1 68 ? -17.261 -1.448 68.886 1.00 36.79 60 GLU D C 1
ATOM 5594 O O . GLU D 1 68 ? -18.286 -2.104 68.679 1.00 34.19 60 GLU D O 1
ATOM 5600 N N . ILE D 1 69 ? -16.500 -1.628 69.961 1.00 34.45 61 ILE D N 1
ATOM 5601 C CA . ILE D 1 69 ? -16.875 -2.576 70.997 1.00 35.51 61 ILE D CA 1
ATOM 5602 C C . ILE D 1 69 ? -16.945 -1.891 72.373 1.00 40.09 61 ILE D C 1
ATOM 5603 O O . ILE D 1 69 ? -15.944 -1.358 72.870 1.00 36.45 61 ILE D O 1
ATOM 5608 N N . LYS D 1 70 ? -18.140 -1.880 72.965 1.00 41.59 62 LYS D N 1
ATOM 5609 C CA . LYS D 1 70 ? -18.336 -1.355 74.322 1.00 41.14 62 LYS D CA 1
ATOM 5610 C C . LYS D 1 70 ? -18.771 -2.465 75.266 1.00 34.03 62 LYS D C 1
ATOM 5611 O O . LYS D 1 70 ? -19.487 -3.388 74.874 1.00 35.98 62 LYS D O 1
ATOM 5617 N N . GLY D 1 71 ? -18.322 -2.389 76.509 1.00 39.27 63 GLY D N 1
ATOM 5618 C CA . GLY D 1 71 ? -18.777 -3.327 77.525 1.00 39.68 63 GLY D CA 1
ATOM 5619 C C . GLY D 1 71 ? -17.986 -4.616 77.626 1.00 38.26 63 GLY D C 1
ATOM 5620 O O . GLY D 1 71 ? -18.437 -5.581 78.237 1.00 39.94 63 GLY D O 1
ATOM 5621 N N . LEU D 1 72 ? -16.802 -4.631 77.032 1.00 40.21 64 LEU D N 1
ATOM 5622 C CA . LEU D 1 72 ? -15.902 -5.775 77.140 1.00 39.46 64 LEU D CA 1
ATOM 5623 C C . LEU D 1 72 ? -15.084 -5.679 78.446 1.00 38.24 64 LEU D C 1
ATOM 5624 O O . LEU D 1 72 ? -14.666 -4.592 78.833 1.00 36.18 64 LEU D O 1
ATOM 5629 N N . SER D 1 73 ? -14.847 -6.804 79.122 1.00 36.30 65 SER D N 1
ATOM 5630 C CA . SER D 1 73 ? -13.992 -6.787 80.319 1.00 33.81 65 SER D CA 1
ATOM 5631 C C . SER D 1 73 ? -12.510 -6.710 79.955 1.00 33.63 65 SER D C 1
ATOM 5632 O O . SER D 1 73 ? -12.107 -7.170 78.888 1.00 34.91 65 SER D O 1
ATOM 5635 N N . ARG D 1 74 ? -11.706 -6.130 80.840 1.00 33.70 66 ARG D N 1
ATOM 5636 C CA . ARG D 1 74 ? -10.254 -6.139 80.694 1.00 30.62 66 ARG D CA 1
ATOM 5637 C C . ARG D 1 74 ? -9.748 -7.568 80.563 1.00 36.00 66 ARG D C 1
ATOM 5638 O O . ARG D 1 74 ? -8.735 -7.825 79.914 1.00 36.77 66 ARG D O 1
ATOM 5646 N N . GLY D 1 75 ? -10.433 -8.497 81.221 1.00 36.33 67 GLY D N 1
ATOM 5647 C CA . GLY D 1 75 ? -10.086 -9.899 81.114 1.00 36.92 67 GLY D CA 1
ATOM 5648 C C . GLY D 1 75 ? -10.153 -10.406 79.684 1.00 34.92 67 GLY D C 1
ATOM 5649 O O . GLY D 1 75 ? -9.223 -11.045 79.197 1.00 34.52 67 GLY D O 1
ATOM 5650 N N . ALA D 1 76 ? -11.262 -10.130 79.008 1.00 32.82 68 ALA D N 1
ATOM 5651 C CA . ALA D 1 76 ? -11.413 -10.570 77.631 1.00 34.60 68 ALA D CA 1
ATOM 5652 C C . ALA D 1 76 ? -10.501 -9.752 76.710 1.00 33.60 68 ALA D C 1
ATOM 5653 O O . ALA D 1 76 ? -10.040 -10.248 75.677 1.00 32.67 68 ALA D O 1
ATOM 5655 N N . LEU D 1 77 ? -10.225 -8.510 77.101 1.00 30.73 69 LEU D N 1
ATOM 5656 C CA . LEU D 1 77 ? -9.286 -7.692 76.356 1.00 32.97 69 LEU D CA 1
ATOM 5657 C C . LEU D 1 77 ? -7.925 -8.379 76.306 1.00 35.16 69 LEU D C 1
ATOM 5658 O O . LEU D 1 77 ? -7.265 -8.349 75.275 1.00 32.55 69 LEU D O 1
ATOM 5663 N N . GLN D 1 78 ? -7.512 -8.996 77.414 1.00 31.24 70 GLN D N 1
ATOM 5664 C CA . GLN D 1 78 ? -6.269 -9.766 77.426 1.00 34.10 70 GLN D CA 1
ATOM 5665 C C . GLN D 1 78 ? -6.285 -10.792 76.298 1.00 34.42 70 GLN D C 1
ATOM 5666 O O . GLN D 1 78 ? -5.288 -10.977 75.586 1.00 37.34 70 GLN D O 1
ATOM 5672 N N . GLU D 1 79 ? -7.420 -11.463 76.139 1.00 28.09 71 GLU D N 1
ATOM 5673 C CA . GLU D 1 79 ? -7.521 -12.520 75.142 1.00 35.40 71 GLU D CA 1
ATOM 5674 C C . GLU D 1 79 ? -7.701 -12.015 73.698 1.00 32.45 71 GLU D C 1
ATOM 5675 O O . GLU D 1 79 ? -7.185 -12.608 72.768 1.00 35.82 71 GLU D O 1
ATOM 5681 N N . LEU D 1 80 ? -8.420 -10.917 73.520 1.00 33.77 72 LEU D N 1
ATOM 5682 C CA . LEU D 1 80 ? -8.605 -10.333 72.197 1.00 30.80 72 LEU D CA 1
ATOM 5683 C C . LEU D 1 80 ? -7.304 -9.750 71.619 1.00 31.34 72 LEU D C 1
ATOM 5684 O O . LEU D 1 80 ? -7.026 -9.923 70.440 1.00 32.22 72 LEU D O 1
ATOM 5689 N N . SER D 1 81 ? -6.509 -9.087 72.452 1.00 27.14 73 SER D N 1
ATOM 5690 C CA . SER D 1 81 ? -5.220 -8.537 72.028 1.00 30.77 73 SER D CA 1
ATOM 5691 C C . SER D 1 81 ? -4.229 -9.565 71.546 1.00 29.99 73 SER D C 1
ATOM 5692 O O . SER D 1 81 ? -3.214 -9.199 70.964 1.00 30.60 73 SER D O 1
ATOM 5695 N N . ARG D 1 82 ? -4.483 -10.841 71.829 1.00 29.59 74 ARG D N 1
ATOM 5696 C CA . ARG D 1 82 ? -3.584 -11.890 71.374 1.00 30.11 74 ARG D CA 1
ATOM 5697 C C . ARG D 1 82 ? -3.750 -12.160 69.869 1.00 29.12 74 ARG D C 1
ATOM 5698 O O . ARG D 1 82 ? -2.877 -12.749 69.242 1.00 26.13 74 ARG D O 1
ATOM 5706 N N . HIS D 1 83 ? -4.868 -11.723 69.292 1.00 28.91 75 HIS D N 1
ATOM 5707 C CA . HIS D 1 83 ? -4.994 -11.739 67.833 1.00 32.04 75 HIS D CA 1
ATOM 5708 C C . HIS D 1 83 ? -4.225 -10.584 67.223 1.00 28.74 75 HIS D C 1
ATOM 5709 O O . HIS D 1 83 ? -4.678 -9.439 67.228 1.00 29.69 75 HIS D O 1
ATOM 5716 N N . ARG D 1 84 ? -3.043 -10.920 66.726 1.00 26.30 76 ARG D N 1
ATOM 5717 C CA . ARG D 1 84 ? -2.046 -9.962 66.248 1.00 33.12 76 ARG D CA 1
ATOM 5718 C C . ARG D 1 84 ? -2.339 -9.325 64.889 1.00 29.77 76 ARG D C 1
ATOM 5719 O O . ARG D 1 84 ? -1.886 -8.222 64.616 1.00 24.77 76 ARG D O 1
ATOM 5727 N N . ILE D 1 85 ? -3.088 -10.015 64.041 1.00 26.97 77 ILE D N 1
ATOM 5728 C CA . ILE D 1 85 ? -3.428 -9.442 62.748 1.00 28.90 77 ILE D CA 1
ATOM 5729 C C . ILE D 1 85 ? -4.785 -8.719 62.796 1.00 33.90 77 ILE D C 1
ATOM 5730 O O . ILE D 1 85 ? -5.809 -9.205 62.295 1.00 32.15 77 ILE D O 1
ATOM 5735 N N . ALA D 1 86 ? -4.754 -7.556 63.439 1.00 26.07 78 ALA D N 1
ATOM 5736 C CA . ALA D 1 86 ? -5.921 -6.730 63.680 1.00 28.04 78 ALA D CA 1
ATOM 5737 C C . ALA D 1 86 ? -5.382 -5.428 64.229 1.00 29.19 78 ALA D C 1
ATOM 5738 O O . ALA D 1 86 ? -4.207 -5.344 64.590 1.00 27.34 78 ALA D O 1
ATOM 5740 N N . SER D 1 87 ? -6.234 -4.409 64.276 1.00 30.65 79 SER D N 1
ATOM 5741 C CA . SER D 1 87 ? -5.842 -3.114 64.817 1.00 30.67 79 SER D CA 1
ATOM 5742 C C . SER D 1 87 ? -6.815 -2.730 65.911 1.00 32.48 79 SER D C 1
ATOM 5743 O O . SER D 1 87 ? -8.036 -2.889 65.759 1.00 32.28 79 SER D O 1
ATOM 5746 N N . LEU D 1 88 ? -6.278 -2.241 67.024 1.00 35.73 80 LEU D N 1
ATOM 5747 C CA . LEU D 1 88 ? -7.117 -1.835 68.150 1.00 34.99 80 LEU D CA 1
ATOM 5748 C C . LEU D 1 88 ? -6.724 -0.474 68.670 1.00 33.45 80 LEU D C 1
ATOM 5749 O O . LEU D 1 88 ? -5.546 -0.145 68.727 1.00 33.74 80 LEU D O 1
ATOM 5754 N N . SER D 1 89 ? -7.724 0.295 69.077 1.00 30.45 81 SER D N 1
ATOM 5755 C CA . SER D 1 89 ? -7.494 1.491 69.868 1.00 32.16 81 SER D CA 1
ATOM 5756 C C . SER D 1 89 ? -8.393 1.364 71.090 1.00 33.30 81 SER D C 1
ATOM 5757 O O . SER D 1 89 ? -9.625 1.294 70.974 1.00 31.11 81 SER D O 1
ATOM 5760 N N . VAL D 1 90 ? -7.754 1.306 72.250 1.00 26.85 82 VAL D N 1
ATOM 5761 C CA . VAL D 1 90 ? -8.415 0.940 73.479 1.00 33.01 82 VAL D CA 1
ATOM 5762 C C . VAL D 1 90 ? -8.383 2.074 74.492 1.00 34.15 82 VAL D C 1
ATOM 5763 O O . VAL D 1 90 ? -7.349 2.723 74.714 1.00 26.43 82 VAL D O 1
ATOM 5767 N N . LYS D 1 91 ? -9.546 2.311 75.090 1.00 38.02 83 LYS D N 1
ATOM 5768 C CA . LYS D 1 91 ? -9.669 3.167 76.263 1.00 33.34 83 LYS D CA 1
ATOM 5769 C C . LYS D 1 91 ? -8.550 2.812 77.247 1.00 34.13 83 LYS D C 1
ATOM 5770 O O . LYS D 1 91 ? -8.406 1.655 77.652 1.00 32.55 83 LYS D O 1
ATOM 5776 N N . SER D 1 92 ? -7.737 3.799 77.599 1.00 31.30 84 SER D N 1
ATOM 5777 C CA . SER D 1 92 ? -6.616 3.588 78.507 1.00 33.39 84 SER D CA 1
ATOM 5778 C C . SER D 1 92 ? -7.004 3.834 79.972 1.00 42.75 84 SER D C 1
ATOM 5779 O O . SER D 1 92 ? -7.560 4.890 80.297 1.00 37.92 84 SER D O 1
ATOM 5782 N N . SER D 1 93 ? -6.717 2.865 80.848 1.00 41.72 85 SER D N 1
ATOM 5783 C CA . SER D 1 93 ? -6.913 3.049 82.289 1.00 40.29 85 SER D CA 1
ATOM 5784 C C . SER D 1 93 ? -5.951 4.115 82.841 1.00 43.04 85 SER D C 1
ATOM 5785 O O . SER D 1 93 ? -6.344 4.956 83.649 1.00 40.45 85 SER D O 1
ATOM 5788 N N . ARG D 1 94 ? -4.707 4.099 82.370 1.00 41.87 86 ARG D N 1
ATOM 5789 C CA . ARG D 1 94 ? -3.699 5.084 82.770 1.00 43.30 86 ARG D CA 1
ATOM 5790 C C . ARG D 1 94 ? -4.180 6.538 82.670 1.00 47.39 86 ARG D C 1
ATOM 5791 O O . ARG D 1 94 ? -3.627 7.434 83.311 1.00 52.47 86 ARG D O 1
ATOM 5799 N N . TYR D 1 95 ? -5.199 6.777 81.859 1.00 47.74 87 TYR D N 1
ATOM 5800 C CA . TYR D 1 95 ? -5.626 8.146 81.589 1.00 49.74 87 TYR D CA 1
ATOM 5801 C C . TYR D 1 95 ? -7.087 8.388 81.959 1.00 46.27 87 TYR D C 1
ATOM 5802 O O . TYR D 1 95 ? -7.455 9.505 82.297 1.00 55.92 87 TYR D O 1
ATOM 5811 N N . THR D 1 96 ? -7.925 7.357 81.895 1.00 42.56 88 THR D N 1
ATOM 5812 C CA . THR D 1 96 ? -9.358 7.578 82.085 1.00 46.55 88 THR D CA 1
ATOM 5813 C C . THR D 1 96 ? -9.927 7.106 83.430 1.00 48.60 88 THR D C 1
ATOM 5814 O O . THR D 1 96 ? -11.140 7.195 83.651 1.00 50.61 88 THR D O 1
ATOM 5818 N N . LEU D 1 97 ? -9.075 6.607 84.325 1.00 44.99 89 LEU D N 1
ATOM 5819 C CA . LEU D 1 97 ? -9.560 6.158 85.636 1.00 50.97 89 LEU D CA 1
ATOM 5820 C C . LEU D 1 97 ? -10.207 7.305 86.427 1.00 50.28 89 LEU D C 1
ATOM 5821 O O . LEU D 1 97 ? -11.011 7.067 87.316 1.00 50.46 89 LEU D O 1
ATOM 5826 N N . ARG D 1 98 ? -9.849 8.540 86.078 1.00 49.20 90 ARG D N 1
ATOM 5827 C CA . ARG D 1 98 ? -10.448 9.742 86.647 1.00 54.84 90 ARG D CA 1
ATOM 5828 C C . ARG D 1 98 ? -11.970 9.668 86.664 1.00 54.00 90 ARG D C 1
ATOM 5829 O O . ARG D 1 98 ? -12.619 10.397 87.404 1.00 54.09 90 ARG D O 1
ATOM 5837 N N . GLU D 1 99 ? -12.542 8.806 85.832 1.00 51.83 91 GLU D N 1
ATOM 5838 C CA . GLU D 1 99 ? -13.995 8.698 85.764 1.00 53.78 91 GLU D CA 1
ATOM 5839 C C . GLU D 1 99 ? -14.588 8.321 87.120 1.00 58.36 91 GLU D C 1
ATOM 5840 O O . GLU D 1 99 ? -15.759 8.596 87.393 1.00 55.87 91 GLU D O 1
ATOM 5846 N N . LEU D 1 100 ? -13.771 7.699 87.966 1.00 56.71 92 LEU D N 1
ATOM 5847 C CA . LEU D 1 100 ? -14.223 7.246 89.277 1.00 53.23 92 LEU D CA 1
ATOM 5848 C C . LEU D 1 100 ? -14.136 8.332 90.349 1.00 59.43 92 LEU D C 1
ATOM 5849 O O . LEU D 1 100 ? -14.757 8.212 91.409 1.00 61.09 92 LEU D O 1
ATOM 5854 N N . LYS D 1 101 ? -13.366 9.382 90.086 1.00 58.61 93 LYS D N 1
ATOM 5855 C CA . LYS D 1 101 ? -13.205 10.458 91.062 1.00 61.16 93 LYS D CA 1
ATOM 5856 C C . LYS D 1 101 ? -14.536 11.136 91.412 1.00 68.33 93 LYS D C 1
ATOM 5857 O O . LYS D 1 101 ? -14.648 11.812 92.434 1.00 68.49 93 LYS D O 1
ATOM 5863 N N . GLU D 1 102 ? -15.547 10.927 90.572 1.00 68.00 94 GLU D N 1
ATOM 5864 C CA . GLU D 1 102 ? -16.845 11.568 90.750 1.00 67.82 94 GLU D CA 1
ATOM 5865 C C . GLU D 1 102 ? -17.858 10.731 91.528 1.00 69.82 94 GLU D C 1
ATOM 5866 O O . GLU D 1 102 ? -18.386 11.175 92.552 1.00 71.93 94 GLU D O 1
ATOM 5872 N N . VAL D 1 103 ? -18.124 9.523 91.037 1.00 67.09 95 VAL D N 1
ATOM 5873 C CA . VAL D 1 103 ? -19.236 8.702 91.525 1.00 65.66 95 VAL D CA 1
ATOM 5874 C C . VAL D 1 103 ? -19.270 8.468 93.043 1.00 65.70 95 VAL D C 1
ATOM 5875 O O . VAL D 1 103 ? -18.290 8.718 93.751 1.00 61.69 95 VAL D O 1
ATOM 5879 N N . GLU D 1 104 ? -20.414 7.984 93.525 1.00 64.11 96 GLU D N 1
ATOM 5880 C CA . GLU D 1 104 ? -20.633 7.744 94.952 1.00 63.38 96 GLU D CA 1
ATOM 5881 C C . GLU D 1 104 ? -20.315 6.309 95.349 1.00 61.12 96 GLU D C 1
ATOM 5882 O O . GLU D 1 104 ? -20.429 5.390 94.535 1.00 59.93 96 GLU D O 1
ATOM 5888 N N . SER D 1 105 ? -19.929 6.121 96.608 1.00 60.36 97 SER D N 1
ATOM 5889 C CA . SER D 1 105 ? -19.591 4.797 97.117 1.00 58.05 97 SER D CA 1
ATOM 5890 C C . SER D 1 105 ? -20.583 3.747 96.622 1.00 57.39 97 SER D C 1
ATOM 5891 O O . SER D 1 105 ? -21.759 4.041 96.406 1.00 58.80 97 SER D O 1
ATOM 5894 N N . PHE D 1 106 ? -20.103 2.524 96.424 1.00 56.86 98 PHE D N 1
ATOM 5895 C CA . PHE D 1 106 ? -20.965 1.440 95.958 1.00 57.12 98 PHE D CA 1
ATOM 5896 C C . PHE D 1 106 ? -21.403 0.551 97.120 1.00 58.56 98 PHE D C 1
ATOM 5897 O O . PHE D 1 106 ? -22.087 -0.456 96.924 1.00 54.46 98 PHE D O 1
ATOM 5905 N N . LEU D 1 107 ? -20.995 0.932 98.329 1.00 56.65 99 LEU D N 1
ATOM 5906 C CA . LEU D 1 107 ? -21.442 0.259 99.545 1.00 60.54 99 LEU D CA 1
ATOM 5907 C C . LEU D 1 107 ? -22.617 1.018 100.157 1.00 61.39 99 LEU D C 1
ATOM 5908 O O . LEU D 1 107 ? -22.644 2.251 100.131 1.00 60.78 99 LEU D O 1
ATOM 5913 N N . PRO D 1 108 ? -23.584 0.287 100.735 1.00 63.07 100 PRO D N 1
ATOM 5914 C CA . PRO D 1 108 ? -23.603 -1.171 100.892 1.00 57.65 100 PRO D CA 1
ATOM 5915 C C . PRO D 1 108 ? -24.046 -1.881 99.626 1.00 59.46 100 PRO D C 1
ATOM 5916 O O . PRO D 1 108 ? -24.681 -1.271 98.765 1.00 60.19 100 PRO D O 1
ATOM 5920 N N . LEU D 1 109 ? -23.734 -3.171 99.541 1.00 60.42 101 LEU D N 1
ATOM 5921 C CA . LEU D 1 109 ? -24.007 -3.968 98.342 1.00 65.84 101 LEU D CA 1
ATOM 5922 C C . LEU D 1 109 ? -25.490 -4.266 98.105 1.00 64.96 101 LEU D C 1
ATOM 5923 O O . LEU D 1 109 ? -25.873 -5.406 97.828 1.00 60.76 101 LEU D O 1
ATOM 5928 N N . ASN D 1 110 ? -26.315 -3.230 98.207 1.00 63.95 102 ASN D N 1
ATOM 5929 C CA . ASN D 1 110 ? -27.725 -3.344 97.876 1.00 65.59 102 ASN D CA 1
ATOM 5930 C C . ASN D 1 110 ? -27.920 -3.303 96.365 1.00 67.48 102 ASN D C 1
ATOM 5931 O O . ASN D 1 110 ? -26.990 -3.006 95.616 1.00 64.20 102 ASN D O 1
ATOM 5936 N N . GLU D 1 111 ? -29.139 -3.581 95.926 1.00 67.96 103 GLU D N 1
ATOM 5937 C CA . GLU D 1 111 ? -29.430 -3.694 94.507 1.00 67.05 103 GLU D CA 1
ATOM 5938 C C . GLU D 1 111 ? -29.301 -2.391 93.725 1.00 66.73 103 GLU D C 1
ATOM 5939 O O . GLU D 1 111 ? -29.202 -2.407 92.500 1.00 69.35 103 GLU D O 1
ATOM 5945 N N . THR D 1 112 ? -29.291 -1.266 94.424 1.00 66.70 104 THR D N 1
ATOM 5946 C CA . THR D 1 112 ? -29.134 0.018 93.756 1.00 67.91 104 THR D CA 1
ATOM 5947 C C . THR D 1 112 ? -27.669 0.306 93.448 1.00 65.13 104 THR D C 1
ATOM 5948 O O . THR D 1 112 ? -27.344 0.915 92.424 1.00 62.25 104 THR D O 1
ATOM 5952 N N . ASN D 1 113 ? -26.786 -0.123 94.342 1.00 59.64 105 ASN D N 1
ATOM 5953 C CA . ASN D 1 113 ? -25.364 0.061 94.122 1.00 61.20 105 ASN D CA 1
ATOM 5954 C C . ASN D 1 113 ? -24.784 -1.001 93.188 1.00 58.19 105 ASN D C 1
ATOM 5955 O O . ASN D 1 113 ? -23.799 -0.756 92.509 1.00 59.93 105 ASN D O 1
ATOM 5960 N N . LEU D 1 114 ? -25.408 -2.172 93.148 1.00 57.59 106 LEU D N 1
ATOM 5961 C CA . LEU D 1 114 ? -24.998 -3.215 92.223 1.00 57.86 106 LEU D CA 1
ATOM 5962 C C . LEU D 1 114 ? -25.291 -2.775 90.800 1.00 61.23 106 LEU D C 1
ATOM 5963 O O . LEU D 1 114 ? -24.443 -2.904 89.915 1.00 58.56 106 LEU D O 1
ATOM 5968 N N . GLU D 1 115 ? -26.497 -2.256 90.591 1.00 56.73 107 GLU D N 1
ATOM 5969 C CA . GLU D 1 115 ? -26.888 -1.711 89.298 1.00 65.09 107 GLU D CA 1
ATOM 5970 C C . GLU D 1 115 ? -25.905 -0.639 88.844 1.00 59.94 107 GLU D C 1
ATOM 5971 O O . GLU D 1 115 ? -25.377 -0.702 87.739 1.00 60.74 107 GLU D O 1
ATOM 5977 N N . ARG D 1 116 ? -25.660 0.340 89.705 1.00 55.54 108 ARG D N 1
ATOM 5978 C CA . ARG D 1 116 ? -24.689 1.385 89.417 1.00 56.35 108 ARG D CA 1
ATOM 5979 C C . ARG D 1 116 ? -23.316 0.795 89.115 1.00 55.58 108 ARG D C 1
ATOM 5980 O O . ARG D 1 116 ? -22.540 1.370 88.352 1.00 56.97 108 ARG D O 1
ATOM 5988 N N . ALA D 1 117 ? -23.010 -0.340 89.735 1.00 54.13 109 ALA D N 1
ATOM 5989 C CA . ALA D 1 117 ? -21.709 -0.974 89.564 1.00 53.87 109 ALA D CA 1
ATOM 5990 C C . ALA D 1 117 ? -21.536 -1.591 88.174 1.00 50.93 109 ALA D C 1
ATOM 5991 O O . ALA D 1 117 ? -20.438 -1.583 87.627 1.00 48.12 109 ALA D O 1
ATOM 5993 N N . ARG D 1 118 ? -22.613 -2.127 87.606 1.00 49.59 110 ARG D N 1
ATOM 5994 C CA . ARG D 1 118 ? -22.535 -2.711 86.271 1.00 48.14 110 ARG D CA 1
ATOM 5995 C C . ARG D 1 118 ? -22.197 -1.692 85.191 1.00 50.36 110 ARG D C 1
ATOM 5996 O O . ARG D 1 118 ? -21.802 -2.071 84.088 1.00 48.79 110 ARG D O 1
ATOM 6004 N N . GLU D 1 119 ? -22.327 -0.407 85.512 1.00 44.45 111 GLU D N 1
ATOM 6005 C CA . GLU D 1 119 ? -21.824 0.624 84.624 1.00 49.95 111 GLU D CA 1
ATOM 6006 C C . GLU D 1 119 ? -20.337 0.401 84.358 1.00 51.45 111 GLU D C 1
ATOM 6007 O O . GLU D 1 119 ? -19.857 0.610 83.243 1.00 49.86 111 GLU D O 1
ATOM 6013 N N . PHE D 1 120 ? -19.614 -0.027 85.386 1.00 44.08 112 PHE D N 1
ATOM 6014 C CA . PHE D 1 120 ? -18.164 -0.145 85.298 1.00 44.24 112 PHE D CA 1
ATOM 6015 C C . PHE D 1 120 ? -17.678 -1.581 85.275 1.00 39.99 112 PHE D C 1
ATOM 6016 O O . PHE D 1 120 ? -16.507 -1.820 85.062 1.00 39.60 112 PHE D O 1
ATOM 6024 N N . LEU D 1 121 ? -18.565 -2.535 85.505 1.00 40.02 113 LEU D N 1
ATOM 6025 C CA . LEU D 1 121 ? -18.132 -3.907 85.675 1.00 39.02 113 LEU D CA 1
ATOM 6026 C C . LEU D 1 121 ? -18.922 -4.894 84.835 1.00 40.65 113 LEU D C 1
ATOM 6027 O O . LEU D 1 121 ? -20.133 -4.757 84.657 1.00 41.81 113 LEU D O 1
ATOM 6032 N N . VAL D 1 122 ? -18.215 -5.905 84.346 1.00 37.17 114 VAL D N 1
ATOM 6033 C CA . VAL D 1 122 ? -18.831 -7.030 83.672 1.00 41.29 114 VAL D CA 1
ATOM 6034 C C . VAL D 1 122 ? -19.228 -8.077 84.706 1.00 43.52 114 VAL D C 1
ATOM 6035 O O . VAL D 1 122 ? -18.368 -8.676 85.355 1.00 44.14 114 VAL D O 1
ATOM 6039 N N . PHE D 1 123 ? -20.527 -8.301 84.869 1.00 43.24 115 PHE D N 1
ATOM 6040 C CA . PHE D 1 123 ? -20.994 -9.314 85.817 1.00 43.82 115 PHE D CA 1
ATOM 6041 C C . PHE D 1 123 ? -21.051 -10.683 85.137 1.00 43.84 115 PHE D C 1
ATOM 6042 O O . PHE D 1 123 ? -21.311 -10.773 83.940 1.00 41.19 115 PHE D O 1
ATOM 6050 N N . VAL D 1 124 ? -20.798 -11.743 85.896 1.00 41.56 116 VAL D N 1
ATOM 6051 C CA . VAL D 1 124 ? -20.908 -13.099 85.366 1.00 42.70 116 VAL D CA 1
ATOM 6052 C C . VAL D 1 124 ? -22.054 -13.845 86.046 1.00 46.24 116 VAL D C 1
ATOM 6053 O O . VAL D 1 124 ? -22.778 -13.271 86.861 1.00 43.08 116 VAL D O 1
ATOM 6057 N N . ASP D 1 125 ? -22.261 -15.094 85.687 1.00 47.02 117 ASP D N 1
ATOM 6058 C CA . ASP D 1 125 ? -23.330 -15.840 86.308 1.00 50.97 117 ASP D CA 1
ATOM 6059 C C . ASP D 1 125 ? -22.877 -16.478 87.593 1.00 55.63 117 ASP D C 1
ATOM 6060 O O . ASP D 1 125 ? -22.829 -17.689 87.708 1.00 53.89 117 ASP D O 1
ATOM 6065 N N . ASN D 1 126 ? -22.493 -15.627 88.527 1.00 44.98 118 ASN D N 1
ATOM 6066 C CA . ASN D 1 126 ? -22.292 -15.982 89.890 1.00 47.58 118 ASN D CA 1
ATOM 6067 C C . ASN D 1 126 ? -22.366 -14.748 90.764 1.00 48.57 118 ASN D C 1
ATOM 6068 O O . ASN D 1 126 ? -21.552 -13.891 90.667 1.00 42.13 118 ASN D O 1
ATOM 6073 N N . GLU D 1 127 ? -23.324 -14.699 91.658 1.00 50.00 119 GLU D N 1
ATOM 6074 C CA . GLU D 1 127 ? -23.541 -13.537 92.497 1.00 51.64 119 GLU D CA 1
ATOM 6075 C C . GLU D 1 127 ? -22.368 -13.217 93.419 1.00 44.30 119 GLU D C 1
ATOM 6076 O O . GLU D 1 127 ? -22.119 -12.086 93.717 1.00 43.34 119 GLU D O 1
ATOM 6082 N N . LYS D 1 128 ? -21.706 -14.246 93.906 1.00 40.94 120 LYS D N 1
ATOM 6083 C CA . LYS D 1 128 ? -20.544 -14.096 94.783 1.00 41.37 120 LYS D CA 1
ATOM 6084 C C . LYS D 1 128 ? -19.342 -13.473 94.067 1.00 45.80 120 LYS D C 1
ATOM 6085 O O . LYS D 1 128 ? -18.675 -12.594 94.623 1.00 41.31 120 LYS D O 1
ATOM 6091 N N . VAL D 1 129 ? -19.063 -13.921 92.841 1.00 40.48 121 VAL D N 1
ATOM 6092 C CA . VAL D 1 129 ? -17.972 -13.327 92.082 1.00 39.42 121 VAL D CA 1
ATOM 6093 C C . VAL D 1 129 ? -18.280 -11.866 91.853 1.00 36.11 121 VAL D C 1
ATOM 6094 O O . VAL D 1 129 ? -17.428 -11.004 92.094 1.00 37.39 121 VAL D O 1
ATOM 6098 N N . ASN D 1 130 ? -19.501 -11.579 91.408 1.00 39.11 122 ASN D N 1
ATOM 6099 C CA . ASN D 1 130 ? -19.893 -10.192 91.130 1.00 42.48 122 ASN D CA 1
ATOM 6100 C C . ASN D 1 130 ? -19.744 -9.285 92.347 1.00 42.56 122 ASN D C 1
ATOM 6101 O O . ASN D 1 130 ? -19.351 -8.117 92.227 1.00 41.39 122 ASN D O 1
ATOM 6106 N N . ALA D 1 131 ? -20.069 -9.829 93.517 1.00 42.25 123 ALA D N 1
ATOM 6107 C CA . ALA D 1 131 ? -19.940 -9.080 94.758 1.00 43.86 123 ALA D CA 1
ATOM 6108 C C . ALA D 1 131 ? -18.471 -8.775 95.023 1.00 38.97 123 ALA D C 1
ATOM 6109 O O . ALA D 1 131 ? -18.117 -7.662 95.397 1.00 39.76 123 ALA D O 1
ATOM 6111 N N . MET D 1 132 ? -17.607 -9.764 94.825 1.00 37.74 124 MET D N 1
ATOM 6112 C CA . MET D 1 132 ? -16.176 -9.521 94.978 1.00 39.45 124 MET D CA 1
ATOM 6113 C C . MET D 1 132 ? -15.686 -8.455 94.002 1.00 37.91 124 MET D C 1
ATOM 6114 O O . MET D 1 132 ? -14.883 -7.594 94.365 1.00 36.06 124 MET D O 1
ATOM 6119 N N . SER D 1 133 ? -16.182 -8.506 92.765 1.00 38.01 125 SER D N 1
ATOM 6120 C CA . SER D 1 133 ? -15.825 -7.489 91.772 1.00 40.22 125 SER D CA 1
ATOM 6121 C C . SER D 1 133 ? -16.244 -6.101 92.229 1.00 39.17 125 SER D C 1
ATOM 6122 O O . SER D 1 133 ? -15.477 -5.147 92.094 1.00 40.39 125 SER D O 1
ATOM 6125 N N . VAL D 1 134 ? -17.451 -5.982 92.781 1.00 39.71 126 VAL D N 1
ATOM 6126 C CA . VAL D 1 134 ? -17.905 -4.683 93.297 1.00 40.38 126 VAL D CA 1
A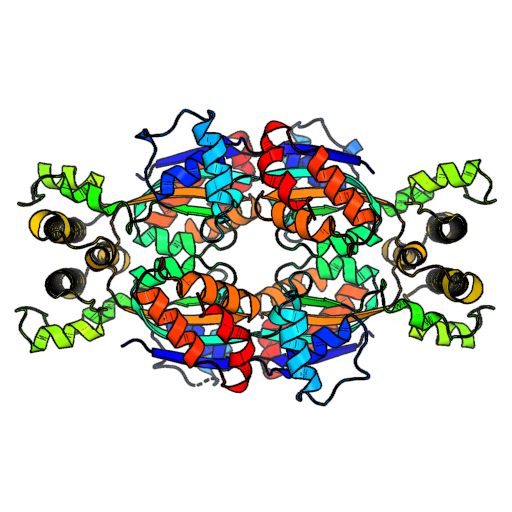TOM 6127 C C . VAL D 1 134 ? -17.057 -4.178 94.462 1.00 37.88 126 VAL D C 1
ATOM 6128 O O . VAL D 1 134 ? -16.790 -2.980 94.568 1.00 38.32 126 VAL D O 1
ATOM 6132 N N . LEU D 1 135 ? -16.609 -5.096 95.314 1.00 36.55 127 LEU D N 1
ATOM 6133 C CA . LEU D 1 135 ? -15.749 -4.739 96.440 1.00 35.04 127 LEU D CA 1
ATOM 6134 C C . LEU D 1 135 ? -14.384 -4.261 95.963 1.00 37.68 127 LEU D C 1
ATOM 6135 O O . LEU D 1 135 ? -13.833 -3.298 96.501 1.00 40.63 127 LEU D O 1
ATOM 6140 N N . ALA D 1 136 ? -13.832 -4.938 94.957 1.00 38.82 128 ALA D N 1
ATOM 6141 C CA . ALA D 1 136 ? -12.578 -4.490 94.352 1.00 33.90 128 ALA D CA 1
ATOM 6142 C C . ALA D 1 136 ? -12.801 -3.106 93.739 1.00 35.33 128 ALA D C 1
ATOM 6143 O O . ALA D 1 136 ? -11.982 -2.192 93.913 1.00 33.22 128 ALA D O 1
ATOM 6145 N N . LEU D 1 137 ? -13.928 -2.956 93.040 1.00 33.97 129 LEU D N 1
ATOM 6146 C CA . LEU D 1 137 ? -14.319 -1.667 92.451 1.00 39.03 129 LEU D CA 1
ATOM 6147 C C . LEU D 1 137 ? -14.415 -0.532 93.478 1.00 41.94 129 LEU D C 1
ATOM 6148 O O . LEU D 1 137 ? -13.920 0.572 93.232 1.00 44.14 129 LEU D O 1
ATOM 6153 N N . GLU D 1 138 ? -15.033 -0.794 94.632 1.00 44.76 130 GLU D N 1
ATOM 6154 C CA . GLU D 1 138 ? -15.106 0.239 95.672 1.00 43.55 130 GLU D CA 1
ATOM 6155 C C . GLU D 1 138 ? -13.733 0.614 96.251 1.00 41.98 130 GLU D C 1
ATOM 6156 O O . GLU D 1 138 ? -13.471 1.783 96.524 1.00 43.70 130 GLU D O 1
ATOM 6162 N N . ASN D 1 139 ? -12.852 -0.363 96.439 1.00 37.93 131 ASN D N 1
ATOM 6163 C CA . ASN D 1 139 ? -11.498 -0.041 96.887 1.00 39.70 131 ASN D CA 1
ATOM 6164 C C . ASN D 1 139 ? -10.704 0.763 95.845 1.00 43.15 131 ASN D C 1
ATOM 6165 O O . ASN D 1 139 ? -9.874 1.605 96.197 1.00 43.08 131 ASN D O 1
ATOM 6170 N N . LEU D 1 140 ? -10.965 0.513 94.563 1.00 40.89 132 LEU D N 1
ATOM 6171 C CA . LEU D 1 140 ? -10.335 1.296 93.506 1.00 39.47 132 LEU D CA 1
ATOM 6172 C C . LEU D 1 140 ? -10.842 2.724 93.595 1.00 39.94 132 LEU D C 1
ATOM 6173 O O . LEU D 1 140 ? -10.065 3.684 93.559 1.00 37.38 132 LEU D O 1
ATOM 6178 N N . ARG D 1 141 ? -12.156 2.862 93.719 1.00 40.72 133 ARG D N 1
ATOM 6179 C CA . ARG D 1 141 ? -12.749 4.186 93.853 1.00 46.28 133 ARG D CA 1
ATOM 6180 C C . ARG D 1 141 ? -12.135 4.930 95.050 1.00 49.98 133 ARG D C 1
ATOM 6181 O O . ARG D 1 141 ? -11.783 6.113 94.944 1.00 45.57 133 ARG D O 1
ATOM 6189 N N . VAL D 1 142 ? -11.992 4.220 96.171 1.00 43.13 134 VAL D N 1
ATOM 6190 C CA . VAL D 1 142 ? -11.420 4.786 97.394 1.00 46.34 134 VAL D CA 1
ATOM 6191 C C . VAL D 1 142 ? -10.010 5.339 97.161 1.00 47.83 134 VAL D C 1
ATOM 6192 O O . VAL D 1 142 ? -9.695 6.455 97.579 1.00 48.60 134 VAL D O 1
ATOM 6196 N N . LEU D 1 143 ? -9.168 4.566 96.475 1.00 45.89 135 LEU D N 1
ATOM 6197 C CA . LEU D 1 143 ? -7.805 5.006 96.172 1.00 47.02 135 LEU D CA 1
ATOM 6198 C C . LEU D 1 143 ? -7.779 6.272 95.307 1.00 47.88 135 LEU D C 1
ATOM 6199 O O . LEU D 1 143 ? -6.912 7.137 95.465 1.00 44.69 135 LEU D O 1
ATOM 6204 N N . LEU D 1 144 ? -8.729 6.374 94.386 1.00 46.67 136 LEU D N 1
ATOM 6205 C CA . LEU D 1 144 ? -8.746 7.504 93.464 1.00 50.15 136 LEU D CA 1
ATOM 6206 C C . LEU D 1 144 ? -9.310 8.778 94.107 1.00 54.18 136 LEU D C 1
ATOM 6207 O O . LEU D 1 144 ? -8.708 9.852 93.998 1.00 54.45 136 LEU D O 1
ATOM 6212 N N . SER D 1 145 ? -10.455 8.646 94.779 1.00 46.89 137 SER D N 1
ATOM 6213 C CA . SER D 1 145 ? -11.171 9.796 95.336 1.00 56.04 137 SER D CA 1
ATOM 6214 C C . SER D 1 145 ? -10.627 10.273 96.687 1.00 60.55 137 SER D C 1
ATOM 6215 O O . SER D 1 145 ? -10.221 11.428 96.836 1.00 65.38 137 SER D O 1
ATOM 6218 N N . GLU D 1 146 ? -10.630 9.386 97.672 1.00 55.82 138 GLU D N 1
ATOM 6219 C CA . GLU D 1 146 ? -10.216 9.759 99.015 1.00 54.39 138 GLU D CA 1
ATOM 6220 C C . GLU D 1 146 ? -8.710 10.026 99.120 1.00 58.89 138 GLU D C 1
ATOM 6221 O O . GLU D 1 146 ? -8.294 11.000 99.742 1.00 60.44 138 GLU D O 1
ATOM 6227 N N . HIS D 1 147 ? -7.892 9.187 98.492 1.00 58.06 139 HIS D N 1
ATOM 6228 C CA . HIS D 1 147 ? -6.442 9.323 98.628 1.00 52.58 139 HIS D CA 1
ATOM 6229 C C . HIS D 1 147 ? -5.772 10.024 97.446 1.00 52.98 139 HIS D C 1
ATOM 6230 O O . HIS D 1 147 ? -4.572 10.316 97.489 1.00 49.69 139 HIS D O 1
ATOM 6237 N N . ASN D 1 148 ? -6.538 10.284 96.390 1.00 52.98 140 ASN D N 1
ATOM 6238 C CA . ASN D 1 148 ? -5.988 10.917 95.190 1.00 55.35 140 ASN D CA 1
ATOM 6239 C C . ASN D 1 148 ? -4.741 10.219 94.639 1.00 52.77 140 ASN D C 1
ATOM 6240 O O . ASN D 1 148 ? -3.764 10.882 94.284 1.00 48.29 140 ASN D O 1
ATOM 6245 N N . ILE D 1 149 ? -4.757 8.891 94.585 1.00 49.88 141 ILE D N 1
ATOM 6246 C CA . ILE D 1 149 ? -3.613 8.161 94.056 1.00 50.50 141 ILE D CA 1
ATOM 6247 C C . ILE D 1 149 ? -3.537 8.302 92.530 1.00 41.74 141 ILE D C 1
ATOM 6248 O O . ILE D 1 149 ? -4.567 8.315 91.858 1.00 45.37 141 ILE D O 1
ATOM 6253 N N . LYS D 1 150 ? -2.324 8.415 91.993 1.00 43.08 142 LYS D N 1
ATOM 6254 C CA . LYS D 1 150 ? -2.113 8.430 90.534 1.00 50.32 142 LYS D CA 1
ATOM 6255 C C . LYS D 1 150 ? -2.757 7.236 89.825 1.00 46.03 142 LYS D C 1
ATOM 6256 O O . LYS D 1 150 ? -2.768 6.118 90.346 1.00 40.56 142 LYS D O 1
ATOM 6262 N N . ASN D 1 151 ? -3.288 7.482 88.630 1.00 45.28 143 ASN D N 1
ATOM 6263 C CA . ASN D 1 151 ? -3.824 6.412 87.800 1.00 44.26 143 ASN D CA 1
ATOM 6264 C C . ASN D 1 151 ? -2.821 5.260 87.653 1.00 44.32 143 ASN D C 1
ATOM 6265 O O . ASN D 1 151 ? -3.195 4.088 87.766 1.00 40.44 143 ASN D O 1
ATOM 6270 N N . ASP D 1 152 ? -1.553 5.605 87.426 1.00 38.41 144 ASP D N 1
ATOM 6271 C CA . ASP D 1 152 ? -0.518 4.614 87.128 1.00 43.49 144 ASP D CA 1
ATOM 6272 C C . ASP D 1 152 ? -0.270 3.677 88.294 1.00 45.01 144 ASP D C 1
ATOM 6273 O O . ASP D 1 152 ? 0.307 2.593 88.123 1.00 47.97 144 ASP D O 1
ATOM 6278 N N . LEU D 1 153 ? -0.696 4.095 89.479 1.00 41.56 145 LEU D N 1
ATOM 6279 C CA . LEU D 1 153 ? -0.531 3.275 90.671 1.00 43.16 145 LEU D CA 1
ATOM 6280 C C . LEU D 1 153 ? -1.820 2.563 91.047 1.00 42.13 145 LEU D C 1
ATOM 6281 O O . LEU D 1 153 ? -1.829 1.354 91.264 1.00 38.21 145 LEU D O 1
ATOM 6286 N N . ALA D 1 154 ? -2.910 3.316 91.113 1.00 40.22 146 ALA D N 1
ATOM 6287 C CA . ALA D 1 154 ? -4.188 2.750 91.521 1.00 40.37 146 ALA D CA 1
ATOM 6288 C C . ALA D 1 154 ? -4.670 1.663 90.562 1.00 41.25 146 ALA D C 1
ATOM 6289 O O . ALA D 1 154 ? -5.472 0.812 90.947 1.00 45.73 146 ALA D O 1
ATOM 6291 N N . LYS D 1 155 ? -4.188 1.688 89.321 1.00 37.38 147 LYS D N 1
ATOM 6292 C CA . LYS D 1 155 ? -4.628 0.726 88.310 1.00 37.02 147 LYS D CA 1
ATOM 6293 C C . LYS D 1 155 ? -4.267 -0.718 88.662 1.00 36.49 147 LYS D C 1
ATOM 6294 O O . LYS D 1 155 ? -4.900 -1.647 88.174 1.00 37.83 147 LYS D O 1
ATOM 6300 N N . TYR D 1 156 ? -3.253 -0.902 89.503 1.00 33.94 148 TYR D N 1
ATOM 6301 C CA . TYR D 1 156 ? -2.856 -2.237 89.959 1.00 36.38 148 TYR D CA 1
ATOM 6302 C C . TYR D 1 156 ? -3.912 -2.944 90.814 1.00 38.60 148 TYR D C 1
ATOM 6303 O O . TYR D 1 156 ? -3.884 -4.165 90.965 1.00 41.41 148 TYR D O 1
ATOM 6312 N N . ALA D 1 157 ? -4.855 -2.187 91.359 1.00 37.32 149 ALA D N 1
ATOM 6313 C CA . ALA D 1 157 ? -5.894 -2.786 92.184 1.00 39.94 149 ALA D CA 1
ATOM 6314 C C . ALA D 1 157 ? -7.177 -2.976 91.382 1.00 37.94 149 ALA D C 1
ATOM 6315 O O . ALA D 1 157 ? -8.229 -3.290 91.924 1.00 40.34 149 ALA D O 1
ATOM 6317 N N . MET D 1 158 ? -7.086 -2.784 90.078 1.00 35.54 150 MET D N 1
ATOM 6318 C CA . MET D 1 158 ? -8.262 -2.885 89.241 1.00 38.71 150 MET D CA 1
ATOM 6319 C C . MET D 1 158 ? -8.637 -4.368 89.046 1.00 37.57 150 MET D C 1
ATOM 6320 O O . MET D 1 158 ? -7.756 -5.209 88.858 1.00 36.78 150 MET D O 1
ATOM 6325 N N . PRO D 1 159 ? -9.942 -4.696 89.123 1.00 35.23 151 PRO D N 1
ATOM 6326 C CA . PRO D 1 159 ? -10.386 -6.068 88.864 1.00 35.34 151 PRO D CA 1
ATOM 6327 C C . PRO D 1 159 ? -10.449 -6.318 87.359 1.00 34.18 151 PRO D C 1
ATOM 6328 O O . PRO D 1 159 ? -10.693 -5.402 86.575 1.00 38.72 151 PRO D O 1
ATOM 6332 N N . GLU D 1 160 ? -10.264 -7.557 86.959 1.00 31.02 152 GLU D N 1
ATOM 6333 C CA . GLU D 1 160 ? -10.250 -7.878 85.539 1.00 39.79 152 GLU D CA 1
ATOM 6334 C C . GLU D 1 160 ? -11.640 -7.782 84.903 1.00 39.82 152 GLU D C 1
ATOM 6335 O O . GLU D 1 160 ? -11.774 -7.863 83.675 1.00 41.06 152 GLU D O 1
ATOM 6341 N N . SER D 1 161 ? -12.667 -7.588 85.731 1.00 34.71 153 SER D N 1
ATOM 6342 C CA . SER D 1 161 ? -14.027 -7.413 85.221 1.00 33.60 153 SER D CA 1
ATOM 6343 C C . SER D 1 161 ? -14.335 -5.970 84.829 1.00 33.41 153 SER D C 1
ATOM 6344 O O . SER D 1 161 ? -15.396 -5.687 84.278 1.00 35.70 153 SER D O 1
ATOM 6347 N N . TYR D 1 162 ? -13.418 -5.061 85.131 1.00 29.25 154 TYR D N 1
ATOM 6348 C CA . TYR D 1 162 ? -13.590 -3.665 84.760 1.00 33.64 154 TYR D CA 1
ATOM 6349 C C . TYR D 1 162 ? -13.862 -3.502 83.246 1.00 38.43 154 TYR D C 1
ATOM 6350 O O . TYR D 1 162 ? -13.176 -4.093 82.400 1.00 32.12 154 TYR D O 1
ATOM 6359 N N . LYS D 1 163 ? -14.865 -2.697 82.912 1.00 36.83 155 LYS D N 1
ATOM 6360 C CA . LYS D 1 163 ? -15.252 -2.509 81.521 1.00 37.09 155 LYS D CA 1
ATOM 6361 C C . LYS D 1 163 ? -14.273 -1.650 80.716 1.00 40.79 155 LYS D C 1
ATOM 6362 O O . LYS D 1 163 ? -13.745 -0.643 81.194 1.00 37.31 155 LYS D O 1
ATOM 6368 N N . THR D 1 164 ? -14.038 -2.076 79.480 1.00 38.99 156 THR D N 1
ATOM 6369 C CA . THR D 1 164 ? -13.250 -1.303 78.547 1.00 37.01 156 THR D CA 1
ATOM 6370 C C . THR D 1 164 ? -14.067 -1.016 77.292 1.00 36.21 156 THR D C 1
ATOM 6371 O O . THR D 1 164 ? -15.156 -1.568 77.087 1.00 34.48 156 THR D O 1
ATOM 6375 N N . HIS D 1 165 ? -13.510 -0.151 76.460 1.00 37.11 157 HIS D N 1
ATOM 6376 C CA . HIS D 1 165 ? -14.149 0.343 75.258 1.00 37.93 157 HIS D CA 1
ATOM 6377 C C . HIS D 1 165 ? -13.079 0.431 74.145 1.00 33.58 157 HIS D C 1
ATOM 6378 O O . HIS D 1 165 ? -11.998 0.956 74.362 1.00 32.49 157 HIS D O 1
ATOM 6385 N N . LEU D 1 166 ? -13.358 -0.096 72.958 1.00 35.30 158 LEU D N 1
ATOM 6386 C CA . LEU D 1 166 ? -12.342 -0.051 71.895 1.00 36.44 158 LEU D CA 1
ATOM 6387 C C . LEU D 1 166 ? -12.858 0.049 70.469 1.00 32.95 158 LEU D C 1
ATOM 6388 O O . LEU D 1 166 ? -13.931 -0.457 70.132 1.00 32.18 158 LEU D O 1
ATOM 6393 N N . ALA D 1 167 ? -12.067 0.725 69.641 1.00 30.45 159 ALA D N 1
ATOM 6394 C CA . ALA D 1 167 ? -12.199 0.629 68.197 1.00 31.84 159 ALA D CA 1
ATOM 6395 C C . ALA D 1 167 ? -11.379 -0.586 67.739 1.00 33.49 159 ALA D C 1
ATOM 6396 O O . ALA D 1 167 ? -10.217 -0.754 68.122 1.00 27.85 159 ALA D O 1
ATOM 6398 N N . TYR D 1 168 ? -11.996 -1.433 66.931 1.00 28.64 160 TYR D N 1
ATOM 6399 C CA . TYR D 1 168 ? -11.349 -2.644 66.475 1.00 31.16 160 TYR D CA 1
ATOM 6400 C C . TYR D 1 168 ? -11.509 -2.789 64.975 1.00 33.03 160 TYR D C 1
ATOM 6401 O O . TYR D 1 168 ? -12.634 -2.790 64.469 1.00 32.46 160 TYR D O 1
ATOM 6410 N N . SER D 1 169 ? -10.396 -2.939 64.262 1.00 30.19 161 SER D N 1
ATOM 6411 C CA . SER D 1 169 ? -10.473 -3.166 62.821 1.00 27.44 161 SER D CA 1
ATOM 6412 C C . SER D 1 169 ? -9.734 -4.432 62.393 1.00 30.26 161 SER D C 1
ATOM 6413 O O . SER D 1 169 ? -8.615 -4.702 62.842 1.00 26.31 161 SER D O 1
ATOM 6416 N N . ILE D 1 170 ? -10.357 -5.190 61.501 1.00 24.94 162 ILE D N 1
ATOM 6417 C CA . ILE D 1 170 ? -9.830 -6.489 61.127 1.00 27.70 162 ILE D CA 1
ATOM 6418 C C . ILE D 1 170 ? -10.284 -6.864 59.710 1.00 29.43 162 ILE D C 1
ATOM 6419 O O . ILE D 1 170 ? -11.356 -6.455 59.275 1.00 28.68 162 ILE D O 1
ATOM 6424 N N . ASN D 1 171 ? -9.473 -7.625 58.981 1.00 25.94 163 ASN D N 1
ATOM 6425 C CA . ASN D 1 171 ? -9.853 -8.009 57.625 1.00 25.88 163 ASN D CA 1
ATOM 6426 C C . ASN D 1 171 ? -10.592 -9.339 57.641 1.00 25.78 163 ASN D C 1
ATOM 6427 O O . ASN D 1 171 ? -10.575 -10.038 58.638 1.00 28.49 163 ASN D O 1
ATOM 6432 N N . ALA D 1 172 ? -11.258 -9.677 56.548 1.00 26.39 164 ALA D N 1
ATOM 6433 C CA . ALA D 1 172 ? -12.095 -10.877 56.519 1.00 27.84 164 ALA D CA 1
ATOM 6434 C C . ALA D 1 172 ? -11.375 -12.187 56.827 1.00 30.15 164 ALA D C 1
ATOM 6435 O O . ALA D 1 172 ? -11.951 -13.064 57.479 1.00 34.83 164 ALA D O 1
ATOM 6437 N N . ARG D 1 173 ? -10.142 -12.333 56.343 1.00 27.62 165 ARG D N 1
ATOM 6438 C CA . ARG D 1 173 ? -9.381 -13.566 56.541 1.00 25.81 165 ARG D CA 1
ATOM 6439 C C . ARG D 1 173 ? -9.039 -13.759 58.017 1.00 28.34 165 ARG D C 1
ATOM 6440 O O . ARG D 1 173 ? -9.134 -14.864 58.553 1.00 26.88 165 ARG D O 1
ATOM 6448 N N . SER D 1 174 ? -8.634 -12.678 58.672 1.00 27.71 166 SER D N 1
ATOM 6449 C CA A SER D 1 174 ? -8.339 -12.740 60.097 0.50 28.70 166 SER D CA 1
ATOM 6450 C CA B SER D 1 174 ? -8.338 -12.731 60.095 0.50 28.83 166 SER D CA 1
ATOM 6451 C C . SER D 1 174 ? -9.618 -12.870 60.928 1.00 29.60 166 SER D C 1
ATOM 6452 O O . SER D 1 174 ? -9.620 -13.526 61.969 1.00 29.11 166 SER D O 1
ATOM 6457 N N . LEU D 1 175 ? -10.708 -12.252 60.474 1.00 27.35 167 LEU D N 1
ATOM 6458 C CA . LEU D 1 175 ? -11.978 -12.383 61.200 1.00 28.81 167 LEU D CA 1
ATOM 6459 C C . LEU D 1 175 ? -12.477 -13.835 61.137 1.00 31.37 167 LEU D C 1
ATOM 6460 O O . LEU D 1 175 ? -12.980 -14.368 62.118 1.00 30.21 167 LEU D O 1
ATOM 6465 N N . GLN D 1 176 ? -12.308 -14.492 59.995 1.00 29.87 168 GLN D N 1
ATOM 6466 C CA . GLN D 1 176 ? -12.637 -15.912 59.948 1.00 35.81 168 GLN D CA 1
ATOM 6467 C C . GLN D 1 176 ? -11.882 -16.693 61.018 1.00 34.28 168 GLN D C 1
ATOM 6468 O O . GLN D 1 176 ? -12.453 -17.565 61.658 1.00 31.64 168 GLN D O 1
ATOM 6474 N N . ASN D 1 177 ? -10.587 -16.406 61.168 1.00 33.67 169 ASN D N 1
ATOM 6475 C CA . ASN D 1 177 ? -9.747 -17.076 62.162 1.00 31.71 169 ASN D CA 1
ATOM 6476 C C . ASN D 1 177 ? -10.189 -16.726 63.600 1.00 31.99 169 ASN D C 1
ATOM 6477 O O . ASN D 1 177 ? -10.258 -17.591 64.466 1.00 35.44 169 ASN D O 1
ATOM 6482 N N . LEU D 1 178 ? -10.489 -15.456 63.844 1.00 29.04 170 LEU D N 1
ATOM 6483 C CA . LEU D 1 178 ? -10.970 -15.021 65.156 1.00 33.87 170 LEU D CA 1
ATOM 6484 C C . LEU D 1 178 ? -12.263 -15.749 65.555 1.00 36.53 170 LEU D C 1
ATOM 6485 O O . LEU D 1 178 ? -12.373 -16.268 66.669 1.00 32.52 170 LEU D O 1
ATOM 6490 N N . LEU D 1 179 ? -13.219 -15.799 64.625 1.00 34.22 171 LEU D N 1
ATOM 6491 C CA . LEU D 1 179 ? -14.554 -16.334 64.884 1.00 34.09 171 LEU D CA 1
ATOM 6492 C C . LEU D 1 179 ? -14.539 -17.831 65.086 1.00 35.86 171 LEU D C 1
ATOM 6493 O O . LEU D 1 179 ? -15.341 -18.364 65.839 1.00 39.51 171 LEU D O 1
ATOM 6498 N N . THR D 1 180 ? -13.631 -18.507 64.395 1.00 35.08 172 THR D N 1
ATOM 6499 C CA . THR D 1 180 ? -13.444 -19.939 64.549 1.00 35.15 172 THR D CA 1
ATOM 6500 C C . THR D 1 180 ? -12.844 -20.273 65.902 1.00 37.56 172 THR D C 1
ATOM 6501 O O . THR D 1 180 ? -13.342 -21.146 66.608 1.00 44.84 172 THR D O 1
ATOM 6505 N N . LEU D 1 181 ? -11.768 -19.583 66.266 1.00 36.20 173 LEU D N 1
ATOM 6506 C CA . LEU D 1 181 ? -11.092 -19.859 67.533 1.00 39.68 173 LEU D CA 1
ATOM 6507 C C . LEU D 1 181 ? -11.989 -19.558 68.739 1.00 39.13 173 LEU D C 1
ATOM 6508 O O . LEU D 1 181 ? -12.036 -20.336 69.690 1.00 36.71 173 LEU D O 1
ATOM 6513 N N . ARG D 1 182 ? -12.705 -18.440 68.681 1.00 34.69 174 ARG D N 1
ATOM 6514 C CA . ARG D 1 182 ? -13.399 -17.910 69.856 1.00 36.70 174 ARG D CA 1
ATOM 6515 C C . ARG D 1 182 ? -14.879 -18.308 69.984 1.00 38.23 174 ARG D C 1
ATOM 6516 O O . ARG D 1 182 ? -15.504 -18.015 70.999 1.00 35.55 174 ARG D O 1
ATOM 6524 N N . SER D 1 183 ? -15.432 -18.976 68.970 1.00 35.84 175 SER D N 1
ATOM 6525 C CA . SER D 1 183 ? -16.793 -19.493 69.074 1.00 35.97 175 SER D CA 1
ATOM 6526 C C . SER D 1 183 ? -16.768 -20.972 69.454 1.00 43.23 175 SER D C 1
ATOM 6527 O O . SER D 1 183 ? -17.810 -21.608 69.593 1.00 47.06 175 SER D O 1
ATOM 6530 N N . SER D 1 184 ? -15.564 -21.505 69.628 1.00 43.06 176 SER D N 1
ATOM 6531 C CA . SER D 1 184 ? -15.369 -22.860 70.119 1.00 44.80 176 SER D CA 1
ATOM 6532 C C . SER D 1 184 ? -15.905 -22.980 71.544 1.00 45.68 176 SER D C 1
ATOM 6533 O O . SER D 1 184 ? -16.049 -21.975 72.245 1.00 45.09 176 SER D O 1
ATOM 6536 N N . ASN D 1 185 ? -16.195 -24.201 71.984 1.00 41.62 177 ASN D N 1
ATOM 6537 C CA . ASN D 1 185 ? -16.638 -24.385 73.365 1.00 49.61 177 ASN D CA 1
ATOM 6538 C C . ASN D 1 185 ? -15.479 -24.443 74.360 1.00 47.33 177 ASN D C 1
ATOM 6539 O O . ASN D 1 185 ? -15.696 -24.535 75.567 1.00 53.07 177 ASN D O 1
ATOM 6544 N N . LYS D 1 186 ? -14.254 -24.365 73.848 1.00 46.21 178 LYS D N 1
ATOM 6545 C CA . LYS D 1 186 ? -13.068 -24.270 74.691 1.00 45.92 178 LYS D CA 1
ATOM 6546 C C . LYS D 1 186 ? -12.792 -22.817 75.056 1.00 47.47 178 LYS D C 1
ATOM 6547 O O . LYS D 1 186 ? -11.996 -22.532 75.955 1.00 45.66 178 LYS D O 1
ATOM 6553 N N . ALA D 1 187 ? -13.452 -21.899 74.354 1.00 43.01 179 ALA D N 1
ATOM 6554 C CA . ALA D 1 187 ? -13.223 -20.476 74.566 1.00 43.37 179 ALA D CA 1
ATOM 6555 C C . ALA D 1 187 ? -13.906 -19.957 75.830 1.00 42.68 179 ALA D C 1
ATOM 6556 O O . ALA D 1 187 ? -14.948 -20.465 76.239 1.00 44.58 179 ALA D O 1
ATOM 6558 N N . LEU D 1 188 ? -13.304 -18.951 76.452 1.00 42.77 180 LEU D N 1
ATOM 6559 C CA . LEU D 1 188 ? -13.940 -18.242 77.559 1.00 45.24 180 LEU D CA 1
ATOM 6560 C C . LEU D 1 188 ? -15.337 -17.803 77.133 1.00 41.41 180 LEU D C 1
ATOM 6561 O O . LEU D 1 188 ? -15.544 -17.410 75.991 1.00 41.90 180 LEU D O 1
ATOM 6566 N N . LYS D 1 189 ? -16.304 -17.861 78.036 1.00 41.67 181 LYS D N 1
ATOM 6567 C CA . LYS D 1 189 ? -17.674 -17.584 77.623 1.00 40.15 181 LYS D CA 1
ATOM 6568 C C . LYS D 1 189 ? -17.861 -16.193 77.032 1.00 35.84 181 LYS D C 1
ATOM 6569 O O . LYS D 1 189 ? -18.552 -16.028 76.027 1.00 40.09 181 LYS D O 1
ATOM 6575 N N . GLU D 1 190 ? -17.253 -15.196 77.663 1.00 34.42 182 GLU D N 1
ATOM 6576 C CA . GLU D 1 190 ? -17.383 -13.823 77.207 1.00 35.62 182 GLU D CA 1
ATOM 6577 C C . GLU D 1 190 ? -16.851 -13.680 75.781 1.00 39.33 182 GLU D C 1
ATOM 6578 O O . GLU D 1 190 ? -17.375 -12.885 75.007 1.00 37.89 182 GLU D O 1
ATOM 6584 N N . MET D 1 191 ? -15.822 -14.456 75.440 1.00 34.32 183 MET D N 1
ATOM 6585 C CA . MET D 1 191 ? -15.262 -14.430 74.083 1.00 38.41 183 MET D CA 1
ATOM 6586 C C . MET D 1 191 ? -16.162 -15.126 73.051 1.00 40.18 183 MET D C 1
ATOM 6587 O O . MET D 1 191 ? -16.255 -14.687 71.913 1.00 36.40 183 MET D O 1
ATOM 6592 N N . GLN D 1 192 ? -16.820 -16.210 73.454 1.00 35.59 184 GLN D N 1
ATOM 6593 C CA . GLN D 1 192 ? -17.881 -16.791 72.647 1.00 34.46 184 GLN D CA 1
ATOM 6594 C C . GLN D 1 192 ? -18.966 -15.756 72.350 1.00 38.31 184 GLN D C 1
ATOM 6595 O O . GLN D 1 192 ? -19.455 -15.659 71.216 1.00 41.90 184 GLN D O 1
ATOM 6601 N N . ASP D 1 193 ? -19.322 -14.976 73.369 1.00 39.41 185 ASP D N 1
ATOM 6602 C CA . ASP D 1 193 ? -20.318 -13.927 73.228 1.00 38.35 185 ASP D CA 1
ATOM 6603 C C . ASP D 1 193 ? -19.852 -12.882 72.223 1.00 40.36 185 ASP D C 1
ATOM 6604 O O . ASP D 1 193 ? -20.612 -12.487 71.340 1.00 38.85 185 ASP D O 1
ATOM 6609 N N . LEU D 1 194 ? -18.603 -12.442 72.370 1.00 40.41 186 LEU D N 1
ATOM 6610 C CA . LEU D 1 194 ? -17.987 -11.500 71.432 1.00 40.40 186 LEU D CA 1
ATOM 6611 C C . LEU D 1 194 ? -17.987 -12.014 69.999 1.00 32.21 186 LEU D C 1
ATOM 6612 O O . LEU D 1 194 ? -18.431 -11.328 69.099 1.00 33.63 186 LEU D O 1
ATOM 6617 N N . ALA D 1 195 ? -17.506 -13.232 69.788 1.00 35.83 187 ALA D N 1
ATOM 6618 C CA . ALA D 1 195 ? -17.517 -13.806 68.444 1.00 36.38 187 ALA D CA 1
ATOM 6619 C C . ALA D 1 195 ? -18.912 -13.675 67.836 1.00 37.98 187 ALA D C 1
ATOM 6620 O O . ALA D 1 195 ? -19.055 -13.237 66.692 1.00 31.92 187 ALA D O 1
ATOM 6622 N N . LYS D 1 196 ? -19.936 -14.041 68.615 1.00 37.68 188 LYS D N 1
ATOM 6623 C CA . LYS D 1 196 ? -21.318 -14.003 68.139 1.00 38.01 188 LYS D CA 1
ATOM 6624 C C . LYS D 1 196 ? -21.809 -12.586 67.885 1.00 35.05 188 LYS D C 1
ATOM 6625 O O . LYS D 1 196 ? -22.552 -12.341 66.942 1.00 39.65 188 LYS D O 1
ATOM 6631 N N . ALA D 1 197 ? -21.405 -11.657 68.737 1.00 30.13 189 ALA D N 1
ATOM 6632 C CA . ALA D 1 197 ? -21.785 -10.260 68.564 1.00 36.13 189 ALA D CA 1
ATOM 6633 C C . ALA D 1 197 ? -21.101 -9.631 67.342 1.00 35.77 189 ALA D C 1
ATOM 6634 O O . ALA D 1 197 ? -21.656 -8.726 66.721 1.00 37.62 189 ALA D O 1
ATOM 6636 N N . LEU D 1 198 ? -19.896 -10.102 67.006 1.00 35.26 190 LEU D N 1
ATOM 6637 C CA . LEU D 1 198 ? -19.188 -9.593 65.819 1.00 38.28 190 LEU D CA 1
ATOM 6638 C C . LEU D 1 198 ? -19.878 -10.090 64.572 1.00 35.59 190 LEU D C 1
ATOM 6639 O O . LEU D 1 198 ? -20.091 -9.329 63.637 1.00 38.66 190 LEU D O 1
ATOM 6644 N N . PHE D 1 199 ? -20.235 -11.372 64.574 1.00 36.26 191 PHE D N 1
ATOM 6645 C CA . PHE D 1 199 ? -20.928 -11.965 63.440 1.00 39.07 191 PHE D CA 1
ATOM 6646 C C . PHE D 1 199 ? -22.244 -11.247 63.187 1.00 44.56 191 PHE D C 1
ATOM 6647 O O . PHE D 1 199 ? -22.559 -10.898 62.035 1.00 41.99 191 PHE D O 1
ATOM 6655 N N . ASP D 1 200 ? -22.993 -11.037 64.274 1.00 38.64 192 ASP D N 1
ATOM 6656 C CA . ASP D 1 200 ? -24.313 -10.411 64.238 1.00 39.94 192 ASP D CA 1
ATOM 6657 C C . ASP D 1 200 ? -24.236 -8.977 63.753 1.00 38.87 192 ASP D C 1
ATOM 6658 O O . ASP D 1 200 ? -25.204 -8.463 63.207 1.00 41.37 192 ASP D O 1
ATOM 6663 N N . ALA D 1 201 ? -23.101 -8.323 63.981 1.00 36.63 193 ALA D N 1
ATOM 6664 C CA . ALA D 1 201 ? -22.951 -6.919 63.600 1.00 38.56 193 ALA D CA 1
ATOM 6665 C C . ALA D 1 201 ? -22.504 -6.758 62.143 1.00 41.24 193 ALA D C 1
ATOM 6666 O O . ALA D 1 201 ? -22.549 -5.663 61.605 1.00 40.99 193 ALA D O 1
ATOM 6668 N N . LEU D 1 202 ? -22.065 -7.848 61.514 1.00 43.82 194 LEU D N 1
ATOM 6669 C CA . LEU D 1 202 ? -21.691 -7.815 60.093 1.00 42.81 194 LEU D CA 1
ATOM 6670 C C . LEU D 1 202 ? -22.902 -7.574 59.193 1.00 44.43 194 LEU D C 1
ATOM 6671 O O . LEU D 1 202 ? -24.022 -7.974 59.526 1.00 49.28 194 LEU D O 1
ATOM 6676 N N . PRO D 1 203 ? -22.678 -6.927 58.039 1.00 45.47 195 PRO D N 1
ATOM 6677 C CA . PRO D 1 203 ? -23.763 -6.731 57.073 1.00 39.63 195 PRO D CA 1
ATOM 6678 C C . PRO D 1 203 ? -24.304 -8.089 56.667 1.00 45.88 195 PRO D C 1
ATOM 6679 O O . PRO D 1 203 ? -23.505 -9.012 56.446 1.00 39.19 195 PRO D O 1
ATOM 6683 N N . GLY D 1 204 ? -25.629 -8.215 56.590 1.00 48.36 196 GLY D N 1
ATOM 6684 C CA . GLY D 1 204 ? -26.258 -9.485 56.274 1.00 49.89 196 GLY D CA 1
ATOM 6685 C C . GLY D 1 204 ? -25.633 -10.069 55.029 1.00 48.98 196 GLY D C 1
ATOM 6686 O O . GLY D 1 204 ? -25.420 -11.276 54.920 1.00 46.56 196 GLY D O 1
ATOM 6687 N N . GLU D 1 205 ? -25.311 -9.178 54.099 1.00 49.83 197 GLU D N 1
ATOM 6688 C CA . GLU D 1 205 ? -24.718 -9.532 52.815 1.00 50.77 197 GLU D CA 1
ATOM 6689 C C . GLU D 1 205 ? -23.354 -10.230 52.921 1.00 47.02 197 GLU D C 1
ATOM 6690 O O . GLU D 1 205 ? -23.013 -11.041 52.059 1.00 43.15 197 GLU D O 1
ATOM 6696 N N . HIS D 1 206 ? -22.580 -9.904 53.960 1.00 44.45 198 HIS D N 1
ATOM 6697 C CA . HIS D 1 206 ? -21.250 -10.489 54.163 1.00 42.04 198 HIS D CA 1
ATOM 6698 C C . HIS D 1 206 ? -21.261 -11.774 54.984 1.00 42.94 198 HIS D C 1
ATOM 6699 O O . HIS D 1 206 ? -20.301 -12.556 54.938 1.00 40.90 198 HIS D O 1
ATOM 6706 N N . GLN D 1 207 ? -22.348 -11.990 55.725 1.00 41.12 199 GLN D N 1
ATOM 6707 C CA . GLN D 1 207 ? -22.395 -13.041 56.742 1.00 42.52 199 GLN D CA 1
ATOM 6708 C C . GLN D 1 207 ? -22.146 -14.457 56.235 1.00 41.54 199 GLN D C 1
ATOM 6709 O O . GLN D 1 207 ? -21.673 -15.294 56.990 1.00 40.69 199 GLN D O 1
ATOM 6715 N N . TYR D 1 208 ? -22.452 -14.723 54.968 1.00 43.06 200 TYR D N 1
ATOM 6716 C CA . TYR D 1 208 ? -22.269 -16.067 54.416 1.00 44.83 200 TYR D CA 1
ATOM 6717 C C . TYR D 1 208 ? -20.797 -16.473 54.318 1.00 41.70 200 TYR D C 1
ATOM 6718 O O . TYR D 1 208 ? -20.484 -17.645 54.172 1.00 41.83 200 TYR D O 1
ATOM 6727 N N . LEU D 1 209 ? -19.897 -15.502 54.410 1.00 40.36 201 LEU D N 1
ATOM 6728 C CA . LEU D 1 209 ? -18.467 -15.799 54.395 1.00 46.26 201 LEU D CA 1
ATOM 6729 C C . LEU D 1 209 ? -17.956 -16.284 55.755 1.00 46.64 201 LEU D C 1
ATOM 6730 O O . LEU D 1 209 ? -16.883 -16.880 55.836 1.00 44.04 201 LEU D O 1
ATOM 6735 N N . PHE D 1 210 ? -18.730 -16.027 56.810 1.00 41.33 202 PHE D N 1
ATOM 6736 C CA . PHE D 1 210 ? -18.274 -16.245 58.183 1.00 44.74 202 PHE D CA 1
ATOM 6737 C C . PHE D 1 210 ? -19.072 -17.265 59.009 1.00 50.12 202 PHE D C 1
ATOM 6738 O O . PHE D 1 210 ? -18.595 -17.732 60.043 1.00 50.09 202 PHE D O 1
ATOM 6746 N N . GLU D 1 211 ? -20.281 -17.596 58.572 1.00 48.26 203 GLU D N 1
ATOM 6747 C CA . GLU D 1 211 ? -21.182 -18.366 59.415 1.00 53.35 203 GLU D CA 1
ATOM 6748 C C . GLU D 1 211 ? -20.681 -19.778 59.688 1.00 56.33 203 GLU D C 1
ATOM 6749 O O . GLU D 1 211 ? -20.905 -20.302 60.777 1.00 55.09 203 GLU D O 1
ATOM 6755 N N . ASP D 1 212 ? -20.003 -20.385 58.713 1.00 50.82 204 ASP D N 1
ATOM 6756 C CA . ASP D 1 212 ? -19.416 -21.713 58.912 1.00 54.41 204 ASP D CA 1
ATOM 6757 C C . ASP D 1 212 ? -18.335 -21.722 59.992 1.00 57.22 204 ASP D C 1
ATOM 6758 O O . ASP D 1 212 ? -18.073 -22.754 60.619 1.00 58.45 204 ASP D O 1
ATOM 6763 N N . CYS D 1 213 ? -17.709 -20.568 60.196 1.00 56.84 205 CYS D N 1
ATOM 6764 C CA . CYS D 1 213 ? -16.658 -20.408 61.201 1.00 54.11 205 CYS D CA 1
ATOM 6765 C C . CYS D 1 213 ? -17.209 -20.621 62.604 1.00 47.98 205 CYS D C 1
ATOM 6766 O O . CYS D 1 213 ? -16.511 -21.118 63.485 1.00 48.18 205 CYS D O 1
ATOM 6769 N N . LEU D 1 214 ? -18.470 -20.248 62.795 1.00 52.44 206 LEU D N 1
ATOM 6770 C CA . LEU D 1 214 ? -19.156 -20.418 64.077 1.00 53.26 206 LEU D CA 1
ATOM 6771 C C . LEU D 1 214 ? -19.675 -21.839 64.262 1.00 56.91 206 LEU D C 1
ATOM 6772 O O . LEU D 1 214 ? -19.917 -22.280 65.386 1.00 57.70 206 LEU D O 1
ATOM 6777 N N . LYS D 1 215 ? -19.857 -22.544 63.150 1.00 59.31 207 LYS D N 1
ATOM 6778 C CA . LYS D 1 215 ? -20.390 -23.897 63.187 1.00 64.57 207 LYS D CA 1
ATOM 6779 C C . LYS D 1 215 ? -19.350 -24.884 63.688 1.00 64.85 207 LYS D C 1
ATOM 6780 O O . LYS D 1 215 ? -18.390 -25.217 62.984 1.00 63.99 207 LYS D O 1
ATOM 6786 N N . HIS D 1 216 ? -19.554 -25.333 64.921 1.00 65.33 208 HIS D N 1
ATOM 6787 C CA . HIS D 1 216 ? -18.738 -26.371 65.521 1.00 67.28 208 HIS D CA 1
ATOM 6788 C C . HIS D 1 216 ? -19.631 -27.590 65.764 1.00 83.06 208 HIS D C 1
ATOM 6789 O O . HIS D 1 216 ? -19.426 -28.662 65.183 1.00 86.83 208 HIS D O 1
#

Solvent-accessible surface area: 33764 Å² total; per-residue (Å²): 204,22,105,20,95,28,54,39,91,4,43,10,57,5,0,4,71,0,1,23,1,19,80,61,21,80,136,144,48,52,147,45,28,89,131,7,80,83,15,2,49,126,11,1,81,73,114,96,44,8,27,7,3,10,1,0,16,0,3,1,38,0,90,18,0,0,16,4,0,8,13,26,0,3,78,18,66,113,11,6,7,3,18,29,31,9,39,133,13,1,125,51,0,63,114,34,126,41,1,82,96,65,68,158,94,19,51,118,76,0,80,124,17,1,21,37,30,140,30,152,95,0,10,25,29,0,0,54,8,0,8,36,0,20,26,0,5,27,114,74,97,18,159,25,44,49,0,5,9,2,0,0,2,0,5,53,5,22,0,4,0,1,1,20,0,64,13,0,30,52,2,0,57,41,44,23,13,118,110,10,3,137,14,0,52,48,2,0,129,22,1,33,81,23,7,25,63,100,1,40,49,8,0,74,65,20,49,144,148,201,37,87,17,71,29,57,38,86,4,45,9,51,6,0,1,63,0,2,13,1,16,77,63,30,73,141,142,54,50,151,18,30,99,132,4,55,93,16,1,60,120,11,1,79,70,109,112,44,10,32,4,2,9,1,0,15,0,2,0,41,0,58,15,0,0,16,4,0,7,11,28,0,3,74,18,56,107,11,5,9,3,18,24,21,7,42,90,10,0,140,61,0,56,154,40,118,43,0,84,98,63,54,137,85,16,60,107,71,0,63,124,18,1,21,34,31,138,36,155,94,0,15,29,28,0,0,59,8,0,9,34,0,18,30,0,2,29,105,72,94,26,161,19,46,53,0,5,8,2,0,0,1,0,4,49,5,26,0,2,0,1,1,20,0,61,15,0,29,52,2,0,58,40,44,21,8,118,106,9,2,131,14,1,43,58,2,2,136,21,0,30,82,26,8,22,57,89,0,49,48,9,0,76,93,17,48,139,151,206,26,87,16,84,28,53,38,92,4,43,10,53,4,0,2,73,0,1,6,6,17,84,57,26,91,143,138,44,86,45,27,116,83,4,71,91,13,1,40,137,9,1,84,66,112,105,38,8,26,5,1,8,1,0,15,0,1,1,28,0,86,14,0,0,18,3,0,8,10,28,1,4,73,19,56,111,11,6,8,5,19,33,24,10,41,96,10,0,160,38,0,101,119,34,128,43,1,77,99,64,65,151,83,18,37,115,72,0,85,126,18,1,25,39,28,134,36,140,107,0,11,26,28,0,0,52,7,0,11,36,0,16,21,0,6,42,114,69,102,18,162,20,42,51,0,5,11,2,0,0,1,0,7,59,4,18,0,2,1,1,1,20,0,62,15,0,32,56,1,0,56,40,42,22,12,127,116,10,3,132,10,0,45,49,2,1,103,21,1,20,76,26,6,25,58,96,1,41,52,8,0,66,78,20,42,136,157,97,77,20,83,26,59,36,83,3,48,12,57,8,0,1,66,0,3,20,3,17,80,65,24,85,149,144,44,49,141,27,20,88,137,6,62,75,38,2,41,144,27,0,82,75,113,92,51,8,27,5,1,10,1,0,14,0,2,1,34,0,78,18,0,0,18,3,0,8,9,27,0,3,76,23,63,114,11,7,7,3,16,28,25,12,40,79,13,1,133,55,0,71,137,37,131,40,1,83,100,57,71,152,92,17,51,119,68,0,129,120,15,1,21,42,28,136,39,157,106,0,14,31,26,0,0,60,9,0,10,37,0,20,22,0,2,32,115,76,95,20,156,25,44,40,0,5,11,2,0,0,1,0,5,58,4,20,0,2,0,1,2,18,0,60,18,0,26,56,2,0,56,40,42,21,16,120,106,11,3,144,12,1,54,63,2,2,105,22,0,19,82,26,6,22,61,98,1,41,56,4,0,68,77,18,35,153,149

Radius of gyration: 29.01 Å; Cα contacts (8 Å, |Δi|>4): 1506; chains: 4; bounding box: 65×59×96 Å

Secondary structure (DSSP, 8-state):
--EEEEEEE--THHHHHHHHHHHT-GGG--SSSHHHHHHHHHHHTSGGGGGGGGG-EEEEEEEEEEHHHHHHHTT--SSEEEE--HHHHGGGGTTS---PSP-HHHHHHHTTTB---S-HHHHHHHHHHHHHHHHHHHTS---HHHHGGG-BTTBEEEEEEEEEHHHHHHHHHHHSSTTS-HHHHHHHHHHHHHS-TTTGGGTTTTT--/--EEEEEEE--THHHHHHHHHHTT-GGG--TTSHHHHHHHHHHHHSGGGGGGGGG-EEEEEEEEEEHHHHHHHTT--SSEEEE--HHHHGGGGSSSPP--S--HHHHHHHTTTB---S-HHHHHHHHHHHHHHHHHHHTS---HHHHGGG-BTTBEEEEEEEEEHHHHHHHHHHHSSTTS-HHHHHHHHHHHHHS-GGGGGGTHHHH--/--EEEEEEE--THHHHHHHHHHHT-GGG----HHHHHHHHHHHTSGGGGGGGGG-EEEEEEEEEEHHHHHHHTT--SSEEEE--HHHHGGGGSSSPP--S--HHHHHHHTTTB---S-HHHHHHHHHHHHHHHHHHHTS---HHHHGGG-BTTBEEEEEEEEEHHHHHHHHHHHSSTTS-HHHHHHHHHHHHHS-HHHHTTTGGGG--/-EEEEEEE--HHHHHHHHHHHHT-GGG--SSSHHHHHHHHHHHTSGGGGGGGGG-EEEEEEEEEEHHHHHHHTT--SSEEEE--HHHHGGGGGTS----S--HHHHHHHHTTB---S-HHHHHHHHHHHHHHHHHHHTS---HHHHGGG-BTTBEEEEEEEEEHHHHHHHHHHHSSTTS-HHHHHHHHHHHHHS-TTTGGGTHHHH--

B-factor: mean 43.84, std 15.29, range [19.39, 116.58]